Protein AF-A0A1P8WH50-F1 (afdb_monomer_lite)

Sequence (887 aa):
MNDHARWAVLTLCLSVIFAGPVRSQEPAPIQEDDVKVIHDIAYRDGPSKAWRLDLAMPVEQTDALRPALVIVHGGGWRGGSKSVDVYQKMMTDYAAKGYVTINVEYRLTGEAPFPACIEDVKCAVRWLRAHAENYHVDPERIGAYGHSAGAHLALMLAMAPKSARLEGDGGWEEYSSVVNVAAAGSPPTELGRDVPMAKSKWWPIGYIAKDHPPLFLIQGSEDRIVRAELTDDFVKKMKAAGAGIKYLRIDGAEHGLAYNEKLHVTDPAIEKFFAEHLKPTPPEKTASGKTSAAAEVMIEDGGTGPFSAIATEDLSLAGMTIYRPRDMSPFGETRKLQILLWGNGACANTTQEHKNFLNEIASHGYVVLAIGLLDQIETRNETLRQKTKSSQLTTALDWIVAEGKRKQSDYFGKVDSGKVAAMGMSCGGLQAIEISVDPRISTTVVCNSGVLPEPSPIPGMPPLKKEVLKKFHAPVLYIMGGPSDIAYKNAMDDFSRVNHVPIVMTNFDVGHAGTYARPHGGEYTPVALAWLNWQLKGKSEASKMFLGEDSTLAKDPKWTVETKNFPTQTSKMSSASPADATVRTGYPPAIPHGWSDGYLYANGIRLHYYRAVPAADKPPMVMVHGITDNGLCWATLTLKLQDDYDIYMLDARGHGLSDLFTASDDADTLIKDVAAAIDALELKKPIVVGHSMGAHTVMRLGAEYPDLAKAVIMLDPLLEGARNRGGQRGSRQRRSEDGTDRQADRPKTKRLTVSMFGSAEELVAQNNYPFDELVAKCRRDSPKWDFVDCQYWALSKKQYHGAYSREQFAVMTGAMRIGDSLQKISVPALILKTDASPDDRKAHHEAASAMQNGKLVHIDNAGHNLHHDQLNRTCEVLSQFLSTLYE

Secondary structure (DSSP, 8-state):
-----------------------PPPPPPEEETTEEEEEEEESSSSS-TTSEEEEEEESS--SSPEEEEEEE--STTTS--TTSHHHHHHHHHHHHTT-EEEEE----TTTS-TTHHHHHHHHHHHHHHHTTTTTTEEEEEEEEEEETHHHHHHHHHHH--GGG----SSS-TTS----SEEEEES------SSSTT--GGGSGGGG--SSPPPEEEEEETT-TTTTHHHHHHHHHHHHHTT--EEEEEETT--TTTTTTSSHHHHHHHHHHHHHHHHSPPPPS------PPPPPEE--GGG-SSSS-EEEE--TTSTTEEEEEES--TT-BTTBPEEEEEEEPGGGBSB-GGGHHHHHHHHHTTEEEEEEBBTT-STT--GGG-PBP-THHHHHHHHHHHHHTT-TTSTTTTTEEEEEEEEEEETHHHHHHHHHTTSTTEEEEEEES--PPPSSPSSTTS----GGGGGG--S-EEEEE--TTSTTHHHHHHHHHH--SS-EEEEEESS-TT-STTSGGGTTHHHHHHHHHHHHTT--GGGGGGTSSTT-HHHHSTTEEEEEESPPP---------S-------SSPPPPPTT-EEEEEEETTEEEEEEE-S--TTSPEEEEE--TT--GGGGHHHHHHHTTTSEEEEEPPTTBTTSPPPPTT--TTHHHHHHHHHHHHTT-SS-EEEEETHHHHHHHHHHHHSTTT-SEEEEES---TTSS-S-----------------------PPPP---SS--HHHHHHHHTS-HHHHHHHHHHH-TTS-HHHHHHHHHHHHSB---SSHHHHHHHGGGG--TTHHHH--S-EEEEEE---HHHHHHHHHHHTT-TTEEEEEETT--S-HHHHTHHHHHHHHHHHHHTT--

Structure (mmCIF, N/CA/C/O backbone):
data_AF-A0A1P8WH50-F1
#
_entry.id   AF-A0A1P8WH50-F1
#
loop_
_atom_site.group_PDB
_atom_site.id
_atom_site.type_symbol
_atom_site.label_atom_id
_atom_site.label_alt_id
_atom_site.label_comp_id
_atom_site.label_asym_id
_atom_site.label_entity_id
_atom_site.label_seq_id
_atom_site.pdbx_PDB_ins_code
_atom_site.Cartn_x
_atom_site.Cartn_y
_atom_site.Cartn_z
_atom_site.occupancy
_atom_site.B_iso_or_equiv
_atom_site.auth_seq_id
_atom_site.auth_comp_id
_atom_site.auth_asym_id
_atom_site.auth_atom_id
_atom_site.pdbx_PDB_model_num
ATOM 1 N N . MET A 1 1 ? 25.079 30.924 91.901 1.00 32.41 1 MET A N 1
ATOM 2 C CA . MET A 1 1 ? 24.611 32.294 91.597 1.00 32.41 1 MET A CA 1
ATOM 3 C C . MET A 1 1 ? 25.641 32.878 90.646 1.00 32.41 1 MET A C 1
ATOM 5 O O . MET A 1 1 ? 26.740 33.158 91.090 1.00 32.41 1 MET A O 1
ATOM 9 N N . ASN A 1 2 ? 25.517 32.588 89.354 1.00 35.78 2 ASN A N 1
ATOM 10 C CA . ASN A 1 2 ? 24.685 33.249 88.334 1.00 35.78 2 ASN A CA 1
ATOM 11 C C . ASN A 1 2 ? 25.328 34.535 87.803 1.00 35.78 2 ASN A C 1
ATOM 13 O O . ASN A 1 2 ? 25.652 35.424 88.577 1.00 35.78 2 ASN A O 1
ATOM 17 N N . ASP A 1 3 ? 25.431 34.558 86.473 1.00 35.31 3 ASP A N 1
ATOM 18 C CA . ASP A 1 3 ? 25.626 35.693 85.572 1.00 35.31 3 ASP A CA 1
ATOM 19 C C . ASP A 1 3 ? 26.930 36.503 85.674 1.00 35.31 3 ASP A C 1
ATOM 21 O O . ASP A 1 3 ? 27.142 37.297 86.580 1.00 35.31 3 ASP A O 1
ATOM 25 N N . HIS A 1 4 ? 27.800 36.346 84.666 1.00 30.59 4 HIS A N 1
ATOM 26 C CA . HIS A 1 4 ? 28.023 37.345 83.605 1.00 30.59 4 HIS A CA 1
ATOM 27 C C . HIS A 1 4 ? 29.348 37.102 82.842 1.00 30.59 4 HIS A C 1
ATOM 29 O O . HIS A 1 4 ? 30.428 37.040 83.414 1.00 30.59 4 HIS A O 1
ATOM 35 N N . ALA A 1 5 ? 29.198 36.988 81.517 1.00 34.41 5 ALA A N 1
ATOM 36 C CA . ALA A 1 5 ? 30.107 37.239 80.388 1.00 34.41 5 ALA A CA 1
ATOM 37 C C . ALA A 1 5 ? 31.630 37.454 80.589 1.00 34.41 5 ALA A C 1
ATOM 39 O O . ALA A 1 5 ? 32.045 38.385 81.276 1.00 34.41 5 ALA A O 1
ATOM 40 N N . ARG A 1 6 ? 32.433 36.766 79.744 1.00 29.00 6 ARG A N 1
ATOM 41 C CA . ARG A 1 6 ? 33.444 37.365 78.829 1.00 29.00 6 ARG A CA 1
ATOM 42 C C . ARG A 1 6 ? 34.038 36.335 77.829 1.00 29.00 6 ARG A C 1
ATOM 44 O O . ARG A 1 6 ? 34.608 35.343 78.253 1.00 29.00 6 ARG A O 1
ATOM 51 N N . TRP A 1 7 ? 33.837 36.610 76.527 1.00 28.11 7 TRP A N 1
ATOM 52 C CA . TRP A 1 7 ? 34.706 36.479 75.324 1.00 28.11 7 TRP A CA 1
ATOM 53 C C . TRP A 1 7 ? 35.969 35.578 75.394 1.00 28.11 7 TRP A C 1
ATOM 55 O O . TRP A 1 7 ? 36.713 35.680 76.357 1.00 28.11 7 TRP A O 1
ATOM 65 N N . ALA A 1 8 ? 36.390 34.773 74.404 1.00 28.42 8 ALA A N 1
ATOM 66 C CA . ALA A 1 8 ? 36.129 34.671 72.961 1.00 28.42 8 ALA A CA 1
ATOM 67 C C . ALA A 1 8 ? 36.697 33.335 72.395 1.00 28.42 8 ALA A C 1
ATOM 69 O O . ALA A 1 8 ? 37.447 32.648 73.083 1.00 28.42 8 ALA A O 1
ATOM 70 N N . VAL A 1 9 ? 36.447 33.109 71.094 1.00 26.52 9 VAL A N 1
ATOM 71 C CA . VAL A 1 9 ? 37.253 32.389 70.073 1.00 26.52 9 VAL A CA 1
ATOM 72 C C . VAL A 1 9 ? 36.560 31.175 69.428 1.00 26.52 9 VAL A C 1
ATOM 74 O O . VAL A 1 9 ? 36.186 30.212 70.083 1.00 26.52 9 VAL A O 1
ATOM 77 N N . LEU A 1 10 ? 36.413 31.314 68.101 1.00 29.67 10 LEU A N 1
ATOM 78 C CA . LEU A 1 10 ? 36.078 30.364 67.032 1.00 29.67 10 LEU A CA 1
ATOM 79 C C . LEU A 1 10 ? 35.916 28.887 67.424 1.00 29.67 10 LEU A C 1
ATOM 81 O O . LEU A 1 10 ? 36.866 28.290 67.912 1.00 29.67 10 LEU A O 1
ATOM 85 N N . THR A 1 11 ? 34.828 28.251 66.971 1.00 28.22 11 THR A N 1
ATOM 86 C CA . THR A 1 11 ? 34.890 27.082 66.064 1.00 28.22 11 THR A CA 1
ATOM 87 C C . THR A 1 11 ? 33.542 26.920 65.349 1.00 28.22 11 THR A C 1
ATOM 89 O O . THR A 1 11 ? 32.478 27.018 65.952 1.00 28.22 11 THR A O 1
ATOM 92 N N . LEU A 1 12 ? 33.628 26.739 64.033 1.00 25.69 12 LEU A N 1
ATOM 93 C CA . LEU A 1 12 ? 32.552 26.604 63.056 1.00 25.69 12 LEU A CA 1
ATOM 94 C C . LEU A 1 12 ? 31.600 25.438 63.402 1.00 25.69 12 LEU A C 1
ATOM 96 O O . LEU A 1 12 ? 32.052 24.340 63.721 1.00 25.69 12 LEU A O 1
ATOM 100 N N . CYS A 1 13 ? 30.290 25.674 63.309 1.00 25.11 13 CYS A N 1
ATOM 101 C CA . CYS A 1 13 ? 29.237 24.682 63.521 1.00 25.11 13 CYS A CA 1
ATOM 102 C C . CYS A 1 13 ? 29.348 23.489 62.551 1.00 25.11 13 CYS A C 1
ATOM 104 O O . CYS A 1 13 ? 29.242 23.673 61.341 1.00 25.11 13 CYS A O 1
ATOM 106 N N . LEU A 1 14 ? 29.445 22.265 63.084 1.00 26.16 14 LEU A N 1
ATOM 107 C CA . LEU A 1 14 ? 28.981 21.050 62.407 1.00 26.16 14 LEU A CA 1
ATOM 108 C C . LEU A 1 14 ? 27.615 20.677 62.997 1.00 26.16 14 LEU A C 1
ATOM 110 O O . LEU A 1 14 ? 27.522 20.149 64.104 1.00 26.16 14 LEU A O 1
ATOM 114 N N . SER A 1 15 ? 26.548 20.986 62.265 1.00 27.77 15 SER A N 1
ATOM 115 C CA . SER A 1 15 ? 25.202 20.487 62.541 1.00 27.77 15 SER A CA 1
ATOM 116 C C . SER A 1 15 ? 25.009 19.179 61.783 1.00 27.77 15 SER A C 1
ATOM 118 O O . SER A 1 15 ? 25.108 19.137 60.559 1.00 27.77 15 SER A O 1
ATOM 120 N N . VAL A 1 16 ? 24.744 18.113 62.532 1.00 31.06 16 VAL A N 1
ATOM 121 C CA . VAL A 1 16 ? 24.351 16.791 62.042 1.00 31.06 16 VAL A CA 1
ATOM 122 C C . VAL A 1 16 ? 23.063 16.918 61.221 1.00 31.06 16 VAL A C 1
ATOM 124 O O . VAL A 1 16 ? 22.018 17.276 61.762 1.00 31.06 16 VAL A O 1
ATOM 127 N N . ILE A 1 17 ? 23.135 16.624 59.921 1.00 29.72 17 ILE A N 1
ATOM 128 C CA . ILE A 1 17 ? 21.962 16.440 59.062 1.00 29.72 17 ILE A CA 1
ATOM 129 C C . ILE A 1 17 ? 21.574 14.962 59.132 1.00 29.72 17 ILE A C 1
ATOM 131 O O . ILE A 1 17 ? 22.345 14.087 58.739 1.00 29.72 17 ILE A O 1
ATOM 135 N N . PHE A 1 18 ? 20.367 14.696 59.634 1.00 30.02 18 PHE A N 1
ATOM 136 C CA . PHE A 1 18 ? 19.661 13.438 59.412 1.00 30.02 18 PHE A CA 1
ATOM 137 C C . PHE A 1 18 ? 19.506 13.227 57.901 1.00 30.02 18 PHE A C 1
ATOM 139 O O . PHE A 1 18 ? 18.800 13.984 57.235 1.00 30.02 18 PHE A O 1
ATOM 146 N N . ALA A 1 19 ? 20.166 12.207 57.358 1.00 28.42 19 ALA A N 1
ATOM 147 C CA . ALA A 1 19 ? 19.919 11.749 56.001 1.00 28.42 19 ALA A CA 1
ATOM 148 C C . ALA A 1 19 ? 18.535 11.079 55.956 1.00 28.42 19 ALA A C 1
ATOM 150 O O . ALA A 1 19 ? 18.359 9.961 56.438 1.00 28.42 19 ALA A O 1
ATOM 151 N N . GLY A 1 20 ? 17.542 11.788 55.416 1.00 30.78 20 GLY A N 1
ATOM 152 C CA . GLY A 1 20 ? 16.311 11.166 54.929 1.00 30.78 20 GLY A CA 1
ATOM 153 C C . GLY A 1 20 ? 16.601 10.247 53.732 1.00 30.78 20 GLY A C 1
ATOM 154 O O . GLY A 1 20 ? 17.690 10.325 53.153 1.00 30.78 20 GLY A O 1
ATOM 155 N N . PRO A 1 21 ? 15.656 9.372 53.343 1.00 29.45 21 PRO A N 1
ATOM 156 C CA . PRO A 1 21 ? 15.852 8.480 52.210 1.00 29.45 21 PRO A CA 1
ATOM 157 C C . PRO A 1 21 ? 16.072 9.313 50.944 1.00 29.45 21 PRO A C 1
ATOM 159 O O . PRO A 1 21 ? 15.292 10.212 50.623 1.00 29.45 21 PRO A O 1
ATOM 162 N N . VAL A 1 22 ? 17.167 9.025 50.242 1.00 28.23 22 VAL A N 1
ATOM 163 C CA . VAL A 1 22 ? 17.477 9.607 48.937 1.00 28.23 22 VAL A CA 1
ATOM 164 C C . VAL A 1 22 ? 16.413 9.114 47.963 1.00 28.23 22 VAL A C 1
ATOM 166 O O . VAL A 1 22 ? 16.469 7.984 47.487 1.00 28.23 22 VAL A O 1
ATOM 169 N N . ARG A 1 23 ? 15.414 9.954 47.684 1.00 31.52 23 ARG A N 1
ATOM 170 C CA . ARG A 1 23 ? 14.508 9.761 46.553 1.00 31.52 23 ARG A CA 1
ATOM 171 C C . ARG A 1 23 ? 15.364 9.917 45.297 1.00 31.52 23 ARG A C 1
ATOM 173 O O . ARG A 1 23 ? 15.825 11.021 45.009 1.00 31.52 23 ARG A O 1
ATOM 180 N N . SER A 1 24 ? 15.651 8.813 44.612 1.00 33.81 24 SER A N 1
ATOM 181 C CA . SER A 1 24 ? 16.322 8.838 43.313 1.00 33.81 24 SER A CA 1
ATOM 182 C C . SER A 1 24 ? 15.522 9.744 42.379 1.00 33.81 24 SER A C 1
ATOM 184 O O . SER A 1 24 ? 14.330 9.514 42.179 1.00 33.81 24 SER A O 1
ATOM 186 N N . GLN A 1 25 ? 16.149 10.800 41.860 1.00 32.56 25 GLN A N 1
ATOM 187 C CA . GLN A 1 25 ? 15.544 11.610 40.807 1.00 32.56 25 GLN A CA 1
ATOM 188 C C . GLN A 1 25 ? 15.342 10.720 39.578 1.00 32.56 25 GLN A C 1
ATOM 190 O O . GLN A 1 25 ? 16.306 10.144 39.075 1.00 32.56 25 GLN A O 1
ATOM 195 N N . GLU A 1 26 ? 14.091 10.580 39.138 1.00 38.62 26 GLU A N 1
ATOM 196 C CA . GLU A 1 26 ? 13.764 9.933 37.868 1.00 38.62 26 GLU A CA 1
ATOM 197 C C . GLU A 1 26 ? 14.441 10.688 36.707 1.00 38.62 26 GLU A C 1
ATOM 199 O O . GLU A 1 26 ? 14.520 11.923 36.746 1.00 38.62 26 GLU A O 1
ATOM 204 N N . PRO A 1 27 ? 14.950 9.981 35.684 1.00 35.25 27 PRO A N 1
ATOM 205 C CA . PRO A 1 27 ? 15.554 10.613 34.517 1.00 35.25 27 PRO A CA 1
ATOM 206 C C . PRO A 1 27 ? 14.541 11.486 33.760 1.00 35.25 27 PRO A C 1
ATOM 208 O O . PRO A 1 27 ? 13.346 11.190 33.704 1.00 35.25 27 PRO A O 1
ATOM 211 N N . ALA A 1 28 ? 15.028 12.588 33.182 1.00 32.75 28 ALA A N 1
ATOM 212 C CA . ALA A 1 28 ? 14.193 13.528 32.442 1.00 32.75 28 ALA A CA 1
ATOM 213 C C . ALA A 1 28 ? 13.637 12.884 31.150 1.00 32.75 28 ALA A C 1
ATOM 215 O O . ALA A 1 28 ? 14.364 12.138 30.494 1.00 32.75 28 ALA A O 1
ATOM 216 N N . PRO A 1 29 ? 12.383 13.170 30.755 1.00 40.97 29 PRO A N 1
ATOM 217 C CA . PRO A 1 29 ? 11.762 12.537 29.593 1.00 40.97 29 PRO A CA 1
ATOM 218 C C . PRO A 1 29 ? 12.343 13.058 28.273 1.00 40.97 29 PRO A C 1
ATOM 220 O O . PRO A 1 29 ? 12.594 14.257 28.145 1.00 40.97 29 PRO A O 1
ATOM 223 N N . ILE A 1 30 ? 12.477 12.178 27.279 1.00 40.22 30 ILE A N 1
ATOM 224 C CA . ILE A 1 30 ? 12.730 12.548 25.878 1.00 40.22 30 ILE A CA 1
ATOM 225 C C . ILE A 1 30 ? 11.365 12.652 25.185 1.00 40.22 30 ILE A C 1
ATOM 227 O O . ILE A 1 30 ? 10.527 11.762 25.345 1.00 40.22 30 ILE A O 1
ATOM 231 N N . GLN A 1 31 ? 11.115 13.760 24.483 1.00 40.66 31 GLN A N 1
ATOM 232 C CA . GLN A 1 31 ? 9.842 14.034 23.816 1.00 40.66 31 GLN A CA 1
ATOM 233 C C . GLN A 1 31 ? 9.992 13.815 22.305 1.00 40.66 31 GLN A C 1
ATOM 235 O O . GLN A 1 31 ? 10.671 14.591 21.637 1.00 40.66 31 GLN A O 1
ATOM 240 N N . GLU A 1 32 ? 9.351 12.767 21.791 1.00 46.91 32 GLU A N 1
ATOM 241 C CA . GLU A 1 32 ? 8.979 12.639 20.376 1.00 46.91 32 GLU A CA 1
ATOM 242 C C . GLU A 1 32 ? 7.513 13.089 20.255 1.00 46.91 32 GLU A C 1
ATOM 244 O O . GLU A 1 32 ? 6.764 12.926 21.217 1.00 46.91 32 GLU A O 1
ATOM 249 N N . ASP A 1 33 ? 7.113 13.705 19.137 1.00 57.94 33 ASP A N 1
ATOM 250 C CA . ASP A 1 33 ? 5.991 14.666 19.050 1.00 57.94 33 ASP A CA 1
ATOM 251 C C . ASP A 1 33 ? 4.653 14.270 19.743 1.00 57.94 33 ASP A C 1
ATOM 253 O O . ASP A 1 33 ? 3.952 15.171 20.203 1.00 57.94 33 ASP A O 1
ATOM 257 N N . ASP A 1 34 ? 4.346 12.972 19.940 1.00 76.88 34 ASP A N 1
ATOM 258 C CA . ASP A 1 34 ? 3.128 12.471 20.617 1.00 76.88 34 ASP A CA 1
ATOM 259 C C . ASP A 1 34 ? 3.343 11.459 21.781 1.00 76.88 34 ASP A C 1
ATOM 261 O O . ASP A 1 34 ? 2.380 11.089 22.471 1.00 76.88 34 ASP A O 1
ATOM 265 N N . VAL A 1 35 ? 4.576 11.004 22.060 1.00 87.06 35 VAL A N 1
ATOM 266 C CA . VAL A 1 35 ? 4.879 9.961 23.073 1.00 87.06 35 VAL A CA 1
ATOM 267 C C . VAL A 1 35 ? 5.977 10.406 24.044 1.00 87.06 35 VAL A C 1
ATOM 269 O O . VAL A 1 35 ? 7.011 10.946 23.661 1.00 87.06 35 VAL A O 1
ATOM 272 N N . LYS A 1 36 ? 5.762 10.137 25.334 1.00 90.12 36 LYS A N 1
ATOM 273 C CA . LYS A 1 36 ? 6.731 10.336 26.412 1.00 90.12 36 LYS A CA 1
ATOM 274 C C . LYS A 1 36 ? 7.383 9.007 26.775 1.00 90.12 36 LYS A C 1
ATOM 276 O O . LYS A 1 36 ? 6.682 8.086 27.192 1.00 90.12 36 LYS A O 1
ATOM 281 N N . VAL A 1 37 ? 8.713 8.949 26.699 1.00 91.81 37 VAL A N 1
ATOM 282 C CA . VAL A 1 37 ? 9.508 7.777 27.098 1.00 91.81 37 VAL A CA 1
ATOM 283 C C . VAL A 1 37 ? 10.345 8.091 28.341 1.00 91.81 37 VAL A C 1
ATOM 285 O O . VAL A 1 37 ? 10.946 9.163 28.451 1.00 91.81 37 VAL A O 1
ATOM 288 N N . ILE A 1 38 ? 10.362 7.160 29.296 1.00 92.94 38 ILE A N 1
ATOM 289 C CA . ILE A 1 38 ? 11.176 7.192 30.514 1.00 92.94 38 ILE A CA 1
ATOM 290 C C . ILE A 1 38 ? 11.988 5.900 30.560 1.00 92.94 38 ILE A C 1
ATOM 292 O O . ILE A 1 38 ? 11.423 4.808 30.619 1.00 92.94 38 ILE A O 1
ATOM 296 N N . HIS A 1 39 ? 13.310 6.028 30.544 1.00 92.88 39 HIS A N 1
ATOM 297 C CA . HIS A 1 39 ? 14.208 4.879 30.523 1.00 92.88 39 HIS A CA 1
ATOM 298 C C . HIS A 1 39 ? 14.692 4.477 31.917 1.00 92.88 39 HIS A C 1
ATOM 300 O O . HIS A 1 39 ? 14.783 5.304 32.824 1.00 92.88 39 HIS A O 1
ATOM 306 N N . ASP A 1 40 ? 15.067 3.205 32.048 1.00 93.38 40 ASP A N 1
ATOM 307 C CA . ASP A 1 40 ? 15.806 2.643 33.187 1.00 93.38 40 ASP A CA 1
ATOM 308 C C . ASP A 1 40 ? 15.154 2.869 34.563 1.00 93.38 40 ASP A C 1
ATOM 310 O O . ASP A 1 40 ? 15.824 3.103 35.575 1.00 93.38 40 ASP A O 1
ATOM 314 N N . ILE A 1 41 ? 13.832 2.718 34.630 1.00 96.38 41 ILE A N 1
ATOM 315 C CA . ILE A 1 41 ? 13.076 2.756 35.882 1.00 96.38 41 ILE A CA 1
ATOM 316 C C . ILE A 1 41 ? 13.321 1.468 36.669 1.00 96.38 41 ILE A C 1
ATOM 318 O O . ILE A 1 41 ? 13.144 0.364 36.154 1.00 96.38 41 ILE A O 1
ATOM 322 N N . ALA A 1 42 ? 13.702 1.594 37.941 1.00 96.31 42 ALA A N 1
ATOM 323 C CA . ALA A 1 42 ? 13.825 0.452 38.838 1.00 96.31 42 ALA A CA 1
ATOM 324 C C . ALA A 1 42 ? 12.446 -0.026 39.310 1.00 96.31 42 ALA A C 1
ATOM 326 O O . ALA A 1 42 ? 11.764 0.680 40.049 1.00 96.31 42 ALA A O 1
ATOM 327 N N . TYR A 1 43 ? 12.053 -1.242 38.918 1.00 96.00 43 TYR A N 1
ATOM 328 C CA . TYR A 1 43 ? 10.794 -1.848 39.378 1.00 96.00 43 TYR A CA 1
ATOM 329 C C . TYR A 1 43 ? 10.945 -2.672 40.666 1.00 96.00 43 TYR A C 1
ATOM 331 O O . TYR A 1 43 ? 9.956 -3.073 41.286 1.00 96.00 43 TYR A O 1
ATOM 339 N N . ARG A 1 44 ? 12.192 -2.932 41.067 1.00 92.44 44 ARG A N 1
ATOM 340 C CA . ARG A 1 44 ? 12.578 -3.667 42.271 1.00 92.44 44 ARG A CA 1
ATOM 341 C C . ARG A 1 44 ? 13.848 -3.058 42.858 1.00 92.44 44 ARG A C 1
ATOM 343 O O . ARG A 1 44 ? 14.759 -2.672 42.120 1.00 92.44 44 ARG A O 1
ATOM 350 N N . ASP A 1 45 ? 13.922 -3.036 44.184 1.00 87.50 45 ASP A N 1
ATOM 351 C CA . ASP A 1 45 ? 15.094 -2.553 44.903 1.00 87.50 45 ASP A CA 1
ATOM 352 C C . ASP A 1 45 ? 16.316 -3.452 44.699 1.00 87.50 45 ASP A C 1
ATOM 354 O O . ASP A 1 45 ? 16.260 -4.678 44.820 1.00 87.50 45 ASP A O 1
ATOM 358 N N . GLY A 1 46 ? 17.452 -2.801 44.458 1.00 87.19 46 GLY A N 1
ATOM 359 C CA . GLY A 1 46 ? 18.776 -3.403 44.468 1.00 87.19 46 GLY A CA 1
ATOM 360 C C . GLY A 1 46 ? 19.599 -3.146 43.202 1.00 87.19 46 GLY A C 1
ATOM 361 O O . GLY A 1 46 ? 19.193 -2.396 42.306 1.00 87.19 46 GLY A O 1
ATOM 362 N N . PRO A 1 47 ? 20.816 -3.717 43.149 1.00 86.12 47 PRO A N 1
ATOM 363 C CA . PRO A 1 47 ? 21.839 -3.287 42.202 1.00 86.12 47 PRO A CA 1
ATOM 364 C C . PRO A 1 47 ? 21.744 -3.962 40.831 1.00 86.12 47 PRO A C 1
ATOM 366 O O . PRO A 1 47 ? 22.478 -3.567 39.926 1.00 86.12 47 PRO A O 1
ATOM 369 N N . SER A 1 48 ? 20.894 -4.982 40.662 1.00 91.81 48 SER A N 1
ATOM 370 C CA . SER A 1 48 ? 20.808 -5.692 39.387 1.00 91.81 48 SER A CA 1
ATOM 371 C C . SER A 1 48 ? 20.284 -4.766 38.290 1.00 91.81 48 SER A C 1
ATOM 373 O O . SER A 1 48 ? 19.235 -4.134 38.435 1.00 91.81 48 SER A O 1
ATOM 375 N N . LYS A 1 49 ? 21.009 -4.717 37.168 1.00 91.12 49 LYS A N 1
ATOM 376 C CA . LYS A 1 49 ? 20.564 -4.019 35.953 1.00 91.12 49 LYS A CA 1
ATOM 377 C C . LYS A 1 49 ? 19.338 -4.685 35.335 1.00 91.12 49 LYS A C 1
ATOM 379 O O . LYS A 1 49 ? 18.586 -4.016 34.640 1.00 91.12 49 LYS A O 1
ATOM 384 N N . ALA A 1 50 ? 19.126 -5.967 35.627 1.00 93.50 50 ALA A N 1
ATOM 385 C CA . ALA A 1 50 ? 17.954 -6.693 35.184 1.00 93.50 50 ALA A CA 1
ATOM 386 C C . ALA A 1 50 ? 16.664 -6.187 35.847 1.00 93.50 50 ALA A C 1
ATOM 388 O O . ALA A 1 50 ? 15.585 -6.374 35.309 1.00 93.50 50 ALA A O 1
ATOM 389 N N . TRP A 1 51 ? 16.749 -5.503 36.991 1.00 97.31 51 TRP A N 1
ATOM 390 C CA . TRP A 1 51 ? 15.589 -4.930 37.680 1.00 97.31 51 TRP A CA 1
ATOM 391 C C . TRP A 1 51 ? 15.226 -3.542 37.157 1.00 97.31 51 TRP A C 1
ATOM 393 O O . TRP A 1 51 ? 14.983 -2.617 37.938 1.00 97.31 51 TRP A O 1
ATOM 403 N N . ARG A 1 52 ? 15.265 -3.372 35.833 1.00 97.19 52 ARG A N 1
ATOM 404 C CA . ARG A 1 52 ? 14.986 -2.113 35.138 1.00 97.19 52 ARG A CA 1
ATOM 405 C C . ARG A 1 52 ? 13.959 -2.309 34.029 1.00 97.19 52 ARG A C 1
ATOM 407 O O . ARG A 1 52 ? 13.911 -3.352 33.386 1.00 97.19 52 ARG A O 1
ATOM 414 N N . LEU A 1 53 ? 13.147 -1.292 33.788 1.00 98.06 53 LEU A N 1
ATOM 415 C CA . LEU A 1 53 ? 12.228 -1.236 32.656 1.00 98.06 53 LEU A CA 1
ATOM 416 C C . LEU A 1 53 ? 12.292 0.132 31.985 1.00 98.06 53 LEU A C 1
ATOM 418 O O . LEU A 1 53 ? 12.684 1.114 32.612 1.00 98.06 53 LEU A O 1
ATOM 422 N N . ASP A 1 54 ? 11.887 0.178 30.724 1.00 97.62 54 ASP A N 1
ATOM 423 C CA . ASP A 1 54 ? 11.527 1.425 30.054 1.00 97.62 54 ASP A CA 1
ATOM 424 C C . ASP A 1 54 ? 10.008 1.548 30.037 1.00 97.62 54 ASP A C 1
ATOM 426 O O . ASP A 1 54 ? 9.304 0.542 29.933 1.00 97.62 54 ASP A O 1
ATOM 430 N N . LEU A 1 55 ? 9.506 2.772 30.150 1.00 97.94 55 LEU A N 1
ATOM 431 C CA . LEU A 1 55 ? 8.088 3.093 30.104 1.00 97.94 55 LEU A CA 1
ATOM 432 C C . LEU A 1 55 ? 7.837 4.082 28.970 1.00 97.94 55 LEU A C 1
ATOM 434 O O . LEU A 1 55 ? 8.518 5.102 28.886 1.00 97.94 55 LEU A O 1
ATOM 438 N N . ALA A 1 56 ? 6.824 3.823 28.147 1.00 96.12 56 ALA A N 1
ATOM 439 C CA . ALA A 1 56 ? 6.303 4.802 27.198 1.00 96.12 56 ALA A CA 1
ATOM 440 C C . ALA A 1 56 ? 4.803 5.021 27.398 1.00 96.12 56 ALA A C 1
ATOM 442 O O . ALA A 1 56 ? 4.054 4.094 27.715 1.00 96.12 56 ALA A O 1
ATOM 443 N N . MET A 1 57 ? 4.367 6.265 27.229 1.00 93.69 57 MET A N 1
ATOM 444 C CA . MET A 1 57 ? 2.972 6.674 27.378 1.00 93.69 57 MET A CA 1
ATOM 445 C C . MET A 1 57 ? 2.649 7.875 26.480 1.00 93.69 57 MET A C 1
ATOM 447 O O . MET A 1 57 ? 3.555 8.643 26.154 1.00 93.69 57 MET A O 1
ATOM 451 N N . PRO A 1 58 ? 1.377 8.087 26.106 1.00 89.06 58 PRO A N 1
ATOM 452 C CA . PRO A 1 58 ? 0.941 9.295 25.412 1.00 89.06 58 PRO A CA 1
ATOM 453 C C . PRO A 1 58 ? 1.366 10.577 26.137 1.00 89.06 58 PRO A C 1
ATOM 455 O O . PRO A 1 58 ? 1.285 10.654 27.366 1.00 89.06 58 PRO A O 1
ATOM 458 N N . VAL A 1 59 ? 1.759 11.605 25.379 1.00 84.44 59 VAL A N 1
ATOM 459 C CA . VAL A 1 59 ? 2.008 12.950 25.937 1.00 84.44 59 VAL A CA 1
ATOM 460 C C . VAL A 1 59 ? 0.707 13.575 26.446 1.00 84.44 59 VAL A C 1
ATOM 462 O O . VAL A 1 59 ? 0.705 14.236 27.487 1.00 84.44 59 VAL A O 1
ATOM 465 N N . GLU A 1 60 ? -0.406 13.339 25.745 1.00 76.44 60 GLU A N 1
ATOM 466 C CA . GLU A 1 60 ? -1.725 13.841 26.130 1.00 76.44 60 GLU A CA 1
ATOM 467 C C . GLU A 1 60 ? -2.168 13.238 27.472 1.00 76.44 60 GLU A C 1
ATOM 469 O O . GLU A 1 60 ? -2.436 12.038 27.597 1.00 76.44 60 GLU A O 1
ATOM 474 N N . GLN A 1 61 ? -2.269 14.089 28.491 1.00 68.44 61 GLN A N 1
ATOM 475 C CA . GLN A 1 61 ? -2.821 13.713 29.786 1.00 68.44 61 GLN A CA 1
ATOM 476 C C . GLN A 1 61 ? -4.346 13.781 29.711 1.00 68.44 61 GLN A C 1
ATOM 478 O O . GLN A 1 61 ? -4.919 14.826 29.406 1.00 68.44 61 GLN A O 1
ATOM 483 N N . THR A 1 62 ? -4.999 12.655 29.985 1.00 72.12 62 THR A N 1
ATOM 484 C CA . THR A 1 62 ? -6.458 12.548 30.054 1.00 72.12 62 THR A CA 1
ATOM 485 C C . THR A 1 62 ? -6.842 11.932 31.388 1.00 72.12 62 THR A C 1
ATOM 487 O O . THR A 1 62 ? -6.169 11.007 31.833 1.00 72.12 62 THR A O 1
ATOM 490 N N . ASP A 1 63 ? -7.971 12.338 31.964 1.00 73.88 63 ASP A N 1
ATOM 491 C CA . ASP A 1 63 ? -8.478 11.743 33.212 1.00 73.88 63 ASP A CA 1
ATOM 492 C C . ASP A 1 63 ? -8.897 10.264 33.055 1.00 73.88 63 ASP A C 1
ATOM 494 O O . ASP A 1 63 ? -9.103 9.556 34.039 1.00 73.88 63 ASP A O 1
ATOM 498 N N . ALA A 1 64 ? -9.034 9.775 31.817 1.00 78.94 64 ALA A N 1
ATOM 499 C CA . ALA A 1 64 ? -9.374 8.387 31.532 1.00 78.94 64 ALA A CA 1
ATOM 500 C C . ALA A 1 64 ? -8.181 7.444 31.764 1.00 78.94 64 ALA A C 1
ATOM 502 O O . ALA A 1 64 ? -7.112 7.628 31.180 1.00 78.94 64 ALA A O 1
ATOM 503 N N . LEU A 1 65 ? -8.401 6.381 32.548 1.00 89.50 65 LEU A N 1
ATOM 504 C CA . LEU A 1 65 ? -7.413 5.319 32.738 1.00 89.50 65 LEU A CA 1
ATOM 505 C C . LEU A 1 65 ? -7.145 4.571 31.423 1.00 89.50 65 LEU A C 1
ATOM 507 O O . LEU A 1 65 ? -8.063 4.220 30.667 1.00 89.50 65 LEU A O 1
ATOM 511 N N . ARG A 1 66 ? -5.871 4.294 31.160 1.00 92.62 66 ARG A N 1
ATOM 512 C CA . ARG A 1 66 ? -5.369 3.693 29.923 1.00 92.62 66 ARG A CA 1
ATOM 513 C C . ARG A 1 66 ? -5.076 2.205 30.112 1.00 92.62 66 ARG A C 1
ATOM 515 O O . ARG A 1 66 ? -4.577 1.817 31.165 1.00 92.62 66 ARG A O 1
ATOM 522 N N . PRO A 1 67 ? -5.339 1.354 29.109 1.00 96.62 67 PRO A N 1
ATOM 523 C CA . PRO A 1 67 ? -4.821 -0.006 29.149 1.00 96.62 67 PRO A CA 1
ATOM 524 C C . PRO A 1 67 ? -3.292 0.003 29.124 1.00 96.62 67 PRO A C 1
ATOM 526 O O . PRO A 1 67 ? -2.687 0.916 28.558 1.00 96.62 67 PRO A O 1
ATOM 529 N N . ALA A 1 68 ? -2.671 -1.034 29.675 1.00 97.75 68 ALA A N 1
ATOM 530 C CA . ALA A 1 68 ? -1.226 -1.187 29.643 1.00 97.75 68 ALA A CA 1
ATOM 531 C C . ALA A 1 68 ? -0.763 -2.459 28.933 1.00 97.75 68 ALA A C 1
ATOM 533 O O . ALA A 1 68 ? -1.502 -3.440 28.842 1.00 97.75 68 ALA A O 1
ATOM 534 N N . LEU A 1 69 ? 0.472 -2.441 28.431 1.00 98.38 69 LEU A N 1
ATOM 535 C CA . LEU A 1 69 ? 1.107 -3.583 27.776 1.00 98.38 69 LEU A CA 1
ATOM 536 C C . LEU A 1 69 ? 2.515 -3.815 28.331 1.00 98.38 69 LEU A C 1
ATOM 538 O O . LEU A 1 69 ? 3.350 -2.913 28.342 1.00 98.38 69 LEU A O 1
ATOM 542 N N . VAL A 1 70 ? 2.778 -5.044 28.764 1.00 98.69 70 VAL A N 1
ATOM 543 C CA . VAL A 1 70 ? 4.089 -5.502 29.233 1.00 98.69 70 VAL A CA 1
ATOM 544 C C . VAL A 1 70 ? 4.795 -6.237 28.103 1.00 98.69 70 VAL A C 1
ATOM 546 O O . VAL A 1 70 ? 4.323 -7.278 27.651 1.00 98.69 70 VAL A O 1
ATOM 549 N N . ILE A 1 71 ? 5.918 -5.700 27.642 1.00 98.56 71 ILE A N 1
ATOM 550 C CA . ILE A 1 71 ? 6.728 -6.249 26.554 1.00 98.56 71 ILE A CA 1
ATOM 551 C C . ILE A 1 71 ? 7.928 -6.970 27.164 1.00 98.56 71 ILE A C 1
ATOM 553 O O . ILE A 1 71 ? 8.667 -6.404 27.973 1.00 98.56 71 ILE A O 1
ATOM 557 N N . VAL A 1 72 ? 8.103 -8.236 26.785 1.00 98.12 72 VAL A N 1
ATOM 558 C CA . VAL A 1 72 ? 9.142 -9.119 27.321 1.00 98.12 72 VAL A CA 1
ATOM 559 C C . VAL A 1 72 ? 10.010 -9.640 26.182 1.00 98.12 72 VAL A C 1
ATOM 561 O O . VAL A 1 72 ? 9.531 -10.334 25.280 1.00 98.12 72 VAL A O 1
ATOM 564 N N . HIS A 1 73 ? 11.301 -9.320 26.229 1.00 96.06 73 HIS A N 1
ATOM 565 C CA . HIS A 1 73 ? 12.222 -9.659 25.150 1.00 96.06 73 HIS A CA 1
ATOM 566 C C . HIS A 1 73 ? 12.573 -11.159 25.100 1.00 96.06 73 HIS A C 1
ATOM 568 O O . HIS A 1 73 ? 12.691 -11.846 26.121 1.00 96.06 73 HIS A O 1
ATOM 574 N N . GLY A 1 74 ? 12.787 -11.665 23.883 1.00 89.44 74 GLY A N 1
ATOM 575 C CA . GLY A 1 74 ? 13.376 -12.977 23.606 1.00 89.44 74 GLY A CA 1
ATOM 576 C C . GLY A 1 74 ? 14.895 -13.022 23.828 1.00 89.44 74 GLY A C 1
ATOM 577 O O . GLY A 1 74 ? 15.511 -12.028 24.208 1.00 89.44 74 GLY A O 1
ATOM 578 N N . GLY A 1 75 ? 15.503 -14.190 23.582 1.00 85.19 75 GLY A N 1
ATOM 579 C CA . GLY A 1 75 ? 16.949 -14.418 23.774 1.00 85.19 75 GLY A CA 1
ATOM 580 C C . GLY A 1 75 ? 17.318 -15.717 24.507 1.00 85.19 75 GLY A C 1
ATOM 581 O O . GLY A 1 75 ? 18.383 -15.818 25.120 1.00 85.19 75 GLY A O 1
ATOM 582 N N . GLY A 1 76 ? 16.431 -16.721 24.489 1.00 85.12 76 GLY A N 1
ATOM 583 C CA . GLY A 1 76 ? 16.688 -18.045 25.072 1.00 85.12 76 GLY A CA 1
ATOM 584 C C . GLY A 1 76 ? 16.984 -18.027 26.576 1.00 85.12 76 GLY A C 1
ATOM 585 O O . GLY A 1 76 ? 17.761 -18.859 27.043 1.00 85.12 76 GLY A O 1
ATOM 586 N N . TRP A 1 77 ? 16.446 -17.042 27.308 1.00 90.06 77 TRP A N 1
ATOM 587 C CA . TRP A 1 77 ? 16.713 -16.749 28.728 1.00 90.06 77 TRP A CA 1
ATOM 588 C C . TRP A 1 77 ? 18.191 -16.491 29.075 1.00 90.06 77 TRP A C 1
ATOM 590 O O . TRP A 1 77 ? 18.520 -16.285 30.239 1.00 90.06 77 TRP A O 1
ATOM 600 N N . ARG A 1 78 ? 19.092 -16.516 28.090 1.00 84.81 78 ARG A N 1
ATOM 601 C CA . ARG A 1 78 ? 20.551 -16.408 28.245 1.00 84.81 78 ARG A CA 1
ATOM 602 C C . ARG A 1 78 ? 21.096 -15.077 27.740 1.00 84.81 78 ARG A C 1
ATOM 604 O O . ARG A 1 78 ? 22.197 -14.706 28.129 1.00 84.81 78 ARG A O 1
ATOM 611 N N . GLY A 1 79 ? 20.344 -14.403 26.876 1.00 84.19 79 GLY A N 1
ATOM 612 C CA . GLY A 1 79 ? 20.666 -13.115 26.273 1.00 84.19 79 GLY A CA 1
ATOM 613 C C . GLY A 1 79 ? 19.400 -12.323 25.951 1.00 84.19 79 GLY A C 1
ATOM 614 O O . GLY A 1 79 ? 18.305 -12.684 26.385 1.00 84.19 79 GLY A O 1
ATOM 615 N N . GLY A 1 80 ? 19.562 -11.278 25.141 1.00 87.62 80 GLY A N 1
ATOM 616 C CA . GLY A 1 80 ? 18.507 -10.312 24.829 1.00 87.62 80 GLY A CA 1
ATOM 617 C C . GLY A 1 80 ? 18.539 -9.103 25.762 1.00 87.62 80 GLY A C 1
ATOM 618 O O . GLY A 1 80 ? 19.261 -9.103 26.756 1.00 87.62 80 GLY A O 1
ATOM 619 N N . SER A 1 81 ? 17.801 -8.060 25.388 1.00 91.75 81 SER A N 1
ATOM 620 C CA . SER A 1 81 ? 17.658 -6.840 26.181 1.00 91.75 81 SER A CA 1
ATOM 621 C C . SER A 1 81 ? 16.387 -6.095 25.783 1.00 91.75 81 SER A C 1
ATOM 623 O O . SER A 1 81 ? 15.962 -6.165 24.624 1.00 91.75 81 SER A O 1
ATOM 625 N N . LYS A 1 82 ? 15.834 -5.302 26.709 1.00 90.31 82 LYS A N 1
ATOM 626 C CA . LYS A 1 82 ? 14.773 -4.327 26.405 1.00 90.31 82 LYS A CA 1
ATOM 627 C C . LYS A 1 82 ? 15.200 -3.313 25.337 1.00 90.31 82 LYS A C 1
ATOM 629 O O . LYS A 1 82 ? 14.350 -2.774 24.644 1.00 90.31 82 LYS A O 1
ATOM 634 N N . SER A 1 83 ? 16.501 -3.064 25.174 1.00 88.12 83 SER A N 1
ATOM 635 C CA . SER A 1 83 ? 17.053 -2.061 24.246 1.00 88.12 83 SER A CA 1
ATOM 636 C C . SER A 1 83 ? 16.996 -2.434 22.760 1.00 88.12 83 SER A C 1
ATOM 638 O O . SER A 1 83 ? 17.325 -1.605 21.922 1.00 88.12 83 SER A O 1
ATOM 640 N N . VAL A 1 84 ? 16.586 -3.656 22.411 1.00 80.56 84 VAL A N 1
ATOM 641 C CA . VAL A 1 84 ? 16.482 -4.079 21.007 1.00 80.56 84 VAL A CA 1
ATOM 642 C C . VAL A 1 84 ? 15.373 -3.301 20.283 1.00 80.56 84 VAL A C 1
ATOM 644 O O . VAL A 1 84 ? 14.238 -3.241 20.765 1.00 80.56 84 VAL A O 1
ATOM 647 N N . ASP A 1 85 ? 15.691 -2.794 19.086 1.00 79.12 85 ASP A N 1
ATOM 648 C CA . ASP A 1 85 ? 14.853 -1.883 18.291 1.00 79.12 85 ASP A CA 1
ATOM 649 C C . ASP A 1 85 ? 13.404 -2.341 18.116 1.00 79.12 85 ASP A C 1
ATOM 651 O O . ASP A 1 85 ? 12.497 -1.530 18.263 1.00 79.12 85 ASP A O 1
ATOM 655 N N . VAL A 1 86 ? 13.143 -3.629 17.854 1.00 77.62 86 VAL A N 1
ATOM 656 C CA . VAL A 1 86 ? 11.756 -4.096 17.670 1.00 77.62 86 VAL A CA 1
ATOM 657 C C . VAL A 1 86 ? 10.914 -3.960 18.944 1.00 77.62 86 VAL A C 1
ATOM 659 O O . VAL A 1 86 ? 9.744 -3.593 18.862 1.00 77.62 86 VAL A O 1
ATOM 662 N N . TYR A 1 87 ? 11.486 -4.194 20.130 1.00 89.12 87 TYR A N 1
ATOM 663 C CA . TYR A 1 87 ? 10.746 -4.056 21.389 1.00 89.12 87 TYR A CA 1
ATOM 664 C C . TYR A 1 87 ? 10.579 -2.586 21.780 1.00 89.12 87 TYR A C 1
ATOM 666 O O . TYR A 1 87 ? 9.518 -2.212 22.277 1.00 89.12 87 TYR A O 1
ATOM 674 N N . GLN A 1 88 ? 11.580 -1.743 21.503 1.00 88.31 88 GLN A N 1
ATOM 675 C CA . GLN A 1 88 ? 11.474 -0.289 21.671 1.00 88.31 88 GLN A CA 1
ATOM 676 C C . GLN A 1 88 ? 10.422 0.304 20.729 1.00 88.31 88 GLN A C 1
ATOM 678 O O . GLN A 1 88 ? 9.561 1.058 21.172 1.00 88.31 88 GLN A O 1
ATOM 683 N N . LYS A 1 89 ? 10.415 -0.118 19.460 1.00 86.12 89 LYS A N 1
ATOM 684 C CA . LYS A 1 89 ? 9.411 0.284 18.474 1.00 86.12 89 LYS A CA 1
ATOM 685 C C . LYS A 1 89 ? 8.010 -0.173 18.872 1.00 86.12 89 LYS A C 1
ATOM 687 O O . LYS A 1 89 ? 7.070 0.606 18.801 1.00 86.12 89 LYS A O 1
ATOM 692 N N . MET A 1 90 ? 7.850 -1.413 19.336 1.00 90.62 90 MET A N 1
ATOM 693 C CA . MET A 1 90 ? 6.552 -1.885 19.822 1.00 90.62 90 MET A CA 1
ATOM 694 C C . MET A 1 90 ? 6.078 -1.073 21.036 1.00 90.62 90 MET A C 1
ATOM 696 O O . MET A 1 90 ? 4.902 -0.727 21.123 1.00 90.62 90 MET A O 1
ATOM 700 N N . MET A 1 91 ? 6.983 -0.740 21.958 1.00 94.31 91 MET A N 1
ATOM 701 C CA . MET A 1 91 ? 6.686 0.104 23.115 1.00 94.31 91 MET A CA 1
ATOM 702 C C . MET A 1 91 ? 6.169 1.482 22.669 1.00 94.31 91 MET A C 1
ATOM 704 O O . MET A 1 91 ? 5.081 1.893 23.072 1.00 94.31 91 MET A O 1
ATOM 708 N N . THR A 1 92 ? 6.879 2.174 21.778 1.00 92.00 92 THR A N 1
ATOM 709 C CA . THR A 1 92 ? 6.466 3.506 21.311 1.00 92.00 92 THR A CA 1
ATOM 710 C C . THR A 1 92 ? 5.214 3.470 20.429 1.00 92.00 92 THR A C 1
ATOM 712 O O . THR A 1 92 ? 4.322 4.296 20.620 1.00 92.00 92 THR A O 1
ATOM 715 N N . ASP A 1 93 ? 5.064 2.477 19.547 1.00 89.62 93 ASP A N 1
ATOM 716 C CA . ASP A 1 93 ? 3.884 2.323 18.683 1.00 89.62 93 ASP A CA 1
ATOM 717 C C . ASP A 1 93 ? 2.598 2.093 19.492 1.00 89.62 93 ASP A C 1
ATOM 719 O O . ASP A 1 93 ? 1.548 2.667 19.191 1.00 89.62 93 ASP A O 1
ATOM 723 N N . TYR A 1 94 ? 2.642 1.242 20.524 1.00 93.38 94 TYR A N 1
ATOM 724 C CA . TYR A 1 94 ? 1.476 1.010 21.382 1.00 93.38 94 TYR A CA 1
ATOM 725 C C . TYR A 1 94 ? 1.211 2.202 22.303 1.00 93.38 94 TYR A C 1
ATOM 727 O O . TYR A 1 94 ? 0.044 2.537 22.528 1.00 93.38 94 TYR A O 1
ATOM 735 N N . ALA A 1 95 ? 2.251 2.896 22.772 1.00 93.00 95 ALA A N 1
ATOM 736 C CA . ALA A 1 95 ? 2.073 4.154 23.487 1.00 93.00 95 ALA A CA 1
ATOM 737 C C . ALA A 1 95 ? 1.347 5.193 22.618 1.00 93.00 95 ALA A C 1
ATOM 739 O O . ALA A 1 95 ? 0.335 5.738 23.053 1.00 93.00 95 ALA A O 1
ATOM 740 N N . ALA A 1 96 ? 1.744 5.369 21.354 1.00 87.38 96 ALA A N 1
ATOM 741 C CA . ALA A 1 96 ? 1.054 6.246 20.399 1.00 87.38 96 ALA A CA 1
ATOM 742 C C . ALA A 1 96 ? -0.419 5.843 20.160 1.00 87.38 96 ALA A C 1
ATOM 744 O O . ALA A 1 96 ? -1.272 6.683 19.881 1.00 87.38 96 ALA A O 1
ATOM 745 N N . LYS A 1 97 ? -0.758 4.558 20.337 1.00 86.69 97 LYS A N 1
ATOM 746 C CA . LYS A 1 97 ? -2.130 4.016 20.229 1.00 86.69 97 LYS A CA 1
ATOM 747 C C . LYS A 1 97 ? -2.961 4.142 21.512 1.00 86.69 97 LYS A C 1
ATOM 749 O O . LYS A 1 97 ? -4.078 3.603 21.570 1.00 86.69 97 LYS A O 1
ATOM 754 N N . GLY A 1 98 ? -2.441 4.836 22.523 1.00 90.19 98 GLY A N 1
ATOM 755 C CA . GLY A 1 98 ? -3.142 5.168 23.762 1.00 90.19 98 GLY A CA 1
ATOM 756 C C . GLY A 1 98 ? -2.911 4.204 24.926 1.00 90.19 98 GLY A C 1
ATOM 757 O O . GLY A 1 98 ? -3.637 4.307 25.917 1.00 90.19 98 GLY A O 1
ATOM 758 N N . TYR A 1 99 ? -1.949 3.283 24.816 1.00 94.62 99 TYR A N 1
ATOM 759 C CA . TYR A 1 99 ? -1.558 2.378 25.900 1.00 94.62 99 TYR A CA 1
ATOM 760 C C . TYR A 1 99 ? -0.471 3.005 26.779 1.00 94.62 99 TYR A C 1
ATOM 762 O O . TYR A 1 99 ? 0.261 3.884 26.341 1.00 94.62 99 TYR A O 1
ATOM 770 N N . VAL A 1 100 ? -0.314 2.510 28.002 1.00 97.00 100 VAL A N 1
ATOM 771 C CA . VAL A 1 100 ? 0.942 2.666 28.749 1.00 97.00 100 VAL A CA 1
ATOM 772 C C . VAL A 1 100 ? 1.740 1.385 28.593 1.00 97.00 100 VAL A C 1
ATOM 774 O O . VAL A 1 100 ? 1.287 0.304 28.954 1.00 97.00 100 VAL A O 1
ATOM 777 N N . THR A 1 101 ? 2.928 1.470 28.028 1.00 98.12 101 THR A N 1
ATOM 778 C CA . THR A 1 101 ? 3.745 0.290 27.739 1.00 98.12 101 THR A CA 1
ATOM 779 C C . THR A 1 101 ? 4.939 0.251 28.671 1.00 98.12 101 THR A C 1
ATOM 781 O O . THR A 1 101 ? 5.590 1.280 28.848 1.00 98.12 101 THR A O 1
ATOM 784 N N . ILE A 1 102 ? 5.263 -0.924 29.207 1.00 98.56 102 ILE A N 1
ATOM 785 C CA . ILE A 1 102 ? 6.554 -1.170 29.853 1.00 98.56 102 ILE A CA 1
ATOM 786 C C . ILE A 1 102 ? 7.331 -2.234 29.081 1.00 98.56 102 ILE A C 1
ATOM 788 O O . ILE A 1 102 ? 6.774 -3.266 28.714 1.00 98.56 102 ILE A O 1
ATOM 792 N N . ASN A 1 103 ? 8.616 -1.995 28.851 1.00 97.56 103 ASN A N 1
ATOM 793 C CA . ASN A 1 103 ? 9.540 -2.938 28.227 1.00 97.56 103 ASN A CA 1
ATOM 794 C C . ASN A 1 103 ? 10.584 -3.365 29.264 1.00 97.56 103 ASN A C 1
ATOM 796 O O . ASN A 1 103 ? 11.334 -2.537 29.785 1.00 97.56 103 ASN A O 1
ATOM 800 N N . VAL A 1 104 ? 10.565 -4.645 29.631 1.00 97.69 104 VAL A N 1
ATOM 801 C CA . VAL A 1 104 ? 11.114 -5.133 30.904 1.00 97.69 104 VAL A CA 1
ATOM 802 C C . VAL A 1 104 ? 12.413 -5.908 30.686 1.00 97.69 104 VAL A C 1
ATOM 804 O O . VAL A 1 104 ? 12.446 -6.842 29.887 1.00 97.69 104 VAL A O 1
ATOM 807 N N . GLU A 1 105 ? 13.464 -5.566 31.438 1.00 97.31 105 GLU A N 1
ATOM 808 C CA . GLU A 1 105 ? 14.604 -6.467 31.657 1.00 97.31 105 GLU A CA 1
ATOM 809 C C . GLU A 1 105 ? 14.270 -7.507 32.732 1.00 97.31 105 GLU A C 1
ATOM 811 O O . GLU A 1 105 ? 13.490 -7.257 33.655 1.00 97.31 105 GLU A O 1
ATOM 816 N N . TYR A 1 106 ? 14.896 -8.678 32.642 1.00 97.56 106 TYR A N 1
ATOM 817 C CA . TYR A 1 106 ? 14.779 -9.741 33.639 1.00 97.56 106 TYR A CA 1
ATOM 818 C C . TYR A 1 106 ? 16.099 -10.491 33.789 1.00 97.56 106 TYR A C 1
ATOM 820 O O . TYR A 1 106 ? 16.920 -10.531 32.870 1.00 97.56 106 TYR A O 1
ATOM 828 N N . ARG A 1 107 ? 16.335 -11.102 34.957 1.00 97.06 107 ARG A N 1
ATOM 829 C CA . ARG A 1 107 ? 17.596 -11.808 35.210 1.00 97.06 107 ARG A CA 1
ATOM 830 C C . ARG A 1 107 ? 17.731 -12.976 34.243 1.00 97.06 107 ARG A C 1
ATOM 832 O O . ARG A 1 107 ? 16.930 -13.914 34.250 1.00 97.06 107 ARG A O 1
ATOM 839 N N . LEU A 1 108 ? 18.771 -12.917 33.420 1.00 93.69 108 LEU A N 1
ATOM 840 C CA . LEU A 1 108 ? 19.153 -13.991 32.512 1.00 93.69 108 LEU A CA 1
ATOM 841 C C . LEU A 1 108 ? 19.758 -15.155 33.306 1.00 93.69 108 LEU A C 1
ATOM 843 O O . LEU A 1 108 ? 20.290 -14.972 34.401 1.00 93.69 108 LEU A O 1
ATOM 847 N N . THR A 1 109 ? 19.757 -16.362 32.739 1.00 85.50 109 THR A N 1
ATOM 848 C CA . THR A 1 109 ? 20.228 -17.578 33.428 1.00 85.50 109 THR A CA 1
ATOM 849 C C . THR A 1 109 ? 21.697 -17.526 33.852 1.00 85.50 109 THR A C 1
ATOM 851 O O . THR A 1 109 ? 22.108 -18.326 34.686 1.00 85.50 109 THR A O 1
ATOM 854 N N . GLY A 1 110 ? 22.493 -16.626 33.260 1.00 85.31 110 GLY A N 1
ATOM 855 C CA . GLY A 1 110 ? 23.874 -16.366 33.677 1.00 85.31 110 GLY A CA 1
ATOM 856 C C . GLY A 1 110 ? 23.988 -15.575 34.986 1.00 85.31 110 GLY A C 1
ATOM 857 O O . GLY A 1 110 ? 24.999 -15.694 35.669 1.00 85.31 110 GLY A O 1
ATOM 858 N N . GLU A 1 111 ? 22.959 -14.807 35.352 1.00 92.25 111 GLU A N 1
ATOM 859 C CA . GLU A 1 111 ? 22.873 -14.080 36.623 1.00 92.25 111 GLU A CA 1
ATOM 860 C C . GLU A 1 111 ? 22.135 -14.901 37.685 1.00 92.25 111 GLU A C 1
ATOM 862 O O . GLU A 1 111 ? 22.621 -15.051 38.805 1.00 92.25 111 GLU A O 1
ATOM 867 N N . ALA A 1 112 ? 20.974 -15.465 37.340 1.00 89.31 112 ALA A N 1
ATOM 868 C CA . ALA A 1 112 ? 20.193 -16.293 38.252 1.00 89.31 112 ALA A CA 1
ATOM 869 C C . ALA A 1 112 ? 19.412 -17.384 37.497 1.00 89.31 112 ALA A C 1
ATOM 871 O O . ALA A 1 112 ? 18.820 -17.111 36.452 1.00 89.31 112 ALA A O 1
ATOM 872 N N . PRO A 1 113 ? 19.367 -18.631 38.004 1.00 84.81 113 PRO A N 1
ATOM 873 C CA . PRO A 1 113 ? 18.628 -19.707 37.353 1.00 84.81 113 PRO A CA 1
ATOM 874 C C . PRO A 1 113 ? 17.112 -19.473 37.421 1.00 84.81 113 PRO A C 1
ATOM 876 O O . PRO A 1 113 ? 16.606 -18.739 38.270 1.00 84.81 113 PRO A O 1
ATOM 879 N N . PHE A 1 114 ? 16.358 -20.170 36.566 1.00 84.25 114 PHE A N 1
ATOM 880 C CA . PHE A 1 114 ? 14.899 -20.233 36.686 1.00 84.25 114 PHE A CA 1
ATOM 881 C C . PHE A 1 114 ? 14.500 -20.658 38.121 1.00 84.25 114 PHE A C 1
ATOM 883 O O . PHE A 1 114 ? 15.065 -21.639 38.621 1.00 84.25 114 PHE A O 1
ATOM 890 N N . PRO A 1 115 ? 13.540 -19.990 38.798 1.00 91.31 115 PRO A N 1
ATOM 891 C CA . PRO A 1 115 ? 12.499 -19.096 38.269 1.00 91.31 115 PRO A CA 1
ATOM 892 C C . PRO A 1 115 ? 12.792 -17.588 38.276 1.00 91.31 115 PRO A C 1
ATOM 894 O O . PRO A 1 115 ? 11.863 -16.823 38.045 1.00 91.31 115 PRO A O 1
ATOM 897 N N . ALA A 1 116 ? 14.036 -17.141 38.477 1.00 94.06 116 ALA A N 1
ATOM 898 C CA . ALA A 1 116 ? 14.347 -15.714 38.640 1.00 94.06 116 ALA A CA 1
ATOM 899 C C . ALA A 1 116 ? 13.737 -14.800 37.556 1.00 94.06 116 ALA A C 1
ATOM 901 O O . ALA A 1 116 ? 13.133 -13.784 37.880 1.00 94.06 116 ALA A O 1
ATOM 902 N N . CYS A 1 117 ? 13.808 -15.198 36.282 1.00 94.56 117 CYS A N 1
ATOM 903 C CA . CYS A 1 117 ? 13.233 -14.429 35.176 1.00 94.56 117 CYS A CA 1
ATOM 904 C C . CYS A 1 117 ? 11.704 -14.250 35.259 1.00 94.56 117 CYS A C 1
ATOM 906 O O . CYS A 1 117 ? 11.210 -13.157 34.999 1.00 94.56 117 CYS A O 1
ATOM 908 N N . ILE A 1 118 ? 10.934 -15.279 35.644 1.00 96.56 118 ILE A N 1
ATOM 909 C CA . ILE A 1 118 ? 9.475 -15.133 35.795 1.00 96.56 118 ILE A CA 1
ATOM 910 C C . ILE A 1 118 ? 9.113 -14.365 37.069 1.00 96.56 118 ILE A C 1
ATOM 912 O O . ILE A 1 118 ? 8.143 -13.612 37.066 1.00 96.56 118 ILE A O 1
ATOM 916 N N . GLU A 1 119 ? 9.902 -14.505 38.135 1.00 97.12 119 GLU A N 1
ATOM 917 C CA . GLU A 1 119 ? 9.742 -13.709 39.358 1.00 97.12 119 GLU A CA 1
ATOM 918 C C . GLU A 1 119 ? 9.925 -12.214 39.077 1.00 97.12 119 GLU A C 1
ATOM 920 O O . GLU A 1 119 ? 9.144 -11.389 39.549 1.00 97.12 119 GLU A O 1
ATOM 925 N N . ASP A 1 120 ? 10.925 -11.876 38.264 1.00 98.19 120 ASP A N 1
ATOM 926 C CA . ASP A 1 120 ? 11.242 -10.508 37.860 1.00 98.19 120 ASP A CA 1
ATOM 927 C C . ASP A 1 120 ? 10.126 -9.890 37.014 1.00 98.19 120 ASP A C 1
ATOM 929 O O . ASP A 1 120 ? 9.612 -8.823 37.350 1.00 98.19 120 ASP A O 1
ATOM 933 N N . VAL A 1 121 ? 9.670 -10.584 35.968 1.00 98.12 121 VAL A N 1
ATOM 934 C CA . VAL A 1 121 ? 8.588 -10.073 35.113 1.00 98.12 121 VAL A CA 1
ATOM 935 C C . VAL A 1 121 ? 7.263 -9.976 35.891 1.00 98.12 121 VAL A C 1
ATOM 937 O O . VAL A 1 121 ? 6.522 -9.006 35.727 1.00 98.12 121 VAL A O 1
ATOM 940 N N . LYS A 1 122 ? 6.974 -10.913 36.809 1.00 98.25 122 LYS A N 1
ATOM 941 C CA . LYS A 1 122 ? 5.828 -10.797 37.734 1.00 98.25 122 LYS A CA 1
ATOM 942 C C . LYS A 1 122 ? 5.962 -9.587 38.658 1.00 98.25 122 LYS A C 1
ATOM 944 O O . LYS A 1 122 ? 4.972 -8.894 38.886 1.00 98.25 122 LYS A O 1
ATOM 949 N N . CYS A 1 123 ? 7.165 -9.304 39.155 1.00 98.19 123 CYS A N 1
ATOM 950 C CA . CYS A 1 123 ? 7.443 -8.109 39.947 1.00 98.19 123 CYS A CA 1
ATOM 951 C C . CYS A 1 123 ? 7.201 -6.822 39.151 1.00 98.19 123 CYS A C 1
ATOM 953 O O . CYS A 1 123 ? 6.588 -5.902 39.684 1.00 98.19 123 CYS A O 1
ATOM 955 N N . ALA A 1 124 ? 7.606 -6.766 37.879 1.00 98.38 124 ALA A N 1
ATOM 956 C CA . ALA A 1 124 ? 7.364 -5.611 37.015 1.00 98.38 124 ALA A CA 1
ATOM 957 C C . ALA A 1 124 ? 5.860 -5.339 36.804 1.00 98.38 124 ALA A C 1
ATOM 959 O O . ALA A 1 124 ? 5.431 -4.188 36.855 1.00 98.38 124 ALA A O 1
ATOM 960 N N . VAL A 1 125 ? 5.032 -6.383 36.656 1.00 98.50 125 VAL A N 1
ATOM 961 C CA . VAL A 1 125 ? 3.562 -6.238 36.587 1.00 98.50 125 VAL A CA 1
ATOM 962 C C . VAL A 1 125 ? 2.987 -5.689 37.896 1.00 98.50 125 VAL A C 1
ATOM 964 O O . VAL A 1 125 ? 2.126 -4.808 37.869 1.00 98.50 125 VAL A O 1
ATOM 967 N N . ARG A 1 126 ? 3.454 -6.182 39.052 1.00 98.19 126 ARG A N 1
ATOM 968 C CA . ARG A 1 126 ? 3.000 -5.673 40.359 1.00 98.19 126 ARG A CA 1
ATOM 969 C C . ARG A 1 126 ? 3.430 -4.225 40.577 1.00 98.19 126 ARG A C 1
ATOM 971 O O . ARG A 1 126 ? 2.617 -3.423 41.022 1.00 98.19 126 ARG A O 1
ATOM 978 N N . TRP A 1 127 ? 4.659 -3.881 40.194 1.00 98.31 127 TRP A N 1
ATOM 979 C CA . TRP A 1 127 ? 5.153 -2.506 40.204 1.00 98.31 127 TRP A CA 1
ATOM 980 C C . TRP A 1 127 ? 4.278 -1.596 39.336 1.00 98.31 127 TRP A C 1
ATOM 982 O O . TRP A 1 127 ? 3.864 -0.536 39.799 1.00 98.31 127 TRP A O 1
ATOM 992 N N . LEU A 1 128 ? 3.915 -2.031 38.124 1.00 98.00 128 LEU A N 1
ATOM 993 C CA . LEU A 1 128 ? 3.041 -1.265 37.233 1.00 98.00 128 LEU A CA 1
ATOM 994 C C . LEU A 1 128 ? 1.666 -1.013 37.861 1.00 98.00 128 LEU A C 1
ATOM 996 O O . LEU A 1 128 ? 1.161 0.103 37.789 1.00 98.00 128 LEU A O 1
ATOM 1000 N N . ARG A 1 129 ? 1.079 -2.019 38.522 1.00 97.19 129 ARG A N 1
ATOM 1001 C CA . ARG A 1 129 ? -0.179 -1.851 39.267 1.00 97.19 129 ARG A CA 1
ATOM 1002 C C . ARG A 1 129 ? -0.033 -0.912 40.462 1.00 97.19 129 ARG A C 1
ATOM 1004 O O . ARG A 1 129 ? -0.906 -0.078 40.673 1.00 97.19 129 ARG A O 1
ATOM 1011 N N . ALA A 1 130 ? 1.071 -1.006 41.198 1.00 95.75 130 ALA A N 1
ATOM 1012 C CA . ALA A 1 130 ? 1.358 -0.119 42.322 1.00 95.75 130 ALA A CA 1
ATOM 1013 C C . ALA A 1 130 ? 1.527 1.348 41.907 1.00 95.75 130 ALA A C 1
ATOM 1015 O O . ALA A 1 130 ? 1.231 2.250 42.684 1.00 95.75 130 ALA A O 1
ATOM 1016 N N . HIS A 1 131 ? 1.974 1.587 40.672 1.00 95.62 131 HIS A N 1
ATOM 1017 C CA . HIS A 1 131 ? 2.167 2.922 40.108 1.00 95.62 131 HIS A CA 1
ATOM 1018 C C . HIS A 1 131 ? 1.072 3.299 39.105 1.00 95.62 131 HIS A C 1
ATOM 1020 O O . HIS A 1 131 ? 1.232 4.265 38.361 1.00 95.62 131 HIS A O 1
ATOM 1026 N N . ALA A 1 132 ? -0.042 2.563 39.079 1.00 93.38 132 ALA A N 1
ATOM 1027 C CA . ALA A 1 132 ? -1.078 2.754 38.075 1.00 93.38 132 ALA A CA 1
ATOM 1028 C C . ALA A 1 132 ? -1.669 4.170 38.119 1.00 93.38 132 ALA A C 1
ATOM 1030 O O . ALA A 1 132 ? -1.842 4.790 37.076 1.00 93.38 132 ALA A O 1
ATOM 1031 N N . GLU A 1 133 ? -1.885 4.720 39.317 1.00 90.12 133 GLU A N 1
ATOM 1032 C CA . GLU A 1 133 ? -2.346 6.101 39.497 1.00 90.12 133 GLU A CA 1
ATOM 1033 C C . GLU A 1 133 ? -1.345 7.121 38.930 1.00 90.12 133 GLU A C 1
ATOM 1035 O O . GLU A 1 133 ? -1.739 8.023 38.197 1.00 90.12 133 GLU A O 1
ATOM 1040 N N . ASN A 1 134 ? -0.043 6.929 39.177 1.00 89.56 134 ASN A N 1
ATOM 1041 C CA . ASN A 1 134 ? 1.011 7.846 38.723 1.00 89.56 134 ASN A CA 1
ATOM 1042 C C . ASN A 1 134 ? 1.119 7.926 37.194 1.00 89.56 134 ASN A C 1
ATOM 1044 O O . ASN A 1 134 ? 1.523 8.955 36.655 1.00 89.56 134 ASN A O 1
ATOM 1048 N N . TYR A 1 135 ? 0.792 6.833 36.504 1.00 92.00 135 TYR A N 1
ATOM 1049 C CA . TYR A 1 135 ? 0.904 6.723 35.049 1.00 92.00 135 TYR A CA 1
ATOM 1050 C C . TYR A 1 135 ? -0.458 6.644 34.345 1.00 92.00 135 TYR A C 1
ATOM 1052 O O . TYR A 1 135 ? -0.508 6.341 33.156 1.00 92.00 135 TYR A O 1
ATOM 1060 N N . HIS A 1 136 ? -1.561 6.915 35.054 1.00 91.56 136 HIS A N 1
ATOM 1061 C CA . HIS A 1 136 ? -2.932 6.828 34.534 1.00 91.56 136 HIS A CA 1
ATOM 1062 C C . HIS A 1 136 ? -3.256 5.475 33.869 1.00 91.56 136 HIS A C 1
ATOM 1064 O O . HIS A 1 136 ? -3.926 5.408 32.838 1.00 91.56 136 HIS A O 1
ATOM 1070 N N . VAL A 1 137 ? -2.781 4.380 34.459 1.00 94.56 137 VAL A N 1
ATOM 1071 C CA . VAL A 1 137 ? -3.030 3.005 34.010 1.00 94.56 137 VAL A CA 1
ATOM 1072 C C . VAL A 1 137 ? -4.289 2.454 34.660 1.00 94.56 137 VAL A C 1
ATOM 1074 O O . VAL A 1 137 ? -4.541 2.650 35.844 1.00 94.56 137 VAL A O 1
ATOM 1077 N N . ASP A 1 138 ? -5.062 1.702 33.891 1.00 94.88 138 ASP A N 1
ATOM 1078 C CA . ASP A 1 138 ? -6.122 0.855 34.406 1.00 94.88 138 ASP A CA 1
ATOM 1079 C C . ASP A 1 138 ? -5.531 -0.492 34.870 1.00 94.88 138 ASP A C 1
ATOM 1081 O O . ASP A 1 138 ? -5.094 -1.289 34.028 1.00 94.88 138 ASP A O 1
ATOM 1085 N N . PRO A 1 139 ? -5.496 -0.777 36.187 1.00 92.88 139 PRO A N 1
ATOM 1086 C CA . PRO A 1 139 ? -4.867 -1.988 36.715 1.00 92.88 139 PRO A CA 1
ATOM 1087 C C . PRO A 1 139 ? -5.594 -3.283 36.311 1.00 92.88 139 PRO A C 1
ATOM 1089 O O . PRO A 1 139 ? -5.018 -4.371 36.447 1.00 92.88 139 PRO A O 1
ATOM 1092 N N . GLU A 1 140 ? -6.818 -3.171 35.783 1.00 94.19 140 GLU A N 1
ATOM 1093 C CA . GLU A 1 140 ? -7.647 -4.279 35.302 1.00 94.19 140 GLU A CA 1
ATOM 1094 C C . GLU A 1 140 ? -7.546 -4.491 33.783 1.00 94.19 140 GLU A C 1
ATOM 1096 O O . GLU A 1 140 ? -8.205 -5.375 33.232 1.00 94.19 140 GLU A O 1
ATOM 1101 N N . ARG A 1 141 ? -6.723 -3.700 33.081 1.00 95.44 141 ARG A N 1
ATOM 1102 C CA . ARG A 1 141 ? -6.527 -3.804 31.626 1.00 95.44 141 ARG A CA 1
ATOM 1103 C C . ARG A 1 141 ? -5.045 -3.829 31.268 1.00 95.44 141 ARG A C 1
ATOM 1105 O O . ARG A 1 141 ? -4.558 -2.976 30.529 1.00 95.44 141 ARG A O 1
ATOM 1112 N N . ILE A 1 142 ? -4.339 -4.847 31.759 1.00 98.00 142 ILE A N 1
ATOM 1113 C CA . ILE A 1 142 ? -2.913 -5.076 31.494 1.00 98.00 142 ILE A CA 1
ATOM 1114 C C . ILE A 1 142 ? -2.740 -6.299 30.589 1.00 98.00 142 ILE A C 1
ATOM 1116 O O . ILE A 1 142 ? -3.122 -7.404 30.964 1.00 98.00 142 ILE A O 1
ATOM 1120 N N . GLY A 1 143 ? -2.147 -6.124 29.410 1.00 98.25 143 GLY A N 1
ATOM 1121 C CA . GLY A 1 143 ? -1.728 -7.217 28.531 1.00 98.25 143 GLY A CA 1
ATOM 1122 C C . GLY A 1 143 ? -0.245 -7.548 28.655 1.00 98.25 143 GLY A C 1
ATOM 1123 O O . GLY A 1 143 ? 0.535 -6.737 29.150 1.00 98.25 143 GLY A O 1
ATOM 1124 N N . ALA A 1 144 ? 0.162 -8.709 28.142 1.00 98.62 144 ALA A N 1
ATOM 1125 C CA . ALA A 1 144 ? 1.571 -9.044 27.939 1.00 98.62 144 ALA A CA 1
ATOM 1126 C C . ALA A 1 144 ? 1.852 -9.531 26.516 1.00 98.62 144 ALA A C 1
ATOM 1128 O O . ALA A 1 144 ? 1.082 -10.314 25.956 1.00 98.62 144 ALA A O 1
ATOM 1129 N N . TYR A 1 145 ? 2.988 -9.112 25.969 1.00 98.44 145 TYR A N 1
ATOM 1130 C CA . TYR A 1 145 ? 3.555 -9.638 24.737 1.00 98.44 145 TYR A CA 1
ATOM 1131 C C . TYR A 1 145 ? 4.989 -10.115 24.951 1.00 98.44 145 TYR A C 1
ATOM 1133 O O . TYR A 1 145 ? 5.762 -9.496 25.681 1.00 98.44 145 TYR A O 1
ATOM 1141 N N . GLY A 1 146 ? 5.373 -11.174 24.245 1.00 96.62 146 GLY A N 1
ATOM 1142 C CA . GLY A 1 146 ? 6.776 -11.511 24.068 1.00 96.62 146 GLY A CA 1
ATOM 1143 C C . GLY A 1 146 ? 7.014 -12.425 22.873 1.00 96.62 146 GLY A C 1
ATOM 1144 O O . GLY A 1 146 ? 6.084 -13.040 22.344 1.00 96.62 146 GLY A O 1
ATOM 1145 N N . HIS A 1 147 ? 8.286 -12.534 22.485 1.00 95.31 147 HIS A N 1
ATOM 1146 C CA . HIS A 1 147 ? 8.776 -13.450 21.451 1.00 95.31 147 HIS A CA 1
ATOM 1147 C C . HIS A 1 147 ? 9.735 -14.489 22.052 1.00 95.31 147 HIS A C 1
ATOM 1149 O O . HIS A 1 147 ? 10.539 -14.166 22.931 1.00 95.31 147 HIS A O 1
ATOM 1155 N N . SER A 1 148 ? 9.654 -15.748 21.610 1.00 94.25 148 SER A N 1
ATOM 1156 C CA . SER A 1 148 ? 10.544 -16.838 22.035 1.00 94.25 148 SER A CA 1
ATOM 1157 C C . SER A 1 148 ? 10.579 -16.997 23.568 1.00 94.25 148 SER A C 1
ATOM 1159 O O . SER A 1 148 ? 9.542 -17.198 24.200 1.00 94.25 148 SER A O 1
ATOM 1161 N N . ALA A 1 149 ? 11.741 -16.872 24.216 1.00 92.81 149 ALA A N 1
ATOM 1162 C CA . ALA A 1 149 ? 11.853 -16.883 25.681 1.00 92.81 149 ALA A CA 1
ATOM 1163 C C . ALA A 1 149 ? 10.931 -15.860 26.382 1.00 92.81 149 ALA A C 1
ATOM 1165 O O . ALA A 1 149 ? 10.367 -16.166 27.431 1.00 92.81 149 ALA A O 1
ATOM 1166 N N . GLY A 1 150 ? 10.715 -14.684 25.785 1.00 96.81 150 GLY A N 1
ATOM 1167 C CA . GLY A 1 150 ? 9.775 -13.686 26.298 1.00 96.81 150 GLY A CA 1
ATOM 1168 C C . GLY A 1 150 ? 8.314 -14.100 26.116 1.00 96.81 150 GLY A C 1
ATOM 1169 O O . GLY A 1 150 ? 7.487 -13.835 26.984 1.00 96.81 150 GLY A O 1
ATOM 1170 N N . ALA A 1 151 ? 7.994 -14.827 25.041 1.00 97.44 151 ALA A N 1
ATOM 1171 C CA . ALA A 1 151 ? 6.661 -15.384 24.802 1.00 97.44 151 ALA A CA 1
ATOM 1172 C C . ALA A 1 151 ? 6.289 -16.429 25.866 1.00 97.44 151 ALA A C 1
ATOM 1174 O O . ALA A 1 151 ? 5.157 -16.467 26.346 1.00 97.44 151 ALA A O 1
ATOM 1175 N N . HIS A 1 152 ? 7.262 -17.239 26.294 1.00 96.75 152 HIS A N 1
ATOM 1176 C CA . HIS A 1 152 ? 7.104 -18.134 27.443 1.00 96.75 152 HIS A CA 1
ATOM 1177 C C . HIS A 1 152 ? 6.774 -17.369 28.727 1.00 96.75 152 HIS A C 1
ATOM 1179 O O . HIS A 1 152 ? 5.813 -17.722 29.412 1.00 96.75 152 HIS A O 1
ATOM 1185 N N . LEU A 1 153 ? 7.508 -16.296 29.027 1.00 98.00 153 LEU A N 1
ATOM 1186 C CA . LEU A 1 153 ? 7.262 -15.474 30.214 1.00 98.00 153 LEU A CA 1
ATOM 1187 C C . LEU A 1 153 ? 5.899 -14.760 30.148 1.00 98.00 153 LEU A C 1
ATOM 1189 O O . LEU A 1 153 ? 5.184 -14.740 31.149 1.00 98.00 153 LEU A O 1
ATOM 1193 N N . ALA A 1 154 ? 5.489 -14.262 28.977 1.00 98.44 154 ALA A N 1
ATOM 1194 C CA . ALA A 1 154 ? 4.175 -13.652 28.761 1.00 98.44 154 ALA A CA 1
ATOM 1195 C C . ALA A 1 154 ? 3.020 -14.648 28.983 1.00 98.44 154 ALA A C 1
ATOM 1197 O O . ALA A 1 154 ? 2.037 -14.321 29.649 1.00 98.44 154 ALA A O 1
ATOM 1198 N N . LEU A 1 155 ? 3.150 -15.893 28.507 1.00 98.12 155 LEU A N 1
ATOM 1199 C CA . LEU A 1 155 ? 2.172 -16.948 28.802 1.00 98.12 155 LEU A CA 1
ATOM 1200 C C . LEU A 1 155 ? 2.145 -17.293 30.296 1.00 98.12 155 LEU A C 1
ATOM 1202 O O . LEU A 1 155 ? 1.076 -17.464 30.877 1.00 98.12 155 LEU A O 1
ATOM 1206 N N . MET A 1 156 ? 3.306 -17.352 30.947 1.00 97.56 156 MET A N 1
ATOM 1207 C CA . MET A 1 156 ? 3.397 -17.618 32.384 1.00 97.56 156 MET A CA 1
ATOM 1208 C C . MET A 1 156 ? 2.786 -16.492 33.233 1.00 97.56 156 MET A C 1
ATOM 1210 O O . MET A 1 156 ? 2.193 -16.788 34.271 1.00 97.56 156 MET A O 1
ATOM 1214 N N . LEU A 1 157 ? 2.860 -15.228 32.799 1.00 98.25 157 LEU A N 1
ATOM 1215 C CA . LEU A 1 157 ? 2.137 -14.116 33.430 1.00 98.25 157 LEU A CA 1
ATOM 1216 C C . LEU A 1 157 ? 0.617 -14.315 33.393 1.00 98.25 157 LEU A C 1
ATOM 1218 O O . LEU A 1 157 ? -0.059 -14.003 34.370 1.00 98.25 157 LEU A O 1
ATOM 1222 N N . ALA A 1 158 ? 0.077 -14.827 32.287 1.00 97.00 158 ALA A N 1
ATOM 1223 C CA . ALA A 1 158 ? -1.361 -15.056 32.144 1.00 97.00 158 ALA A CA 1
ATOM 1224 C C . ALA A 1 158 ? -1.835 -16.325 32.869 1.00 97.00 158 ALA A C 1
ATOM 1226 O O . ALA A 1 158 ? -2.944 -16.352 33.395 1.00 97.00 158 ALA A O 1
ATOM 1227 N N . MET A 1 159 ? -1.006 -17.375 32.895 1.00 95.81 159 MET A N 1
ATOM 1228 C CA . MET A 1 159 ? -1.452 -18.722 33.264 1.00 95.81 159 MET A CA 1
ATOM 1229 C C . MET A 1 159 ? -1.013 -19.199 34.650 1.00 95.81 159 MET A C 1
ATOM 1231 O O . MET A 1 159 ? -1.678 -20.056 35.232 1.00 95.81 159 MET A O 1
ATOM 1235 N N . ALA A 1 160 ? 0.121 -18.724 35.176 1.00 94.31 160 ALA A N 1
ATOM 1236 C CA . ALA A 1 160 ? 0.681 -19.274 36.408 1.00 94.31 160 ALA A CA 1
ATOM 1237 C C . ALA A 1 160 ? 0.009 -18.651 37.649 1.00 94.31 160 ALA A C 1
ATOM 1239 O O . ALA A 1 160 ? 0.219 -17.461 37.927 1.00 94.31 160 ALA A O 1
ATOM 1240 N N . PRO A 1 161 ? -0.745 -19.435 38.446 1.00 89.69 161 PRO A N 1
ATOM 1241 C CA . PRO A 1 161 ? -1.414 -18.926 39.636 1.00 89.69 161 PRO A CA 1
ATOM 1242 C C . PRO A 1 161 ? -0.411 -18.649 40.761 1.00 89.69 161 PRO A C 1
ATOM 1244 O O . PRO A 1 161 ? 0.659 -19.258 40.827 1.00 89.69 161 PRO A O 1
ATOM 1247 N N . LYS A 1 162 ? -0.797 -17.823 41.742 1.00 87.50 162 LYS A N 1
ATOM 1248 C CA . LYS A 1 162 ? 0.020 -17.547 42.944 1.00 87.50 162 LYS A CA 1
ATOM 1249 C C . LYS A 1 162 ? 0.437 -18.832 43.688 1.00 87.50 162 LYS A C 1
ATOM 1251 O O . LYS A 1 162 ? 1.536 -18.909 44.237 1.00 87.50 162 LYS A O 1
ATOM 1256 N N . SER A 1 163 ? -0.391 -19.883 43.645 1.00 88.62 163 SER A N 1
ATOM 1257 C CA . SER A 1 163 ? -0.102 -21.202 44.235 1.00 88.62 163 SER A CA 1
ATOM 1258 C C . SER A 1 163 ? 1.079 -21.939 43.588 1.00 88.62 163 SER A C 1
ATOM 1260 O O . SER A 1 163 ? 1.652 -22.825 44.224 1.00 88.62 163 SER A O 1
ATOM 1262 N N . ALA A 1 164 ? 1.503 -21.547 42.381 1.00 88.69 164 ALA A N 1
ATOM 1263 C CA . ALA A 1 164 ? 2.710 -22.058 41.732 1.00 88.69 164 ALA A CA 1
ATOM 1264 C C . ALA A 1 164 ? 4.008 -21.632 42.442 1.00 88.69 164 ALA A C 1
ATOM 1266 O O . ALA A 1 164 ? 5.059 -22.235 42.203 1.00 88.69 164 ALA A O 1
ATOM 1267 N N . ARG A 1 165 ? 3.930 -20.628 43.335 1.00 90.44 165 ARG A N 1
ATOM 1268 C CA . ARG A 1 165 ? 5.055 -20.057 44.097 1.00 90.44 165 ARG A CA 1
ATOM 1269 C C . ARG A 1 165 ? 6.171 -19.533 43.185 1.00 90.44 165 ARG A C 1
ATOM 1271 O O . ARG A 1 165 ? 7.333 -19.882 43.365 1.00 90.44 165 ARG A O 1
ATOM 1278 N N . LEU A 1 166 ? 5.785 -18.727 42.195 1.00 93.88 166 LEU A N 1
ATOM 1279 C CA . LEU A 1 166 ? 6.680 -18.076 41.226 1.00 93.88 166 LEU A CA 1
ATOM 1280 C C . LEU A 1 166 ? 6.662 -16.541 41.342 1.00 93.88 166 LEU A C 1
ATOM 1282 O O . LEU A 1 166 ? 7.090 -15.855 40.426 1.00 93.88 166 LEU A O 1
ATOM 1286 N N . GLU A 1 167 ? 6.116 -15.987 42.428 1.00 91.44 167 GLU A N 1
ATOM 1287 C CA . GLU A 1 167 ? 5.983 -14.531 42.605 1.00 91.44 167 GLU A CA 1
ATOM 1288 C C . GLU A 1 167 ? 7.304 -13.828 42.952 1.00 91.44 167 GLU A C 1
ATOM 1290 O O . GLU A 1 167 ? 7.422 -12.618 42.733 1.00 91.44 167 GLU A O 1
ATOM 1295 N N . GLY A 1 168 ? 8.278 -14.581 43.472 1.00 91.25 168 GLY A N 1
ATOM 1296 C CA . GLY A 1 168 ? 9.538 -14.055 43.986 1.00 91.25 168 GLY A CA 1
ATOM 1297 C C . GLY A 1 168 ? 9.361 -13.211 45.245 1.00 91.25 168 GLY A C 1
ATOM 1298 O O . GLY A 1 168 ? 8.328 -13.255 45.907 1.00 91.25 168 GLY A O 1
ATOM 1299 N N . ASP A 1 169 ? 10.395 -12.436 45.546 1.00 89.06 169 ASP A N 1
ATOM 1300 C CA . ASP A 1 169 ? 10.565 -11.588 46.733 1.00 89.06 169 ASP A CA 1
ATOM 1301 C C . ASP A 1 169 ? 10.746 -10.097 46.368 1.00 89.06 169 ASP A C 1
ATOM 1303 O O . ASP A 1 169 ? 11.259 -9.306 47.152 1.00 89.06 169 ASP A O 1
ATOM 1307 N N . GLY A 1 170 ? 10.370 -9.704 45.145 1.00 84.19 170 GLY A N 1
ATOM 1308 C CA . GLY A 1 170 ? 10.640 -8.370 44.589 1.00 84.19 170 GLY A CA 1
ATOM 1309 C C . GLY A 1 170 ? 9.768 -7.219 45.108 1.00 84.19 170 GLY A C 1
ATOM 1310 O O . GLY A 1 170 ? 9.911 -6.102 44.622 1.00 84.19 170 GLY A O 1
ATOM 1311 N N . GLY A 1 171 ? 8.875 -7.476 46.070 1.00 87.44 171 GLY A N 1
ATOM 1312 C CA . GLY A 1 171 ? 7.940 -6.488 46.619 1.00 87.44 171 GLY A CA 1
ATOM 1313 C C . GLY A 1 171 ? 6.615 -6.371 45.854 1.00 87.44 171 GLY A C 1
ATOM 1314 O O . GLY A 1 171 ? 6.330 -7.155 44.934 1.00 87.44 171 GLY A O 1
ATOM 1315 N N . TRP A 1 172 ? 5.804 -5.388 46.272 1.00 92.81 172 TRP A N 1
ATOM 1316 C CA . TRP A 1 172 ? 4.466 -5.073 45.737 1.00 92.81 172 TRP A CA 1
ATOM 1317 C C . TRP A 1 172 ? 3.463 -6.236 45.846 1.00 92.81 172 TRP A C 1
ATOM 1319 O O . TRP A 1 172 ? 2.604 -6.412 44.984 1.00 92.81 172 TRP A O 1
ATOM 1329 N N . GLU A 1 173 ? 3.615 -7.092 46.860 1.00 88.75 173 GLU A N 1
ATOM 1330 C CA . GLU A 1 173 ? 2.900 -8.372 47.005 1.00 88.75 173 GLU A CA 1
ATOM 1331 C C . GLU A 1 173 ? 1.380 -8.242 47.187 1.00 88.75 173 GLU A C 1
ATOM 1333 O O . GLU A 1 173 ? 0.643 -9.223 47.011 1.00 88.75 173 GLU A O 1
ATOM 1338 N N . GLU A 1 174 ? 0.922 -7.048 47.550 1.00 89.00 174 GLU A N 1
ATOM 1339 C CA . GLU A 1 174 ? -0.478 -6.658 47.640 1.00 89.00 174 GLU A CA 1
ATOM 1340 C C . GLU A 1 174 ? -1.148 -6.527 46.262 1.00 89.00 174 GLU A C 1
ATOM 1342 O O . GLU A 1 174 ? -2.369 -6.655 46.167 1.00 89.00 174 GLU A O 1
ATOM 1347 N N . TYR A 1 175 ? -0.369 -6.358 45.189 1.00 94.25 175 TYR A N 1
ATOM 1348 C CA . TYR A 1 175 ? -0.866 -6.275 43.817 1.00 94.25 175 TYR A CA 1
ATOM 1349 C C . TYR A 1 175 ? -0.785 -7.625 43.096 1.00 94.25 175 TYR A C 1
ATOM 1351 O O . TYR A 1 175 ? 0.118 -8.438 43.304 1.00 94.25 175 TYR A O 1
ATOM 1359 N N . SER A 1 176 ? -1.735 -7.872 42.191 1.00 93.56 176 SER A N 1
ATOM 1360 C CA . SER A 1 176 ? -1.705 -9.056 41.326 1.00 93.56 176 SER A CA 1
ATOM 1361 C C . SER A 1 176 ? -0.542 -8.980 40.330 1.00 93.56 176 SER A C 1
ATOM 1363 O O . SER A 1 176 ? -0.229 -7.908 39.814 1.00 93.56 176 SER A O 1
ATOM 1365 N N . SER A 1 177 ? 0.065 -10.120 39.995 1.00 95.12 177 SER A N 1
ATOM 1366 C CA . SER A 1 177 ? 1.026 -10.245 38.887 1.00 95.12 177 SER A CA 1
ATOM 1367 C C . SER A 1 177 ? 0.418 -10.872 37.627 1.00 95.12 177 SER A C 1
ATOM 1369 O O . SER A 1 177 ? 1.117 -11.058 36.635 1.00 95.12 177 SER A O 1
ATOM 1371 N N . VAL A 1 178 ? -0.874 -11.218 37.656 1.00 94.69 178 VAL A N 1
ATOM 1372 C CA . VAL A 1 178 ? -1.568 -11.864 36.532 1.00 94.69 178 VAL A CA 1
ATOM 1373 C C . VAL A 1 178 ? -2.020 -10.810 35.528 1.00 94.69 178 VAL A C 1
ATOM 1375 O O . VAL A 1 178 ? -2.597 -9.796 35.923 1.00 94.69 178 VAL A O 1
ATOM 1378 N N . VAL A 1 179 ? -1.763 -11.031 34.241 1.00 97.50 179 VAL A N 1
ATOM 1379 C CA . VAL A 1 179 ? -2.222 -10.140 33.159 1.00 97.50 179 VAL A CA 1
ATOM 1380 C C . VAL A 1 179 ? -3.599 -10.553 32.642 1.00 97.50 179 VAL A C 1
ATOM 1382 O O . VAL A 1 179 ? -4.000 -11.707 32.756 1.00 97.50 179 VAL A O 1
ATOM 1385 N N . ASN A 1 180 ? -4.331 -9.604 32.069 1.00 96.31 180 ASN A N 1
ATOM 1386 C CA . ASN A 1 180 ? -5.703 -9.771 31.590 1.00 96.31 180 ASN A CA 1
ATOM 1387 C C . ASN A 1 180 ? -5.784 -10.370 30.178 1.00 96.31 180 ASN A C 1
ATOM 1389 O O . ASN A 1 180 ? -6.856 -10.794 29.758 1.00 96.31 180 ASN A O 1
ATOM 1393 N N . VAL A 1 181 ? -4.676 -10.390 29.435 1.00 97.00 181 VAL A N 1
ATOM 1394 C CA . VAL A 1 181 ? -4.574 -10.966 28.086 1.00 97.00 181 VAL A CA 1
ATOM 1395 C C . VAL A 1 181 ? -3.102 -11.178 27.728 1.00 97.00 181 VAL A C 1
ATOM 1397 O O . VAL A 1 181 ? -2.252 -10.391 28.151 1.00 97.00 181 VAL A O 1
ATOM 1400 N N . ALA A 1 182 ? -2.773 -12.211 26.951 1.00 98.19 182 ALA A N 1
ATOM 1401 C CA . ALA A 1 182 ? -1.398 -12.421 26.491 1.00 98.19 182 ALA A CA 1
ATOM 1402 C C . ALA A 1 182 ? -1.314 -12.835 25.019 1.00 98.19 182 ALA A C 1
ATOM 1404 O O . ALA A 1 182 ? -2.023 -13.740 24.576 1.00 98.19 182 ALA A O 1
ATOM 1405 N N . ALA A 1 183 ? -0.407 -12.196 24.281 1.00 98.00 183 ALA A N 1
ATOM 1406 C CA . ALA A 1 183 ? -0.007 -12.606 22.940 1.00 98.00 183 ALA A CA 1
ATOM 1407 C C . ALA A 1 183 ? 1.448 -13.103 22.947 1.00 98.00 183 ALA A C 1
ATOM 1409 O O . ALA A 1 183 ? 2.292 -12.571 23.665 1.00 98.00 183 ALA A O 1
ATOM 1410 N N . ALA A 1 184 ? 1.740 -14.146 22.176 1.00 97.75 184 ALA A N 1
ATOM 1411 C CA . ALA A 1 184 ? 2.984 -14.899 22.293 1.00 97.75 184 ALA A CA 1
ATOM 1412 C C . ALA A 1 184 ? 3.479 -15.367 20.913 1.00 97.75 184 ALA A C 1
ATOM 1414 O O . ALA A 1 184 ? 2.846 -16.215 20.281 1.00 97.75 184 ALA A O 1
ATOM 1415 N N . GLY A 1 185 ? 4.607 -14.816 20.453 1.00 96.31 185 GLY A N 1
ATOM 1416 C CA . GLY A 1 185 ? 5.252 -15.182 19.186 1.00 96.31 185 GLY A CA 1
ATOM 1417 C C . GLY A 1 185 ? 6.323 -16.261 19.368 1.00 96.31 185 GLY A C 1
ATOM 1418 O O . GLY A 1 185 ? 7.217 -16.106 20.196 1.00 96.31 185 GLY A O 1
ATOM 1419 N N . SER A 1 186 ? 6.243 -17.351 18.609 1.00 95.38 186 SER A N 1
ATOM 1420 C CA . SER A 1 186 ? 7.127 -18.527 18.701 1.00 95.38 186 SER A CA 1
ATOM 1421 C C . SER A 1 186 ? 7.331 -19.051 20.138 1.00 95.38 186 SER A C 1
ATOM 1423 O O . SER A 1 186 ? 8.472 -19.156 20.599 1.00 95.38 186 SER A O 1
ATOM 1425 N N . PRO A 1 187 ? 6.255 -19.321 20.908 1.00 94.81 187 PRO A N 1
ATOM 1426 C CA . PRO A 1 187 ? 6.366 -19.617 22.332 1.00 94.81 187 PRO A CA 1
ATOM 1427 C C . PRO A 1 187 ? 6.885 -21.031 22.616 1.00 94.81 187 PRO A C 1
ATOM 1429 O O . PRO A 1 187 ? 6.253 -22.005 22.209 1.00 94.81 187 PRO A O 1
ATOM 1432 N N . PRO A 1 188 ? 7.949 -21.197 23.419 1.00 91.62 188 PRO A N 1
ATOM 1433 C CA . PRO A 1 188 ? 8.282 -22.506 23.951 1.00 91.62 188 PRO A CA 1
ATOM 1434 C C . PRO A 1 188 ? 7.274 -22.867 25.056 1.00 91.62 188 PRO A C 1
ATOM 1436 O O . PRO A 1 188 ? 7.306 -22.340 26.171 1.00 91.62 188 PRO A O 1
ATOM 1439 N N . THR A 1 189 ? 6.339 -23.755 24.722 1.00 91.12 189 THR A N 1
ATOM 1440 C CA . THR A 1 189 ? 5.236 -24.203 25.594 1.00 91.12 189 THR A CA 1
ATOM 1441 C C . THR A 1 189 ? 5.639 -25.357 26.515 1.00 91.12 189 THR A C 1
ATOM 1443 O O . THR A 1 189 ? 5.045 -25.529 27.584 1.00 91.12 189 THR A O 1
ATOM 1446 N N . GLU A 1 190 ? 6.680 -26.101 26.134 1.00 83.00 190 GLU A N 1
ATOM 1447 C CA . GLU A 1 190 ? 7.365 -27.134 26.910 1.00 83.00 190 GLU A CA 1
ATOM 1448 C C . GLU A 1 190 ? 8.800 -27.353 26.387 1.00 83.00 190 GLU A C 1
ATOM 1450 O O . GLU A 1 190 ? 9.109 -27.007 25.250 1.00 83.00 190 GLU A O 1
ATOM 1455 N N . LEU A 1 191 ? 9.680 -27.951 27.200 1.00 67.00 191 LEU A N 1
ATOM 1456 C CA . LEU A 1 191 ? 11.066 -28.290 26.816 1.00 67.00 191 LEU A CA 1
ATOM 1457 C C . LEU A 1 191 ? 11.280 -29.789 26.506 1.00 67.00 191 LEU A C 1
ATOM 1459 O O . LEU A 1 191 ? 12.416 -30.218 26.316 1.00 67.00 191 LEU A O 1
ATOM 1463 N N . GLY A 1 192 ? 10.211 -30.596 26.461 1.00 54.78 192 GLY A N 1
ATOM 1464 C CA . GLY A 1 192 ? 10.293 -32.060 26.353 1.00 54.78 192 GLY A CA 1
ATOM 1465 C C . GLY A 1 192 ? 10.632 -32.762 27.680 1.00 54.78 192 GLY A C 1
ATOM 1466 O O . GLY A 1 192 ? 10.861 -32.117 28.706 1.00 54.78 192 GLY A O 1
ATOM 1467 N N . ARG A 1 193 ? 10.616 -34.106 27.689 1.00 45.69 193 ARG A N 1
ATOM 1468 C CA . ARG A 1 193 ? 10.959 -34.921 28.874 1.00 45.69 193 ARG A CA 1
ATOM 1469 C C . ARG A 1 193 ? 12.478 -35.152 28.908 1.00 45.69 193 ARG A C 1
ATOM 1471 O O . ARG A 1 193 ? 13.057 -35.439 27.870 1.00 45.69 193 ARG A O 1
ATOM 1478 N N . ASP A 1 194 ? 13.077 -35.025 30.095 1.00 51.16 194 ASP A N 1
ATOM 1479 C CA . ASP A 1 194 ? 14.498 -35.281 30.425 1.00 51.16 194 ASP A CA 1
ATOM 1480 C C . ASP A 1 194 ? 15.513 -34.123 30.275 1.00 51.16 194 ASP A C 1
ATOM 1482 O O . ASP A 1 194 ? 16.655 -34.325 29.868 1.00 51.16 194 ASP A O 1
ATOM 1486 N N . VAL A 1 195 ? 15.161 -32.909 30.727 1.00 51.97 195 VAL A N 1
ATOM 1487 C CA . VAL A 1 195 ? 16.149 -31.855 31.063 1.00 51.97 195 VAL A CA 1
ATOM 1488 C C . VAL A 1 195 ? 15.894 -31.254 32.456 1.00 51.97 195 VAL A C 1
ATOM 1490 O O . VAL A 1 195 ? 14.742 -31.196 32.885 1.00 51.97 195 VAL A O 1
ATOM 1493 N N . PRO A 1 196 ? 16.913 -30.742 33.183 1.00 49.69 196 PRO A N 1
ATOM 1494 C CA . PRO A 1 196 ? 16.742 -30.154 34.525 1.00 49.69 196 PRO A CA 1
ATOM 1495 C C . PRO A 1 196 ? 15.717 -29.005 34.614 1.00 49.69 196 PRO A C 1
ATOM 1497 O O . PRO A 1 196 ? 15.169 -28.745 35.688 1.00 49.69 196 PRO A O 1
ATOM 1500 N N . MET A 1 197 ? 15.433 -28.334 33.489 1.00 57.38 197 MET A N 1
ATOM 1501 C CA . MET A 1 197 ? 14.397 -27.301 33.368 1.00 57.38 197 MET A CA 1
ATOM 1502 C C . MET A 1 197 ? 12.983 -27.846 33.101 1.00 57.38 197 MET A C 1
ATOM 1504 O O . MET A 1 197 ? 12.035 -27.078 33.202 1.00 57.38 197 MET A O 1
ATOM 1508 N N . ALA A 1 198 ? 12.780 -29.140 32.836 1.00 62.06 198 ALA A N 1
ATOM 1509 C CA . ALA A 1 198 ? 11.491 -29.733 32.444 1.00 62.06 198 ALA A CA 1
ATOM 1510 C C . ALA A 1 198 ? 10.474 -29.907 33.596 1.00 62.06 198 ALA A C 1
ATOM 1512 O O . ALA A 1 198 ? 9.571 -30.742 33.528 1.00 62.06 198 ALA A O 1
ATOM 1513 N N . LYS A 1 199 ? 10.591 -29.140 34.688 1.00 74.19 199 LYS A N 1
ATOM 1514 C CA . LYS A 1 199 ? 9.576 -29.157 35.752 1.00 74.19 199 LYS A CA 1
ATOM 1515 C C . LYS A 1 199 ? 8.292 -28.565 35.186 1.00 74.19 199 LYS A C 1
ATOM 1517 O O . LYS A 1 199 ? 8.291 -27.391 34.848 1.00 74.19 199 LYS A O 1
ATOM 1522 N N . SER A 1 200 ? 7.202 -29.329 35.132 1.00 74.62 200 SER A N 1
ATOM 1523 C CA . SER A 1 200 ? 5.924 -28.890 34.536 1.00 74.62 200 SER A CA 1
ATOM 1524 C C . SER A 1 200 ? 5.453 -27.516 35.028 1.00 74.62 200 SER A C 1
ATOM 1526 O O . SER A 1 200 ? 4.996 -26.705 34.235 1.00 74.62 200 SER A O 1
ATOM 1528 N N . LYS A 1 201 ? 5.665 -27.204 36.314 1.00 83.50 201 LYS A N 1
ATOM 1529 C CA . LYS A 1 201 ? 5.361 -25.895 36.915 1.00 83.50 201 LYS A CA 1
ATOM 1530 C C . LYS A 1 201 ? 6.169 -24.710 36.351 1.00 83.50 201 LYS A C 1
ATOM 1532 O O . LYS A 1 201 ? 5.937 -23.573 36.738 1.00 83.50 201 LYS A O 1
ATOM 1537 N N . TRP A 1 202 ? 7.160 -24.937 35.506 1.00 88.31 202 TRP A N 1
ATOM 1538 C CA . TRP A 1 202 ? 7.967 -23.889 34.879 1.00 88.31 202 TRP A CA 1
ATOM 1539 C C . TRP A 1 202 ? 7.549 -23.622 33.430 1.00 88.31 202 TRP A C 1
ATOM 1541 O O . TRP A 1 202 ? 8.147 -22.774 32.778 1.00 88.31 202 TRP A O 1
ATOM 1551 N N . TRP A 1 203 ? 6.517 -24.315 32.941 1.00 90.19 203 TRP A N 1
ATOM 1552 C CA . TRP A 1 203 ? 6.090 -24.285 31.545 1.00 90.19 203 TRP A CA 1
ATOM 1553 C C . TRP A 1 203 ? 4.582 -24.060 31.420 1.00 90.19 203 TRP A C 1
ATOM 1555 O O . TRP A 1 203 ? 3.829 -24.613 32.226 1.00 90.19 203 TRP A O 1
ATOM 1565 N N . PRO A 1 204 ? 4.120 -23.337 30.381 1.00 93.94 204 PRO A N 1
ATOM 1566 C CA . PRO A 1 204 ? 2.697 -23.130 30.113 1.00 93.94 204 PRO A CA 1
ATOM 1567 C C . PRO A 1 204 ? 1.883 -24.429 30.066 1.00 93.94 204 PRO A C 1
ATOM 1569 O O . PRO A 1 204 ? 0.761 -24.474 30.570 1.00 93.94 204 PRO A O 1
ATOM 1572 N N . ILE A 1 205 ? 2.456 -25.519 29.537 1.00 91.56 205 ILE A N 1
ATOM 1573 C CA . ILE A 1 205 ? 1.774 -26.819 29.446 1.00 91.56 205 ILE A CA 1
ATOM 1574 C C . ILE A 1 205 ? 1.332 -27.380 30.808 1.00 91.56 205 ILE A C 1
ATOM 1576 O O . ILE A 1 205 ? 0.352 -28.117 30.882 1.00 91.56 205 ILE A O 1
ATOM 1580 N N . GLY A 1 206 ? 2.019 -27.019 31.898 1.00 90.56 206 GLY A N 1
ATOM 1581 C CA . GLY A 1 206 ? 1.667 -27.442 33.255 1.00 90.56 206 GLY A CA 1
ATOM 1582 C C . GLY A 1 206 ? 0.436 -26.739 33.827 1.00 90.56 206 GLY A C 1
ATOM 1583 O O . GLY A 1 206 ? -0.048 -27.143 34.882 1.00 90.56 206 GLY A O 1
ATOM 1584 N N . TYR A 1 207 ? -0.065 -25.711 33.143 1.00 93.62 207 TYR A N 1
ATOM 1585 C CA . TYR A 1 207 ? -1.141 -24.849 33.619 1.00 93.62 207 TYR A CA 1
ATOM 1586 C C . TYR A 1 207 ? -2.390 -24.904 32.748 1.00 93.62 207 TYR A C 1
ATOM 1588 O O . TYR A 1 207 ? -3.261 -24.074 32.936 1.00 93.62 207 TYR A O 1
ATOM 1596 N N . ILE A 1 208 ? -2.525 -25.846 31.813 1.00 94.06 208 ILE A N 1
ATOM 1597 C CA . ILE A 1 208 ? -3.710 -25.943 30.944 1.00 94.06 208 ILE A CA 1
ATOM 1598 C C . ILE A 1 208 ? -4.999 -26.013 31.779 1.00 94.06 208 ILE A C 1
ATOM 1600 O O . ILE A 1 208 ? -5.202 -26.942 32.558 1.00 94.06 208 ILE A O 1
ATOM 1604 N N . ALA A 1 209 ? -5.876 -25.030 31.592 1.00 91.19 209 ALA A N 1
ATOM 1605 C CA . ALA A 1 209 ? -7.173 -24.934 32.250 1.00 91.19 209 ALA A CA 1
ATOM 1606 C C . ALA A 1 209 ? -8.130 -24.094 31.394 1.00 91.19 209 ALA A C 1
ATOM 1608 O O . ALA A 1 209 ? -7.697 -23.377 30.494 1.00 91.19 209 ALA A O 1
ATOM 1609 N N . LYS A 1 210 ? -9.431 -24.179 31.680 1.00 89.75 210 LYS A N 1
ATOM 1610 C CA . LYS A 1 210 ? -10.465 -23.412 30.972 1.00 89.75 210 LYS A CA 1
ATOM 1611 C C . LYS A 1 210 ? -10.370 -21.908 31.246 1.00 89.75 210 LYS A C 1
ATOM 1613 O O . LYS A 1 210 ? -10.507 -21.106 30.328 1.00 89.75 210 LYS A O 1
ATOM 1618 N N . ASP A 1 211 ? -10.133 -21.550 32.506 1.00 89.69 211 ASP A N 1
ATOM 1619 C CA . ASP A 1 211 ? -10.387 -20.206 33.040 1.00 89.69 211 ASP A CA 1
ATOM 1620 C C . ASP A 1 211 ? -9.170 -19.272 32.938 1.00 89.69 211 ASP A C 1
ATOM 1622 O O . ASP A 1 211 ? -8.899 -18.478 33.837 1.00 89.69 211 ASP A O 1
ATOM 1626 N N . HIS A 1 212 ? -8.420 -19.372 31.839 1.00 93.12 212 HIS A N 1
ATOM 1627 C CA . HIS A 1 212 ? -7.330 -18.438 31.563 1.00 93.12 212 HIS A CA 1
ATOM 1628 C C . HIS A 1 212 ? -7.836 -17.149 30.919 1.00 93.12 212 HIS A C 1
ATOM 1630 O O . HIS A 1 212 ? -8.846 -17.175 30.206 1.00 93.12 212 HIS A O 1
ATOM 1636 N N . PRO A 1 213 ? -7.107 -16.034 31.100 1.00 93.56 213 PRO A N 1
ATOM 1637 C CA . PRO A 1 213 ? -7.297 -14.855 30.269 1.00 93.56 213 PRO A CA 1
ATOM 1638 C C . PRO A 1 213 ? -7.157 -15.212 28.777 1.00 93.56 213 PRO A C 1
ATOM 1640 O O . PRO A 1 213 ? -6.501 -16.207 28.454 1.00 93.56 213 PRO A O 1
ATOM 1643 N N . PRO A 1 214 ? -7.738 -14.431 27.849 1.00 95.62 214 PRO A N 1
ATOM 1644 C CA . PRO A 1 214 ? -7.584 -14.679 26.421 1.00 95.62 214 PRO A CA 1
ATOM 1645 C C . PRO A 1 214 ? -6.109 -14.803 26.024 1.00 95.62 214 PRO A C 1
ATOM 1647 O O . PRO A 1 214 ? -5.276 -13.987 26.426 1.00 95.62 214 PRO A O 1
ATOM 1650 N N . LEU A 1 215 ? -5.793 -15.808 25.205 1.00 97.62 215 LEU A N 1
ATOM 1651 C CA . LEU A 1 215 ? -4.435 -16.057 24.712 1.00 97.62 215 LEU A CA 1
ATOM 1652 C C . LEU A 1 215 ? -4.391 -16.010 23.186 1.00 97.62 215 LEU A C 1
ATOM 1654 O O . LEU A 1 215 ? -5.276 -16.560 22.528 1.00 97.62 215 LEU A O 1
ATOM 1658 N N . PHE A 1 216 ? -3.339 -15.423 22.619 1.00 98.12 216 PHE A N 1
ATOM 1659 C CA . PHE A 1 216 ? -3.075 -15.451 21.181 1.00 98.12 216 PHE A CA 1
ATOM 1660 C C . PHE A 1 216 ? -1.656 -15.927 20.890 1.00 98.12 216 PHE A C 1
ATOM 1662 O O . PHE A 1 216 ? -0.683 -15.276 21.253 1.00 98.12 216 PHE A O 1
ATOM 1669 N N . LEU A 1 217 ? -1.534 -17.084 20.246 1.00 97.88 217 LEU A N 1
ATOM 1670 C CA . LEU A 1 217 ? -0.243 -17.668 19.899 1.00 97.88 217 LEU A CA 1
ATOM 1671 C C . LEU A 1 217 ? 0.012 -17.501 18.404 1.00 97.88 217 LEU A C 1
ATOM 1673 O O . LEU A 1 217 ? -0.903 -17.676 17.596 1.00 97.88 217 LEU A O 1
ATOM 1677 N N . ILE A 1 218 ? 1.255 -17.197 18.046 1.00 97.44 218 ILE A N 1
ATOM 1678 C CA . ILE A 1 218 ? 1.699 -17.050 16.661 1.00 97.44 218 ILE A CA 1
ATOM 1679 C C . ILE A 1 218 ? 2.919 -17.940 16.453 1.00 97.44 218 ILE A C 1
ATOM 1681 O O . ILE A 1 218 ? 3.857 -17.879 17.244 1.00 97.44 218 ILE A O 1
ATOM 1685 N N . GLN A 1 219 ? 2.906 -18.778 15.421 1.00 95.88 219 GLN A N 1
ATOM 1686 C CA . GLN A 1 219 ? 3.955 -19.770 15.185 1.00 95.88 219 GLN A CA 1
ATOM 1687 C C . GLN A 1 219 ? 4.202 -19.959 13.690 1.00 95.88 219 GLN A C 1
ATOM 1689 O O . GLN A 1 219 ? 3.259 -20.098 12.915 1.00 95.88 219 GLN A O 1
ATOM 1694 N N . GLY A 1 220 ? 5.467 -20.007 13.289 1.00 92.25 220 GLY A N 1
ATOM 1695 C CA . GLY A 1 220 ? 5.870 -20.352 11.929 1.00 92.25 220 GLY A CA 1
ATOM 1696 C C . GLY A 1 220 ? 5.968 -21.862 11.763 1.00 92.25 220 GLY A C 1
ATOM 1697 O O . GLY A 1 220 ? 6.457 -22.539 12.670 1.00 92.25 220 GLY A O 1
ATOM 1698 N N . SER A 1 221 ? 5.493 -22.402 10.637 1.00 91.88 221 SER A N 1
ATOM 1699 C CA . SER A 1 221 ? 5.516 -23.852 10.391 1.00 91.88 221 SER A CA 1
ATOM 1700 C C . SER A 1 221 ? 6.930 -24.416 10.235 1.00 91.88 221 SER A C 1
ATOM 1702 O O . SER A 1 221 ? 7.125 -25.599 10.489 1.00 91.88 221 SER A O 1
ATOM 1704 N N . GLU A 1 222 ? 7.898 -23.582 9.845 1.00 90.69 222 GLU A N 1
ATOM 1705 C CA . GLU A 1 222 ? 9.300 -23.953 9.617 1.00 90.69 222 GLU A CA 1
ATOM 1706 C C . GLU A 1 222 ? 10.219 -23.486 10.759 1.00 90.69 222 GLU A C 1
ATOM 1708 O O . GLU A 1 222 ? 11.440 -23.429 10.611 1.00 90.69 222 GLU A O 1
ATOM 1713 N N . ASP A 1 223 ? 9.662 -23.149 11.926 1.00 90.75 223 ASP A N 1
ATOM 1714 C CA . ASP A 1 223 ? 10.451 -22.786 13.103 1.00 90.75 223 ASP A CA 1
ATOM 1715 C C . ASP A 1 223 ? 11.250 -23.992 13.629 1.00 90.75 223 ASP A C 1
ATOM 1717 O O . ASP A 1 223 ? 10.722 -24.927 14.239 1.00 90.75 223 ASP A O 1
ATOM 1721 N N . ARG A 1 224 ? 12.564 -23.956 13.391 1.00 85.25 224 ARG A N 1
ATOM 1722 C CA . ARG A 1 224 ? 13.511 -25.004 13.805 1.00 85.25 224 ARG A CA 1
ATOM 1723 C C . ARG A 1 224 ? 14.052 -24.812 15.222 1.00 85.25 224 ARG A C 1
ATOM 1725 O O . ARG A 1 224 ? 14.743 -25.701 15.718 1.00 85.25 224 ARG A O 1
ATOM 1732 N N . ILE A 1 225 ? 13.772 -23.677 15.863 1.00 84.81 225 ILE A N 1
ATOM 1733 C CA . ILE A 1 225 ? 14.231 -23.365 17.223 1.00 84.81 225 ILE A CA 1
ATOM 1734 C C . ILE A 1 225 ? 13.148 -23.764 18.221 1.00 84.81 225 ILE A C 1
ATOM 1736 O O . ILE A 1 225 ? 13.391 -24.576 19.116 1.00 84.81 225 ILE A O 1
ATOM 1740 N N . VAL A 1 226 ? 11.942 -23.230 18.044 1.00 88.12 226 VAL A N 1
ATOM 1741 C CA . VAL A 1 226 ? 10.746 -23.630 18.785 1.00 88.12 226 VAL A CA 1
ATOM 1742 C C . VAL A 1 226 ? 9.850 -24.381 17.821 1.00 88.12 226 VAL A C 1
ATOM 1744 O O . VAL A 1 226 ? 9.077 -23.802 17.067 1.00 88.12 226 VAL A O 1
ATOM 1747 N N . ARG A 1 227 ? 9.988 -25.705 17.847 1.00 86.69 227 ARG A N 1
ATOM 1748 C CA . ARG A 1 227 ? 9.282 -26.601 16.935 1.00 86.69 227 ARG A CA 1
ATOM 1749 C C . ARG A 1 227 ? 7.776 -26.363 16.974 1.00 86.69 227 ARG A C 1
ATOM 1751 O O . ARG A 1 227 ? 7.158 -26.518 18.032 1.00 86.69 227 ARG A O 1
ATOM 1758 N N . ALA A 1 228 ? 7.194 -26.073 15.812 1.00 89.06 228 ALA A N 1
ATOM 1759 C CA . ALA A 1 228 ? 5.774 -25.762 15.669 1.00 89.06 228 ALA A CA 1
ATOM 1760 C C . ALA A 1 228 ? 4.860 -26.841 16.269 1.00 89.06 228 ALA A C 1
ATOM 1762 O O . ALA A 1 228 ? 3.834 -26.515 16.861 1.00 89.06 228 ALA A O 1
ATOM 1763 N N . GLU A 1 229 ? 5.271 -28.113 16.212 1.00 89.81 229 GLU A N 1
ATOM 1764 C CA . GLU A 1 229 ? 4.505 -29.230 16.779 1.00 89.81 229 GLU A CA 1
ATOM 1765 C C . GLU A 1 229 ? 4.229 -29.088 18.286 1.00 89.81 229 GLU A C 1
ATOM 1767 O O . GLU A 1 229 ? 3.186 -29.540 18.759 1.00 89.81 229 GLU A O 1
ATOM 1772 N N . LEU A 1 230 ? 5.139 -28.468 19.049 1.00 88.69 230 LEU A N 1
ATOM 1773 C CA . LEU A 1 230 ? 4.957 -28.253 20.491 1.00 88.69 230 LEU A CA 1
ATOM 1774 C C . LEU A 1 230 ? 3.884 -27.191 20.759 1.00 88.69 230 LEU A C 1
ATOM 1776 O O . LEU A 1 230 ? 3.065 -27.323 21.674 1.00 88.69 230 LEU A O 1
ATOM 1780 N N . THR A 1 231 ? 3.852 -26.146 19.933 1.00 93.19 231 THR A N 1
ATOM 1781 C CA . THR A 1 231 ? 2.811 -25.116 19.974 1.00 93.19 231 THR A CA 1
ATOM 1782 C C . THR A 1 231 ? 1.469 -25.681 19.499 1.00 93.19 231 THR A C 1
ATOM 1784 O O . THR A 1 231 ? 0.449 -25.461 20.155 1.00 93.19 231 THR A O 1
ATOM 1787 N N . ASP A 1 232 ? 1.465 -26.481 18.429 1.00 93.69 232 ASP A N 1
ATOM 1788 C CA . ASP A 1 232 ? 0.278 -27.160 17.894 1.00 93.69 232 ASP A CA 1
ATOM 1789 C C . ASP A 1 232 ? -0.365 -28.088 18.945 1.00 93.69 232 ASP A C 1
ATOM 1791 O O . ASP A 1 232 ? -1.579 -28.034 19.179 1.00 93.69 232 ASP A O 1
ATOM 1795 N N . ASP A 1 233 ? 0.439 -28.915 19.625 1.00 93.25 233 ASP A N 1
ATOM 1796 C CA . ASP A 1 233 ? -0.033 -29.814 20.685 1.00 93.25 233 ASP A CA 1
ATOM 1797 C C . ASP A 1 233 ? -0.551 -29.044 21.909 1.00 93.25 233 ASP A C 1
ATOM 1799 O O . ASP A 1 233 ? -1.624 -29.356 22.439 1.00 93.25 233 ASP A O 1
ATOM 1803 N N . PHE A 1 234 ? 0.145 -27.982 22.320 1.00 94.81 234 PHE A N 1
ATOM 1804 C CA . PHE A 1 234 ? -0.315 -27.115 23.402 1.00 94.81 234 PHE A CA 1
ATOM 1805 C C . PHE A 1 234 ? -1.668 -26.462 23.079 1.00 94.81 234 PHE A C 1
ATOM 1807 O O . PHE A 1 234 ? -2.598 -26.543 23.888 1.00 94.81 234 PHE A O 1
ATOM 1814 N N . VAL A 1 235 ? -1.830 -25.885 21.882 1.00 96.38 235 VAL A N 1
ATOM 1815 C CA . VAL A 1 235 ? -3.096 -25.280 21.427 1.00 96.38 235 VAL A CA 1
ATOM 1816 C C . VAL A 1 235 ? -4.213 -26.318 21.393 1.00 96.38 235 VAL A C 1
ATOM 1818 O O . VAL A 1 235 ? -5.329 -26.044 21.844 1.00 96.38 235 VAL A O 1
ATOM 1821 N N . LYS A 1 236 ? -3.929 -27.529 20.902 1.00 96.12 236 LYS A N 1
ATOM 1822 C CA . LYS A 1 236 ? -4.890 -28.639 20.891 1.00 96.12 236 LYS A CA 1
ATOM 1823 C C . LYS A 1 236 ? -5.361 -28.984 22.303 1.00 96.12 236 LYS A C 1
ATOM 1825 O O . LYS A 1 236 ? -6.568 -29.104 22.524 1.00 96.12 236 LYS A O 1
ATOM 1830 N N . LYS A 1 237 ? -4.442 -29.118 23.263 1.00 94.94 237 LYS A N 1
ATOM 1831 C CA . LYS A 1 237 ? -4.778 -29.432 24.661 1.00 94.94 237 LYS A CA 1
ATOM 1832 C C . LYS A 1 237 ? -5.540 -28.293 25.345 1.00 94.94 237 LYS A C 1
ATOM 1834 O O . LYS A 1 237 ? -6.506 -28.560 26.053 1.00 94.94 237 LYS A O 1
ATOM 1839 N N . MET A 1 238 ? -5.174 -27.039 25.084 1.00 95.44 238 MET A N 1
ATOM 1840 C CA . MET A 1 238 ? -5.890 -25.859 25.586 1.00 95.44 238 MET A CA 1
ATOM 1841 C C . MET A 1 238 ? -7.331 -25.798 25.071 1.00 95.44 238 MET A C 1
ATOM 1843 O O . MET A 1 238 ? -8.263 -25.630 25.858 1.00 95.44 238 MET A O 1
ATOM 1847 N N . LYS A 1 239 ? -7.541 -26.023 23.767 1.00 93.69 239 LYS A N 1
ATOM 1848 C CA . LYS A 1 239 ? -8.888 -26.108 23.180 1.00 93.69 239 LYS A CA 1
ATOM 1849 C C . LYS A 1 239 ? -9.694 -27.269 23.764 1.00 93.69 239 LYS A C 1
ATOM 1851 O O . LYS A 1 239 ? -10.870 -27.092 24.060 1.00 93.69 239 LYS A O 1
ATOM 1856 N N . ALA A 1 240 ? -9.069 -28.428 23.983 1.00 93.44 240 ALA A N 1
ATOM 1857 C CA . ALA A 1 240 ? -9.721 -29.576 24.620 1.00 93.44 240 ALA A CA 1
ATOM 1858 C C . ALA A 1 240 ? -10.138 -29.292 26.076 1.00 93.44 240 ALA A C 1
ATOM 1860 O O . ALA A 1 240 ? -11.163 -29.797 26.527 1.00 93.44 240 ALA A O 1
ATOM 1861 N N . ALA A 1 241 ? -9.387 -28.450 26.790 1.00 92.00 241 ALA A N 1
ATOM 1862 C CA . ALA A 1 241 ? -9.746 -27.959 28.120 1.00 92.00 241 ALA A CA 1
ATOM 1863 C C . ALA A 1 241 ? -10.801 -26.830 28.100 1.00 92.00 241 ALA A C 1
ATOM 1865 O O . ALA A 1 241 ? -11.249 -26.398 29.160 1.00 92.00 241 ALA A O 1
ATOM 1866 N N . GLY A 1 242 ? -11.214 -26.354 26.919 1.00 88.00 242 GLY A N 1
ATOM 1867 C CA . GLY A 1 242 ? -12.199 -25.283 26.750 1.00 88.00 242 GLY A CA 1
ATOM 1868 C C . GLY A 1 242 ? -11.643 -23.865 26.916 1.00 88.00 242 GLY A C 1
ATOM 1869 O O . GLY A 1 242 ? -12.429 -22.940 27.109 1.00 88.00 242 GLY A O 1
ATOM 1870 N N . ALA A 1 243 ? -10.320 -23.686 26.864 1.00 85.88 243 ALA A N 1
ATOM 1871 C CA . ALA A 1 243 ? -9.674 -22.388 27.039 1.00 85.88 243 ALA A CA 1
ATOM 1872 C C . ALA A 1 243 ? -9.889 -21.452 25.834 1.00 85.88 243 ALA A C 1
ATOM 1874 O O . ALA A 1 243 ? -9.881 -21.886 24.677 1.00 85.88 243 ALA A O 1
ATOM 1875 N N . GLY A 1 244 ? -10.007 -20.149 26.100 1.00 82.00 244 GLY A N 1
ATOM 1876 C CA . GLY A 1 244 ? -10.073 -19.102 25.078 1.00 82.00 244 GLY A CA 1
ATOM 1877 C C . GLY A 1 244 ? -8.707 -18.822 24.443 1.00 82.00 244 GLY A C 1
ATOM 1878 O O . GLY A 1 244 ? -8.020 -17.888 24.847 1.00 82.00 244 GLY A O 1
ATOM 1879 N N . ILE A 1 245 ? -8.316 -19.625 23.449 1.00 94.44 245 ILE A N 1
ATOM 1880 C CA . ILE A 1 245 ? -7.026 -19.507 22.749 1.00 94.44 245 ILE A CA 1
ATOM 1881 C C . ILE A 1 245 ? -7.204 -19.290 21.238 1.00 94.44 245 ILE A C 1
ATOM 1883 O O . ILE A 1 245 ? -7.803 -20.109 20.532 1.00 94.44 245 ILE A O 1
ATOM 1887 N N . LYS A 1 246 ? -6.651 -18.187 20.729 1.00 95.94 246 LYS A N 1
ATOM 1888 C CA . LYS A 1 246 ? -6.457 -17.920 19.299 1.00 95.94 246 LYS A CA 1
ATOM 1889 C C . LYS A 1 246 ? -5.075 -18.414 18.877 1.00 95.94 246 LYS A C 1
ATOM 1891 O O . LYS A 1 246 ? -4.118 -18.337 19.645 1.00 95.94 246 LYS A O 1
ATOM 1896 N N . TYR A 1 247 ? -4.973 -18.919 17.653 1.00 97.06 247 TYR A N 1
ATOM 1897 C CA . TYR A 1 247 ? -3.721 -19.443 17.120 1.00 97.06 247 TYR A CA 1
ATOM 1898 C C . TYR A 1 247 ? -3.566 -19.069 15.649 1.00 97.06 247 TYR A C 1
ATOM 1900 O O . TYR A 1 247 ? -4.429 -19.419 14.843 1.00 97.06 247 TYR A O 1
ATOM 1908 N N . LEU A 1 248 ? -2.489 -18.354 15.328 1.00 94.12 248 LEU A N 1
ATOM 1909 C CA . LEU A 1 248 ? -2.081 -17.995 13.975 1.00 94.12 248 LEU A CA 1
ATOM 1910 C C . LEU A 1 248 ? -0.823 -18.791 13.616 1.00 94.12 248 LEU A C 1
ATOM 1912 O O . LEU A 1 248 ? 0.280 -18.470 14.054 1.00 94.12 248 LEU A O 1
ATOM 1916 N N . ARG A 1 249 ? -1.007 -19.843 12.821 1.00 93.69 249 ARG A N 1
ATOM 1917 C CA . ARG A 1 249 ? 0.088 -20.633 12.254 1.00 93.69 249 ARG A CA 1
ATOM 1918 C C . ARG A 1 249 ? 0.403 -20.090 10.863 1.00 93.69 249 ARG A C 1
ATOM 1920 O O . ARG A 1 249 ? -0.507 -20.011 10.042 1.00 93.69 249 ARG A O 1
ATOM 1927 N N . ILE A 1 250 ? 1.646 -19.684 10.621 1.00 86.06 250 ILE A N 1
ATOM 1928 C CA . ILE A 1 250 ? 2.083 -19.097 9.348 1.00 86.06 250 ILE A CA 1
ATOM 1929 C C . ILE A 1 250 ? 2.947 -20.116 8.611 1.00 86.06 250 ILE A C 1
ATOM 1931 O O . ILE A 1 250 ? 4.061 -20.427 9.039 1.00 86.06 250 ILE A O 1
ATOM 1935 N N . ASP A 1 251 ? 2.425 -20.632 7.503 1.00 86.50 251 ASP A N 1
ATOM 1936 C CA . ASP A 1 251 ? 3.131 -21.624 6.700 1.00 86.50 251 ASP A CA 1
ATOM 1937 C C . ASP A 1 251 ? 4.374 -21.013 6.026 1.00 86.50 251 ASP A C 1
ATOM 1939 O O . ASP A 1 251 ? 4.355 -19.886 5.524 1.00 86.50 251 ASP A O 1
ATOM 1943 N N . GLY A 1 252 ? 5.484 -21.752 6.057 1.00 81.00 252 GLY A N 1
ATOM 1944 C CA . GLY A 1 252 ? 6.780 -21.351 5.503 1.00 81.00 252 GLY A CA 1
ATOM 1945 C C . GLY A 1 252 ? 7.567 -20.331 6.334 1.00 81.00 252 GLY A C 1
ATOM 1946 O O . GLY A 1 252 ? 8.664 -19.960 5.931 1.00 81.00 252 GLY A O 1
ATOM 1947 N N . ALA A 1 253 ? 7.031 -19.845 7.459 1.00 83.56 253 ALA A N 1
ATOM 1948 C CA . ALA A 1 253 ? 7.719 -18.867 8.304 1.00 83.56 253 ALA A CA 1
ATOM 1949 C C . ALA A 1 253 ? 8.656 -19.538 9.326 1.00 83.56 253 ALA A C 1
ATOM 1951 O O . ALA A 1 253 ? 8.313 -20.580 9.892 1.00 83.56 253 ALA A O 1
ATOM 1952 N N . GLU A 1 254 ? 9.812 -18.917 9.579 1.00 89.56 254 GLU A N 1
ATOM 1953 C CA . GLU A 1 254 ? 10.828 -19.385 10.530 1.00 89.56 254 GLU A CA 1
ATOM 1954 C C . GLU A 1 254 ? 10.689 -18.688 11.903 1.00 89.56 254 GLU A C 1
ATOM 1956 O O . GLU A 1 254 ? 9.693 -18.021 12.185 1.00 89.56 254 GLU A O 1
ATOM 1961 N N . HIS A 1 255 ? 11.668 -18.854 12.803 1.00 88.00 255 HIS A N 1
ATOM 1962 C CA . HIS A 1 255 ? 11.580 -18.403 14.203 1.00 88.00 255 HIS A CA 1
ATOM 1963 C C . HIS A 1 255 ? 11.356 -16.887 14.360 1.00 88.00 255 HIS A C 1
ATOM 1965 O O . HIS A 1 255 ? 10.792 -16.457 15.367 1.00 88.00 255 HIS A O 1
ATOM 1971 N N . GLY A 1 256 ? 11.774 -16.076 13.383 1.00 75.81 256 GLY A N 1
ATOM 1972 C CA . GLY A 1 256 ? 11.707 -14.612 13.407 1.00 75.81 256 GLY A CA 1
ATOM 1973 C C . GLY A 1 256 ? 10.332 -13.996 13.116 1.00 75.81 256 GLY A C 1
ATOM 1974 O O . GLY A 1 256 ? 10.200 -12.775 13.183 1.00 75.81 256 GLY A O 1
ATOM 1975 N N . LEU A 1 257 ? 9.295 -14.794 12.824 1.00 79.75 257 LEU A N 1
ATOM 1976 C CA . LEU A 1 257 ? 8.017 -14.335 12.239 1.00 79.75 257 LEU A CA 1
ATOM 1977 C C . LEU A 1 257 ? 7.212 -13.268 12.999 1.00 79.75 257 LEU A C 1
ATOM 1979 O O . LEU A 1 257 ? 6.265 -12.729 12.447 1.00 79.75 257 LEU A O 1
ATOM 1983 N N . ALA A 1 258 ? 7.498 -13.047 14.277 1.00 68.94 258 ALA A N 1
ATOM 1984 C CA . ALA A 1 258 ? 6.813 -12.074 15.130 1.00 68.94 258 ALA A CA 1
ATOM 1985 C C . ALA A 1 258 ? 7.843 -11.173 15.839 1.00 68.94 258 ALA A C 1
ATOM 1987 O O . ALA A 1 258 ? 7.625 -10.676 16.942 1.00 68.94 258 ALA A O 1
ATOM 1988 N N . TYR A 1 259 ? 9.022 -11.049 15.231 1.00 67.31 259 TYR A N 1
ATOM 1989 C CA . TYR A 1 259 ? 10.178 -10.344 15.772 1.00 67.31 259 TYR A CA 1
ATOM 1990 C C . TYR A 1 259 ? 10.898 -9.524 14.696 1.00 67.31 259 TYR A C 1
ATOM 1992 O O . TYR A 1 259 ? 11.284 -8.391 14.941 1.00 67.31 259 TYR A O 1
ATOM 2000 N N . ASN A 1 260 ? 11.074 -10.060 13.492 1.00 69.56 260 ASN A N 1
ATOM 2001 C CA . ASN A 1 260 ? 11.716 -9.350 12.379 1.00 69.56 260 ASN A CA 1
ATOM 2002 C C . ASN A 1 260 ? 11.252 -9.821 10.992 1.00 69.56 260 ASN A C 1
ATOM 2004 O O . ASN A 1 260 ? 11.448 -9.118 10.005 1.00 69.56 260 ASN A O 1
ATOM 2008 N N . GLU A 1 261 ? 10.606 -10.977 10.903 1.00 66.62 261 GLU A N 1
ATOM 2009 C CA . GLU A 1 261 ? 9.984 -11.494 9.689 1.00 66.62 261 GLU A CA 1
ATOM 2010 C C . GLU A 1 261 ? 8.468 -11.335 9.799 1.00 66.62 261 GLU A C 1
ATOM 2012 O O . GLU A 1 261 ? 7.945 -11.271 10.899 1.00 66.62 261 GLU A O 1
ATOM 2017 N N . LYS A 1 262 ? 7.743 -11.258 8.675 1.00 79.19 262 LYS A N 1
ATOM 2018 C CA . LYS A 1 262 ? 6.261 -11.281 8.634 1.00 79.19 262 LYS A CA 1
ATOM 2019 C C . LYS A 1 262 ? 5.530 -10.280 9.564 1.00 79.19 262 LYS A C 1
ATOM 2021 O O . LYS A 1 262 ? 4.324 -10.421 9.747 1.00 79.19 262 LYS A O 1
ATOM 2026 N N . LEU A 1 263 ? 6.198 -9.218 10.039 1.00 73.00 263 LEU A N 1
ATOM 2027 C CA . LEU A 1 263 ? 5.613 -8.180 10.909 1.00 73.00 263 LEU A CA 1
ATOM 2028 C C . LEU A 1 263 ? 4.356 -7.524 10.313 1.00 73.00 263 LEU A C 1
ATOM 2030 O O . LEU A 1 263 ? 3.407 -7.224 11.029 1.00 73.00 263 LEU A O 1
ATOM 2034 N N . HIS A 1 264 ? 4.287 -7.410 8.982 1.00 69.75 264 HIS A N 1
ATOM 2035 C CA . HIS A 1 264 ? 3.098 -6.941 8.258 1.00 69.75 264 HIS A CA 1
ATOM 2036 C C . HIS A 1 264 ? 1.847 -7.819 8.463 1.00 69.75 264 HIS A C 1
ATOM 2038 O O . HIS A 1 264 ? 0.737 -7.353 8.226 1.00 69.75 264 HIS A O 1
ATOM 2044 N N . VAL A 1 265 ? 2.009 -9.075 8.895 1.00 75.12 265 VAL A N 1
ATOM 2045 C CA . VAL A 1 265 ? 0.921 -9.998 9.260 1.00 75.12 265 VAL A CA 1
ATOM 2046 C C . VAL A 1 265 ? 0.743 -10.053 10.774 1.00 75.12 265 VAL A C 1
ATOM 2048 O O . VAL A 1 265 ? -0.385 -10.014 11.269 1.00 75.12 265 VAL A O 1
ATOM 2051 N N . THR A 1 266 ? 1.839 -10.166 11.527 1.00 82.81 266 THR A N 1
ATOM 2052 C CA . THR A 1 266 ? 1.764 -10.397 12.973 1.00 82.81 266 THR A CA 1
ATOM 2053 C C . THR A 1 266 ? 1.382 -9.152 13.753 1.00 82.81 266 THR A C 1
ATOM 2055 O O . THR A 1 266 ? 0.548 -9.262 14.648 1.00 82.81 266 THR A O 1
ATOM 2058 N N . ASP A 1 267 ? 1.904 -7.974 13.406 1.00 81.81 267 ASP A N 1
ATOM 2059 C CA . ASP A 1 267 ? 1.646 -6.749 14.173 1.00 81.81 267 ASP A CA 1
ATOM 2060 C C . ASP A 1 267 ? 0.165 -6.350 14.133 1.00 81.81 267 ASP A C 1
ATOM 2062 O O . ASP A 1 267 ? -0.410 -6.148 15.209 1.00 81.81 267 ASP A O 1
ATOM 2066 N N . PRO A 1 268 ? -0.518 -6.343 12.966 1.00 79.62 268 PRO A N 1
ATOM 2067 C CA . PRO A 1 268 ? -1.955 -6.074 12.926 1.00 79.62 268 PRO A CA 1
ATOM 2068 C C . PRO A 1 268 ? -2.782 -7.114 13.692 1.00 79.62 268 PRO A C 1
ATOM 2070 O O . PRO A 1 268 ? -3.788 -6.775 14.319 1.00 79.62 268 PRO A O 1
ATOM 2073 N N . ALA A 1 269 ? -2.372 -8.388 13.672 1.00 82.06 269 ALA A N 1
ATOM 2074 C CA . ALA A 1 269 ? -3.077 -9.454 14.378 1.00 82.06 269 ALA A CA 1
ATOM 2075 C C . ALA A 1 269 ? -2.944 -9.321 15.905 1.00 82.06 269 ALA A C 1
ATOM 2077 O O . ALA A 1 269 ? -3.935 -9.473 16.625 1.00 82.06 269 ALA A O 1
ATOM 2078 N N . ILE A 1 270 ? -1.738 -9.013 16.395 1.00 90.31 270 ILE A N 1
ATOM 2079 C CA . ILE A 1 270 ? -1.463 -8.756 17.816 1.00 90.31 270 ILE A CA 1
ATOM 2080 C C . ILE A 1 270 ? -2.217 -7.501 18.269 1.00 90.31 270 ILE A C 1
ATOM 2082 O O . ILE A 1 270 ? -2.876 -7.523 19.310 1.00 90.31 270 ILE A O 1
ATOM 2086 N N . GLU A 1 271 ? -2.191 -6.434 17.468 1.00 89.19 271 GLU A N 1
ATOM 2087 C CA . GLU A 1 271 ? -2.891 -5.184 17.769 1.00 89.19 271 GLU A CA 1
ATOM 2088 C C . GLU A 1 271 ? -4.395 -5.394 17.875 1.00 89.19 271 GLU A C 1
ATOM 2090 O O . GLU A 1 271 ? -5.004 -4.988 18.866 1.00 89.19 271 GLU A O 1
ATOM 2095 N N . LYS A 1 272 ? -4.994 -6.068 16.889 1.00 87.19 272 LYS A N 1
ATOM 2096 C CA . LYS A 1 272 ? -6.418 -6.406 16.910 1.00 87.19 272 LYS A CA 1
ATOM 2097 C C . LYS A 1 272 ? -6.772 -7.185 18.171 1.00 87.19 272 LYS A C 1
ATOM 2099 O O . LYS A 1 272 ? -7.751 -6.862 18.838 1.00 87.19 272 LYS A O 1
ATOM 2104 N N . PHE A 1 273 ? -5.962 -8.180 18.519 1.00 94.12 273 PHE A N 1
ATOM 2105 C CA . PHE A 1 273 ? -6.181 -8.995 19.704 1.00 94.12 273 PHE A CA 1
ATOM 2106 C C . PHE A 1 273 ? -6.122 -8.174 21.003 1.00 94.12 273 PHE A C 1
ATOM 2108 O O . PHE A 1 273 ? -7.026 -8.275 21.831 1.00 94.12 273 PHE A O 1
ATOM 2115 N N . PHE A 1 274 ? -5.122 -7.306 21.179 1.00 94.69 274 PHE A N 1
ATOM 2116 C CA . PHE A 1 274 ? -5.064 -6.438 22.358 1.00 94.69 274 PHE A CA 1
ATOM 2117 C C . PHE A 1 274 ? -6.161 -5.374 22.370 1.00 94.69 274 PHE A C 1
ATOM 2119 O O . PHE A 1 274 ? -6.685 -5.063 23.437 1.00 94.69 274 PHE A O 1
ATOM 2126 N N . ALA A 1 275 ? -6.542 -4.813 21.223 1.00 87.81 275 ALA A N 1
ATOM 2127 C CA . ALA A 1 275 ? -7.637 -3.853 21.140 1.00 87.81 275 ALA A CA 1
ATOM 2128 C C . ALA A 1 275 ? -8.975 -4.488 21.550 1.00 87.81 275 ALA A C 1
ATOM 2130 O O . ALA A 1 275 ? -9.705 -3.891 22.338 1.00 87.81 275 ALA A O 1
ATOM 2131 N N . GLU A 1 276 ? -9.255 -5.711 21.087 1.00 89.81 276 GLU A N 1
ATOM 2132 C CA . GLU A 1 276 ? -10.458 -6.480 21.441 1.00 89.81 276 GLU A CA 1
ATOM 2133 C C . GLU A 1 276 ? -10.571 -6.765 22.948 1.00 89.81 276 GLU A C 1
ATOM 2135 O O . GLU A 1 276 ? -11.682 -6.841 23.470 1.00 89.81 276 GLU A O 1
ATOM 2140 N N . HIS A 1 277 ? -9.442 -6.929 23.645 1.00 91.06 277 HIS A N 1
ATOM 2141 C CA . HIS A 1 277 ? -9.426 -7.380 25.041 1.00 91.06 277 HIS A CA 1
ATOM 2142 C C . HIS A 1 277 ? -9.059 -6.303 26.074 1.00 91.06 277 HIS A C 1
ATOM 2144 O O . HIS A 1 277 ? -9.366 -6.483 27.249 1.00 91.06 277 HIS A O 1
ATOM 2150 N N . LEU A 1 278 ? -8.424 -5.194 25.674 1.00 89.06 278 LEU A N 1
ATOM 2151 C CA . LEU A 1 278 ? -7.947 -4.148 26.595 1.00 89.06 278 LEU A CA 1
ATOM 2152 C C . LEU A 1 278 ? -8.584 -2.772 26.381 1.00 89.06 278 LEU A C 1
ATOM 2154 O O . LEU A 1 278 ? -8.523 -1.927 27.277 1.00 89.06 278 LEU A O 1
ATOM 2158 N N . LYS A 1 279 ? -9.178 -2.481 25.220 1.00 79.38 279 LYS A N 1
ATOM 2159 C CA . LYS A 1 279 ? -9.884 -1.204 25.037 1.00 79.38 279 LYS A CA 1
ATOM 2160 C C . LYS A 1 279 ? -11.312 -1.327 25.595 1.00 79.38 279 LYS A C 1
ATOM 2162 O O . LYS A 1 279 ? -11.903 -2.401 25.502 1.00 79.38 279 LYS A O 1
ATOM 2167 N N . PRO A 1 280 ? -11.865 -0.270 26.224 1.00 55.91 280 PRO A N 1
ATOM 2168 C CA . PRO A 1 280 ? -13.177 -0.360 26.850 1.00 55.91 280 PRO A CA 1
ATOM 2169 C C . PRO A 1 280 ? -14.240 -0.703 25.803 1.00 55.91 280 PRO A C 1
ATOM 2171 O O . PRO A 1 280 ? -14.302 -0.075 24.746 1.00 55.91 280 PRO A O 1
ATOM 2174 N N . THR A 1 281 ? -15.090 -1.685 26.102 1.00 41.69 281 THR A N 1
ATOM 2175 C CA . THR A 1 281 ? -16.284 -1.960 25.297 1.00 41.69 281 THR A CA 1
ATOM 2176 C C . THR A 1 281 ? -17.291 -0.824 25.527 1.00 41.69 281 THR A C 1
ATOM 2178 O O . THR A 1 281 ? -17.628 -0.561 26.683 1.00 41.69 281 THR A O 1
ATOM 2181 N N . PRO A 1 282 ? -17.778 -0.119 24.490 1.00 33.12 282 PRO A N 1
ATOM 2182 C CA . PRO A 1 282 ? -18.702 0.991 24.702 1.00 33.12 282 PRO A CA 1
ATOM 2183 C C . PRO A 1 282 ? -20.058 0.494 25.240 1.00 33.12 282 PRO A C 1
ATOM 2185 O O . PRO A 1 282 ? -20.607 -0.456 24.675 1.00 33.12 282 PRO A O 1
ATOM 2188 N N . PRO A 1 283 ? -20.642 1.133 26.273 1.00 27.75 283 PRO A N 1
ATOM 2189 C CA . PRO A 1 283 ? -22.052 0.949 26.600 1.00 27.75 283 PRO A CA 1
ATOM 2190 C C . PRO A 1 283 ? -22.942 1.456 25.454 1.00 27.75 283 PRO A C 1
ATOM 2192 O O . PRO A 1 283 ? -22.557 2.338 24.682 1.00 27.75 283 PRO A O 1
ATOM 2195 N N . GLU A 1 284 ? -24.136 0.869 25.338 1.00 28.03 284 GLU A N 1
ATOM 2196 C CA . GLU A 1 284 ? -25.148 1.189 24.327 1.00 28.03 284 GLU A CA 1
ATOM 2197 C C . GLU A 1 284 ? -25.320 2.702 24.096 1.00 28.03 284 GLU A C 1
ATOM 2199 O O . GLU A 1 284 ? -25.633 3.466 25.005 1.00 28.03 284 GLU A O 1
ATOM 2204 N N . LYS A 1 285 ? -25.120 3.098 22.831 1.00 33.34 285 LYS A N 1
ATOM 2205 C CA . LYS A 1 285 ? -25.491 4.360 22.168 1.00 33.34 285 LYS A CA 1
ATOM 2206 C C . LYS A 1 285 ? -25.994 5.498 23.077 1.00 33.34 285 LYS A C 1
ATOM 2208 O O . LYS A 1 285 ? -27.195 5.643 23.283 1.00 33.34 285 LYS A O 1
ATOM 2213 N N . THR A 1 286 ? -25.120 6.465 23.350 1.00 25.84 286 THR A N 1
ATOM 2214 C CA . THR A 1 286 ? -25.465 7.886 23.172 1.00 25.84 286 THR A CA 1
ATOM 2215 C C . THR A 1 286 ? -24.325 8.605 22.450 1.00 25.84 286 THR A C 1
ATOM 2217 O O . THR A 1 286 ? -23.149 8.298 22.615 1.00 25.84 286 THR A O 1
ATOM 2220 N N . ALA A 1 287 ? -24.699 9.474 21.518 1.00 36.72 287 ALA A N 1
ATOM 2221 C CA . ALA A 1 287 ? -23.823 10.025 20.501 1.00 36.72 287 ALA A CA 1
ATOM 2222 C C . ALA A 1 287 ? -22.888 11.124 21.033 1.00 36.72 287 ALA A C 1
ATOM 2224 O O . ALA A 1 287 ? -23.362 12.165 21.471 1.00 36.72 287 ALA A O 1
ATOM 2225 N N . SER A 1 288 ? -21.578 10.959 20.840 1.00 25.28 288 SER A N 1
ATOM 2226 C CA . SER A 1 288 ? -20.669 12.045 20.439 1.00 25.28 288 SER A CA 1
ATOM 2227 C C . SER A 1 288 ? -19.360 11.446 19.925 1.00 25.28 288 SER A C 1
ATOM 2229 O O . SER A 1 288 ? -18.764 10.598 20.580 1.00 25.28 288 SER A O 1
ATOM 2231 N N . GLY A 1 289 ? -18.976 11.826 18.708 1.00 30.92 289 GLY A N 1
ATOM 2232 C CA . GLY A 1 289 ? -18.022 11.092 17.884 1.00 30.92 289 GLY A CA 1
ATOM 2233 C C . GLY A 1 289 ? -16.544 11.343 18.168 1.00 30.92 289 GLY A C 1
ATOM 2234 O O . GLY A 1 289 ? -16.145 12.454 18.502 1.00 30.92 289 GLY A O 1
ATOM 2235 N N . LYS A 1 290 ? -15.752 10.301 17.902 1.00 26.89 290 LYS A N 1
ATOM 2236 C CA . LYS A 1 290 ? -14.646 10.258 16.929 1.00 26.89 290 LYS A CA 1
ATOM 2237 C C . LYS A 1 290 ? -14.308 8.776 16.692 1.00 26.89 290 LYS A C 1
ATOM 2239 O O . LYS A 1 290 ? -14.142 8.016 17.638 1.00 26.89 290 LYS A O 1
ATOM 2244 N N . THR A 1 291 ? -14.350 8.357 15.433 1.00 30.56 291 THR A N 1
ATOM 2245 C CA . THR A 1 291 ? -14.236 6.974 14.944 1.00 30.56 291 THR A CA 1
ATOM 2246 C C . THR A 1 291 ? -12.780 6.496 14.947 1.00 30.56 291 THR A C 1
ATOM 2248 O O . THR A 1 291 ? -11.909 7.208 14.457 1.00 30.56 291 THR A O 1
ATOM 2251 N N . SER A 1 292 ? -12.510 5.298 15.483 1.00 31.95 292 SER A N 1
ATOM 2252 C CA . SER A 1 292 ? -11.223 4.603 15.333 1.00 31.95 292 SER A CA 1
ATOM 2253 C C . SER A 1 292 ? -11.073 4.106 13.891 1.00 31.95 292 SER A C 1
ATOM 2255 O O . SER A 1 292 ? -11.964 3.407 13.410 1.00 31.95 292 SER A O 1
ATOM 2257 N N . ALA A 1 293 ? -9.980 4.458 13.212 1.00 35.12 293 ALA A N 1
ATOM 2258 C CA . ALA A 1 293 ? -9.727 4.060 11.827 1.00 35.12 293 ALA A CA 1
ATOM 2259 C C . ALA A 1 293 ? -9.556 2.534 11.699 1.00 35.12 293 ALA A C 1
ATOM 2261 O O . ALA A 1 293 ? -8.851 1.912 12.494 1.00 35.12 293 ALA A O 1
ATOM 2262 N N . ALA A 1 294 ? -10.227 1.933 10.718 1.00 43.53 294 ALA A N 1
ATOM 2263 C CA . ALA A 1 294 ? -10.080 0.526 10.364 1.00 43.53 294 ALA A CA 1
ATOM 2264 C C . ALA A 1 294 ? -8.817 0.287 9.523 1.00 43.53 294 ALA A C 1
ATOM 2266 O O . ALA A 1 294 ? -8.298 1.212 8.901 1.00 43.53 294 ALA A O 1
ATOM 2267 N N . ALA A 1 295 ? -8.339 -0.961 9.480 1.00 54.62 295 ALA A N 1
ATOM 2268 C CA . ALA A 1 295 ? -7.185 -1.346 8.672 1.00 54.62 295 ALA A CA 1
ATOM 2269 C C . ALA A 1 295 ? -7.403 -0.989 7.188 1.00 54.62 295 ALA A C 1
ATOM 2271 O O . ALA A 1 295 ? -8.446 -1.294 6.604 1.00 54.62 295 ALA A O 1
ATOM 2272 N N . GLU A 1 296 ? -6.422 -0.315 6.590 1.00 77.00 296 GLU A N 1
ATOM 2273 C CA . GLU A 1 296 ? -6.387 0.027 5.169 1.00 77.00 296 GLU A CA 1
ATOM 2274 C C . GLU A 1 296 ? -5.464 -0.971 4.454 1.00 77.00 296 GLU A C 1
ATOM 2276 O O . GLU A 1 296 ? -4.282 -1.075 4.777 1.00 77.00 296 GLU A O 1
ATOM 2281 N N . VAL A 1 297 ? -5.992 -1.714 3.486 1.00 81.06 297 VAL A N 1
ATOM 2282 C CA . VAL A 1 297 ? -5.254 -2.658 2.644 1.00 81.06 297 VAL A CA 1
ATOM 2283 C C . VAL A 1 297 ? -5.068 -2.038 1.269 1.00 81.06 297 VAL A C 1
ATOM 2285 O O . VAL A 1 297 ? -6.031 -1.770 0.555 1.00 81.06 297 VAL A O 1
ATOM 2288 N N . MET A 1 298 ? -3.819 -1.818 0.880 1.00 83.62 298 MET A N 1
ATOM 2289 C CA . MET A 1 298 ? -3.487 -1.346 -0.459 1.00 83.62 298 MET A CA 1
ATOM 2290 C C . MET A 1 298 ? -3.376 -2.546 -1.404 1.00 83.62 298 MET A C 1
ATOM 2292 O O . MET A 1 298 ? -2.657 -3.501 -1.120 1.00 83.62 298 MET A O 1
ATOM 2296 N N . ILE A 1 299 ? -4.121 -2.520 -2.507 1.00 84.50 299 ILE A N 1
ATOM 2297 C CA . ILE A 1 299 ? -4.143 -3.583 -3.521 1.00 84.50 299 ILE A CA 1
ATOM 2298 C C . ILE A 1 299 ? -3.519 -3.015 -4.790 1.00 84.50 299 ILE A C 1
ATOM 2300 O O . ILE A 1 299 ? -3.887 -1.914 -5.187 1.00 84.50 299 ILE A O 1
ATOM 2304 N N . GLU A 1 300 ? -2.586 -3.745 -5.407 1.00 87.06 300 GLU A N 1
ATOM 2305 C CA . GLU A 1 300 ? -1.907 -3.336 -6.652 1.00 87.06 300 GLU A CA 1
ATOM 2306 C C . GLU A 1 300 ? -1.413 -1.876 -6.613 1.00 87.06 300 GLU A C 1
ATOM 2308 O O . GLU A 1 300 ? -1.750 -1.076 -7.483 1.00 87.06 300 GLU A O 1
ATOM 2313 N N . ASP A 1 301 ? -0.719 -1.505 -5.530 1.00 86.69 301 ASP A N 1
ATOM 2314 C CA . ASP A 1 301 ? -0.195 -0.150 -5.268 1.00 86.69 301 ASP A CA 1
ATOM 2315 C C . ASP A 1 301 ? -1.258 0.969 -5.274 1.00 86.69 301 ASP A C 1
ATOM 2317 O O . ASP A 1 301 ? -0.988 2.161 -5.435 1.00 86.69 301 ASP A O 1
ATOM 2321 N N . GLY A 1 302 ? -2.504 0.567 -5.024 1.00 88.12 302 GLY A N 1
ATOM 2322 C CA . GLY A 1 302 ? -3.682 1.419 -5.027 1.00 88.12 302 GLY A CA 1
ATOM 2323 C C . GLY A 1 302 ? -4.279 1.647 -6.412 1.00 88.12 302 GLY A C 1
ATOM 2324 O O . GLY A 1 302 ? -5.125 2.527 -6.555 1.00 88.12 302 GLY A O 1
ATOM 2325 N N . GLY A 1 303 ? -3.898 0.841 -7.402 1.00 92.19 303 GLY A N 1
ATOM 2326 C CA . GLY A 1 303 ? -4.398 0.910 -8.771 1.00 92.19 303 GLY A CA 1
ATOM 2327 C C . GLY A 1 303 ? -3.742 2.011 -9.608 1.00 92.19 303 GLY A C 1
ATOM 2328 O O . GLY A 1 303 ? -2.942 2.811 -9.129 1.00 92.19 303 GLY A O 1
ATOM 2329 N N . THR A 1 304 ? -4.100 2.061 -10.888 1.00 93.12 304 THR A N 1
ATOM 2330 C CA . THR A 1 304 ? -3.472 2.936 -11.895 1.00 93.12 304 THR A CA 1
ATOM 2331 C C . THR A 1 304 ? -4.154 4.295 -12.046 1.00 93.12 304 THR A C 1
ATOM 2333 O O . THR A 1 304 ? -3.671 5.180 -12.758 1.00 93.12 304 THR A O 1
ATOM 2336 N N . GLY A 1 305 ? -5.303 4.478 -11.398 1.00 84.44 305 GLY A N 1
ATOM 2337 C CA . GLY A 1 305 ? -6.067 5.710 -11.443 1.00 84.44 305 GLY A CA 1
ATOM 2338 C C . GLY A 1 305 ? -5.395 6.875 -10.705 1.00 84.44 305 GLY A C 1
ATOM 2339 O O . GLY A 1 305 ? -4.471 6.707 -9.914 1.00 84.44 305 GLY A O 1
ATOM 2340 N N . PRO A 1 306 ? -5.875 8.112 -10.926 1.00 90.19 306 PRO A N 1
ATOM 2341 C CA . PRO A 1 306 ? -5.281 9.332 -10.373 1.00 90.19 306 PRO A CA 1
ATOM 2342 C C . PRO A 1 306 ? -5.433 9.493 -8.850 1.00 90.19 306 PRO A C 1
ATOM 2344 O O . PRO A 1 306 ? -5.098 10.559 -8.324 1.00 90.19 306 PRO A O 1
ATOM 2347 N N . PHE A 1 307 ? -6.008 8.510 -8.159 1.00 93.00 307 PHE A N 1
ATOM 2348 C CA . PHE A 1 307 ? -6.144 8.479 -6.713 1.00 93.00 307 PHE A CA 1
ATOM 2349 C C . PHE A 1 307 ? -5.763 7.083 -6.226 1.00 93.00 307 PHE A C 1
ATOM 2351 O O . PHE A 1 307 ? -6.524 6.153 -6.441 1.00 93.00 307 PHE A O 1
ATOM 2358 N N . SER A 1 308 ? -4.625 6.927 -5.549 1.00 94.44 308 SER A N 1
ATOM 2359 C CA . SER A 1 308 ? -4.271 5.631 -4.955 1.00 94.44 308 SER A CA 1
ATOM 2360 C C . SER A 1 308 ? -5.398 5.169 -4.024 1.00 94.44 308 SER A C 1
ATOM 2362 O O . SER A 1 308 ? -5.835 5.915 -3.137 1.00 94.44 308 SER A O 1
ATOM 2364 N N . ALA A 1 309 ? -5.929 3.982 -4.291 1.00 94.31 309 ALA A N 1
ATOM 2365 C CA . ALA A 1 309 ? -7.038 3.386 -3.575 1.00 94.31 309 ALA A CA 1
ATOM 2366 C C . ALA A 1 309 ? -6.572 2.415 -2.493 1.00 94.31 309 ALA A C 1
ATOM 2368 O O . ALA A 1 309 ? -5.474 1.865 -2.506 1.00 94.31 309 ALA A O 1
ATOM 2369 N N . ILE A 1 310 ? -7.461 2.210 -1.538 1.00 92.06 310 ILE A N 1
ATOM 2370 C CA . ILE A 1 310 ? -7.344 1.222 -0.480 1.00 92.06 310 ILE A CA 1
ATOM 2371 C C . ILE A 1 310 ? -8.660 0.466 -0.386 1.00 92.06 310 ILE A C 1
ATOM 2373 O O . ILE A 1 310 ? -9.732 1.028 -0.621 1.00 92.06 310 ILE A O 1
ATOM 2377 N N . ALA A 1 311 ? -8.575 -0.791 0.013 1.00 90.38 311 ALA A N 1
ATOM 2378 C CA . ALA A 1 311 ? -9.669 -1.530 0.604 1.00 90.38 311 ALA A CA 1
ATOM 2379 C C . ALA A 1 311 ? -9.629 -1.329 2.119 1.00 90.38 311 ALA A C 1
ATOM 2381 O O . ALA A 1 311 ? -8.604 -1.529 2.755 1.00 90.38 311 ALA A O 1
ATOM 2382 N N . THR A 1 312 ? -10.735 -0.932 2.720 1.00 82.62 312 THR A N 1
ATOM 2383 C CA . THR A 1 312 ? -10.861 -0.789 4.169 1.00 82.62 312 THR A CA 1
ATOM 2384 C C . THR A 1 312 ? -12.196 -1.360 4.624 1.00 82.62 312 THR A C 1
ATOM 2386 O O . THR A 1 312 ? -13.024 -1.785 3.814 1.00 82.62 312 THR A O 1
ATOM 2389 N N . GLU A 1 313 ? -12.409 -1.395 5.926 1.00 73.38 313 GLU A N 1
ATOM 2390 C CA . GLU A 1 313 ? -13.647 -1.851 6.542 1.00 73.38 313 GLU A CA 1
ATOM 2391 C C . GLU A 1 313 ? -14.212 -0.716 7.397 1.00 73.38 313 GLU A C 1
ATOM 2393 O O . GLU A 1 313 ? -13.494 0.185 7.808 1.00 73.38 313 GLU A O 1
ATOM 2398 N N . ASP A 1 314 ? -15.508 -0.723 7.678 1.00 67.19 314 ASP A N 1
ATOM 2399 C CA . ASP A 1 314 ? -16.065 0.142 8.715 1.00 67.19 314 ASP A CA 1
ATOM 2400 C C . ASP A 1 314 ? -16.940 -0.725 9.608 1.00 67.19 314 ASP A C 1
ATOM 2402 O O . ASP A 1 314 ? -17.816 -1.447 9.133 1.00 67.19 314 ASP A O 1
ATOM 2406 N N . LEU A 1 315 ? -16.699 -0.678 10.917 1.00 53.81 315 LEU A N 1
ATOM 2407 C CA . LEU A 1 315 ? -17.424 -1.505 11.882 1.00 53.81 315 LEU A CA 1
ATOM 2408 C C . LEU A 1 315 ? -18.933 -1.203 11.895 1.00 53.81 315 LEU A C 1
ATOM 2410 O O . LEU A 1 315 ? -19.726 -2.055 12.297 1.00 53.81 315 LEU A O 1
ATOM 2414 N N . SER A 1 316 ? -19.343 -0.017 11.438 1.00 58.84 316 SER A N 1
ATOM 2415 C CA . SER A 1 316 ? -20.750 0.352 11.263 1.00 58.84 316 SER A CA 1
ATOM 2416 C C . SER A 1 316 ? -21.379 -0.183 9.967 1.00 58.84 316 SER A C 1
ATOM 2418 O O . SER A 1 316 ? -22.607 -0.187 9.860 1.00 58.84 316 SER A O 1
ATOM 2420 N N . LEU A 1 317 ? -20.575 -0.705 9.032 1.00 69.56 317 LEU A N 1
ATOM 2421 C CA . LEU A 1 317 ? -20.998 -1.429 7.829 1.00 69.56 317 LEU A CA 1
ATOM 2422 C C . LEU A 1 317 ? -20.419 -2.857 7.825 1.00 69.56 317 LEU A C 1
ATOM 2424 O O . LEU A 1 317 ? -19.593 -3.238 6.996 1.00 69.56 317 LEU A O 1
ATOM 2428 N N . ALA A 1 318 ? -20.859 -3.667 8.788 1.00 61.00 318 ALA A N 1
ATOM 2429 C CA . ALA A 1 318 ? -20.337 -5.014 8.986 1.00 61.00 318 ALA A CA 1
ATOM 2430 C C . ALA A 1 318 ? -20.533 -5.931 7.761 1.00 61.00 318 ALA A C 1
ATOM 2432 O O . ALA A 1 318 ? -21.619 -6.015 7.181 1.00 61.00 318 ALA A O 1
ATOM 2433 N N . GLY A 1 319 ? -19.488 -6.693 7.424 1.00 68.38 319 GLY A N 1
ATOM 2434 C CA . GLY A 1 319 ? -19.534 -7.702 6.363 1.00 68.38 319 GLY A CA 1
ATOM 2435 C C . GLY A 1 319 ? -19.413 -7.138 4.947 1.00 68.38 319 GLY A C 1
ATOM 2436 O O . GLY A 1 319 ? -19.822 -7.813 4.002 1.00 68.38 319 GLY A O 1
ATOM 2437 N N . MET A 1 320 ? -18.873 -5.928 4.791 1.00 82.88 320 MET A N 1
ATOM 2438 C CA . MET A 1 320 ? -18.549 -5.335 3.495 1.00 82.88 320 MET A CA 1
ATOM 2439 C C . MET A 1 320 ? -17.130 -4.779 3.489 1.00 82.88 320 MET A C 1
ATOM 2441 O O . MET A 1 320 ? -16.660 -4.251 4.494 1.00 82.88 320 MET A O 1
ATOM 2445 N N . THR A 1 321 ? -16.480 -4.861 2.335 1.00 89.50 321 THR A N 1
ATOM 2446 C CA . THR A 1 321 ? -15.229 -4.153 2.068 1.00 89.50 321 THR A CA 1
ATOM 2447 C C . THR A 1 321 ? -15.534 -2.867 1.311 1.00 89.50 321 THR A C 1
ATOM 2449 O O . THR A 1 321 ? -16.327 -2.851 0.365 1.00 89.50 321 THR A O 1
ATOM 2452 N N . ILE A 1 322 ? -14.891 -1.783 1.731 1.00 95.25 322 ILE A N 1
ATOM 2453 C CA . ILE A 1 322 ? -15.000 -0.463 1.128 1.00 95.25 322 ILE A CA 1
ATOM 2454 C C . ILE A 1 322 ? -13.722 -0.191 0.346 1.00 95.25 322 ILE A C 1
ATOM 2456 O O . ILE A 1 322 ? -12.670 0.004 0.947 1.00 95.25 322 ILE A O 1
ATOM 2460 N N . TYR A 1 323 ? -13.803 -0.136 -0.981 1.00 97.38 323 TYR A N 1
ATOM 2461 C CA . TYR A 1 323 ? -12.700 0.362 -1.797 1.00 97.38 323 TYR A CA 1
ATOM 2462 C C . TYR A 1 323 ? -12.901 1.851 -2.040 1.00 97.38 323 TYR A C 1
ATOM 2464 O O . TYR A 1 323 ? -13.950 2.270 -2.533 1.00 97.38 323 TYR A O 1
ATOM 2472 N N . ARG A 1 324 ? -11.917 2.672 -1.698 1.00 97.00 324 ARG A N 1
ATOM 2473 C CA . ARG A 1 324 ? -11.980 4.122 -1.913 1.00 97.00 324 ARG A CA 1
ATOM 2474 C C . ARG A 1 324 ? -10.589 4.697 -2.139 1.00 97.00 324 ARG A C 1
ATOM 2476 O O . ARG A 1 324 ? -9.615 4.091 -1.699 1.00 97.00 324 ARG A O 1
ATOM 2483 N N . PRO A 1 325 ? -10.482 5.896 -2.730 1.00 97.06 325 PRO A N 1
ATOM 2484 C CA . PRO A 1 325 ? -9.283 6.707 -2.607 1.00 97.06 325 PRO A CA 1
ATOM 2485 C C . PRO A 1 325 ? -8.813 6.794 -1.157 1.00 97.06 325 PRO A C 1
ATOM 2487 O O . PRO A 1 325 ? -9.604 7.061 -0.244 1.00 97.06 325 PRO A O 1
ATOM 2490 N N . ARG A 1 326 ? -7.519 6.562 -0.957 1.00 92.81 326 ARG A N 1
ATOM 2491 C CA . ARG A 1 326 ? -6.869 6.669 0.346 1.00 92.81 326 ARG A CA 1
ATOM 2492 C C . ARG A 1 326 ? -6.902 8.105 0.841 1.00 92.81 326 ARG A C 1
ATOM 2494 O O . ARG A 1 326 ? -7.414 8.375 1.925 1.00 92.81 326 ARG A O 1
ATOM 2501 N N . ASP A 1 327 ? -6.432 9.021 -0.004 1.00 90.81 327 ASP A N 1
ATOM 2502 C CA . ASP A 1 327 ? -6.543 10.453 0.233 1.00 90.81 327 ASP A CA 1
ATOM 2503 C C . ASP A 1 327 ? -7.938 10.955 -0.158 1.00 90.81 327 ASP A C 1
ATOM 2505 O O . ASP A 1 327 ? -8.318 11.009 -1.331 1.00 90.81 327 ASP A O 1
ATOM 2509 N N . MET A 1 328 ? -8.703 11.333 0.863 1.00 90.88 328 MET A N 1
ATOM 2510 C CA . MET A 1 328 ? -10.056 11.864 0.726 1.00 90.88 328 MET A CA 1
ATOM 2511 C C . MET A 1 328 ? -10.082 13.393 0.612 1.00 90.88 328 MET A C 1
ATOM 2513 O O . MET A 1 328 ? -11.138 13.957 0.324 1.00 90.88 328 MET A O 1
ATOM 2517 N N . SER A 1 329 ? -8.952 14.080 0.814 1.00 89.25 329 SER A N 1
ATOM 2518 C CA . SER A 1 329 ? -8.855 15.545 0.749 1.00 89.25 329 SER A CA 1
ATOM 2519 C C . SER A 1 329 ? -9.202 16.161 -0.618 1.00 89.25 329 SER A C 1
ATOM 2521 O O . SER A 1 329 ? -9.775 17.254 -0.627 1.00 89.25 329 SER A O 1
ATOM 2523 N N . PRO A 1 330 ? -8.989 15.491 -1.776 1.00 90.00 330 PRO A N 1
ATOM 2524 C CA . PRO A 1 330 ? -9.375 16.042 -3.072 1.00 90.00 330 PRO A CA 1
ATOM 2525 C C . PRO A 1 330 ? -10.888 16.050 -3.308 1.00 90.00 330 PRO A C 1
ATOM 2527 O O . PRO A 1 330 ? -11.321 16.553 -4.349 1.00 90.00 330 PRO A O 1
ATOM 2530 N N . PHE A 1 331 ? -11.677 15.446 -2.411 1.00 91.12 331 PHE A N 1
ATOM 2531 C CA . PHE A 1 331 ? -13.118 15.297 -2.557 1.00 91.12 331 PHE A CA 1
ATOM 2532 C C . PHE A 1 331 ? -13.886 16.206 -1.587 1.00 91.12 331 PHE A C 1
ATOM 2534 O O . PHE A 1 331 ? -13.499 16.411 -0.439 1.00 91.12 331 PHE A O 1
ATOM 2541 N N . GLY A 1 332 ? -15.004 16.755 -2.056 1.00 87.88 332 GLY A N 1
ATOM 2542 C CA . GLY A 1 332 ? -15.800 17.765 -1.361 1.00 87.88 332 GLY A CA 1
ATOM 2543 C C . GLY A 1 332 ? -16.850 18.372 -2.290 1.00 87.88 332 GLY A C 1
ATOM 2544 O O . GLY A 1 332 ? -17.306 17.721 -3.229 1.00 87.88 332 GLY A O 1
ATOM 2545 N N . GLU A 1 333 ? -17.220 19.636 -2.075 1.00 77.12 333 GLU A N 1
ATOM 2546 C CA . GLU A 1 333 ? -18.313 20.282 -2.822 1.00 77.12 333 GLU A CA 1
ATOM 2547 C C . GLU A 1 333 ? -18.083 20.336 -4.340 1.00 77.12 333 GLU A C 1
ATOM 2549 O O . GLU A 1 333 ? -19.023 20.144 -5.110 1.00 77.12 333 GLU A O 1
ATOM 2554 N N . THR A 1 334 ? -16.839 20.546 -4.774 1.00 78.88 334 THR A N 1
ATOM 2555 C CA . THR A 1 334 ? -16.467 20.713 -6.190 1.00 78.88 334 THR A CA 1
ATOM 2556 C C . THR A 1 334 ? -16.085 19.407 -6.888 1.00 78.88 334 THR A C 1
ATOM 2558 O O . THR A 1 334 ? -16.064 19.346 -8.117 1.00 78.88 334 THR A O 1
ATOM 2561 N N . ARG A 1 335 ? -15.787 18.345 -6.130 1.00 86.12 335 ARG A N 1
ATOM 2562 C CA . ARG A 1 335 ? -15.417 17.025 -6.655 1.00 86.12 335 ARG A CA 1
ATOM 2563 C C . ARG A 1 335 ? -15.939 15.943 -5.722 1.00 86.12 335 ARG A C 1
ATOM 2565 O O . ARG A 1 335 ? -15.362 15.706 -4.670 1.00 86.12 335 ARG A O 1
ATOM 2572 N N . LYS A 1 336 ? -17.003 15.254 -6.121 1.00 93.50 336 LYS A N 1
ATOM 2573 C CA . LYS A 1 336 ? -17.600 14.182 -5.316 1.00 93.50 336 LYS A CA 1
ATOM 2574 C C . LYS A 1 336 ? -17.229 12.797 -5.831 1.00 93.50 336 LYS A C 1
ATOM 2576 O O . LYS A 1 336 ? -17.055 12.617 -7.034 1.00 93.50 336 LYS A O 1
ATOM 2581 N N . LEU A 1 337 ? -17.155 11.834 -4.920 1.00 96.81 337 LEU A N 1
ATOM 2582 C CA . LEU A 1 337 ? -17.069 10.403 -5.191 1.00 96.81 337 LEU A CA 1
ATOM 2583 C C . LEU A 1 337 ? -18.432 9.875 -5.628 1.00 96.81 337 LEU A C 1
ATOM 2585 O O . LEU A 1 337 ? -19.424 10.026 -4.915 1.00 96.81 337 LEU A O 1
ATOM 2589 N N . GLN A 1 338 ? -18.469 9.222 -6.780 1.00 97.62 338 GLN A N 1
ATOM 2590 C CA . GLN A 1 338 ? -19.632 8.459 -7.222 1.00 97.62 338 GLN A CA 1
ATOM 2591 C C . GLN A 1 338 ? -19.625 7.092 -6.529 1.00 97.62 338 GLN A C 1
ATOM 2593 O O . GLN A 1 338 ? -18.560 6.560 -6.203 1.00 97.62 338 GLN A O 1
ATOM 2598 N N . ILE A 1 339 ? -20.812 6.541 -6.287 1.00 98.44 339 ILE A N 1
ATOM 2599 C CA . ILE A 1 339 ? -20.992 5.332 -5.476 1.00 98.44 339 ILE A CA 1
ATOM 2600 C C . ILE A 1 339 ? -21.156 4.122 -6.398 1.00 98.44 339 ILE A C 1
ATOM 2602 O O . ILE A 1 339 ? -21.974 4.149 -7.317 1.00 98.44 339 ILE A O 1
ATOM 2606 N N . LEU A 1 340 ? -20.420 3.047 -6.125 1.00 98.62 340 LEU A N 1
ATOM 2607 C CA . LEU A 1 340 ? -20.575 1.747 -6.774 1.00 98.62 340 LEU A CA 1
ATOM 2608 C C . LEU A 1 340 ? -20.922 0.684 -5.727 1.00 98.62 340 LEU A C 1
ATOM 2610 O O . LEU A 1 340 ? -20.192 0.490 -4.761 1.00 98.62 340 LEU A O 1
ATOM 2614 N N . LEU A 1 341 ? -22.025 -0.028 -5.926 1.00 98.56 341 LEU A N 1
ATOM 2615 C CA . LEU A 1 341 ? -22.413 -1.184 -5.118 1.00 98.56 341 LEU A CA 1
ATOM 2616 C C . LEU A 1 341 ? -22.005 -2.454 -5.861 1.00 98.56 341 LEU A C 1
ATOM 2618 O O . LEU A 1 341 ? -22.334 -2.578 -7.041 1.00 98.56 341 LEU A O 1
ATOM 2622 N N . TRP A 1 342 ? -21.324 -3.386 -5.189 1.00 98.12 342 TRP A N 1
ATOM 2623 C CA . TRP A 1 342 ? -20.805 -4.600 -5.821 1.00 98.12 342 TRP A CA 1
ATOM 2624 C C . TRP A 1 342 ? -21.284 -5.902 -5.162 1.00 98.12 342 TRP A C 1
ATOM 2626 O O . TRP A 1 342 ? -21.022 -6.162 -3.983 1.00 98.12 342 TRP A O 1
ATOM 2636 N N . GLY A 1 343 ? -21.937 -6.756 -5.957 1.00 94.88 343 GLY A N 1
ATOM 2637 C CA . GLY A 1 343 ? -22.270 -8.140 -5.608 1.00 94.88 343 GLY A CA 1
ATOM 2638 C C . GLY A 1 343 ? -21.276 -9.155 -6.191 1.00 94.88 343 GLY A C 1
ATOM 2639 O O . GLY A 1 343 ? -20.959 -9.115 -7.380 1.00 94.88 343 GLY A O 1
ATOM 2640 N N . ASN A 1 344 ? -20.843 -10.119 -5.374 1.00 89.38 344 ASN A N 1
ATOM 2641 C CA . ASN A 1 344 ? -19.862 -11.141 -5.757 1.00 89.38 344 ASN A CA 1
ATOM 2642 C C . ASN A 1 344 ? -20.477 -12.403 -6.396 1.00 89.38 344 ASN A C 1
ATOM 2644 O O . ASN A 1 344 ? -21.641 -12.752 -6.168 1.00 89.38 344 ASN A O 1
ATOM 2648 N N . GLY A 1 345 ? -19.656 -13.122 -7.170 1.00 84.88 345 GLY A N 1
ATOM 2649 C CA . GLY A 1 345 ? -19.999 -14.411 -7.775 1.00 84.88 345 GLY A CA 1
ATOM 2650 C C . GLY A 1 345 ? -20.357 -15.496 -6.754 1.00 84.88 345 GLY A C 1
ATOM 2651 O O . GLY A 1 345 ? -20.077 -15.374 -5.564 1.00 84.88 345 GLY A O 1
ATOM 2652 N N . ALA A 1 346 ? -21.046 -16.552 -7.205 1.00 79.94 346 ALA A N 1
ATOM 2653 C CA . ALA A 1 346 ? -21.485 -17.693 -6.378 1.00 79.94 346 ALA A CA 1
ATOM 2654 C C . ALA A 1 346 ? -22.269 -17.340 -5.086 1.00 79.94 346 ALA A C 1
ATOM 2656 O O . ALA A 1 346 ? -22.386 -18.170 -4.181 1.00 79.94 346 ALA A O 1
ATOM 2657 N N . CYS A 1 347 ? -22.804 -16.118 -5.002 1.00 80.44 347 CYS A N 1
ATOM 2658 C CA . CYS A 1 347 ? -23.387 -15.522 -3.799 1.00 80.44 347 CYS A CA 1
ATOM 2659 C C . CYS A 1 347 ? -22.414 -15.564 -2.607 1.00 80.44 347 CYS A C 1
ATOM 2661 O O . CYS A 1 347 ? -22.820 -15.786 -1.462 1.00 80.44 347 CYS A O 1
ATOM 2663 N N . ALA A 1 348 ? -21.118 -15.430 -2.896 1.00 76.31 348 ALA A N 1
ATOM 2664 C CA . ALA A 1 348 ? -20.042 -15.591 -1.942 1.00 76.31 348 ALA A CA 1
ATOM 2665 C C . ALA A 1 348 ? -19.902 -14.347 -1.064 1.00 76.31 348 ALA A C 1
ATOM 2667 O O . ALA A 1 348 ? -19.883 -13.217 -1.548 1.00 76.31 348 ALA A O 1
ATOM 2668 N N . ASN A 1 349 ? -19.742 -14.561 0.241 1.00 78.69 349 ASN A N 1
ATOM 2669 C CA . ASN A 1 349 ? -19.487 -13.485 1.194 1.00 78.69 349 ASN A CA 1
ATOM 2670 C C . ASN A 1 349 ? -17.988 -13.123 1.237 1.00 78.69 349 ASN A C 1
ATOM 2672 O O . ASN A 1 349 ? -17.341 -13.276 2.266 1.00 78.69 349 ASN A O 1
ATOM 2676 N N . THR A 1 350 ? -17.393 -12.783 0.093 1.00 80.12 350 THR A N 1
ATOM 2677 C CA . THR A 1 350 ? -15.987 -12.352 -0.022 1.00 80.12 350 THR A CA 1
ATOM 2678 C C . THR A 1 350 ? -15.787 -11.517 -1.276 1.00 80.12 350 THR A C 1
ATOM 2680 O O . THR A 1 350 ? -16.434 -11.779 -2.286 1.00 80.12 350 THR A O 1
ATOM 2683 N N . THR A 1 351 ? -14.859 -10.563 -1.217 1.00 84.06 351 THR A N 1
ATOM 2684 C CA . THR A 1 351 ? -14.476 -9.703 -2.346 1.00 84.06 351 THR A CA 1
ATOM 2685 C C . THR A 1 351 ? -13.120 -10.078 -2.969 1.00 84.06 351 THR A C 1
ATOM 2687 O O . THR A 1 351 ? -12.696 -9.485 -3.957 1.00 84.06 351 THR A O 1
ATOM 2690 N N . GLN A 1 352 ? -12.430 -11.083 -2.417 1.00 84.31 352 GLN A N 1
ATOM 2691 C CA . GLN A 1 352 ? -11.055 -11.443 -2.783 1.00 84.31 352 GLN A CA 1
ATOM 2692 C C . GLN A 1 352 ? -10.870 -11.736 -4.283 1.00 84.31 352 GLN A C 1
ATOM 2694 O O . GLN A 1 352 ? -9.879 -11.303 -4.861 1.00 84.31 352 GLN A O 1
ATOM 2699 N N . GLU A 1 353 ? -11.818 -12.424 -4.928 1.00 83.69 353 GLU A N 1
ATOM 2700 C CA . GLU A 1 353 ? -11.731 -12.785 -6.358 1.00 83.69 353 GLU A CA 1
ATOM 2701 C C . GLU A 1 353 ? -11.822 -11.571 -7.297 1.00 83.69 353 GLU A C 1
ATOM 2703 O O . GLU A 1 353 ? -11.367 -11.630 -8.437 1.00 83.69 353 GLU A O 1
ATOM 2708 N N . HIS A 1 354 ? -12.391 -10.461 -6.817 1.00 93.31 354 HIS A N 1
ATOM 2709 C CA . HIS A 1 354 ? -12.654 -9.257 -7.610 1.00 93.31 354 HIS A CA 1
ATOM 2710 C C . HIS A 1 354 ? -11.827 -8.056 -7.142 1.00 93.31 354 HIS A C 1
ATOM 2712 O O . HIS A 1 354 ? -12.018 -6.943 -7.628 1.00 93.31 354 HIS A O 1
ATOM 2718 N N . LYS A 1 355 ? -10.908 -8.253 -6.192 1.00 93.00 355 LYS A N 1
ATOM 2719 C CA . LYS A 1 355 ? -10.235 -7.153 -5.503 1.00 93.00 355 LYS A CA 1
ATOM 2720 C C . LYS A 1 355 ? -9.422 -6.251 -6.432 1.00 93.00 355 LYS A C 1
ATOM 2722 O O . LYS A 1 355 ? -9.462 -5.044 -6.236 1.00 93.00 355 LYS A O 1
ATOM 2727 N N . ASN A 1 356 ? -8.761 -6.809 -7.449 1.00 94.75 356 ASN A N 1
ATOM 2728 C CA . ASN A 1 356 ? -7.961 -6.049 -8.415 1.00 94.75 356 ASN A CA 1
ATOM 2729 C C . ASN A 1 356 ? -8.869 -5.133 -9.246 1.00 94.75 356 ASN A C 1
ATOM 2731 O O . ASN A 1 356 ? -8.674 -3.924 -9.299 1.00 94.75 356 ASN A O 1
ATOM 2735 N N . PHE A 1 357 ? -9.948 -5.697 -9.795 1.00 98.00 357 PHE A N 1
ATOM 2736 C CA . PHE A 1 357 ? -10.972 -4.960 -10.535 1.00 98.00 357 PHE A CA 1
ATOM 2737 C C . PHE A 1 357 ? -11.630 -3.837 -9.714 1.00 98.00 357 PHE A C 1
ATOM 2739 O O . PHE A 1 357 ? -11.775 -2.711 -10.188 1.00 98.00 357 PHE A O 1
ATOM 2746 N N . LEU A 1 358 ? -12.034 -4.121 -8.473 1.00 98.00 358 LEU A N 1
ATOM 2747 C CA . LEU A 1 358 ? -12.752 -3.155 -7.631 1.00 98.00 358 LEU A CA 1
ATOM 2748 C C . LEU A 1 358 ? -11.838 -2.065 -7.079 1.00 98.00 358 LEU A C 1
ATOM 2750 O O . LEU A 1 358 ? -12.239 -0.900 -7.026 1.00 98.00 358 LEU A O 1
ATOM 2754 N N . ASN A 1 359 ? -10.612 -2.431 -6.706 1.00 97.38 359 ASN A N 1
ATOM 2755 C CA . ASN A 1 359 ? -9.593 -1.476 -6.306 1.00 97.38 359 ASN A CA 1
ATOM 2756 C C . ASN A 1 359 ? -9.214 -0.560 -7.470 1.00 97.38 359 ASN A C 1
ATOM 2758 O O . ASN A 1 359 ? -9.140 0.653 -7.286 1.00 97.38 359 ASN A O 1
ATOM 2762 N N . GLU A 1 360 ? -9.069 -1.116 -8.675 1.00 98.06 360 GLU A N 1
ATOM 2763 C CA . GLU A 1 360 ? -8.824 -0.309 -9.861 1.00 98.06 360 GLU A CA 1
ATOM 2764 C C . GLU A 1 360 ? -9.983 0.653 -10.113 1.00 98.06 360 GLU A C 1
ATOM 2766 O O . GLU A 1 360 ? -9.752 1.831 -10.329 1.00 98.06 360 GLU A O 1
ATOM 2771 N N . ILE A 1 361 ? -11.246 0.245 -9.988 1.00 98.31 361 ILE A N 1
ATOM 2772 C CA . ILE A 1 361 ? -12.342 1.217 -10.116 1.00 98.31 361 ILE A CA 1
ATOM 2773 C C . ILE A 1 361 ? -12.248 2.315 -9.048 1.00 98.31 361 ILE A C 1
ATOM 2775 O O . ILE A 1 361 ? -12.384 3.498 -9.373 1.00 98.31 361 ILE A O 1
ATOM 2779 N N . ALA A 1 362 ? -11.992 1.960 -7.788 1.00 97.88 362 ALA A N 1
ATOM 2780 C CA . ALA A 1 362 ? -11.848 2.938 -6.712 1.00 97.88 362 ALA A CA 1
ATOM 2781 C C . ALA A 1 362 ? -10.724 3.949 -6.990 1.00 97.88 362 ALA A C 1
ATOM 2783 O O . ALA A 1 362 ? -10.901 5.143 -6.709 1.00 97.88 362 ALA A O 1
ATOM 2784 N N . SER A 1 363 ? -9.633 3.514 -7.630 1.00 97.62 363 SER A N 1
ATOM 2785 C CA . SER A 1 363 ? -8.481 4.367 -7.937 1.00 97.62 363 SER A CA 1
ATOM 2786 C C . SER A 1 363 ? -8.798 5.491 -8.932 1.00 97.62 363 SER A C 1
ATOM 2788 O O . SER A 1 363 ? -8.166 6.551 -8.965 1.00 97.62 363 SER A O 1
ATOM 2790 N N . HIS A 1 364 ? -9.883 5.338 -9.697 1.00 97.06 364 HIS A N 1
ATOM 2791 C CA . HIS A 1 364 ? -10.394 6.369 -10.605 1.00 97.06 364 HIS A CA 1
ATOM 2792 C C . HIS A 1 364 ? -11.351 7.358 -9.934 1.00 97.06 364 HIS A C 1
ATOM 2794 O O . HIS A 1 364 ? -11.965 8.192 -10.612 1.00 97.06 364 HIS A O 1
ATOM 2800 N N . GLY A 1 365 ? -11.459 7.328 -8.604 1.00 95.56 365 GLY A N 1
ATOM 2801 C CA . GLY A 1 365 ? -12.258 8.256 -7.806 1.00 95.56 365 GLY A CA 1
ATOM 2802 C C . GLY A 1 365 ? -13.702 7.795 -7.670 1.00 95.56 365 GLY A C 1
ATOM 2803 O O . GLY A 1 365 ? -14.620 8.542 -8.015 1.00 95.56 365 GLY A O 1
ATOM 2804 N N . TYR A 1 366 ? -13.888 6.551 -7.241 1.00 98.25 366 TYR A N 1
ATOM 2805 C CA . TYR A 1 366 ? -15.177 5.972 -6.864 1.00 98.25 366 TYR A CA 1
ATOM 2806 C C . TYR A 1 366 ? -15.087 5.445 -5.432 1.00 98.25 366 TYR A C 1
ATOM 2808 O O . TYR A 1 366 ? -14.015 5.039 -4.991 1.00 98.25 366 TYR A O 1
ATOM 2816 N N . VAL A 1 367 ? -16.209 5.433 -4.715 1.00 98.00 367 VAL A N 1
ATOM 2817 C CA . VAL A 1 367 ? -16.343 4.625 -3.496 1.00 98.00 367 VAL A CA 1
ATOM 2818 C C . VAL A 1 367 ? -17.111 3.360 -3.854 1.00 98.00 367 VAL A C 1
ATOM 2820 O O . VAL A 1 367 ? -18.242 3.433 -4.336 1.00 98.00 367 VAL A O 1
ATOM 2823 N N . VAL A 1 368 ? -16.482 2.206 -3.663 1.00 98.44 368 VAL A N 1
ATOM 2824 C CA . VAL A 1 368 ? -17.034 0.891 -3.986 1.00 98.44 368 VAL A CA 1
ATOM 2825 C C . VAL A 1 368 ? -17.365 0.158 -2.694 1.00 98.44 368 VAL A C 1
ATOM 2827 O O . VAL A 1 368 ? -16.494 -0.041 -1.853 1.00 98.44 368 VAL A O 1
ATOM 2830 N N . LEU A 1 369 ? -18.616 -0.262 -2.539 1.00 97.56 369 LEU A N 1
ATOM 2831 C CA . LEU A 1 369 ? -19.098 -1.036 -1.396 1.00 97.56 369 LEU A CA 1
ATOM 2832 C C . LEU A 1 369 ? -19.370 -2.465 -1.866 1.00 97.56 369 LEU A C 1
ATOM 2834 O O . LEU A 1 369 ? -20.376 -2.724 -2.533 1.00 97.56 369 LEU A O 1
ATOM 2838 N N . ALA A 1 370 ? -18.464 -3.383 -1.542 1.00 96.00 370 ALA A N 1
ATOM 2839 C CA . ALA A 1 370 ? -18.498 -4.767 -2.001 1.00 96.00 370 ALA A CA 1
ATOM 2840 C C . ALA A 1 370 ? -18.934 -5.722 -0.885 1.00 96.00 370 ALA A C 1
ATOM 2842 O O . ALA A 1 370 ? -18.484 -5.604 0.255 1.00 96.00 370 ALA A O 1
ATOM 2843 N N . ILE A 1 371 ? -19.809 -6.683 -1.198 1.00 90.00 371 ILE A N 1
ATOM 2844 C CA . ILE A 1 371 ? -20.269 -7.658 -0.198 1.00 90.00 371 ILE A CA 1
ATOM 2845 C C . ILE A 1 371 ? -19.138 -8.615 0.205 1.00 90.00 371 ILE A C 1
ATOM 2847 O O . ILE A 1 371 ? -18.610 -9.347 -0.626 1.00 90.00 371 ILE A O 1
ATOM 2851 N N . GLY A 1 372 ? -18.875 -8.731 1.502 1.00 79.06 372 GLY A N 1
ATOM 2852 C CA . GLY A 1 372 ? -17.920 -9.679 2.064 1.00 79.06 372 GLY A CA 1
ATOM 2853 C C . GLY A 1 372 ? -16.500 -9.139 2.174 1.00 79.06 372 GLY A C 1
ATOM 2854 O O . GLY A 1 372 ? -16.156 -8.141 1.554 1.00 79.06 372 GLY A O 1
ATOM 2855 N N . LEU A 1 373 ? -15.691 -9.819 2.991 1.00 76.94 373 LEU A N 1
ATOM 2856 C CA . LEU A 1 373 ? -14.361 -9.352 3.399 1.00 76.94 373 LEU A CA 1
ATOM 2857 C C . LEU A 1 373 ? -13.251 -9.815 2.441 1.00 76.94 373 LEU A C 1
ATOM 2859 O O . LEU A 1 373 ? -13.417 -10.803 1.705 1.00 76.94 373 LEU A O 1
ATOM 2863 N N . LEU A 1 374 ? -12.122 -9.102 2.477 1.00 70.81 374 LEU A N 1
ATOM 2864 C CA . LEU A 1 374 ? -10.983 -9.272 1.572 1.00 70.81 374 LEU A CA 1
ATOM 2865 C C . LEU A 1 374 ? -10.211 -10.589 1.791 1.00 70.81 374 LEU A C 1
ATOM 2867 O O . LEU A 1 374 ? -9.683 -11.122 0.833 1.00 70.81 374 LEU A O 1
ATOM 2871 N N . ASP A 1 375 ? -10.269 -11.213 2.971 1.00 62.72 375 ASP A N 1
ATOM 2872 C CA . ASP A 1 375 ? -9.389 -12.356 3.310 1.00 62.72 375 ASP A CA 1
ATOM 2873 C C . ASP A 1 375 ? -10.096 -13.729 3.378 1.00 62.72 375 ASP A C 1
ATOM 2875 O O . ASP A 1 375 ? -9.656 -14.658 4.054 1.00 62.72 375 ASP A O 1
ATOM 2879 N N . GLN A 1 376 ? -11.239 -13.894 2.705 1.00 54.31 376 GLN A N 1
ATOM 2880 C CA . GLN A 1 376 ? -12.131 -15.048 2.923 1.00 54.31 376 GLN A CA 1
ATOM 2881 C C . GLN A 1 376 ? -12.014 -16.235 1.942 1.00 54.31 376 GLN A C 1
ATOM 2883 O O . GLN A 1 376 ? -12.955 -17.028 1.854 1.00 54.31 376 GLN A O 1
ATOM 2888 N N . ILE A 1 377 ? -10.894 -16.435 1.239 1.00 45.06 377 ILE A N 1
ATOM 2889 C CA . ILE A 1 377 ? -10.744 -17.620 0.359 1.00 45.06 377 ILE A CA 1
ATOM 2890 C C . ILE A 1 377 ? -9.979 -18.766 1.029 1.00 45.06 377 ILE A C 1
ATOM 2892 O O . ILE A 1 377 ? -10.430 -19.907 0.971 1.00 45.06 377 ILE A O 1
ATOM 2896 N N . GLU A 1 378 ? -8.880 -18.482 1.728 1.00 35.34 378 GLU A N 1
ATOM 2897 C CA . GLU A 1 378 ? -7.951 -19.521 2.211 1.00 35.34 378 GLU A CA 1
ATOM 2898 C C . GLU A 1 378 ? -8.489 -20.348 3.392 1.00 35.34 378 GLU A C 1
ATOM 2900 O O . GLU A 1 378 ? -8.014 -21.446 3.666 1.00 35.34 378 GLU A O 1
ATOM 2905 N N . THR A 1 379 ? -9.535 -19.869 4.068 1.00 40.16 379 THR A N 1
ATOM 2906 C CA . THR A 1 379 ? -10.129 -20.519 5.250 1.00 40.16 379 THR A CA 1
ATOM 2907 C C . THR A 1 379 ? -11.391 -21.342 4.952 1.00 40.16 379 THR A C 1
ATOM 2909 O O . THR A 1 379 ? -12.073 -21.783 5.883 1.00 40.16 379 THR A O 1
ATOM 2912 N N . ARG A 1 380 ? -11.761 -21.558 3.680 1.00 42.38 380 ARG A N 1
ATOM 2913 C CA . ARG A 1 380 ? -13.091 -22.095 3.337 1.00 42.38 380 ARG A CA 1
ATOM 2914 C C . ARG A 1 380 ? -13.153 -23.603 3.100 1.00 42.38 380 ARG A C 1
ATOM 2916 O O . ARG A 1 380 ? -12.581 -24.142 2.163 1.00 42.38 380 ARG A O 1
ATOM 2923 N N . ASN A 1 381 ? -14.023 -24.248 3.880 1.00 36.81 381 ASN A N 1
ATOM 2924 C CA . ASN A 1 381 ? -14.673 -25.508 3.529 1.00 36.81 381 ASN A CA 1
ATOM 2925 C C . ASN A 1 381 ? -15.916 -25.202 2.668 1.00 36.81 381 ASN A C 1
ATOM 2927 O O . ASN A 1 381 ? -16.826 -24.497 3.115 1.00 36.81 381 ASN A O 1
ATOM 2931 N N . GLU A 1 382 ? -15.972 -25.724 1.440 1.00 41.28 382 GLU A N 1
ATOM 2932 C CA . GLU A 1 382 ? -17.023 -25.409 0.456 1.00 41.28 382 GLU A CA 1
ATOM 2933 C C . GLU A 1 382 ? -18.456 -25.738 0.914 1.00 41.28 382 GLU A C 1
ATOM 2935 O O . GLU A 1 382 ? -19.421 -25.191 0.381 1.00 41.28 382 GLU A O 1
ATOM 2940 N N . THR A 1 383 ? -18.610 -26.580 1.937 1.00 36.94 383 THR A N 1
ATOM 2941 C CA . THR A 1 383 ? -19.909 -27.008 2.482 1.00 36.94 383 THR A CA 1
ATOM 2942 C C . THR A 1 383 ? -20.589 -25.990 3.413 1.00 36.94 383 THR A C 1
ATOM 2944 O O . THR A 1 383 ? -21.767 -26.153 3.725 1.00 36.94 383 THR A O 1
ATOM 2947 N N . LEU A 1 384 ? -19.904 -24.909 3.820 1.00 37.03 384 LEU A N 1
ATOM 2948 C CA . LEU A 1 384 ? -20.403 -23.902 4.779 1.00 37.03 384 LEU A CA 1
ATOM 2949 C C . LEU A 1 384 ? -20.681 -22.512 4.164 1.00 37.03 384 LEU A C 1
ATOM 2951 O O . LEU A 1 384 ? -20.745 -21.522 4.893 1.00 37.03 384 LEU A O 1
ATOM 2955 N N . ARG A 1 385 ? -20.848 -22.399 2.835 1.00 51.03 385 ARG A N 1
ATOM 2956 C CA . ARG A 1 385 ? -21.080 -21.109 2.142 1.00 51.03 385 ARG A CA 1
ATOM 2957 C C . ARG A 1 385 ? -22.261 -20.326 2.757 1.00 51.03 385 ARG A C 1
ATOM 2959 O O . ARG A 1 385 ? -23.423 -20.648 2.507 1.00 51.03 385 ARG A O 1
ATOM 2966 N N . GLN A 1 386 ? -21.978 -19.254 3.507 1.00 56.34 386 GLN A N 1
ATOM 2967 C CA . GLN A 1 386 ? -22.984 -18.243 3.854 1.00 56.34 386 GLN A CA 1
ATOM 2968 C C . GLN A 1 386 ? -23.383 -17.489 2.582 1.00 56.34 386 GLN A C 1
ATOM 2970 O O . GLN A 1 386 ? -22.553 -16.821 1.967 1.00 56.34 386 GLN A O 1
ATOM 2975 N N . LYS A 1 387 ? -24.652 -17.615 2.183 1.00 67.69 387 LYS A N 1
ATOM 2976 C CA . LYS A 1 387 ? -25.193 -16.970 0.981 1.00 67.69 387 LYS A CA 1
ATOM 2977 C C . LYS A 1 387 ? -25.457 -15.489 1.226 1.00 67.69 387 LYS A C 1
ATOM 2979 O O . LYS A 1 387 ? -26.126 -15.136 2.199 1.00 67.69 387 LYS A O 1
ATOM 2984 N N . THR A 1 388 ? -24.987 -14.647 0.314 1.00 81.75 388 THR A N 1
ATOM 2985 C CA . THR A 1 388 ? -25.249 -13.203 0.329 1.00 81.75 388 THR A CA 1
ATOM 2986 C C . THR A 1 388 ? -26.655 -12.868 -0.171 1.00 81.75 388 THR A C 1
ATOM 2988 O O . THR A 1 388 ? -27.302 -13.667 -0.855 1.00 81.75 388 THR A O 1
ATOM 2991 N N . LYS A 1 389 ? -27.150 -11.679 0.185 1.00 83.94 389 LYS A N 1
ATOM 2992 C CA . LYS A 1 389 ? -28.479 -11.175 -0.193 1.00 83.94 389 LYS A CA 1
ATOM 2993 C C . LYS A 1 389 ? -28.379 -9.788 -0.819 1.00 83.94 389 LYS A C 1
ATOM 2995 O O . LYS A 1 389 ? -27.632 -8.947 -0.328 1.00 83.94 389 LYS A O 1
ATOM 3000 N N . SER A 1 390 ? -29.229 -9.512 -1.807 1.00 88.12 390 SER A N 1
ATOM 3001 C CA . SER A 1 390 ? -29.339 -8.207 -2.479 1.00 88.12 390 SER A CA 1
ATOM 3002 C C . SER A 1 390 ? -29.614 -7.057 -1.505 1.00 88.12 390 SER A C 1
ATOM 3004 O O . SER A 1 390 ? -29.113 -5.952 -1.692 1.00 88.12 390 SER A O 1
ATOM 3006 N N . SER A 1 391 ? -30.318 -7.336 -0.398 1.00 85.62 391 SER A N 1
ATOM 3007 C CA . SER A 1 391 ? -30.581 -6.362 0.667 1.00 85.62 391 SER A CA 1
ATOM 3008 C C . SER A 1 391 ? -29.310 -5.784 1.301 1.00 85.62 391 SER A C 1
ATOM 3010 O O . SER A 1 391 ? -29.344 -4.676 1.827 1.00 85.62 391 SER A O 1
ATOM 3012 N N . GLN A 1 392 ? -28.179 -6.498 1.249 1.00 87.44 392 GLN A N 1
ATOM 3013 C CA . GLN A 1 392 ? -26.899 -5.978 1.739 1.00 87.44 392 GLN A CA 1
ATOM 3014 C C . GLN A 1 392 ? -26.419 -4.789 0.898 1.00 87.44 392 GLN A C 1
ATOM 3016 O O . GLN A 1 392 ? -25.903 -3.830 1.460 1.00 87.44 392 GLN A O 1
ATOM 3021 N N . LEU A 1 393 ? -26.654 -4.799 -0.421 1.00 93.12 393 LEU A N 1
ATOM 3022 C CA . LEU A 1 393 ? -26.301 -3.677 -1.297 1.00 93.12 393 LEU A CA 1
ATOM 3023 C C . LEU A 1 393 ? -27.151 -2.439 -0.989 1.00 93.12 393 LEU A C 1
ATOM 3025 O O . LEU A 1 393 ? -26.624 -1.331 -0.933 1.00 93.12 393 LEU A O 1
ATOM 3029 N N . THR A 1 394 ? -28.451 -2.614 -0.733 1.00 89.12 394 THR A N 1
ATOM 3030 C CA . THR A 1 394 ? -29.322 -1.497 -0.330 1.00 89.12 394 THR A CA 1
ATOM 3031 C C . THR A 1 394 ? -28.956 -0.962 1.054 1.00 89.12 394 THR A C 1
ATOM 3033 O O . THR A 1 394 ? -28.935 0.249 1.242 1.00 89.12 394 THR A O 1
ATOM 3036 N N . THR A 1 395 ? -28.573 -1.830 1.999 1.00 84.00 395 THR A N 1
ATOM 3037 C CA . THR A 1 395 ? -28.050 -1.400 3.308 1.00 84.00 395 THR A CA 1
ATOM 3038 C C . THR A 1 395 ? -26.749 -0.607 3.165 1.00 84.00 395 THR A C 1
ATOM 3040 O O . THR A 1 395 ? -26.585 0.412 3.830 1.00 84.00 395 THR A O 1
ATOM 3043 N N . ALA A 1 396 ? -25.851 -1.017 2.266 1.00 88.44 396 ALA A N 1
ATOM 3044 C CA . ALA A 1 396 ? -24.625 -0.280 1.964 1.00 88.44 396 ALA A CA 1
ATOM 3045 C C . ALA A 1 396 ? -24.915 1.110 1.390 1.00 88.44 396 ALA A C 1
ATOM 3047 O O . ALA A 1 396 ? -24.292 2.096 1.784 1.00 88.44 396 ALA A O 1
ATOM 3048 N N . LEU A 1 397 ? -25.893 1.190 0.483 1.00 95.75 397 LEU A N 1
ATOM 3049 C CA . LEU A 1 397 ? -26.341 2.451 -0.093 1.00 95.75 397 LEU A CA 1
ATOM 3050 C C . LEU A 1 397 ? -26.917 3.388 0.974 1.00 95.75 397 LEU A C 1
ATOM 3052 O O . LEU A 1 397 ? -26.567 4.567 1.010 1.00 95.75 397 LEU A O 1
ATOM 3056 N N . ASP A 1 398 ? -27.770 2.874 1.859 1.00 87.75 398 ASP A N 1
ATOM 3057 C CA . ASP A 1 398 ? -28.323 3.653 2.969 1.00 87.75 398 ASP A CA 1
ATOM 3058 C C . ASP A 1 398 ? -27.212 4.179 3.883 1.00 87.75 398 ASP A C 1
ATOM 3060 O O . ASP A 1 398 ? -27.215 5.355 4.260 1.00 87.75 398 ASP A O 1
ATOM 3064 N N . TRP A 1 399 ? -26.230 3.326 4.181 1.00 93.31 399 TRP A N 1
ATOM 3065 C CA . TRP A 1 399 ? -25.084 3.666 5.012 1.00 93.31 399 TRP A CA 1
ATOM 3066 C C . TRP A 1 399 ? -24.244 4.793 4.404 1.00 93.31 399 TRP A C 1
ATOM 3068 O O . TRP A 1 399 ? -24.090 5.835 5.036 1.00 93.31 399 TRP A O 1
ATOM 3078 N N . ILE A 1 400 ? -23.769 4.666 3.160 1.00 95.06 400 ILE A N 1
ATOM 3079 C CA . ILE A 1 400 ? -22.877 5.681 2.568 1.00 95.06 400 ILE A CA 1
ATOM 3080 C C . ILE A 1 400 ? -23.582 7.025 2.350 1.00 95.06 400 ILE A C 1
ATOM 3082 O O . ILE A 1 400 ? -22.964 8.085 2.457 1.00 95.06 400 ILE A O 1
ATOM 3086 N N . VAL A 1 401 ? -24.894 7.011 2.095 1.00 92.25 401 VAL A N 1
ATOM 3087 C CA . VAL A 1 401 ? -25.702 8.236 2.007 1.00 92.25 401 VAL A CA 1
ATOM 3088 C C . VAL A 1 401 ? -25.828 8.910 3.375 1.00 92.25 401 VAL A C 1
ATOM 3090 O O . VAL A 1 401 ? -25.803 10.143 3.449 1.00 92.25 401 VAL A O 1
ATOM 3093 N N . ALA A 1 402 ? -25.963 8.137 4.455 1.00 84.62 402 ALA A N 1
ATOM 3094 C CA . ALA A 1 402 ? -25.970 8.667 5.816 1.00 84.62 402 ALA A CA 1
ATOM 3095 C C . ALA A 1 402 ? -24.591 9.222 6.209 1.00 84.62 402 ALA A C 1
ATOM 3097 O O . ALA A 1 402 ? -24.500 10.344 6.711 1.00 84.62 402 ALA A O 1
ATOM 3098 N N . GLU A 1 403 ? -23.521 8.496 5.892 1.00 88.56 403 GLU A N 1
ATOM 3099 C CA . GLU A 1 403 ? -22.134 8.909 6.116 1.00 88.56 403 GLU A CA 1
ATOM 3100 C C . GLU A 1 403 ? -21.784 10.194 5.363 1.00 88.56 403 GLU A C 1
ATOM 3102 O O . GLU A 1 403 ? -21.234 11.129 5.943 1.00 88.56 403 GLU A O 1
ATOM 3107 N N . GLY A 1 404 ? -22.241 10.328 4.117 1.00 89.75 404 GLY A N 1
ATOM 3108 C CA . GLY A 1 404 ? -22.105 11.556 3.335 1.00 89.75 404 GLY A CA 1
ATOM 3109 C C . GLY A 1 404 ? -22.714 12.804 3.986 1.00 89.75 404 GLY A C 1
ATOM 3110 O O . GLY A 1 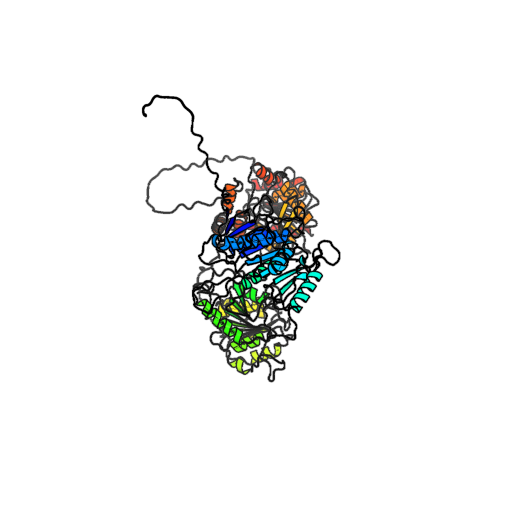404 ? -22.314 13.924 3.662 1.00 89.75 404 GLY A O 1
ATOM 3111 N N . LYS A 1 405 ? -23.661 12.631 4.917 1.00 89.50 405 LYS A N 1
ATOM 3112 C CA . LYS A 1 405 ? -24.340 13.709 5.659 1.00 89.50 405 LYS A CA 1
ATOM 3113 C C . LYS A 1 405 ? -23.825 13.878 7.091 1.00 89.50 405 LYS A C 1
ATOM 3115 O O . LYS A 1 405 ? -24.149 14.877 7.737 1.00 89.50 405 LYS A O 1
ATOM 3120 N N . ARG A 1 406 ? -23.038 12.936 7.612 1.00 85.88 406 ARG A N 1
ATOM 3121 C CA . ARG A 1 406 ? -22.561 12.943 8.999 1.00 85.88 406 ARG A CA 1
ATOM 3122 C C . ARG A 1 406 ? -21.276 13.756 9.112 1.00 85.88 406 ARG A C 1
ATOM 3124 O O . ARG A 1 406 ? -20.249 13.319 8.626 1.00 85.88 406 ARG A O 1
ATOM 3131 N N . LYS A 1 407 ? -21.305 14.904 9.802 1.00 84.38 407 LYS A N 1
ATOM 3132 C CA . LYS A 1 407 ? -20.161 15.844 9.922 1.00 84.38 407 LYS A CA 1
ATOM 3133 C C . LYS A 1 407 ? -18.837 15.201 10.351 1.00 84.38 407 LYS A C 1
ATOM 3135 O O . LYS A 1 407 ? -17.780 15.691 9.984 1.00 84.38 407 LYS A O 1
ATOM 3140 N N . GLN A 1 408 ? -18.907 14.143 11.155 1.00 78.00 408 GLN A N 1
ATOM 3141 C CA . GLN A 1 408 ? -17.753 13.416 11.688 1.00 78.00 408 GLN A CA 1
ATOM 3142 C C . GLN A 1 408 ? -17.336 12.215 10.820 1.00 78.00 408 GLN A C 1
ATOM 3144 O O . GLN A 1 408 ? -16.594 11.365 11.299 1.00 78.00 408 GLN A O 1
ATOM 3149 N N . SER A 1 409 ? -17.884 12.076 9.612 1.00 85.00 409 SER A N 1
ATOM 3150 C CA . SER A 1 409 ? -17.527 11.029 8.655 1.00 85.00 409 SER A CA 1
ATOM 3151 C C . SER A 1 409 ? -16.482 11.536 7.666 1.00 85.00 409 SER A C 1
ATOM 3153 O O . SER A 1 409 ? -16.579 12.669 7.187 1.00 85.00 409 SER A O 1
ATOM 3155 N N . ASP A 1 410 ? -15.553 10.671 7.262 1.00 85.88 410 ASP A N 1
ATOM 3156 C CA . ASP A 1 410 ? -14.609 10.969 6.180 1.00 85.88 410 ASP A CA 1
ATOM 3157 C C . ASP A 1 410 ? -15.326 11.224 4.849 1.00 85.88 410 ASP A C 1
ATOM 3159 O O . ASP A 1 410 ? -14.819 11.963 4.001 1.00 85.88 410 ASP A O 1
ATOM 3163 N N . TYR A 1 411 ? -16.548 10.709 4.696 1.00 93.19 411 TYR A N 1
ATOM 3164 C CA . TYR A 1 411 ? -17.395 10.907 3.521 1.00 93.19 411 TYR A CA 1
ATOM 3165 C C . TYR A 1 411 ? -18.220 12.197 3.565 1.00 93.19 411 TYR A C 1
ATOM 3167 O O . TYR A 1 411 ? -18.877 12.520 2.570 1.00 93.19 411 TYR A O 1
ATOM 3175 N N . PHE A 1 412 ? -18.188 12.954 4.670 1.00 95.25 412 PHE A N 1
ATOM 3176 C CA . PHE A 1 412 ? -19.014 14.147 4.851 1.00 95.25 412 PHE A CA 1
ATOM 3177 C C . PHE A 1 412 ? -18.828 15.156 3.714 1.00 95.25 412 PHE A C 1
ATOM 3179 O O . PHE A 1 412 ? -17.739 15.702 3.528 1.00 95.25 412 PHE A O 1
ATOM 3186 N N . GLY A 1 413 ? -19.894 15.398 2.947 1.00 92.06 413 GLY A N 1
ATOM 3187 C CA . GLY A 1 413 ? -19.884 16.301 1.792 1.00 92.06 413 GLY A CA 1
ATOM 3188 C C . GLY A 1 413 ? -19.085 15.805 0.578 1.00 92.06 413 GLY A C 1
ATOM 3189 O O . GLY A 1 413 ? -19.033 16.513 -0.427 1.00 92.06 413 GLY A O 1
ATOM 3190 N N . LYS A 1 414 ? -18.490 14.605 0.637 1.00 96.44 414 LYS A N 1
ATOM 3191 C CA . LYS A 1 414 ? -17.567 14.079 -0.384 1.00 96.44 414 LYS A CA 1
ATOM 3192 C C . LYS A 1 414 ? -18.190 13.065 -1.336 1.00 96.44 414 LYS A C 1
ATOM 3194 O O . LYS A 1 414 ? -17.612 12.820 -2.386 1.00 96.44 414 LYS A O 1
ATOM 3199 N N . VAL A 1 415 ? -19.339 12.475 -1.008 1.00 95.50 415 VAL A N 1
ATOM 3200 C CA . VAL A 1 415 ? -20.029 11.485 -1.860 1.00 95.50 415 VAL A CA 1
ATOM 3201 C C . VAL A 1 415 ? -21.219 12.090 -2.600 1.00 95.50 415 VAL A C 1
ATOM 3203 O O . VAL A 1 415 ? -21.911 12.977 -2.092 1.00 95.50 415 VAL A O 1
ATOM 3206 N N . ASP A 1 416 ? -21.477 11.604 -3.811 1.00 94.31 416 ASP A N 1
ATOM 3207 C CA . ASP A 1 416 ? -22.616 12.001 -4.633 1.00 94.31 416 ASP A CA 1
ATOM 3208 C C . ASP A 1 416 ? -23.739 10.962 -4.563 1.00 94.31 416 ASP A C 1
ATOM 3210 O O . ASP A 1 416 ? -23.806 10.016 -5.347 1.00 94.31 416 ASP A O 1
ATOM 3214 N N . SER A 1 417 ? -24.661 11.165 -3.620 1.00 90.06 417 SER A N 1
ATOM 3215 C CA . SER A 1 417 ? -25.831 10.294 -3.440 1.00 90.06 417 SER A CA 1
ATOM 3216 C C . SER A 1 417 ? -26.794 10.248 -4.638 1.00 90.06 417 SER A C 1
ATOM 3218 O O . SER A 1 417 ? -27.674 9.393 -4.657 1.00 90.06 417 SER A O 1
ATOM 3220 N N . GLY A 1 418 ? -26.651 11.148 -5.620 1.00 89.75 418 GLY A N 1
ATOM 3221 C CA . GLY A 1 418 ? -27.440 11.141 -6.855 1.00 89.75 418 GLY A CA 1
ATOM 3222 C C . GLY A 1 418 ? -26.783 10.383 -8.011 1.00 89.75 418 GLY A C 1
ATOM 3223 O O . GLY A 1 418 ? -27.361 10.341 -9.096 1.00 89.75 418 GLY A O 1
ATOM 3224 N N . LYS A 1 419 ? -25.579 9.829 -7.812 1.00 95.88 419 LYS A N 1
ATOM 3225 C CA . LYS A 1 419 ? -24.779 9.150 -8.839 1.00 95.88 419 LYS A CA 1
ATOM 3226 C C . LYS A 1 419 ? -24.316 7.782 -8.343 1.00 95.88 419 LYS A C 1
ATOM 3228 O O . LYS A 1 419 ? -23.187 7.622 -7.872 1.00 95.88 419 LYS A O 1
ATOM 3233 N N . VAL A 1 420 ? -25.207 6.800 -8.465 1.00 98.31 420 VAL A N 1
ATOM 3234 C CA . VAL A 1 420 ? -25.037 5.451 -7.903 1.00 98.31 420 VAL A CA 1
ATOM 3235 C C . VAL A 1 420 ? -25.106 4.394 -9.003 1.00 98.31 420 VAL A C 1
ATOM 3237 O O . VAL A 1 420 ? -26.050 4.385 -9.791 1.00 98.31 420 VAL A O 1
ATOM 3240 N N . ALA A 1 421 ? -24.147 3.473 -9.038 1.00 98.69 421 ALA A N 1
ATOM 3241 C CA . ALA A 1 421 ? -24.203 2.273 -9.870 1.00 98.69 421 ALA A CA 1
ATOM 3242 C C . ALA A 1 421 ? -24.467 1.019 -9.028 1.00 98.69 421 ALA A C 1
ATOM 3244 O O . ALA A 1 421 ? -23.834 0.814 -7.992 1.00 98.69 421 ALA A O 1
ATOM 3245 N N . ALA A 1 422 ? -25.361 0.157 -9.515 1.00 98.50 422 ALA A N 1
ATOM 3246 C CA . ALA A 1 422 ? -25.503 -1.219 -9.043 1.00 98.50 422 ALA A CA 1
ATOM 3247 C C . ALA A 1 422 ? -24.744 -2.155 -9.987 1.00 98.50 422 ALA A C 1
ATOM 3249 O O . ALA A 1 422 ? -25.000 -2.143 -11.193 1.00 98.50 422 ALA A O 1
ATOM 3250 N N . MET A 1 423 ? -23.819 -2.956 -9.464 1.00 98.50 423 MET A N 1
ATOM 3251 C CA . MET A 1 423 ? -22.960 -3.808 -10.279 1.00 98.50 423 MET A CA 1
ATOM 3252 C C . MET A 1 423 ? -22.681 -5.154 -9.608 1.00 98.50 423 MET A C 1
ATOM 3254 O O . MET A 1 423 ? -22.709 -5.273 -8.386 1.00 98.50 423 MET A O 1
ATOM 3258 N N . GLY A 1 424 ? -22.413 -6.191 -10.396 1.00 97.31 424 GLY A N 1
ATOM 3259 C CA . GLY A 1 424 ? -21.957 -7.458 -9.837 1.00 97.31 424 GLY A CA 1
ATOM 3260 C C . GLY A 1 424 ? -21.717 -8.549 -10.867 1.00 97.31 424 GLY A C 1
ATOM 3261 O O . GLY A 1 424 ? -22.122 -8.434 -12.028 1.00 97.31 424 GLY A O 1
ATOM 3262 N N . MET A 1 425 ? -21.071 -9.619 -10.404 1.00 95.69 425 MET A N 1
ATOM 3263 C CA . MET A 1 425 ? -20.663 -10.768 -11.213 1.00 95.69 425 MET A CA 1
ATOM 3264 C C . MET A 1 425 ? -21.497 -12.014 -10.887 1.00 95.69 425 MET A C 1
ATOM 3266 O O . MET A 1 425 ? -21.744 -12.311 -9.716 1.00 95.69 425 MET A O 1
ATOM 3270 N N . SER A 1 426 ? -21.953 -12.753 -11.905 1.00 93.44 426 SER A N 1
ATOM 3271 C CA . SER A 1 426 ? -22.705 -14.014 -11.748 1.00 93.44 426 SER A CA 1
ATOM 3272 C C . SER A 1 426 ? -23.919 -13.858 -10.802 1.00 93.44 426 SER A C 1
ATOM 3274 O O . SER A 1 426 ? -24.816 -13.066 -11.098 1.00 93.44 426 SER A O 1
ATOM 3276 N N . CYS A 1 427 ? -23.974 -14.534 -9.645 1.00 91.06 427 CYS A N 1
ATOM 3277 C CA . CYS A 1 427 ? -25.030 -14.308 -8.639 1.00 91.06 427 CYS A CA 1
ATOM 3278 C C . CYS A 1 427 ? -25.140 -12.836 -8.202 1.00 91.06 427 CYS A C 1
ATOM 3280 O O . CYS A 1 427 ? -26.244 -12.309 -8.085 1.00 91.06 427 CYS A O 1
ATOM 3282 N N . GLY A 1 428 ? -24.017 -12.146 -8.015 1.00 94.00 428 GLY A N 1
ATOM 3283 C CA . GLY A 1 428 ? -23.992 -10.720 -7.708 1.00 94.00 428 GLY A CA 1
ATOM 3284 C C . GLY A 1 428 ? -24.565 -9.845 -8.822 1.00 94.00 428 GLY A C 1
ATOM 3285 O O . GLY A 1 428 ? -25.157 -8.807 -8.542 1.00 94.00 428 GLY A O 1
ATOM 3286 N N . GLY A 1 429 ? -24.478 -10.293 -10.077 1.00 96.25 429 GLY A N 1
ATOM 3287 C CA . GLY A 1 429 ? -25.162 -9.657 -11.204 1.00 96.25 429 GLY A CA 1
ATOM 3288 C C . GLY A 1 429 ? -26.686 -9.742 -11.073 1.00 96.25 429 GLY A C 1
ATOM 3289 O O . GLY A 1 429 ? -27.373 -8.748 -11.282 1.00 96.25 429 GLY A O 1
ATOM 3290 N N . LEU A 1 430 ? -27.222 -10.880 -10.614 1.00 95.31 430 LEU A N 1
ATOM 3291 C CA . LEU A 1 430 ? -28.646 -11.002 -10.275 1.00 95.31 430 LEU A CA 1
ATOM 3292 C C . LEU A 1 430 ? -29.016 -10.064 -9.119 1.00 95.31 430 LEU A C 1
ATOM 3294 O O . LEU A 1 430 ? -30.027 -9.377 -9.194 1.00 95.31 430 LEU A O 1
ATOM 3298 N N . GLN A 1 431 ? -28.176 -9.964 -8.084 1.00 95.38 431 GLN A N 1
ATOM 3299 C CA . GLN A 1 431 ? -28.401 -9.025 -6.977 1.00 95.38 431 GLN A CA 1
ATOM 3300 C C . GLN A 1 431 ? -28.421 -7.564 -7.460 1.00 95.38 431 GLN A C 1
ATOM 3302 O O . GLN A 1 431 ? -29.268 -6.791 -7.017 1.00 95.38 431 GLN A O 1
ATOM 3307 N N . ALA A 1 432 ? -27.552 -7.197 -8.409 1.00 97.62 432 ALA A N 1
ATOM 3308 C CA . ALA A 1 432 ? -27.542 -5.875 -9.038 1.00 97.62 432 ALA A CA 1
ATOM 3309 C C . ALA A 1 432 ? -28.823 -5.598 -9.849 1.00 97.62 432 ALA A C 1
ATOM 3311 O O . ALA A 1 432 ? -29.376 -4.503 -9.754 1.00 97.62 432 ALA A O 1
ATOM 3312 N N . ILE A 1 433 ? -29.329 -6.593 -10.589 1.00 97.44 433 ILE A N 1
ATOM 3313 C CA . ILE A 1 433 ? -30.623 -6.517 -11.293 1.00 97.44 433 ILE A CA 1
ATOM 3314 C C . ILE A 1 433 ? -31.786 -6.384 -10.299 1.00 97.44 433 ILE A C 1
ATOM 3316 O O . ILE A 1 433 ? -32.743 -5.662 -10.552 1.00 97.44 433 ILE A O 1
ATOM 3320 N N . GLU A 1 434 ? -31.735 -7.067 -9.157 1.00 95.56 434 GLU A N 1
ATOM 3321 C CA . GLU A 1 434 ? -32.799 -6.980 -8.155 1.00 95.56 434 GLU A CA 1
ATOM 3322 C C . GLU A 1 434 ? -32.914 -5.572 -7.563 1.00 95.56 434 GLU A C 1
ATOM 3324 O O . GLU A 1 434 ? -34.019 -5.045 -7.431 1.00 95.56 434 GLU A O 1
ATOM 3329 N N . ILE A 1 435 ? -31.780 -4.942 -7.240 1.00 96.44 435 ILE A N 1
ATOM 3330 C CA . ILE A 1 435 ? -31.765 -3.608 -6.625 1.00 96.44 435 ILE A CA 1
ATOM 3331 C C . ILE A 1 435 ? -31.886 -2.466 -7.634 1.00 96.44 435 ILE A C 1
ATOM 3333 O O . ILE A 1 435 ? -32.096 -1.327 -7.227 1.00 96.44 435 ILE A O 1
ATOM 3337 N N . SER A 1 436 ? -31.792 -2.732 -8.941 1.00 95.81 436 SER A N 1
ATOM 3338 C CA . SER A 1 436 ? -31.871 -1.688 -9.973 1.00 95.81 436 SER A CA 1
ATOM 3339 C C . SER A 1 436 ? -33.212 -0.955 -9.994 1.00 95.81 436 SER A C 1
ATOM 3341 O O . SER A 1 436 ? -33.334 0.084 -10.631 1.00 95.81 436 SER A O 1
ATOM 3343 N N . VAL A 1 437 ? -34.239 -1.517 -9.352 1.00 92.31 437 VAL A N 1
ATOM 3344 C CA . VAL A 1 437 ? -35.562 -0.897 -9.207 1.00 92.31 437 VAL A CA 1
ATOM 3345 C C . VAL A 1 437 ? -35.582 0.213 -8.153 1.00 92.31 437 VAL A C 1
ATOM 3347 O O . VAL A 1 437 ? -36.541 0.982 -8.109 1.00 92.31 437 VAL A O 1
ATOM 3350 N N . ASP A 1 438 ? -34.559 0.298 -7.295 1.00 94.62 438 ASP A N 1
ATOM 3351 C CA . ASP A 1 438 ? -34.412 1.399 -6.347 1.00 94.62 438 ASP A CA 1
ATOM 3352 C C . ASP A 1 438 ? -34.186 2.702 -7.137 1.00 94.62 438 ASP A C 1
ATOM 3354 O O . ASP A 1 438 ? -33.266 2.771 -7.961 1.00 94.62 438 ASP A O 1
ATOM 3358 N N . PRO A 1 439 ? -35.008 3.747 -6.917 1.00 92.88 439 PRO A N 1
ATOM 3359 C CA . PRO A 1 439 ? -34.968 4.976 -7.709 1.00 92.88 439 PRO A CA 1
ATOM 3360 C C . PRO A 1 439 ? -33.648 5.749 -7.583 1.00 92.88 439 PRO A C 1
ATOM 3362 O O . PRO A 1 439 ? -33.386 6.642 -8.386 1.00 92.88 439 PRO A O 1
ATOM 3365 N N . ARG A 1 440 ? -32.807 5.435 -6.591 1.00 95.69 440 ARG A N 1
ATOM 3366 C CA . ARG A 1 440 ? -31.492 6.064 -6.406 1.00 95.69 440 ARG A CA 1
ATOM 3367 C C . ARG A 1 440 ? -30.432 5.522 -7.367 1.00 95.69 440 ARG A C 1
ATOM 3369 O O . ARG A 1 440 ? -29.409 6.175 -7.554 1.00 95.69 440 ARG A O 1
ATOM 3376 N N . ILE A 1 441 ? -30.649 4.351 -7.969 1.00 97.75 441 ILE A N 1
ATOM 3377 C CA . ILE A 1 441 ? -29.695 3.731 -8.895 1.00 97.75 441 ILE A CA 1
ATOM 3378 C C . ILE A 1 441 ? -29.707 4.468 -10.236 1.00 97.75 441 ILE A C 1
ATOM 3380 O O . ILE A 1 441 ? -30.694 4.460 -10.959 1.00 97.75 441 ILE A O 1
ATOM 3384 N N . SER A 1 442 ? -28.590 5.098 -10.589 1.00 97.44 442 SER A N 1
ATOM 3385 C CA . SER A 1 442 ? -28.430 5.890 -11.815 1.00 97.44 442 SER A CA 1
ATOM 3386 C C . SER A 1 442 ? -27.961 5.070 -13.019 1.00 97.44 442 SER A C 1
ATOM 3388 O O . SER A 1 442 ? -28.015 5.559 -14.143 1.00 97.44 442 SER A O 1
ATOM 3390 N N . THR A 1 443 ? -27.452 3.856 -12.799 1.00 98.56 443 THR A N 1
ATOM 3391 C CA . THR A 1 443 ? -27.110 2.889 -13.852 1.00 98.56 443 THR A CA 1
ATOM 3392 C C . THR A 1 443 ? -26.919 1.489 -13.262 1.00 98.56 443 THR A C 1
ATOM 3394 O O . THR A 1 443 ? -26.613 1.341 -12.076 1.00 98.56 443 THR A O 1
ATOM 3397 N N . THR A 1 444 ? -27.082 0.449 -14.078 1.00 98.69 444 THR A N 1
ATOM 3398 C CA . THR A 1 444 ? -26.846 -0.946 -13.678 1.00 98.69 444 THR A CA 1
ATOM 3399 C C . THR A 1 444 ? -25.831 -1.603 -14.603 1.00 98.69 444 THR A C 1
ATOM 3401 O O . THR A 1 444 ? -25.936 -1.472 -15.821 1.00 98.69 444 THR A O 1
ATOM 3404 N N . VAL A 1 445 ? -24.854 -2.315 -14.038 1.00 98.69 445 VAL A N 1
ATOM 3405 C CA . VAL A 1 445 ? -23.831 -3.039 -14.803 1.00 98.69 445 VAL A CA 1
ATOM 3406 C C . VAL A 1 445 ? -23.835 -4.518 -14.417 1.00 98.69 445 VAL A C 1
ATOM 3408 O O . VAL A 1 445 ? -23.495 -4.894 -13.297 1.00 98.69 445 VAL A O 1
ATOM 3411 N N . VAL A 1 446 ? -24.233 -5.376 -15.348 1.00 98.56 446 VAL A N 1
ATOM 3412 C CA . VAL A 1 446 ? -24.392 -6.816 -15.137 1.00 98.56 446 VAL A CA 1
ATOM 3413 C C . VAL A 1 446 ? -23.210 -7.538 -15.766 1.00 98.56 446 VAL A C 1
ATOM 3415 O O . VAL A 1 446 ? -23.000 -7.438 -16.971 1.00 98.56 446 VAL A O 1
ATOM 3418 N N . CYS A 1 447 ? -22.426 -8.264 -14.970 1.00 98.19 447 CYS A N 1
ATOM 3419 C CA . CYS A 1 447 ? -21.232 -8.920 -15.490 1.00 98.19 447 CYS A CA 1
ATOM 3420 C C . CYS A 1 447 ? -21.312 -10.443 -15.385 1.00 98.19 447 CYS A C 1
ATOM 3422 O O . CYS A 1 447 ? -21.690 -10.973 -14.336 1.00 98.19 447 CYS A O 1
ATOM 3424 N N . ASN A 1 448 ? -20.969 -11.143 -16.471 1.00 97.75 448 ASN A N 1
ATOM 3425 C CA . ASN A 1 448 ? -21.046 -12.607 -16.577 1.00 97.75 448 ASN A CA 1
ATOM 3426 C C . ASN A 1 448 ? -22.347 -13.177 -15.965 1.00 97.75 448 ASN A C 1
ATOM 3428 O O . ASN A 1 448 ? -22.327 -14.131 -15.186 1.00 97.75 448 ASN A O 1
ATOM 3432 N N . SER A 1 449 ? -23.490 -12.532 -16.216 1.00 97.00 449 SER A N 1
ATOM 3433 C CA . SER A 1 449 ? -24.754 -12.840 -15.540 1.00 97.00 449 SER A CA 1
ATOM 3434 C C . SER A 1 449 ? -25.961 -12.517 -16.415 1.00 97.00 449 SER A C 1
ATOM 3436 O O . SER A 1 449 ? -25.858 -11.792 -17.398 1.00 97.00 449 SER A O 1
ATOM 3438 N N . GLY A 1 450 ? -27.106 -13.075 -16.042 1.00 94.88 450 GLY A N 1
ATOM 3439 C CA . GLY A 1 450 ? -28.404 -12.833 -16.655 1.00 94.88 450 GLY A CA 1
ATOM 3440 C C . GLY A 1 450 ? -29.489 -13.602 -15.908 1.00 94.88 450 GLY A C 1
ATOM 3441 O O . GLY A 1 450 ? -29.214 -14.645 -15.304 1.00 94.88 450 GLY A O 1
ATOM 3442 N N . VAL A 1 451 ? -30.719 -13.095 -15.931 1.00 94.62 451 VAL A N 1
ATOM 3443 C CA . VAL A 1 451 ? -31.861 -13.684 -15.222 1.00 94.62 451 VAL A CA 1
ATOM 3444 C C . VAL A 1 451 ? -32.075 -15.120 -15.701 1.00 94.62 451 VAL A C 1
ATOM 3446 O O . VAL A 1 451 ? -32.122 -15.402 -16.900 1.00 94.62 451 VAL A O 1
ATOM 3449 N N . LEU A 1 452 ? -32.179 -16.051 -14.757 1.00 88.50 452 LEU A N 1
ATOM 3450 C CA . LEU A 1 452 ? -32.277 -17.478 -15.055 1.00 88.50 452 LEU A CA 1
ATOM 3451 C C . LEU A 1 452 ? -33.674 -17.844 -15.598 1.00 88.50 452 LEU A C 1
ATOM 3453 O O . LEU A 1 452 ? -34.653 -17.159 -15.291 1.00 88.50 452 LEU A O 1
ATOM 3457 N N . PRO A 1 453 ? -33.796 -18.913 -16.409 1.00 81.69 453 PRO A N 1
ATOM 3458 C CA . PRO A 1 453 ? -35.097 -19.438 -16.821 1.00 81.69 453 PRO A CA 1
ATOM 3459 C C . PRO A 1 453 ? -35.871 -20.015 -15.623 1.00 81.69 453 PRO A C 1
ATOM 3461 O O . PRO A 1 453 ? -35.270 -20.401 -14.620 1.00 81.69 453 PRO A O 1
ATOM 3464 N N . GLU A 1 454 ? -37.202 -20.097 -15.728 1.00 75.88 454 GLU A N 1
ATOM 3465 C CA . GLU A 1 454 ? -38.045 -20.721 -14.699 1.00 75.88 454 GLU A CA 1
ATOM 3466 C C . GLU A 1 454 ? -38.390 -22.182 -15.053 1.00 75.88 454 GLU A C 1
ATOM 3468 O O . GLU A 1 454 ? -38.886 -22.425 -16.157 1.00 75.88 454 GLU A O 1
ATOM 3473 N N . PRO A 1 455 ? -38.202 -23.150 -14.126 1.00 70.19 455 PRO A N 1
ATOM 3474 C CA . PRO A 1 455 ? -37.575 -23.011 -12.804 1.00 70.19 455 PRO A CA 1
ATOM 3475 C C . PRO A 1 455 ? -36.048 -22.847 -12.896 1.00 70.19 455 PRO A C 1
ATOM 3477 O O . PRO A 1 455 ? -35.427 -23.356 -13.828 1.00 70.19 455 PRO A O 1
ATOM 3480 N N . SER A 1 456 ? -35.440 -22.179 -11.902 1.00 73.38 456 SER A N 1
ATOM 3481 C CA . SER A 1 456 ? -33.984 -21.978 -11.880 1.00 73.38 456 SER A CA 1
ATOM 3482 C C . SER A 1 456 ? -33.255 -23.326 -11.957 1.00 73.38 456 SER A C 1
ATOM 3484 O O . SER A 1 456 ? -33.475 -24.179 -11.091 1.00 73.38 456 SER A O 1
ATOM 3486 N N . PRO A 1 457 ? -32.342 -23.517 -12.925 1.00 71.50 457 PRO A N 1
ATOM 3487 C CA . PRO A 1 457 ? -31.564 -24.746 -13.039 1.00 71.50 457 PRO A CA 1
ATOM 3488 C C . PRO A 1 457 ? -30.479 -24.855 -11.956 1.00 71.50 457 PRO A C 1
ATOM 3490 O O . PRO A 1 457 ? -29.871 -25.911 -11.804 1.00 71.50 457 PRO A O 1
ATOM 3493 N N . ILE A 1 458 ? -30.226 -23.777 -11.201 1.00 75.31 458 ILE A N 1
ATOM 3494 C CA . ILE A 1 458 ? -29.173 -23.709 -10.187 1.00 75.31 458 ILE A CA 1
ATOM 3495 C C . ILE A 1 458 ? -29.810 -23.481 -8.804 1.00 75.31 458 ILE A C 1
ATOM 3497 O O . ILE A 1 458 ? -30.372 -22.405 -8.551 1.00 75.31 458 ILE A O 1
ATOM 3501 N N . PRO A 1 459 ? -29.729 -24.466 -7.887 1.00 66.69 459 PRO A N 1
ATOM 3502 C CA . PRO A 1 459 ? -30.267 -24.339 -6.538 1.00 66.69 459 PRO A CA 1
ATOM 3503 C C . PRO A 1 459 ? -29.617 -23.196 -5.752 1.00 66.69 459 PRO A C 1
ATOM 3505 O O . PRO A 1 459 ? -28.397 -23.112 -5.630 1.00 66.69 459 PRO A O 1
ATOM 3508 N N . GLY A 1 460 ? -30.440 -22.343 -5.138 1.00 65.44 460 GLY A N 1
ATOM 3509 C CA . GLY A 1 460 ? -29.962 -21.303 -4.228 1.00 65.44 460 GLY A CA 1
ATOM 3510 C C . GLY A 1 460 ? -29.555 -19.976 -4.863 1.00 65.44 460 GLY A C 1
ATOM 3511 O O . GLY A 1 460 ? -29.049 -19.131 -4.128 1.00 65.44 460 GLY A O 1
ATOM 3512 N N . MET A 1 461 ? -29.785 -19.800 -6.165 1.00 74.81 461 MET A N 1
ATOM 3513 C CA . MET A 1 461 ? -29.685 -18.501 -6.835 1.00 74.81 461 MET A CA 1
ATOM 3514 C C . MET A 1 461 ? -30.857 -17.580 -6.451 1.00 74.81 461 MET A C 1
ATOM 3516 O O . MET A 1 461 ? -31.930 -18.090 -6.108 1.00 74.81 461 MET A O 1
ATOM 3520 N N . PRO A 1 462 ? -30.683 -16.243 -6.511 1.00 74.94 462 PRO A N 1
ATOM 3521 C CA . PRO A 1 462 ? -31.774 -15.292 -6.320 1.00 74.94 462 PRO A CA 1
ATOM 3522 C C . PRO A 1 462 ? -32.978 -15.641 -7.216 1.00 74.94 462 PRO A C 1
ATOM 3524 O O . PRO A 1 462 ? -32.792 -15.832 -8.421 1.00 74.94 462 PRO A O 1
ATOM 3527 N N . PRO A 1 463 ? -34.202 -15.750 -6.665 1.00 79.69 463 PRO A N 1
ATOM 3528 C CA . PRO A 1 463 ? -35.385 -16.193 -7.401 1.00 79.69 463 PRO A CA 1
ATOM 3529 C C . PRO A 1 463 ? -35.984 -15.048 -8.236 1.00 79.69 463 PRO A C 1
ATOM 3531 O O . PRO A 1 463 ? -37.126 -14.636 -8.030 1.00 79.69 463 PRO A O 1
ATOM 3534 N N . LEU A 1 464 ? -35.195 -14.495 -9.157 1.00 86.88 464 LEU A N 1
ATOM 3535 C CA . LEU A 1 464 ? -35.632 -13.424 -10.046 1.00 86.88 464 LEU A CA 1
ATOM 3536 C C . LEU A 1 464 ? -36.356 -13.973 -11.265 1.00 86.88 464 LEU A C 1
ATOM 3538 O O . LEU A 1 464 ? -35.911 -14.931 -11.893 1.00 86.88 464 LEU A O 1
ATOM 3542 N N . LYS A 1 465 ? -37.441 -13.291 -11.629 1.00 89.75 465 LYS A N 1
ATOM 3543 C CA . LYS A 1 465 ? -38.182 -13.535 -12.865 1.00 89.75 465 LYS A CA 1
ATOM 3544 C C . LYS A 1 465 ? -37.848 -12.479 -13.908 1.00 89.75 465 LYS A C 1
ATOM 3546 O O . LYS A 1 465 ? -37.549 -11.338 -13.553 1.00 89.75 465 LYS A O 1
ATOM 3551 N N . LYS A 1 466 ? -37.969 -12.821 -15.193 1.00 91.38 466 LYS A N 1
ATOM 3552 C CA . LYS A 1 466 ? -37.666 -11.929 -16.333 1.00 91.38 466 LYS A CA 1
ATOM 3553 C C . LYS A 1 466 ? -38.452 -10.611 -16.299 1.00 91.38 466 LYS A C 1
ATOM 3555 O O . LYS A 1 466 ? -38.018 -9.611 -16.861 1.00 91.38 466 LYS A O 1
ATOM 3560 N N . GLU A 1 467 ? -39.583 -10.572 -15.607 1.00 90.56 467 GLU A N 1
ATOM 3561 C CA . GLU A 1 467 ? -40.416 -9.390 -15.384 1.00 90.56 467 GLU A CA 1
ATOM 3562 C C . GLU A 1 467 ? -39.669 -8.255 -14.677 1.00 90.56 467 GLU A C 1
ATOM 3564 O O . GLU A 1 467 ? -40.027 -7.093 -14.873 1.00 90.56 467 GLU A O 1
ATOM 3569 N N . VAL A 1 468 ? -38.633 -8.557 -13.885 1.00 91.50 468 VAL A N 1
ATOM 3570 C CA . VAL A 1 468 ? -37.813 -7.532 -13.221 1.00 91.50 468 VAL A CA 1
ATOM 3571 C C . VAL A 1 468 ? -37.114 -6.617 -14.230 1.00 91.50 468 VAL A C 1
ATOM 3573 O O . VAL A 1 468 ? -36.988 -5.425 -13.977 1.00 91.50 468 VAL A O 1
ATOM 3576 N N . LEU A 1 469 ? -36.767 -7.126 -15.419 1.00 95.19 469 LEU A N 1
ATOM 3577 C CA . LEU A 1 469 ? -36.075 -6.364 -16.465 1.00 95.19 469 LEU A CA 1
ATOM 3578 C C . LEU A 1 469 ? -36.911 -5.182 -16.969 1.00 95.19 469 LEU A C 1
ATOM 3580 O O . LEU A 1 469 ? -36.372 -4.135 -17.315 1.00 95.19 469 LEU A O 1
ATOM 3584 N N . LYS A 1 470 ? -38.245 -5.310 -16.954 1.00 93.12 470 LYS A N 1
ATOM 3585 C CA . LYS A 1 470 ? -39.171 -4.222 -17.318 1.00 93.12 470 LYS A CA 1
ATOM 3586 C C . LYS A 1 470 ? -39.133 -3.060 -16.325 1.00 93.12 470 LYS A C 1
ATOM 3588 O O . LYS A 1 470 ? -39.634 -1.985 -16.627 1.00 93.12 470 LYS A O 1
ATOM 3593 N N . LYS A 1 471 ? -38.584 -3.290 -15.131 1.00 94.06 471 LYS A N 1
ATOM 3594 C CA . LYS A 1 471 ? -38.486 -2.302 -14.056 1.00 94.06 471 LYS A CA 1
ATOM 3595 C C . LYS A 1 471 ? -37.147 -1.568 -14.039 1.00 94.06 471 LYS A C 1
ATOM 3597 O O . LYS A 1 471 ? -36.978 -0.695 -13.192 1.00 94.06 471 LYS A O 1
ATOM 3602 N N . PHE A 1 472 ? -36.214 -1.877 -14.947 1.00 96.56 472 PHE A N 1
ATOM 3603 C CA . PHE A 1 472 ? -35.067 -0.996 -15.154 1.00 96.56 472 PHE A CA 1
ATOM 3604 C C . PHE A 1 472 ? -35.569 0.413 -15.464 1.00 96.56 472 PHE A C 1
ATOM 3606 O O . PHE A 1 472 ? -36.428 0.584 -16.327 1.00 96.56 472 PHE A O 1
ATOM 3613 N N . HIS A 1 473 ? -35.048 1.409 -14.756 1.00 95.62 473 HIS A N 1
ATOM 3614 C CA . HIS A 1 473 ? -35.426 2.814 -14.946 1.00 95.62 473 HIS A CA 1
ATOM 3615 C C . HIS A 1 473 ? -34.251 3.692 -15.396 1.00 95.62 473 HIS A C 1
ATOM 3617 O O . HIS A 1 473 ? -34.455 4.840 -15.780 1.00 95.62 473 HIS A O 1
ATOM 3623 N N . ALA A 1 474 ? -33.041 3.129 -15.420 1.00 96.19 474 ALA A N 1
ATOM 3624 C CA . ALA A 1 474 ? -31.798 3.808 -15.756 1.00 96.19 474 ALA A CA 1
ATOM 3625 C C . ALA A 1 474 ? -30.980 3.011 -16.797 1.00 96.19 474 ALA A C 1
ATOM 3627 O O . ALA A 1 474 ? -31.268 1.830 -17.007 1.00 96.19 474 ALA A O 1
ATOM 3628 N N . PRO A 1 475 ? -29.970 3.621 -17.455 1.00 98.00 475 PRO A N 1
ATOM 3629 C CA . PRO A 1 475 ? -29.149 2.944 -18.458 1.00 98.00 475 PRO A CA 1
ATOM 3630 C C . PRO A 1 475 ? -28.450 1.686 -17.932 1.00 98.00 475 PRO A C 1
ATOM 3632 O O . PRO A 1 475 ? -27.951 1.678 -16.801 1.00 98.00 475 PRO A O 1
ATOM 3635 N N . VAL A 1 476 ? -28.355 0.653 -18.772 1.00 98.56 476 VAL A N 1
ATOM 3636 C CA . VAL A 1 476 ? -27.821 -0.669 -18.402 1.00 98.56 476 VAL A CA 1
ATOM 3637 C C . VAL A 1 476 ? -26.643 -1.074 -19.293 1.00 98.56 476 VAL A C 1
ATOM 3639 O O . VAL A 1 476 ? -26.680 -0.887 -20.507 1.00 98.56 476 VAL A O 1
ATOM 3642 N N . LEU A 1 477 ? -25.616 -1.679 -18.701 1.00 98.69 477 LEU A N 1
ATOM 3643 C CA . LEU A 1 477 ? -24.507 -2.312 -19.415 1.00 98.69 477 LEU A CA 1
ATOM 3644 C C . LEU A 1 477 ? -24.406 -3.788 -19.028 1.00 98.69 477 LEU A C 1
ATOM 3646 O O . LEU A 1 477 ? -24.448 -4.120 -17.847 1.00 98.69 477 LEU A O 1
ATOM 3650 N N . TYR A 1 478 ? -24.211 -4.657 -20.012 1.00 98.69 478 TYR A N 1
ATOM 3651 C CA . TYR A 1 478 ? -23.764 -6.032 -19.814 1.00 98.69 478 TYR A CA 1
ATOM 3652 C C . TYR A 1 478 ? -22.305 -6.173 -20.249 1.00 98.69 478 TYR A C 1
ATOM 3654 O O . TYR A 1 478 ? -21.968 -5.743 -21.350 1.00 98.69 478 TYR A O 1
ATOM 3662 N N . ILE A 1 479 ? -21.468 -6.784 -19.403 1.00 98.31 479 ILE A N 1
ATOM 3663 C CA . ILE A 1 479 ? -20.078 -7.158 -19.720 1.00 98.31 479 ILE A CA 1
ATOM 3664 C C . ILE A 1 479 ? -19.956 -8.681 -19.615 1.00 98.31 479 ILE A C 1
ATOM 3666 O O . ILE A 1 479 ? -19.968 -9.242 -18.516 1.00 98.31 479 ILE A O 1
ATOM 3670 N N . MET A 1 480 ? -19.879 -9.361 -20.757 1.00 98.06 480 MET A N 1
ATOM 3671 C CA . MET A 1 480 ? -19.997 -10.819 -20.845 1.00 98.06 480 MET A CA 1
ATOM 3672 C C . MET A 1 480 ? -18.719 -11.491 -21.339 1.00 98.06 480 MET A C 1
ATOM 3674 O O . MET A 1 480 ? -18.002 -10.956 -22.185 1.00 98.06 480 MET A O 1
ATOM 3678 N N . GLY A 1 481 ? -18.491 -12.722 -20.876 1.00 94.88 481 GLY A N 1
ATOM 3679 C CA . GLY A 1 481 ? -17.315 -13.531 -21.217 1.00 94.88 481 GLY A CA 1
ATOM 3680 C C . GLY A 1 481 ? -17.375 -14.204 -22.585 1.00 94.88 481 GLY A C 1
ATOM 3681 O O . GLY A 1 481 ? -16.736 -15.235 -22.772 1.00 94.88 481 GLY A O 1
ATOM 3682 N N . GLY A 1 482 ? -18.163 -13.669 -23.521 1.00 93.94 482 GLY A N 1
ATOM 3683 C CA . GLY A 1 482 ? -18.376 -14.270 -24.836 1.00 93.94 482 GLY A CA 1
ATOM 3684 C C . GLY A 1 482 ? -19.282 -15.503 -24.823 1.00 93.94 482 GLY A C 1
ATOM 3685 O O . GLY A 1 482 ? -19.840 -15.865 -23.786 1.00 93.94 482 GLY A O 1
ATOM 3686 N N . PRO A 1 483 ? -19.452 -16.163 -25.983 1.00 93.00 483 PRO A N 1
ATOM 3687 C CA . PRO A 1 483 ? -20.301 -17.348 -26.121 1.00 93.00 483 PRO A CA 1
ATOM 3688 C C . PRO A 1 483 ? -19.902 -18.533 -25.228 1.00 93.00 483 PRO A C 1
ATOM 3690 O O . PRO A 1 483 ? -20.733 -19.408 -24.981 1.00 93.00 483 PRO A O 1
ATOM 3693 N N . SER A 1 484 ? -18.651 -18.573 -24.756 1.00 90.94 484 SER A N 1
ATOM 3694 C CA . SER A 1 484 ? -18.152 -19.582 -23.814 1.00 90.94 484 SER A CA 1
ATOM 3695 C C . SER A 1 484 ? -18.622 -19.362 -22.367 1.00 90.94 484 SER A C 1
ATOM 3697 O O . SER A 1 484 ? -18.514 -20.264 -21.532 1.00 90.94 484 SER A O 1
ATOM 3699 N N . ASP A 1 485 ? -19.178 -18.192 -22.047 1.00 95.12 485 ASP A N 1
ATOM 3700 C CA . ASP A 1 485 ? -19.756 -17.894 -20.742 1.00 95.12 485 ASP A CA 1
ATOM 3701 C C . ASP A 1 485 ? -21.095 -18.622 -20.544 1.00 95.12 485 ASP A C 1
ATOM 3703 O O . ASP A 1 485 ? -22.037 -18.489 -21.328 1.00 95.12 485 ASP A O 1
ATOM 3707 N N . ILE A 1 486 ? -21.227 -19.348 -19.432 1.00 91.38 486 ILE A N 1
ATOM 3708 C CA . ILE A 1 486 ? -22.455 -20.072 -19.075 1.00 91.38 486 ILE A CA 1
ATOM 3709 C C . ILE A 1 486 ? -23.676 -19.150 -18.935 1.00 91.38 486 ILE A C 1
ATOM 3711 O O . ILE A 1 486 ? -24.810 -19.595 -19.119 1.00 91.38 486 ILE A O 1
ATOM 3715 N N . ALA A 1 487 ? -23.464 -17.870 -18.619 1.00 93.00 487 ALA A N 1
ATOM 3716 C CA . ALA A 1 487 ? -24.519 -16.874 -18.494 1.00 93.00 487 ALA A CA 1
ATOM 3717 C C . ALA A 1 487 ? -24.867 -16.190 -19.827 1.00 93.00 487 ALA A C 1
ATOM 3719 O O . ALA A 1 487 ? -25.888 -15.505 -19.894 1.00 93.00 487 ALA A O 1
ATOM 3720 N N . TYR A 1 488 ? -24.081 -16.404 -20.891 1.00 95.19 488 TYR A N 1
ATOM 3721 C CA . TYR A 1 488 ? -24.218 -15.723 -22.185 1.00 95.19 488 TYR A CA 1
ATOM 3722 C C . TYR A 1 488 ? -25.645 -15.775 -22.732 1.00 95.19 488 TYR A C 1
ATOM 3724 O O . TYR A 1 488 ? -26.246 -14.747 -23.033 1.00 95.19 488 TYR A O 1
ATOM 3732 N N . LYS A 1 489 ? -26.242 -16.972 -22.794 1.00 94.25 489 LYS A N 1
ATOM 3733 C CA . LYS A 1 489 ? -27.603 -17.146 -23.327 1.00 94.25 489 LYS A CA 1
ATOM 3734 C C . LYS A 1 489 ? -28.650 -16.370 -22.527 1.00 94.25 489 LYS A C 1
ATOM 3736 O O . LYS A 1 489 ? -29.568 -15.807 -23.116 1.00 94.25 489 LYS A O 1
ATOM 3741 N N . ASN A 1 490 ? -28.503 -16.327 -21.205 1.00 93.69 490 ASN A N 1
ATOM 3742 C CA . ASN A 1 490 ? -29.433 -15.616 -20.333 1.00 93.69 490 ASN A CA 1
ATOM 3743 C C . ASN A 1 490 ? -29.283 -14.100 -20.492 1.00 93.69 490 ASN A C 1
ATOM 3745 O O . ASN A 1 490 ? -30.291 -13.407 -20.580 1.00 93.69 490 ASN A O 1
ATOM 3749 N N . ALA A 1 491 ? -28.048 -13.606 -20.591 1.00 96.38 491 ALA A N 1
ATOM 3750 C CA . ALA A 1 491 ? -27.746 -12.194 -20.808 1.00 96.38 491 ALA A CA 1
ATOM 3751 C C . ALA A 1 491 ? -28.251 -11.691 -22.169 1.00 96.38 491 ALA A C 1
ATOM 3753 O O . ALA A 1 491 ? -28.863 -10.627 -22.256 1.00 96.38 491 ALA A O 1
ATOM 3754 N N . MET A 1 492 ? -28.057 -12.476 -23.234 1.00 96.69 492 MET A N 1
ATOM 3755 C CA . MET A 1 492 ? -28.578 -12.149 -24.566 1.00 96.69 492 MET A CA 1
ATOM 3756 C C . MET A 1 492 ? -30.112 -12.155 -24.593 1.00 96.69 492 MET A C 1
ATOM 3758 O O . MET A 1 492 ? -30.724 -11.285 -25.217 1.00 96.69 492 MET A O 1
ATOM 3762 N N . ASP A 1 493 ? -30.750 -13.087 -23.876 1.00 95.69 493 ASP A N 1
ATOM 3763 C CA . ASP A 1 493 ? -32.203 -13.081 -23.680 1.00 95.69 49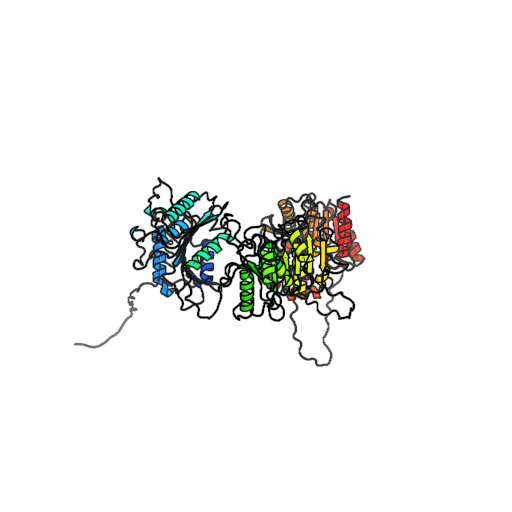3 ASP A CA 1
ATOM 3764 C C . ASP A 1 493 ? -32.662 -11.834 -22.904 1.00 95.69 493 ASP A C 1
ATOM 3766 O O . ASP A 1 493 ? -33.603 -11.170 -23.341 1.00 95.69 493 ASP A O 1
ATOM 3770 N N . ASP A 1 494 ? -31.972 -11.444 -21.828 1.00 97.12 494 ASP A N 1
ATOM 3771 C CA . ASP A 1 494 ? -32.271 -10.213 -21.082 1.00 97.12 494 ASP A CA 1
ATOM 3772 C C . ASP A 1 494 ? -32.183 -8.977 -21.985 1.00 97.12 494 ASP A C 1
ATOM 3774 O O . ASP A 1 494 ? -33.127 -8.186 -22.067 1.00 97.12 494 ASP A O 1
ATOM 3778 N N . PHE A 1 495 ? -31.086 -8.847 -22.733 1.00 96.94 495 PHE A N 1
ATOM 3779 C CA . PHE A 1 495 ? -30.856 -7.759 -23.683 1.00 96.94 495 PHE A CA 1
ATOM 3780 C C . PHE A 1 495 ? -31.907 -7.699 -24.798 1.00 96.94 495 PHE A C 1
ATOM 3782 O O . PHE A 1 495 ? -32.259 -6.620 -25.274 1.00 96.94 495 PHE A O 1
ATOM 3789 N N . SER A 1 496 ? -32.440 -8.846 -25.224 1.00 95.12 496 SER A N 1
ATOM 3790 C CA . SER A 1 496 ? -33.525 -8.891 -26.211 1.00 95.12 496 SER A CA 1
ATOM 3791 C C . SER A 1 496 ? -34.857 -8.357 -25.665 1.00 95.12 496 SER A C 1
ATOM 3793 O O . SER A 1 496 ? -35.672 -7.846 -26.432 1.00 95.12 496 SER A O 1
ATOM 3795 N N . ARG A 1 497 ? -35.072 -8.450 -24.345 1.00 94.94 497 ARG A N 1
ATOM 3796 C CA . ARG A 1 497 ? -36.331 -8.098 -23.667 1.00 94.94 497 ARG A CA 1
ATOM 3797 C C . ARG A 1 497 ? -36.396 -6.642 -23.212 1.00 94.94 497 ARG A C 1
ATOM 3799 O O . ARG A 1 497 ? -37.497 -6.141 -22.990 1.00 94.94 497 ARG A O 1
ATOM 3806 N N . VAL A 1 498 ? -35.255 -5.975 -23.050 1.00 95.06 498 VAL A N 1
ATOM 3807 C CA . VAL A 1 498 ? -35.182 -4.574 -22.610 1.00 95.06 498 VAL A CA 1
ATOM 3808 C C . VAL A 1 498 ? -35.289 -3.634 -23.813 1.00 95.06 498 VAL A C 1
ATOM 3810 O O . VAL A 1 498 ? -34.403 -3.579 -24.663 1.00 95.06 498 VAL A O 1
ATOM 3813 N N . ASN A 1 499 ? -36.373 -2.862 -23.879 1.00 93.38 499 ASN A N 1
ATOM 3814 C CA . ASN A 1 499 ? -36.678 -1.969 -25.007 1.00 93.38 499 ASN A CA 1
ATOM 3815 C C . ASN A 1 499 ? -37.051 -0.533 -24.590 1.00 93.38 499 ASN A C 1
ATOM 3817 O O . ASN A 1 499 ? -37.464 0.262 -25.430 1.00 93.38 499 ASN A O 1
ATOM 3821 N N . HIS A 1 500 ? -36.924 -0.200 -23.304 1.00 93.75 500 HIS A N 1
ATOM 3822 C CA . HIS A 1 500 ? -37.435 1.051 -22.733 1.00 93.75 500 HIS A CA 1
ATOM 3823 C C . HIS A 1 500 ? -36.374 1.911 -22.033 1.00 93.75 500 HIS A C 1
ATOM 3825 O O . HIS A 1 500 ? -36.642 3.074 -21.749 1.00 93.75 500 HIS A O 1
ATOM 3831 N N . VAL A 1 501 ? -35.174 1.377 -21.787 1.00 95.75 501 VAL A N 1
ATOM 3832 C CA . VAL A 1 501 ? -34.014 2.127 -21.265 1.00 95.75 501 VAL A CA 1
ATOM 3833 C C . VAL A 1 501 ? -32.796 1.941 -22.173 1.00 95.75 501 VAL A C 1
ATOM 3835 O O . VAL A 1 501 ? -32.684 0.877 -22.793 1.00 95.75 501 VAL A O 1
ATOM 3838 N N . PRO A 1 502 ? -31.874 2.924 -22.257 1.00 97.38 502 PRO A N 1
ATOM 3839 C CA . PRO A 1 502 ? -30.617 2.761 -22.983 1.00 97.38 502 PRO A CA 1
ATOM 3840 C C . PRO A 1 502 ? -29.843 1.549 -22.468 1.00 97.38 502 PRO A C 1
ATOM 3842 O O . PRO A 1 502 ? -29.637 1.413 -21.261 1.00 97.38 502 PRO A O 1
ATOM 3845 N N . ILE A 1 503 ? -29.429 0.663 -23.368 1.00 97.88 503 ILE A N 1
ATOM 3846 C CA . ILE A 1 503 ? -28.768 -0.584 -22.987 1.00 97.88 503 ILE A CA 1
ATOM 3847 C C . ILE A 1 503 ? -27.639 -0.943 -23.949 1.00 97.88 503 ILE A C 1
ATOM 3849 O O . ILE A 1 503 ? -27.780 -0.821 -25.168 1.00 97.88 503 ILE A O 1
ATOM 3853 N N . VAL A 1 504 ? -26.520 -1.396 -23.385 1.00 98.19 504 VAL A N 1
ATOM 3854 C CA . VAL A 1 504 ? -25.345 -1.888 -24.112 1.00 98.19 504 VAL A CA 1
ATOM 3855 C C . VAL A 1 504 ? -25.048 -3.324 -23.698 1.00 98.19 504 VAL A C 1
ATOM 3857 O O . VAL A 1 504 ? -25.073 -3.651 -22.514 1.00 98.19 504 VAL A O 1
ATOM 3860 N N . MET A 1 505 ? -24.739 -4.167 -24.674 1.00 97.94 505 MET A N 1
ATOM 3861 C CA . MET A 1 505 ? -24.217 -5.516 -24.499 1.00 97.94 505 MET A CA 1
ATOM 3862 C C . MET A 1 505 ? -22.795 -5.555 -25.044 1.00 97.94 505 MET A C 1
ATOM 3864 O O . MET A 1 505 ? -22.598 -5.260 -26.221 1.00 97.94 505 MET A O 1
ATOM 3868 N N . THR A 1 506 ? -21.816 -5.913 -24.216 1.00 97.88 506 THR A N 1
ATOM 3869 C CA . THR A 1 506 ? -20.444 -6.174 -24.660 1.00 97.88 506 THR A CA 1
ATOM 3870 C C . THR A 1 506 ? -20.068 -7.623 -24.399 1.00 97.88 506 THR A C 1
ATOM 3872 O O . THR A 1 506 ? -20.425 -8.192 -23.365 1.00 97.88 506 THR A O 1
ATOM 3875 N N . ASN A 1 507 ? -19.324 -8.228 -25.326 1.00 95.88 507 ASN A N 1
ATOM 3876 C CA . ASN A 1 507 ? -18.781 -9.568 -25.132 1.00 95.88 507 ASN A CA 1
ATOM 3877 C C . ASN A 1 507 ? -17.303 -9.639 -25.513 1.00 95.88 507 ASN A C 1
ATOM 3879 O O . ASN A 1 507 ? -16.927 -9.165 -26.586 1.00 95.88 507 ASN A O 1
ATOM 3883 N N . PHE A 1 508 ? -16.517 -10.297 -24.665 1.00 95.38 508 PHE A N 1
ATOM 3884 C CA . PHE A 1 508 ? -15.097 -10.598 -24.846 1.00 95.38 508 PHE A CA 1
ATOM 3885 C C . PHE A 1 508 ? -14.872 -12.057 -24.453 1.00 95.38 508 PHE A C 1
ATOM 3887 O O . PHE A 1 508 ? -15.179 -12.430 -23.324 1.00 95.38 508 PHE A O 1
ATOM 3894 N N . ASP A 1 509 ? -14.416 -12.903 -25.376 1.00 93.62 509 ASP A N 1
ATOM 3895 C CA . ASP A 1 509 ? -14.458 -14.363 -25.199 1.00 93.62 509 ASP A CA 1
ATOM 3896 C C . ASP A 1 509 ? -13.376 -14.886 -24.238 1.00 93.62 509 ASP A C 1
ATOM 3898 O O . ASP A 1 509 ? -12.280 -15.274 -24.638 1.00 93.62 509 ASP A O 1
ATOM 3902 N N . VAL A 1 510 ? -13.688 -14.855 -22.941 1.00 93.44 510 VAL A N 1
ATOM 3903 C CA . VAL A 1 510 ? -12.826 -15.307 -21.830 1.00 93.44 510 VAL A CA 1
ATOM 3904 C C . VAL A 1 510 ? -13.541 -16.240 -20.850 1.00 93.44 510 VAL A C 1
ATOM 3906 O O . VAL A 1 510 ? -12.963 -16.650 -19.843 1.00 93.44 510 VAL A O 1
ATOM 3909 N N . GLY A 1 511 ? -14.797 -16.589 -21.129 1.00 92.81 511 GLY A N 1
ATOM 3910 C CA . GLY A 1 511 ? -15.614 -17.457 -20.292 1.00 92.81 511 GLY A CA 1
ATOM 3911 C C . GLY A 1 511 ? -16.138 -16.792 -19.016 1.00 92.81 511 GLY A C 1
ATOM 3912 O O . GLY A 1 511 ? -16.006 -15.589 -18.782 1.00 92.81 511 GLY A O 1
ATOM 3913 N N . HIS A 1 512 ? -16.774 -17.603 -18.166 1.00 93.88 512 HIS A N 1
ATOM 3914 C CA . HIS A 1 512 ? -17.560 -17.117 -17.023 1.00 93.88 512 HIS A CA 1
ATOM 3915 C C . HIS A 1 512 ? -16.740 -16.385 -15.950 1.00 93.88 512 HIS A C 1
ATOM 3917 O O . HIS A 1 512 ? -17.270 -15.509 -15.278 1.00 93.88 512 HIS A O 1
ATOM 3923 N N . ALA A 1 513 ? -15.460 -16.730 -15.782 1.00 87.38 513 ALA A N 1
ATOM 3924 C CA . ALA A 1 513 ? -14.598 -16.116 -14.771 1.00 87.38 513 ALA A CA 1
ATOM 3925 C C . ALA A 1 513 ? -14.195 -14.668 -15.112 1.00 87.38 513 ALA A C 1
ATOM 3927 O O . ALA A 1 513 ? -13.727 -13.955 -14.230 1.00 87.38 513 ALA A O 1
ATOM 3928 N N . GLY A 1 514 ? -14.378 -14.227 -16.363 1.00 94.62 514 GLY A N 1
ATOM 3929 C CA . GLY A 1 514 ? -14.034 -12.871 -16.790 1.00 94.62 514 GLY A CA 1
ATOM 3930 C C . GLY A 1 514 ? -12.542 -12.548 -16.636 1.00 94.62 514 GLY A C 1
ATOM 3931 O O . GLY A 1 514 ? -11.682 -13.431 -16.653 1.00 94.62 514 GLY A O 1
ATOM 3932 N N . THR A 1 515 ? -12.223 -11.259 -16.491 1.00 96.06 515 THR A N 1
ATOM 3933 C CA . THR A 1 515 ? -10.836 -10.769 -16.377 1.00 96.06 515 THR A CA 1
ATOM 3934 C C . THR A 1 515 ? -10.479 -10.240 -14.983 1.00 96.06 515 THR A C 1
ATOM 3936 O O . THR A 1 515 ? -9.372 -9.755 -14.789 1.00 96.06 515 THR A O 1
ATOM 3939 N N . TYR A 1 516 ? -11.371 -10.356 -13.994 1.00 93.69 516 TYR A N 1
ATOM 3940 C CA . TYR A 1 516 ? -11.287 -9.643 -12.706 1.00 93.69 516 TYR A CA 1
ATOM 3941 C C . TYR A 1 516 ? -10.022 -9.884 -11.883 1.00 93.69 516 TYR A C 1
ATOM 3943 O O . TYR A 1 516 ? -9.564 -8.973 -11.199 1.00 93.69 516 TYR A O 1
ATOM 3951 N N . ALA A 1 517 ? -9.488 -11.104 -11.931 1.00 87.06 517 ALA A N 1
ATOM 3952 C CA . ALA A 1 517 ? -8.284 -11.490 -11.201 1.00 87.06 517 ALA A CA 1
ATOM 3953 C C . ALA A 1 517 ? -6.989 -11.128 -11.948 1.00 87.06 517 ALA A C 1
ATOM 3955 O O . ALA A 1 517 ? -5.900 -11.261 -11.391 1.00 87.06 517 ALA A O 1
ATOM 3956 N N . ARG A 1 518 ? -7.084 -10.690 -13.213 1.00 93.62 518 ARG A N 1
ATOM 3957 C CA . ARG A 1 518 ? -5.928 -10.162 -13.949 1.00 93.62 518 ARG A CA 1
ATOM 3958 C C . ARG A 1 518 ? -5.469 -8.854 -13.294 1.00 93.62 518 ARG A C 1
ATOM 3960 O O . ARG A 1 518 ? -6.272 -8.226 -12.593 1.00 93.62 518 ARG A O 1
ATOM 3967 N N . PRO A 1 519 ? -4.217 -8.427 -13.529 1.00 90.00 519 PRO A N 1
ATOM 3968 C CA . PRO A 1 519 ? -3.745 -7.133 -13.066 1.00 90.00 519 PRO A CA 1
ATOM 3969 C C . PRO A 1 519 ? -4.737 -6.020 -13.409 1.00 90.00 519 PRO A C 1
ATOM 3971 O O . PRO A 1 519 ? -5.208 -5.936 -14.550 1.00 90.00 519 PRO A O 1
ATOM 3974 N N . HIS A 1 520 ? -5.119 -5.235 -12.406 1.00 93.88 520 HIS A N 1
ATOM 3975 C CA . HIS A 1 520 ? -6.069 -4.124 -12.521 1.00 93.88 520 HIS A CA 1
ATOM 3976 C C . HIS A 1 520 ? -7.444 -4.527 -13.077 1.00 93.88 520 HIS A C 1
ATOM 3978 O O . HIS A 1 520 ? -8.174 -3.711 -13.636 1.00 93.88 520 HIS A O 1
ATOM 3984 N N . GLY A 1 521 ? -7.815 -5.806 -12.954 1.00 92.19 521 GLY A N 1
ATOM 3985 C CA . GLY A 1 521 ? -9.057 -6.381 -13.474 1.00 92.19 521 GLY A CA 1
ATOM 3986 C C . GLY A 1 521 ? -9.091 -6.617 -14.987 1.00 92.19 521 GLY A C 1
ATOM 3987 O O . GLY A 1 521 ? -10.138 -7.004 -15.515 1.00 92.19 521 GLY A O 1
ATOM 3988 N N . GLY A 1 522 ? -7.967 -6.425 -15.687 1.00 96.12 522 GLY A N 1
ATOM 3989 C CA . GLY A 1 522 ? -7.815 -6.705 -17.115 1.00 96.12 522 GLY A CA 1
ATOM 3990 C C . GLY A 1 522 ? -8.767 -5.916 -18.018 1.00 96.12 522 GLY A C 1
ATOM 3991 O O . GLY A 1 522 ? -9.131 -4.774 -17.751 1.00 96.12 522 GLY A O 1
ATOM 3992 N N . GLU A 1 523 ? -9.180 -6.534 -19.119 1.00 96.62 523 GLU A N 1
ATOM 3993 C CA . GLU A 1 523 ? -9.902 -5.891 -20.219 1.00 96.62 523 GLU A CA 1
ATOM 3994 C C . GLU A 1 523 ? -11.321 -5.440 -19.848 1.00 96.62 523 GLU A C 1
ATOM 3996 O O . GLU A 1 523 ? -11.865 -4.539 -20.487 1.00 96.62 523 GLU A O 1
ATOM 4001 N N . TYR A 1 524 ? -11.920 -6.002 -18.796 1.00 97.38 524 TYR A N 1
ATOM 4002 C CA . TYR A 1 524 ? -13.219 -5.550 -18.298 1.00 97.38 524 TYR A CA 1
ATOM 4003 C C . TYR A 1 524 ? -13.144 -4.182 -17.618 1.00 97.38 524 TYR A C 1
ATOM 4005 O O . TYR A 1 524 ? -14.128 -3.438 -17.647 1.00 97.38 524 TYR A O 1
ATOM 4013 N N . THR A 1 525 ? -12.011 -3.823 -17.009 1.00 97.88 525 THR A N 1
ATOM 4014 C CA . THR A 1 525 ? -11.905 -2.588 -16.222 1.00 97.88 525 THR A CA 1
ATOM 4015 C C . THR A 1 525 ? -12.001 -1.324 -17.072 1.00 97.88 525 THR A C 1
ATOM 4017 O O . THR A 1 525 ? -12.811 -0.464 -16.723 1.00 97.88 525 THR A O 1
ATOM 4020 N N . PRO A 1 526 ? -11.297 -1.189 -18.217 1.00 97.50 526 PRO A N 1
ATOM 4021 C CA . PRO A 1 526 ? -11.488 -0.050 -19.115 1.00 97.50 526 PRO A CA 1
ATOM 4022 C C . PRO A 1 526 ? -12.940 0.113 -19.578 1.00 97.50 526 PRO A C 1
ATOM 4024 O O . PRO A 1 526 ? -13.440 1.237 -19.640 1.00 97.50 526 PRO A O 1
ATOM 4027 N N . VAL A 1 527 ? -13.636 -1.000 -19.837 1.00 98.06 527 VAL A N 1
ATOM 4028 C CA . VAL A 1 527 ? -15.050 -1.010 -20.242 1.00 98.06 527 VAL A CA 1
ATOM 4029 C C . VAL A 1 527 ? -15.950 -0.523 -19.108 1.00 98.06 527 VAL A C 1
ATOM 4031 O O . VAL A 1 527 ? -16.745 0.402 -19.295 1.00 98.06 527 VAL A O 1
ATOM 4034 N N . ALA A 1 528 ? -15.788 -1.078 -17.908 1.00 98.12 528 ALA A N 1
ATOM 4035 C CA . ALA A 1 528 ? -16.524 -0.642 -16.727 1.00 98.12 528 ALA A CA 1
ATOM 4036 C C . ALA A 1 528 ? -16.267 0.841 -16.411 1.00 98.12 528 ALA A C 1
ATOM 4038 O O . ALA A 1 528 ? -17.210 1.608 -16.214 1.00 98.12 528 ALA A O 1
ATOM 4039 N N . LEU A 1 529 ? -15.006 1.280 -16.427 1.00 98.31 529 LEU A N 1
ATOM 4040 C CA . LEU A 1 529 ? -14.620 2.664 -16.157 1.00 98.31 529 LEU A CA 1
ATOM 4041 C C . LEU A 1 529 ? -15.170 3.637 -17.197 1.00 98.31 529 LEU A C 1
ATOM 4043 O O . LEU A 1 529 ? -15.648 4.704 -16.814 1.00 98.31 529 LEU A O 1
ATOM 4047 N N . ALA A 1 530 ? -15.135 3.305 -18.489 1.00 97.88 530 ALA A N 1
ATOM 4048 C CA . ALA A 1 530 ? -15.713 4.154 -19.528 1.00 97.88 530 ALA A CA 1
ATOM 4049 C C . ALA A 1 530 ? -17.218 4.351 -19.310 1.00 97.88 530 ALA A C 1
ATOM 4051 O O . ALA A 1 530 ? -17.709 5.482 -19.358 1.00 97.88 530 ALA A O 1
ATOM 4052 N N . TRP A 1 531 ? -17.939 3.276 -18.986 1.00 98.38 531 TRP A N 1
ATOM 4053 C CA . TRP A 1 531 ? -19.368 3.343 -18.693 1.00 98.38 531 TRP A CA 1
ATOM 4054 C C . TRP A 1 531 ? -19.675 4.166 -17.443 1.00 98.38 531 TRP A C 1
ATOM 4056 O O . TRP A 1 531 ? -20.469 5.106 -17.501 1.00 98.38 531 TRP A O 1
ATOM 4066 N N . LEU A 1 532 ? -19.013 3.867 -16.323 1.00 98.25 532 LEU A N 1
ATOM 4067 C CA . LEU A 1 532 ? -19.207 4.589 -15.064 1.00 98.25 532 LEU A CA 1
ATOM 4068 C C . LEU A 1 532 ? -18.849 6.075 -15.219 1.00 98.25 532 LEU A C 1
ATOM 4070 O O . LEU A 1 532 ? -19.583 6.946 -14.753 1.00 98.25 532 LEU A O 1
ATOM 4074 N N . ASN A 1 533 ? -17.769 6.390 -15.939 1.00 96.38 533 ASN A N 1
ATOM 4075 C CA . ASN A 1 533 ? -17.359 7.768 -16.200 1.00 96.38 533 ASN A CA 1
ATOM 4076 C C . ASN A 1 533 ? -18.385 8.521 -17.054 1.00 96.38 533 ASN A C 1
ATOM 4078 O O . ASN A 1 533 ? -18.633 9.707 -16.819 1.00 96.38 533 ASN A O 1
ATOM 4082 N N . TRP A 1 534 ? -18.991 7.846 -18.026 1.00 96.31 534 TRP A N 1
ATOM 4083 C CA . TRP A 1 534 ? -20.034 8.432 -18.853 1.00 96.31 534 TRP A CA 1
ATOM 4084 C C . TRP A 1 534 ? -21.317 8.675 -18.050 1.00 96.31 534 TRP A C 1
ATOM 4086 O O . TRP A 1 534 ? -21.786 9.813 -17.985 1.00 96.31 534 TRP A O 1
ATOM 4096 N N . GLN A 1 535 ? -21.846 7.641 -17.391 1.00 96.25 535 GLN A N 1
ATOM 4097 C CA . GLN A 1 535 ? -23.147 7.705 -16.716 1.00 96.25 535 GLN A CA 1
ATOM 4098 C C . GLN A 1 535 ? -23.103 8.509 -15.410 1.00 96.25 535 GLN A C 1
ATOM 4100 O O . GLN A 1 535 ? -24.026 9.269 -15.101 1.00 96.25 535 GLN A O 1
ATOM 4105 N N . LEU A 1 536 ? -22.024 8.376 -14.633 1.00 94.50 536 LEU A N 1
ATOM 4106 C CA . LEU A 1 536 ? -21.951 8.946 -13.288 1.00 94.50 536 LEU A CA 1
ATOM 4107 C C . LEU A 1 536 ? -21.152 10.253 -13.219 1.00 94.50 536 LEU A C 1
ATOM 4109 O O . LEU A 1 536 ? -21.543 11.149 -12.474 1.00 94.50 536 LEU A O 1
ATOM 4113 N N . LYS A 1 537 ? -20.078 10.396 -14.011 1.00 91.62 537 LYS A N 1
ATOM 4114 C CA . LYS A 1 537 ? -19.205 11.593 -14.015 1.00 91.62 537 LYS A CA 1
ATOM 4115 C C . LYS A 1 537 ? -19.481 12.572 -15.157 1.00 91.62 537 LYS A C 1
ATOM 4117 O O . LYS A 1 537 ? -18.813 13.598 -15.244 1.00 91.62 537 LYS A O 1
ATOM 4122 N N . GLY A 1 538 ? -20.433 12.265 -16.040 1.00 84.62 538 GLY A N 1
ATOM 4123 C CA . GLY A 1 538 ? -20.790 13.132 -17.165 1.00 84.62 538 GLY A CA 1
ATOM 4124 C C . GLY A 1 538 ? -19.693 13.264 -18.226 1.00 84.62 538 GLY A C 1
ATOM 4125 O O . GLY A 1 538 ? -19.728 14.204 -19.017 1.00 84.62 538 GLY A O 1
ATOM 4126 N N . LYS A 1 539 ? -18.718 12.342 -18.272 1.00 87.12 539 LYS A N 1
ATOM 4127 C CA . LYS A 1 539 ? -17.672 12.327 -19.306 1.00 87.12 539 LYS A CA 1
ATOM 4128 C C . LYS A 1 539 ? -18.249 11.795 -20.619 1.00 87.12 539 LYS A C 1
ATOM 4130 O O . LYS A 1 539 ? -18.078 10.623 -20.946 1.00 87.12 539 LYS A O 1
ATOM 4135 N N . SER A 1 540 ? -18.946 12.651 -21.362 1.00 83.75 540 SER A N 1
ATOM 4136 C CA . SER A 1 540 ? -19.620 12.312 -22.626 1.00 83.75 540 SER A CA 1
ATOM 4137 C C . SER A 1 540 ? -18.702 11.634 -23.647 1.00 83.75 540 SER A C 1
ATOM 4139 O O . SER A 1 540 ? -19.147 10.734 -24.353 1.00 83.75 540 SER A O 1
ATOM 4141 N N . GLU A 1 541 ? -17.420 11.997 -23.689 1.00 86.12 541 GLU A N 1
ATOM 4142 C CA . GLU A 1 541 ? -16.432 11.394 -24.593 1.00 86.12 541 GLU A CA 1
ATOM 4143 C C . GLU A 1 541 ? -16.252 9.884 -24.380 1.00 86.12 541 GLU A C 1
ATOM 4145 O O . GLU A 1 541 ? -15.986 9.159 -25.335 1.00 86.12 541 GLU A O 1
ATOM 4150 N N . ALA A 1 542 ? -16.472 9.377 -23.161 1.00 90.44 542 ALA A N 1
ATOM 4151 C CA . ALA A 1 542 ? -16.382 7.945 -22.877 1.00 90.44 542 ALA A CA 1
ATOM 4152 C C . ALA A 1 542 ? -17.494 7.127 -23.569 1.00 90.44 542 ALA A C 1
ATOM 4154 O O . ALA A 1 542 ? -17.348 5.918 -23.740 1.00 90.44 542 ALA A O 1
ATOM 4155 N N . SER A 1 543 ? -18.564 7.776 -24.052 1.00 91.31 543 SER A N 1
ATOM 4156 C CA . SER A 1 543 ? -19.591 7.126 -24.881 1.00 91.31 543 SER A CA 1
ATOM 4157 C C . SER A 1 543 ? -19.043 6.575 -26.200 1.00 91.31 543 SER A C 1
ATOM 4159 O O . SER A 1 543 ? -19.570 5.578 -26.691 1.00 91.31 543 SER A O 1
ATOM 4161 N N . LYS A 1 544 ? -17.944 7.143 -26.727 1.00 92.19 544 LYS A N 1
ATOM 4162 C CA . LYS A 1 544 ? -17.243 6.656 -27.930 1.00 92.19 544 LYS A CA 1
ATOM 4163 C C . LYS A 1 544 ? -16.661 5.257 -27.759 1.00 92.19 544 LYS A C 1
ATOM 4165 O O . LYS A 1 544 ? -16.290 4.633 -28.742 1.00 92.19 544 LYS A O 1
ATOM 4170 N N . MET A 1 545 ? -16.588 4.731 -26.537 1.00 95.50 545 MET A N 1
ATOM 4171 C CA . MET A 1 545 ? -16.255 3.323 -26.358 1.00 95.50 545 MET A CA 1
ATOM 4172 C C . MET A 1 545 ? -17.360 2.408 -26.909 1.00 95.50 545 MET A C 1
ATOM 4174 O O . MET A 1 545 ? -17.063 1.374 -27.501 1.00 95.50 545 MET A O 1
ATOM 4178 N N . PHE A 1 546 ? -18.627 2.817 -26.790 1.00 95.69 546 PHE A N 1
ATOM 4179 C CA . PHE A 1 546 ? -19.799 1.969 -27.043 1.00 95.69 546 PHE A CA 1
ATOM 4180 C C . PHE A 1 546 ? -20.626 2.384 -28.261 1.00 95.69 546 PHE A C 1
ATOM 4182 O O . PHE A 1 546 ? -21.230 1.531 -28.904 1.00 95.69 546 PHE A O 1
ATOM 4189 N N . LEU A 1 547 ? -20.714 3.686 -28.540 1.00 90.81 547 LEU A N 1
ATOM 4190 C CA . LEU A 1 547 ? -21.649 4.251 -29.511 1.00 90.81 547 LEU A CA 1
ATOM 4191 C C . LEU A 1 547 ? -20.957 4.758 -30.776 1.00 90.81 547 LEU A C 1
ATOM 4193 O O . LEU A 1 547 ? -19.836 5.262 -30.732 1.00 90.81 547 LEU A O 1
ATOM 4197 N N . GLY A 1 548 ? -21.715 4.729 -31.875 1.00 81.25 548 GLY A N 1
ATOM 4198 C CA . GLY A 1 548 ? -21.336 5.308 -33.162 1.00 81.25 548 GLY A CA 1
ATOM 4199 C C . GLY A 1 548 ? -20.456 4.397 -34.017 1.00 81.25 548 GLY A C 1
ATOM 4200 O O . GLY A 1 548 ? -19.927 3.391 -33.551 1.00 81.25 548 GLY A O 1
ATOM 4201 N N . GLU A 1 549 ? -20.292 4.780 -35.283 1.00 75.19 549 GLU A N 1
ATOM 4202 C CA . GLU A 1 549 ? -19.456 4.059 -36.259 1.00 75.19 549 GLU A CA 1
ATOM 4203 C C . GLU A 1 549 ? -17.974 4.033 -35.849 1.00 75.19 549 GLU A C 1
ATOM 4205 O O . GLU A 1 549 ? -17.234 3.118 -36.199 1.00 75.19 549 GLU A O 1
ATOM 4210 N N . ASP A 1 550 ? -17.554 5.009 -35.039 1.00 77.38 550 ASP A N 1
ATOM 4211 C CA . ASP A 1 550 ? -16.198 5.116 -34.513 1.00 77.38 550 ASP A CA 1
ATOM 4212 C C . ASP A 1 550 ? -15.975 4.413 -33.164 1.00 77.38 550 ASP A C 1
ATOM 4214 O O . ASP A 1 550 ? -14.919 4.616 -32.559 1.00 77.38 550 ASP A O 1
ATOM 4218 N N . SER A 1 551 ? -16.925 3.587 -32.701 1.00 89.75 551 SER A N 1
ATOM 4219 C CA . SER A 1 551 ? -16.821 2.873 -31.423 1.00 89.75 551 SER A CA 1
ATOM 4220 C C . SER A 1 551 ? -15.490 2.127 -31.288 1.00 89.75 551 SER A C 1
ATOM 4222 O O . SER A 1 551 ? -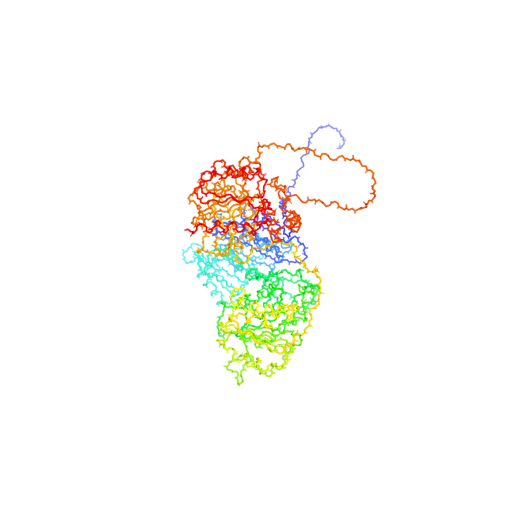15.123 1.322 -32.147 1.00 89.75 551 SER A O 1
ATOM 4224 N N . THR A 1 552 ? -14.767 2.357 -30.186 1.00 93.06 552 THR A N 1
ATOM 4225 C CA . THR A 1 552 ? -13.475 1.682 -29.966 1.00 93.06 552 THR A CA 1
ATOM 4226 C C . THR A 1 552 ? -13.643 0.179 -29.774 1.00 93.06 552 THR A C 1
ATOM 4228 O O . THR A 1 552 ? -12.799 -0.576 -30.242 1.00 93.06 552 THR A O 1
ATOM 4231 N N . LEU A 1 553 ? -14.732 -0.265 -29.131 1.00 93.06 553 LEU A N 1
ATOM 4232 C CA . LEU A 1 553 ? -15.021 -1.694 -28.980 1.00 93.06 553 LEU A CA 1
ATOM 4233 C C . LEU A 1 553 ? -15.438 -2.336 -30.301 1.00 93.06 553 LEU A C 1
ATOM 4235 O O . LEU A 1 553 ? -15.010 -3.446 -30.576 1.00 93.06 553 LEU A O 1
ATOM 4239 N N . ALA A 1 554 ? -16.211 -1.645 -31.145 1.00 90.44 554 ALA A N 1
ATOM 4240 C CA . ALA A 1 554 ? -16.575 -2.175 -32.461 1.00 90.44 554 ALA A CA 1
ATOM 4241 C C . ALA A 1 554 ? -15.360 -2.343 -33.395 1.00 90.44 554 ALA A C 1
ATOM 4243 O O . ALA A 1 554 ? -15.389 -3.171 -34.303 1.00 90.44 554 ALA A O 1
ATOM 4244 N N . LYS A 1 555 ? -14.297 -1.555 -33.180 1.00 92.38 555 LYS A N 1
ATOM 4245 C CA . LYS A 1 555 ? -13.040 -1.620 -33.943 1.00 92.38 555 LYS A CA 1
ATOM 4246 C C . LYS A 1 555 ? -12.051 -2.662 -33.415 1.00 92.38 555 LYS A C 1
ATOM 4248 O O . LYS A 1 555 ? -11.148 -3.044 -34.157 1.00 92.38 555 LYS A O 1
ATOM 4253 N N . ASP A 1 556 ? -12.185 -3.105 -32.166 1.00 92.94 556 ASP A N 1
ATOM 4254 C CA . ASP A 1 556 ? -11.347 -4.169 -31.611 1.00 92.94 556 ASP A CA 1
ATOM 4255 C C . ASP A 1 556 ? -11.961 -5.537 -31.959 1.00 92.94 556 ASP A C 1
ATOM 4257 O O . ASP A 1 556 ? -13.033 -5.865 -31.451 1.00 92.94 556 ASP A O 1
ATOM 4261 N N . PRO A 1 557 ? -11.296 -6.378 -32.777 1.00 91.69 557 PRO A N 1
ATOM 4262 C CA . PRO A 1 557 ? -11.849 -7.664 -33.203 1.00 91.69 557 PRO A CA 1
ATOM 4263 C C . PRO A 1 557 ? -12.063 -8.662 -32.056 1.00 91.69 557 PRO A C 1
ATOM 4265 O O . PRO A 1 557 ? -12.728 -9.678 -32.253 1.00 91.69 557 PRO A O 1
ATOM 4268 N N . LYS A 1 558 ? -11.500 -8.411 -30.867 1.00 93.12 558 LYS A N 1
ATOM 4269 C CA . LYS A 1 558 ? -11.715 -9.251 -29.679 1.00 93.12 558 LYS A CA 1
ATOM 4270 C C . LYS A 1 558 ? -13.043 -8.956 -28.980 1.00 93.12 558 LYS A C 1
ATOM 4272 O O . LYS A 1 558 ? -13.468 -9.747 -28.138 1.00 93.12 558 LYS A O 1
ATOM 4277 N N . TRP A 1 559 ? -13.676 -7.829 -29.297 1.00 95.94 559 TRP A N 1
ATOM 4278 C CA . TRP A 1 559 ? -14.922 -7.392 -28.688 1.00 95.94 559 TRP A CA 1
ATOM 4279 C C . TRP A 1 559 ? -16.084 -7.472 -29.670 1.00 95.94 559 TRP A C 1
ATOM 4281 O O . TRP A 1 559 ? -15.966 -7.212 -30.863 1.00 95.94 559 TRP A O 1
ATOM 4291 N N . THR A 1 560 ? -17.257 -7.776 -29.128 1.00 94.00 560 THR A N 1
ATOM 4292 C CA . THR A 1 560 ? -18.529 -7.465 -29.784 1.00 94.00 560 THR A CA 1
ATOM 4293 C C . THR A 1 560 ? -19.281 -6.467 -28.924 1.00 94.00 560 THR A C 1
ATOM 4295 O O . THR A 1 560 ? -19.234 -6.544 -27.694 1.00 94.00 560 THR A O 1
ATOM 4298 N N . VAL A 1 561 ? -19.960 -5.521 -29.567 1.00 95.38 561 VAL A N 1
ATOM 4299 C CA . VAL A 1 561 ? -20.781 -4.517 -28.894 1.00 95.38 561 VAL A CA 1
ATOM 4300 C C . VAL A 1 561 ? -22.103 -4.349 -29.633 1.00 95.38 561 VAL A C 1
ATOM 4302 O O . VAL A 1 561 ? -22.135 -4.130 -30.841 1.00 95.38 561 VAL A O 1
ATOM 4305 N N . GLU A 1 562 ? -23.204 -4.446 -28.898 1.00 94.12 562 GLU A N 1
ATOM 4306 C CA . GLU A 1 562 ? -24.551 -4.163 -29.385 1.00 94.12 562 GLU A CA 1
ATOM 4307 C C . GLU A 1 562 ? -25.200 -3.110 -28.490 1.00 94.12 562 GLU A C 1
ATOM 4309 O O . GLU A 1 562 ? -25.081 -3.156 -27.266 1.00 94.12 562 GLU A O 1
ATOM 4314 N N . THR A 1 563 ? -25.912 -2.153 -29.084 1.00 94.38 563 THR A N 1
ATOM 4315 C CA . THR A 1 563 ? -26.534 -1.049 -28.338 1.00 94.38 563 THR A CA 1
ATOM 4316 C C . THR A 1 563 ? -27.978 -0.840 -28.772 1.00 94.38 563 THR A C 1
ATOM 4318 O O . THR A 1 563 ? -28.322 -1.045 -29.937 1.00 94.38 563 THR A O 1
ATOM 4321 N N . LYS A 1 564 ? -28.850 -0.466 -27.829 1.00 93.25 564 LYS A N 1
ATOM 4322 C CA . LYS A 1 564 ? -30.274 -0.189 -28.077 1.00 93.25 564 LYS A CA 1
ATOM 4323 C C . LYS A 1 564 ? -30.766 0.976 -27.219 1.00 93.25 564 LYS A C 1
ATOM 4325 O O . LYS A 1 564 ? -30.228 1.251 -26.149 1.00 93.25 564 LYS A O 1
ATOM 4330 N N . ASN A 1 565 ? -31.831 1.627 -27.687 1.00 89.62 565 ASN A N 1
ATOM 4331 C CA . ASN A 1 565 ? -32.579 2.675 -26.978 1.00 89.62 565 ASN A CA 1
ATOM 4332 C C . ASN A 1 565 ? -31.752 3.928 -26.604 1.00 89.62 565 ASN A C 1
ATOM 4334 O O . ASN A 1 565 ? -32.056 4.595 -25.616 1.00 89.62 565 ASN A O 1
ATOM 4338 N N . PHE A 1 566 ? -30.724 4.271 -27.389 1.00 84.12 566 PHE A N 1
ATOM 4339 C CA . PHE A 1 566 ? -30.014 5.550 -27.274 1.00 84.12 566 PHE A CA 1
ATOM 4340 C C . PHE A 1 566 ? -30.646 6.615 -28.188 1.00 84.12 566 PHE A C 1
ATOM 4342 O O . PHE A 1 566 ? -31.009 6.294 -29.321 1.00 84.12 566 PHE A O 1
ATOM 4349 N N . PRO A 1 567 ? -30.759 7.883 -27.750 1.00 59.47 567 PRO A N 1
ATOM 4350 C CA . PRO A 1 567 ? -31.212 8.967 -28.617 1.00 59.47 567 PRO A CA 1
ATOM 4351 C C . PRO A 1 567 ? -30.228 9.165 -29.780 1.00 59.47 567 PRO A C 1
ATOM 4353 O O . PRO A 1 567 ? -29.026 9.311 -29.559 1.00 59.47 567 PRO A O 1
ATOM 4356 N N . THR A 1 568 ? -30.715 9.186 -31.020 1.00 46.50 568 THR A N 1
ATOM 4357 C CA . THR A 1 568 ? -29.891 9.437 -32.213 1.00 46.50 568 THR A CA 1
ATOM 4358 C C . THR A 1 568 ? -29.266 10.835 -32.157 1.00 46.50 568 THR A C 1
ATOM 4360 O O . THR A 1 568 ? -29.987 11.833 -32.133 1.00 46.50 568 THR A O 1
ATOM 4363 N N . GLN A 1 569 ? -27.930 10.927 -32.144 1.00 37.84 569 GLN A N 1
ATOM 4364 C CA . GLN A 1 569 ? -27.216 12.205 -32.213 1.00 37.84 569 GLN A CA 1
ATOM 4365 C C . GLN A 1 569 ? -27.330 12.811 -33.621 1.00 37.84 569 GLN A C 1
ATOM 4367 O O . GLN A 1 569 ? -26.647 12.387 -34.548 1.00 37.84 569 GLN A O 1
ATOM 4372 N N . THR A 1 570 ? -28.142 13.858 -33.772 1.00 29.38 570 THR A N 1
ATOM 4373 C CA . THR A 1 570 ? -28.058 14.801 -34.897 1.00 29.38 570 THR A CA 1
ATOM 4374 C C . THR A 1 570 ? -27.765 16.211 -34.388 1.00 29.38 570 THR A C 1
ATOM 4376 O O . THR A 1 570 ? -28.575 16.807 -33.685 1.00 29.38 570 THR A O 1
ATOM 4379 N N . SER A 1 571 ? -26.634 16.759 -34.845 1.00 25.94 571 SER A N 1
ATOM 4380 C CA . SER A 1 571 ? -26.262 18.183 -34.902 1.00 25.94 571 SER A CA 1
ATOM 4381 C C . SER A 1 571 ? -26.056 18.952 -33.582 1.00 25.94 571 SER A C 1
ATOM 4383 O O . SER A 1 571 ? -27.002 19.334 -32.903 1.00 25.94 571 SER A O 1
ATOM 4385 N N . LYS A 1 572 ? -24.798 19.316 -33.298 1.00 25.70 572 LYS A N 1
ATOM 4386 C CA . LYS A 1 572 ? -24.258 20.689 -33.433 1.00 25.70 572 LYS A CA 1
ATOM 4387 C C . LYS A 1 572 ? -22.952 20.815 -32.643 1.00 25.70 572 LYS A C 1
ATOM 4389 O O . LYS A 1 572 ? -22.956 20.900 -31.421 1.00 25.70 572 LYS A O 1
ATOM 4394 N N . MET A 1 573 ? -21.840 20.908 -33.374 1.00 33.84 573 MET A N 1
ATOM 4395 C CA . MET A 1 573 ? -20.659 21.623 -32.896 1.00 33.84 573 MET A CA 1
ATOM 4396 C C . MET A 1 573 ? -21.048 23.090 -32.685 1.00 33.84 573 MET A C 1
ATOM 4398 O O . MET A 1 573 ? -21.470 23.753 -33.633 1.00 33.84 573 MET A O 1
ATOM 4402 N N . SER A 1 574 ? -20.877 23.606 -31.470 1.00 24.80 574 SER A N 1
ATOM 4403 C CA . SER A 1 574 ? -20.682 25.038 -31.256 1.00 24.80 574 SER A CA 1
ATOM 4404 C C . SER A 1 574 ? -19.445 25.249 -30.396 1.00 24.80 574 SER A C 1
ATOM 4406 O O . SER A 1 574 ? -19.359 24.758 -29.274 1.00 24.80 574 SER A O 1
ATOM 4408 N N . SER A 1 575 ? -18.504 25.977 -30.982 1.00 32.69 575 SER A N 1
ATOM 4409 C CA . SER A 1 575 ? -17.308 26.587 -30.411 1.00 32.69 575 SER A CA 1
ATOM 4410 C C . SER A 1 575 ? -17.393 26.973 -28.927 1.00 32.69 575 SER A C 1
ATOM 4412 O O . SER A 1 575 ? -18.223 27.803 -28.555 1.00 32.69 575 SER A O 1
ATOM 4414 N N . ALA A 1 576 ? -16.435 26.493 -28.131 1.00 23.95 576 ALA A N 1
ATOM 4415 C CA . ALA A 1 576 ? -15.989 27.145 -26.901 1.00 23.95 576 ALA A CA 1
ATOM 4416 C C . ALA A 1 576 ? -14.454 27.034 -26.782 1.00 23.95 576 ALA A C 1
ATOM 4418 O O . ALA A 1 576 ? -13.875 25.990 -27.072 1.00 23.95 576 ALA A O 1
ATOM 4419 N N . SER A 1 577 ? -13.820 28.158 -26.437 1.00 23.86 577 SER A N 1
ATOM 4420 C CA . SER A 1 577 ? -12.374 28.433 -26.422 1.00 23.86 577 SER A CA 1
ATOM 4421 C C . SER A 1 577 ? -11.527 27.551 -25.486 1.00 23.86 577 SER A C 1
ATOM 4423 O O . SER A 1 577 ? -12.047 27.008 -24.512 1.00 23.86 577 SER A O 1
ATOM 4425 N N . PRO A 1 578 ? -10.195 27.482 -25.713 1.00 30.14 578 PRO A N 1
ATOM 4426 C CA . PRO A 1 578 ? -9.261 26.727 -24.884 1.00 30.14 578 PRO A CA 1
ATOM 4427 C C . PRO A 1 578 ? -8.950 27.490 -23.590 1.00 30.14 578 PRO A C 1
ATOM 4429 O O . PRO A 1 578 ? -8.028 28.301 -23.538 1.00 30.14 578 PRO A O 1
ATOM 4432 N N . ALA A 1 579 ? -9.731 27.247 -22.543 1.00 26.80 579 ALA A N 1
ATOM 4433 C CA . ALA A 1 579 ? -9.429 27.717 -21.195 1.00 26.80 579 ALA A CA 1
ATOM 4434 C C . ALA A 1 579 ? -10.158 26.858 -20.152 1.00 26.80 579 ALA A C 1
ATOM 4436 O O . ALA A 1 579 ? -11.114 27.332 -19.560 1.00 26.80 579 ALA A O 1
ATOM 4437 N N . ASP A 1 580 ? -9.746 25.595 -19.963 1.00 23.72 580 ASP A N 1
ATOM 4438 C CA . ASP A 1 580 ? -10.011 24.882 -18.693 1.00 23.72 580 ASP A CA 1
ATOM 4439 C C . ASP A 1 580 ? -9.182 23.594 -18.478 1.00 23.72 580 ASP A C 1
ATOM 4441 O O . ASP A 1 580 ? -9.615 22.621 -17.862 1.00 23.72 580 ASP A O 1
ATOM 4445 N N . ALA A 1 581 ? -7.933 23.572 -18.955 1.00 27.91 581 ALA A N 1
ATOM 4446 C CA . ALA A 1 581 ? -6.976 22.544 -18.549 1.00 27.91 581 ALA A CA 1
ATOM 4447 C C . ALA A 1 581 ? -6.328 22.946 -17.213 1.00 27.91 581 ALA A C 1
ATOM 4449 O O . ALA A 1 581 ? -5.251 23.542 -17.184 1.00 27.91 581 ALA A O 1
ATOM 4450 N N . THR A 1 582 ? -6.981 22.642 -16.090 1.00 27.06 582 THR A N 1
ATOM 4451 C CA . THR A 1 582 ? -6.338 22.743 -14.772 1.00 27.06 582 THR A CA 1
ATOM 4452 C C . THR A 1 582 ? -5.424 21.535 -14.549 1.00 27.06 582 THR A C 1
ATOM 4454 O O . THR A 1 582 ? -5.839 20.436 -14.184 1.00 27.06 582 THR A O 1
ATOM 4457 N N . VAL A 1 583 ? -4.141 21.760 -14.825 1.00 32.50 583 VAL A N 1
ATOM 4458 C CA . VAL A 1 583 ? -2.998 20.904 -14.483 1.00 32.50 583 VAL A CA 1
ATOM 4459 C C . VAL A 1 583 ? -2.971 20.682 -12.963 1.00 32.50 583 VAL A C 1
ATOM 4461 O O . VAL A 1 583 ? -3.014 21.648 -12.204 1.00 32.50 583 VAL A O 1
ATOM 4464 N N . ARG A 1 584 ? -2.902 19.427 -12.488 1.00 36.69 584 ARG A N 1
ATOM 4465 C CA . ARG A 1 584 ? -2.743 19.130 -11.051 1.00 36.69 584 ARG A CA 1
ATOM 4466 C C . ARG A 1 584 ? -1.298 19.424 -10.629 1.00 36.69 584 ARG A C 1
ATOM 4468 O O . ARG A 1 584 ? -0.399 18.631 -10.879 1.00 36.69 584 ARG A O 1
ATOM 4475 N N . THR A 1 585 ? -1.081 20.582 -10.018 1.00 37.50 585 THR A N 1
ATOM 4476 C CA . THR A 1 585 ? 0.206 21.056 -9.490 1.00 37.50 585 THR A CA 1
ATOM 4477 C C . THR A 1 585 ? 0.316 20.700 -8.005 1.00 37.50 585 THR A C 1
ATOM 4479 O O . THR A 1 585 ? -0.457 21.231 -7.212 1.00 37.50 585 THR A O 1
ATOM 4482 N N . GLY A 1 586 ? 1.236 19.813 -7.605 1.00 41.69 586 GLY A N 1
ATOM 4483 C CA . GLY A 1 586 ? 1.509 19.624 -6.171 1.00 41.69 586 GLY A CA 1
ATOM 4484 C C . GLY A 1 586 ? 2.424 18.468 -5.758 1.00 41.69 586 GLY A C 1
ATOM 4485 O O . GLY A 1 586 ? 3.063 18.581 -4.720 1.00 41.69 586 GLY A O 1
ATOM 4486 N N . TYR A 1 587 ? 2.542 17.394 -6.548 1.00 44.84 587 TYR A N 1
ATOM 4487 C CA . TYR A 1 587 ? 3.276 16.188 -6.127 1.00 44.84 587 TYR A CA 1
ATOM 4488 C C . TYR A 1 587 ? 4.201 15.634 -7.219 1.00 44.84 587 TYR A C 1
ATOM 4490 O O . TYR A 1 587 ? 3.895 15.806 -8.408 1.00 44.84 587 TYR A O 1
ATOM 4498 N N . PRO A 1 588 ? 5.321 14.984 -6.833 1.00 54.88 588 PRO A N 1
ATOM 4499 C CA . PRO A 1 588 ? 6.197 14.306 -7.775 1.00 54.88 588 PRO A CA 1
ATOM 4500 C C . PRO A 1 588 ? 5.458 13.165 -8.490 1.00 54.88 588 PRO A C 1
ATOM 4502 O O . PRO A 1 588 ? 4.701 12.436 -7.850 1.00 54.88 588 PRO A O 1
ATOM 4505 N N . PRO A 1 589 ? 5.624 13.030 -9.817 1.00 63.28 589 PRO A N 1
ATOM 4506 C CA . PRO A 1 589 ? 5.024 11.963 -10.600 1.00 63.28 589 PRO A CA 1
ATOM 4507 C C . PRO A 1 589 ? 5.584 10.618 -10.144 1.00 63.28 589 PRO A C 1
ATOM 4509 O O . PRO A 1 589 ? 6.773 10.504 -9.846 1.00 63.28 589 PRO A O 1
ATOM 4512 N N . ALA A 1 590 ? 4.722 9.603 -10.107 1.00 61.75 590 ALA A N 1
ATOM 4513 C CA . ALA A 1 590 ? 5.149 8.225 -9.902 1.00 61.75 590 ALA A CA 1
ATOM 4514 C C . ALA A 1 590 ? 6.066 7.764 -11.050 1.00 61.75 590 ALA A C 1
ATOM 4516 O O . ALA A 1 590 ? 6.107 8.389 -12.118 1.00 61.75 590 ALA A O 1
ATOM 4517 N N . ILE A 1 591 ? 6.791 6.663 -10.847 1.00 76.44 591 ILE A N 1
ATOM 4518 C CA . ILE A 1 591 ? 7.481 5.991 -11.952 1.00 76.44 591 ILE A CA 1
ATOM 4519 C C . ILE A 1 591 ? 6.445 5.554 -13.012 1.00 76.44 591 ILE A C 1
ATOM 4521 O O . ILE A 1 591 ? 5.317 5.210 -12.644 1.00 76.44 591 ILE A O 1
ATOM 4525 N N . PRO A 1 592 ? 6.760 5.620 -14.319 1.00 79.88 592 PRO A N 1
ATOM 4526 C CA . PRO A 1 592 ? 5.821 5.232 -15.370 1.00 79.88 592 PRO A CA 1
ATOM 4527 C C . PRO A 1 592 ? 5.295 3.797 -15.210 1.00 79.88 592 PRO A C 1
ATOM 4529 O O . PRO A 1 592 ? 6.002 2.909 -14.743 1.00 79.88 592 PRO A O 1
ATOM 4532 N N . HIS A 1 593 ? 4.047 3.555 -15.621 1.00 66.62 593 HIS A N 1
ATOM 4533 C CA . HIS A 1 593 ? 3.409 2.242 -15.493 1.00 66.62 593 HIS A CA 1
ATOM 4534 C C . HIS A 1 593 ? 4.234 1.131 -16.167 1.00 66.62 593 HIS A C 1
ATOM 4536 O O . HIS A 1 593 ? 4.601 1.241 -17.337 1.00 66.62 593 HIS A O 1
ATOM 4542 N N . GLY A 1 594 ? 4.463 0.037 -15.436 1.00 61.16 594 GLY A N 1
ATOM 4543 C CA . GLY A 1 594 ? 5.247 -1.113 -15.891 1.00 61.16 594 GLY A CA 1
ATOM 4544 C C . GLY A 1 594 ? 6.755 -0.973 -15.678 1.00 61.16 594 GLY A C 1
ATOM 4545 O O . GLY A 1 594 ? 7.473 -1.944 -15.898 1.00 61.16 594 GLY A O 1
ATOM 4546 N N . TRP A 1 595 ? 7.236 0.192 -15.240 1.00 88.62 595 TRP A N 1
ATOM 4547 C CA . TRP A 1 595 ? 8.610 0.352 -14.775 1.00 88.62 595 TRP A CA 1
ATOM 4548 C C . TRP A 1 595 ? 8.718 -0.114 -13.326 1.00 88.62 595 TRP A C 1
ATOM 4550 O O . TRP A 1 595 ? 7.738 -0.107 -12.581 1.00 88.62 595 TRP A O 1
ATOM 4560 N N . SER A 1 596 ? 9.921 -0.500 -12.928 1.00 78.56 596 SER A N 1
ATOM 4561 C CA . SER A 1 596 ? 10.252 -0.871 -11.555 1.00 78.56 596 SER A CA 1
ATOM 4562 C C . SER A 1 596 ? 11.474 -0.098 -11.090 1.00 78.56 596 SER A C 1
ATOM 4564 O O . SER A 1 596 ? 12.247 0.401 -11.903 1.00 78.56 596 SER A O 1
ATOM 4566 N N . ASP A 1 597 ? 11.705 -0.057 -9.794 1.00 90.69 597 ASP A N 1
ATOM 4567 C CA . ASP A 1 597 ? 12.945 0.415 -9.202 1.00 90.69 597 ASP A CA 1
ATOM 4568 C C . ASP A 1 597 ? 13.516 -0.640 -8.250 1.00 90.69 597 ASP A C 1
ATOM 4570 O O . ASP A 1 597 ? 12.870 -1.641 -7.924 1.00 90.69 597 ASP A O 1
ATOM 4574 N N . GLY A 1 598 ? 14.778 -0.484 -7.876 1.00 82.38 598 GLY A N 1
ATOM 4575 C CA . GLY A 1 598 ? 15.457 -1.475 -7.064 1.00 82.38 598 GLY A CA 1
ATOM 4576 C C . GLY A 1 598 ? 16.826 -1.029 -6.595 1.00 82.38 598 GLY A C 1
ATOM 4577 O O . GLY A 1 598 ? 17.373 -0.010 -7.016 1.00 82.38 598 GLY A O 1
ATOM 4578 N N . TYR A 1 599 ? 17.389 -1.843 -5.710 1.00 87.50 599 TYR A N 1
ATOM 4579 C CA . TYR A 1 599 ? 18.710 -1.622 -5.151 1.00 87.50 599 TYR A CA 1
ATOM 4580 C C . TYR A 1 599 ? 19.642 -2.771 -5.497 1.00 87.50 599 TYR A C 1
ATOM 4582 O O . TYR A 1 599 ? 19.246 -3.937 -5.496 1.00 87.50 599 TYR A O 1
ATOM 4590 N N . LEU A 1 600 ? 20.903 -2.430 -5.723 1.00 87.88 600 LEU A N 1
ATOM 4591 C CA . LEU A 1 600 ? 22.006 -3.374 -5.799 1.00 87.88 600 LEU A CA 1
ATOM 4592 C C . LEU A 1 600 ? 23.112 -2.935 -4.842 1.00 87.88 600 LEU A C 1
ATOM 4594 O O . LEU A 1 600 ? 23.329 -1.743 -4.625 1.00 87.88 600 LEU A O 1
ATOM 4598 N N . TYR A 1 601 ? 23.801 -3.904 -4.246 1.00 86.56 601 TYR A N 1
ATOM 4599 C CA . TYR A 1 601 ? 24.974 -3.643 -3.419 1.00 86.56 601 TYR A CA 1
ATOM 4600 C C . TYR A 1 601 ? 26.215 -3.821 -4.283 1.00 86.56 601 TYR A C 1
ATOM 4602 O O . TYR A 1 601 ? 26.593 -4.945 -4.605 1.00 86.56 601 TYR A O 1
ATOM 4610 N N . ALA A 1 602 ? 26.832 -2.711 -4.676 1.00 82.81 602 ALA A N 1
ATOM 4611 C CA . ALA A 1 602 ? 27.991 -2.712 -5.556 1.00 82.81 602 ALA A CA 1
ATOM 4612 C C . ALA A 1 602 ? 28.964 -1.599 -5.174 1.00 82.81 602 ALA A C 1
ATOM 4614 O O . ALA A 1 602 ? 28.572 -0.549 -4.669 1.00 82.81 602 ALA A O 1
ATOM 4615 N N . ASN A 1 603 ? 30.258 -1.860 -5.377 1.00 89.50 603 ASN A N 1
ATOM 4616 C CA . ASN A 1 603 ? 31.342 -0.928 -5.056 1.00 89.50 603 ASN A CA 1
ATOM 4617 C C . ASN A 1 603 ? 31.244 -0.322 -3.632 1.00 89.50 603 ASN A C 1
ATOM 4619 O O . ASN A 1 603 ? 31.459 0.873 -3.409 1.00 89.50 603 ASN A O 1
ATOM 4623 N N . GLY A 1 604 ? 30.876 -1.169 -2.661 1.00 82.69 604 GLY A N 1
ATOM 4624 C CA . GLY A 1 604 ? 30.816 -0.820 -1.239 1.00 82.69 604 GLY A CA 1
ATOM 4625 C C . GLY A 1 604 ? 29.614 0.025 -0.812 1.00 82.69 604 GLY A C 1
ATOM 4626 O O . GLY A 1 604 ? 29.587 0.458 0.337 1.00 82.69 604 GLY A O 1
ATOM 4627 N N . ILE A 1 605 ? 28.634 0.249 -1.693 1.00 87.12 605 ILE A N 1
ATOM 4628 C CA . ILE A 1 605 ? 27.423 1.021 -1.391 1.00 87.12 605 ILE A CA 1
ATOM 4629 C C . ILE A 1 605 ? 26.160 0.345 -1.920 1.00 87.12 605 ILE A C 1
ATOM 4631 O O . ILE A 1 605 ? 26.215 -0.549 -2.768 1.00 87.12 605 ILE A O 1
ATOM 4635 N N . ARG A 1 606 ? 25.005 0.807 -1.445 1.00 90.06 606 ARG A N 1
ATOM 4636 C CA . ARG A 1 606 ? 23.717 0.529 -2.070 1.00 90.06 606 ARG A CA 1
ATOM 4637 C C . ARG A 1 606 ? 23.465 1.550 -3.184 1.00 90.06 606 ARG A C 1
ATOM 4639 O O . ARG A 1 606 ? 23.273 2.739 -2.923 1.00 90.06 606 ARG A O 1
ATOM 4646 N N . LEU A 1 607 ? 23.462 1.074 -4.424 1.00 92.44 607 LEU A N 1
ATOM 4647 C CA . LEU A 1 607 ? 23.097 1.842 -5.612 1.00 92.44 607 LEU A CA 1
ATOM 4648 C C . LEU A 1 607 ? 21.639 1.578 -5.969 1.00 92.44 607 LEU A C 1
ATOM 4650 O O . LEU A 1 607 ? 21.192 0.431 -5.996 1.00 92.44 607 LEU A O 1
ATOM 4654 N N . HIS A 1 608 ? 20.916 2.648 -6.252 1.00 97.50 608 HIS A N 1
ATOM 4655 C CA . HIS A 1 608 ? 19.548 2.613 -6.723 1.00 97.50 608 HIS A CA 1
ATOM 4656 C C . HIS A 1 608 ? 19.489 2.677 -8.252 1.00 97.50 608 HIS A C 1
ATOM 4658 O O . HIS A 1 608 ? 20.299 3.348 -8.899 1.00 97.50 608 HIS A O 1
ATOM 4664 N N . TYR A 1 609 ? 18.515 1.991 -8.838 1.00 97.44 609 TYR A N 1
ATOM 4665 C CA . TYR A 1 609 ? 18.231 2.073 -10.262 1.00 97.44 609 TYR A CA 1
ATOM 4666 C C . TYR A 1 609 ? 16.738 1.963 -10.538 1.00 97.44 609 TYR A C 1
ATOM 4668 O O . TYR A 1 609 ? 16.005 1.282 -9.828 1.00 97.44 609 TYR A O 1
ATOM 4676 N N . TYR A 1 610 ? 16.319 2.575 -11.638 1.00 97.44 610 TYR A N 1
ATOM 4677 C CA . TYR A 1 610 ? 15.037 2.315 -12.275 1.00 97.44 610 TYR A CA 1
ATOM 4678 C C . TYR A 1 610 ? 15.254 1.358 -13.445 1.00 97.44 610 TYR A C 1
ATOM 4680 O O . TYR A 1 610 ? 16.267 1.439 -14.140 1.00 97.44 610 TYR A O 1
ATOM 4688 N N . ARG A 1 611 ? 14.299 0.478 -13.707 1.00 97.50 611 ARG A N 1
ATOM 4689 C CA . ARG A 1 611 ? 14.226 -0.350 -14.907 1.00 97.50 611 ARG A CA 1
ATOM 4690 C C . ARG A 1 611 ? 12.942 -0.002 -15.641 1.00 97.50 611 ARG A C 1
ATOM 4692 O O . ARG A 1 611 ? 11.879 0.066 -15.024 1.00 97.50 611 ARG A O 1
ATOM 4699 N N . ALA A 1 612 ? 13.045 0.223 -16.946 1.00 93.56 612 ALA A N 1
ATOM 4700 C CA . ALA A 1 612 ? 11.871 0.314 -17.806 1.00 93.56 612 ALA A CA 1
ATOM 4701 C C . ALA A 1 612 ? 11.099 -1.021 -17.805 1.00 93.56 612 ALA A C 1
ATOM 4703 O O . ALA A 1 612 ? 11.467 -1.955 -17.090 1.00 93.56 612 ALA A O 1
ATOM 4704 N N . VAL A 1 613 ? 10.032 -1.131 -18.601 1.00 88.38 613 VAL A N 1
ATOM 4705 C CA . VAL A 1 613 ? 9.294 -2.399 -18.733 1.00 88.38 613 VAL A CA 1
ATOM 4706 C C . VAL A 1 613 ? 10.287 -3.543 -19.009 1.00 88.38 613 VAL A C 1
ATOM 4708 O O . VAL A 1 613 ? 11.000 -3.465 -20.009 1.00 88.38 613 VAL A O 1
ATOM 4711 N N . PRO A 1 614 ? 10.385 -4.570 -18.134 1.00 88.50 614 PRO A N 1
ATOM 4712 C CA . PRO A 1 614 ? 11.413 -5.598 -18.257 1.00 88.50 614 PRO A CA 1
ATOM 4713 C C . PRO A 1 614 ? 11.369 -6.300 -19.614 1.00 88.50 614 PRO A C 1
ATOM 4715 O O . PRO A 1 614 ? 10.352 -6.8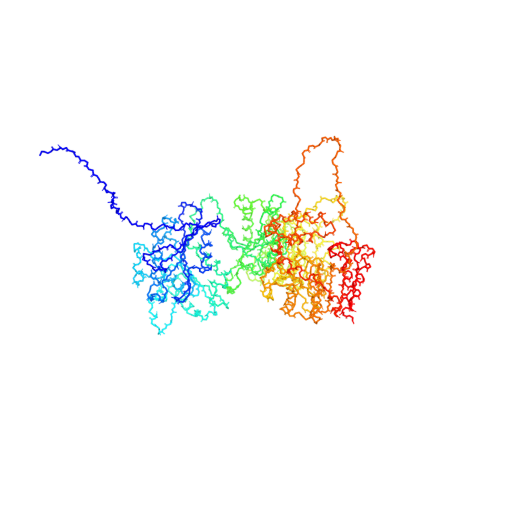93 -19.976 1.00 88.50 614 PRO A O 1
ATOM 4718 N N . ALA A 1 615 ? 12.491 -6.273 -20.330 1.00 90.25 615 ALA A N 1
ATOM 4719 C CA . ALA A 1 615 ? 12.599 -6.822 -21.678 1.00 90.25 615 ALA A CA 1
ATOM 4720 C C . ALA A 1 615 ? 13.879 -7.657 -21.820 1.00 90.25 615 ALA A C 1
ATOM 4722 O O . ALA A 1 615 ? 14.755 -7.341 -22.612 1.00 90.25 615 ALA A O 1
ATOM 4723 N N . ALA A 1 616 ? 14.019 -8.717 -21.016 1.00 84.88 616 ALA A N 1
ATOM 4724 C CA . ALA A 1 616 ? 15.271 -9.478 -20.882 1.00 84.88 616 ALA A CA 1
ATOM 4725 C C . ALA A 1 616 ? 15.787 -10.137 -22.185 1.00 84.88 616 ALA A C 1
ATOM 4727 O O . ALA A 1 616 ? 16.936 -10.572 -22.246 1.00 84.88 616 ALA A O 1
ATOM 4728 N N . ASP A 1 617 ? 14.946 -10.251 -23.214 1.00 89.62 617 ASP A N 1
ATOM 4729 C CA . ASP A 1 617 ? 15.298 -10.717 -24.560 1.00 89.62 617 ASP A CA 1
ATOM 4730 C C . ASP A 1 617 ? 15.887 -9.611 -25.454 1.00 89.62 617 ASP A C 1
ATOM 4732 O O . ASP A 1 617 ? 16.471 -9.899 -26.503 1.00 89.62 617 ASP A O 1
ATOM 4736 N N . LYS A 1 618 ? 15.753 -8.348 -25.045 1.00 95.00 618 LYS A N 1
ATOM 4737 C CA . LYS A 1 618 ? 16.262 -7.176 -25.750 1.00 95.00 618 LYS A CA 1
ATOM 4738 C C . LYS A 1 618 ? 17.676 -6.821 -25.289 1.00 95.00 618 LYS A C 1
ATOM 4740 O O . LYS A 1 618 ? 18.098 -7.177 -24.189 1.00 95.00 618 LYS A O 1
ATOM 4745 N N . PRO A 1 619 ? 18.450 -6.104 -26.120 1.00 96.81 619 PRO A N 1
ATOM 4746 C CA . PRO A 1 619 ? 19.780 -5.674 -25.726 1.00 96.81 619 PRO A CA 1
ATOM 4747 C C . PRO A 1 619 ? 19.730 -4.744 -24.502 1.00 96.81 619 PRO A C 1
ATOM 4749 O O . PRO A 1 619 ? 18.931 -3.803 -24.498 1.00 96.81 619 PRO A O 1
ATOM 4752 N N . PRO A 1 620 ? 20.590 -4.957 -23.491 1.00 97.94 620 PRO A N 1
ATOM 4753 C CA . PRO A 1 620 ? 20.567 -4.138 -22.293 1.00 97.94 620 PRO A CA 1
ATOM 4754 C C . PRO A 1 620 ? 21.182 -2.761 -22.543 1.00 97.94 620 PRO A C 1
ATOM 4756 O O . PRO A 1 620 ? 22.177 -2.616 -23.264 1.00 97.94 620 PRO A O 1
ATOM 4759 N N . MET A 1 621 ? 20.609 -1.743 -21.911 1.00 98.69 621 MET A N 1
ATOM 4760 C CA . MET A 1 621 ? 21.077 -0.365 -21.961 1.00 98.69 621 MET A CA 1
ATOM 4761 C C . MET A 1 621 ? 21.134 0.220 -20.552 1.00 98.69 621 MET A C 1
ATOM 4763 O O . MET A 1 621 ? 20.166 0.133 -19.805 1.00 98.69 621 MET A O 1
ATOM 4767 N N . VAL A 1 622 ? 22.254 0.844 -20.196 1.00 98.75 622 VAL A N 1
ATOM 4768 C CA . VAL A 1 622 ? 22.455 1.493 -18.894 1.00 98.75 622 VAL A CA 1
ATOM 4769 C C . VAL A 1 622 ? 22.607 2.996 -19.096 1.00 98.75 622 VAL A C 1
ATOM 4771 O O . VAL A 1 622 ? 23.487 3.436 -19.834 1.00 98.75 622 VAL A O 1
ATOM 4774 N N . MET A 1 623 ? 21.756 3.785 -18.443 1.00 98.69 623 MET A N 1
ATOM 4775 C CA . MET A 1 623 ? 21.713 5.243 -18.539 1.00 98.69 623 MET A CA 1
ATOM 4776 C C . MET A 1 623 ? 22.191 5.906 -17.242 1.00 98.69 623 MET A C 1
ATOM 4778 O O . MET A 1 623 ? 21.749 5.549 -16.151 1.00 98.69 623 MET A O 1
ATOM 4782 N N . VAL A 1 624 ? 23.071 6.904 -17.368 1.00 98.38 624 VAL A N 1
ATOM 4783 C CA . VAL A 1 624 ? 23.721 7.607 -16.249 1.00 98.38 624 VAL A CA 1
ATOM 4784 C C . VAL A 1 624 ? 23.472 9.114 -16.363 1.00 98.38 624 VAL A C 1
ATOM 4786 O O . VAL A 1 624 ? 23.877 9.755 -17.336 1.00 98.38 624 VAL A O 1
ATOM 4789 N N . HIS A 1 625 ? 22.780 9.690 -15.381 1.00 97.69 625 HIS A N 1
ATOM 4790 C CA . HIS A 1 625 ? 22.328 11.088 -15.400 1.00 97.69 625 HIS A CA 1
ATOM 4791 C C . HIS A 1 625 ? 23.440 12.122 -15.096 1.00 97.69 625 HIS A C 1
ATOM 4793 O O . HIS A 1 625 ? 24.587 11.786 -14.791 1.00 97.69 625 HIS A O 1
ATOM 4799 N N . GLY A 1 626 ? 23.091 13.412 -15.178 1.00 93.12 626 GLY A N 1
ATOM 4800 C CA . GLY A 1 626 ? 23.971 14.545 -14.865 1.00 93.12 626 GLY A CA 1
ATOM 4801 C C . GLY A 1 626 ? 24.025 14.929 -13.376 1.00 93.12 626 GLY A C 1
ATOM 4802 O O . GLY A 1 626 ? 23.231 14.469 -12.567 1.00 93.12 626 GLY A O 1
ATOM 4803 N N . ILE A 1 627 ? 24.936 15.840 -13.018 1.00 89.88 627 ILE A N 1
ATOM 4804 C CA . ILE A 1 627 ? 25.338 16.181 -11.630 1.00 89.88 627 ILE A CA 1
ATOM 4805 C C . ILE A 1 627 ? 24.236 16.685 -10.683 1.00 89.88 627 ILE A C 1
ATOM 4807 O O . ILE A 1 627 ? 24.479 16.828 -9.500 1.00 89.88 627 ILE A O 1
ATOM 4811 N N . THR A 1 628 ? 23.051 17.055 -11.165 1.00 86.88 628 THR A N 1
ATOM 4812 C CA . THR A 1 628 ? 21.956 17.480 -10.264 1.00 86.88 628 THR A CA 1
ATOM 4813 C C . THR A 1 628 ? 20.681 16.694 -10.491 1.00 86.88 628 THR A C 1
ATOM 4815 O O . THR A 1 628 ? 19.636 17.075 -9.970 1.00 86.88 628 THR A O 1
ATOM 4818 N N . ASP A 1 629 ? 20.741 15.664 -11.327 1.00 92.94 629 ASP A N 1
ATOM 4819 C CA . ASP A 1 629 ? 19.581 14.876 -11.707 1.00 92.94 629 ASP A CA 1
ATOM 4820 C C . ASP A 1 629 ? 19.570 13.521 -10.992 1.00 92.94 629 ASP A C 1
ATOM 4822 O O . ASP A 1 629 ? 20.382 13.274 -10.104 1.00 92.94 629 ASP A O 1
ATOM 4826 N N . ASN A 1 630 ? 18.590 12.692 -11.328 1.00 94.62 630 ASN A N 1
ATOM 4827 C CA . ASN A 1 630 ? 18.461 11.303 -10.905 1.00 94.62 630 ASN A CA 1
ATOM 4828 C C . ASN A 1 630 ? 18.071 10.467 -12.141 1.00 94.62 630 ASN A C 1
ATOM 4830 O O . ASN A 1 630 ? 17.869 11.019 -13.228 1.00 94.62 630 ASN A O 1
ATOM 4834 N N . GLY A 1 631 ? 17.958 9.148 -12.005 1.00 94.50 631 GLY A N 1
ATOM 4835 C CA . GLY A 1 631 ? 17.680 8.228 -13.109 1.00 94.50 631 GLY A CA 1
ATOM 4836 C C . GLY A 1 631 ? 16.392 8.543 -13.880 1.00 94.50 631 GLY A C 1
ATOM 4837 O O . GLY A 1 631 ? 16.319 8.285 -15.079 1.00 94.50 631 GLY A O 1
ATOM 4838 N N . LEU A 1 632 ? 15.405 9.188 -13.252 1.00 95.44 632 LEU A N 1
ATOM 4839 C CA . LEU A 1 632 ? 14.138 9.545 -13.899 1.00 95.44 632 LEU A CA 1
ATOM 4840 C C . LEU A 1 632 ? 14.227 10.753 -14.840 1.00 95.44 632 LEU A C 1
ATOM 4842 O O . LEU A 1 632 ? 13.271 11.005 -15.573 1.00 95.44 632 LEU A O 1
ATOM 4846 N N . CYS A 1 633 ? 15.357 11.467 -14.915 1.00 94.94 633 CYS A N 1
ATOM 4847 C CA . CYS A 1 633 ? 15.539 12.474 -15.972 1.00 94.94 633 CYS A CA 1
ATOM 4848 C C . CYS A 1 633 ? 15.471 11.852 -17.378 1.00 94.94 633 CYS A C 1
ATOM 4850 O O . CYS A 1 633 ? 15.162 12.523 -18.355 1.00 94.94 633 CYS A O 1
ATOM 4852 N N . TRP A 1 634 ? 15.696 10.544 -17.486 1.00 96.38 634 TRP A N 1
ATOM 4853 C CA . TRP A 1 634 ? 15.618 9.806 -18.738 1.00 96.38 634 TRP A CA 1
ATOM 4854 C C . TRP A 1 634 ? 14.196 9.393 -19.131 1.00 96.38 634 TRP A C 1
ATOM 4856 O O . TRP A 1 634 ? 14.040 8.734 -20.160 1.00 96.38 634 TRP A O 1
ATOM 4866 N N . ALA A 1 635 ? 13.165 9.750 -18.353 1.00 92.00 635 ALA A N 1
ATOM 4867 C CA . ALA A 1 635 ? 11.835 9.154 -18.460 1.00 92.00 635 ALA A CA 1
ATOM 4868 C C . ALA A 1 635 ? 11.242 9.212 -19.882 1.00 92.00 635 ALA A C 1
ATOM 4870 O O . ALA A 1 635 ? 10.912 8.189 -20.484 1.00 92.00 635 ALA A O 1
ATOM 4871 N N . THR A 1 636 ? 11.153 10.411 -20.458 1.00 92.12 636 THR A N 1
ATOM 4872 C CA . THR A 1 636 ? 10.557 10.635 -21.786 1.00 92.12 636 THR A CA 1
ATOM 4873 C C . THR A 1 636 ? 11.383 10.064 -22.935 1.00 92.12 636 THR A C 1
ATOM 4875 O O . THR A 1 636 ? 10.809 9.627 -23.935 1.00 92.12 636 THR A O 1
ATOM 4878 N N . LEU A 1 637 ? 12.712 10.023 -22.800 1.00 94.38 637 LEU A N 1
ATOM 4879 C CA . LEU A 1 637 ? 13.588 9.371 -23.775 1.00 94.38 637 LEU A CA 1
ATOM 4880 C C . LEU A 1 637 ? 13.431 7.848 -23.722 1.00 94.38 637 LEU A C 1
ATOM 4882 O O . LEU A 1 637 ? 13.262 7.207 -24.755 1.00 94.38 637 LEU A O 1
ATOM 4886 N N . THR A 1 638 ? 13.430 7.273 -22.525 1.00 96.06 638 THR A N 1
ATOM 4887 C CA . THR A 1 638 ? 13.293 5.829 -22.307 1.00 96.06 638 THR A CA 1
ATOM 4888 C C . THR A 1 638 ? 11.943 5.319 -22.799 1.00 96.06 638 THR A C 1
ATOM 4890 O O . THR A 1 638 ? 11.904 4.287 -23.458 1.00 96.06 638 THR A O 1
ATOM 4893 N N . LEU A 1 639 ? 10.849 6.069 -22.615 1.00 90.75 639 LEU A N 1
ATOM 4894 C CA . LEU A 1 639 ? 9.538 5.710 -23.179 1.00 90.75 639 LEU A CA 1
ATOM 4895 C C . LEU A 1 639 ? 9.556 5.531 -24.708 1.00 90.75 639 LEU A C 1
ATOM 4897 O O . LEU A 1 639 ? 8.726 4.798 -25.237 1.00 90.75 639 LEU A O 1
ATOM 4901 N N . LYS A 1 640 ? 10.483 6.187 -25.419 1.00 92.31 640 LYS A N 1
ATOM 4902 C CA . LYS A 1 640 ? 10.652 6.062 -26.877 1.00 92.31 640 LYS A CA 1
ATOM 4903 C C . LYS A 1 640 ? 11.587 4.926 -27.296 1.00 92.31 640 LYS A C 1
ATOM 4905 O O . LYS A 1 640 ? 11.609 4.601 -28.476 1.00 92.31 640 LYS A O 1
ATOM 4910 N N . LEU A 1 641 ? 12.376 4.381 -26.370 1.00 94.31 641 LEU A N 1
ATOM 4911 C CA . LEU A 1 641 ? 13.395 3.360 -26.641 1.00 94.31 641 LEU A CA 1
ATOM 4912 C C . LEU A 1 641 ? 13.050 1.989 -26.033 1.00 94.31 641 LEU A C 1
ATOM 4914 O O . LEU A 1 641 ? 13.577 0.979 -26.483 1.00 94.31 641 LEU A O 1
ATOM 4918 N N . GLN A 1 642 ? 12.183 1.938 -25.020 1.00 94.38 642 GLN A N 1
ATOM 4919 C CA . GLN A 1 642 ? 11.909 0.733 -24.224 1.00 94.38 642 GLN A CA 1
ATOM 4920 C C . GLN A 1 642 ? 11.332 -0.451 -25.016 1.00 94.38 642 GLN A C 1
ATOM 4922 O O . GLN A 1 642 ? 11.476 -1.586 -24.582 1.00 94.38 642 GLN A O 1
ATOM 4927 N N . ASP A 1 643 ? 10.711 -0.220 -26.177 1.00 92.44 643 ASP A N 1
ATOM 4928 C CA . ASP A 1 643 ? 10.188 -1.311 -27.015 1.00 92.44 643 ASP A CA 1
ATOM 4929 C C . ASP A 1 643 ? 11.325 -2.138 -27.665 1.00 92.44 643 ASP A C 1
ATOM 4931 O O . ASP A 1 643 ? 11.144 -3.298 -28.065 1.00 92.44 643 ASP A O 1
ATOM 4935 N N . ASP A 1 644 ? 12.527 -1.557 -27.733 1.00 95.19 644 ASP A N 1
ATOM 4936 C CA . ASP A 1 644 ? 13.689 -2.117 -28.421 1.00 95.19 644 ASP A CA 1
ATOM 4937 C C . ASP A 1 644 ? 14.841 -2.512 -27.483 1.00 95.19 644 ASP A C 1
ATOM 4939 O O . ASP A 1 644 ? 15.728 -3.253 -27.912 1.00 95.19 644 ASP A O 1
ATOM 4943 N N . TYR A 1 645 ? 14.833 -2.077 -26.216 1.00 97.38 645 TYR A N 1
ATOM 4944 C CA . TYR A 1 645 ? 15.948 -2.248 -25.272 1.00 97.38 645 TYR A CA 1
ATOM 4945 C C . TYR A 1 645 ? 15.482 -2.564 -23.846 1.00 97.38 645 TYR A C 1
ATOM 4947 O O . TYR A 1 645 ? 14.466 -2.046 -23.390 1.00 97.38 645 TYR A O 1
ATOM 4955 N N . ASP A 1 646 ? 16.288 -3.330 -23.106 1.00 97.50 646 ASP A N 1
ATOM 4956 C CA . ASP A 1 646 ? 16.118 -3.525 -21.658 1.00 97.50 646 ASP A CA 1
ATOM 4957 C C . ASP A 1 646 ? 16.869 -2.416 -20.911 1.00 97.50 646 ASP A C 1
ATOM 4959 O O . ASP A 1 646 ? 18.099 -2.441 -20.805 1.00 97.50 646 ASP A O 1
ATOM 4963 N N . ILE A 1 647 ? 16.148 -1.381 -20.478 1.00 98.56 647 ILE A N 1
ATOM 4964 C CA . ILE A 1 647 ? 16.758 -0.115 -20.050 1.00 98.56 647 ILE A CA 1
ATOM 4965 C C . ILE A 1 647 ? 16.815 -0.013 -18.526 1.00 98.56 647 ILE A C 1
ATOM 4967 O O . ILE A 1 647 ? 15.791 -0.076 -17.847 1.00 98.56 647 ILE A O 1
ATOM 4971 N N . TYR A 1 648 ? 18.013 0.254 -18.013 1.00 98.44 648 TYR A N 1
ATOM 4972 C CA . TYR A 1 648 ? 18.323 0.522 -16.614 1.00 98.44 648 TYR A CA 1
ATOM 4973 C C . TYR A 1 648 ? 18.823 1.963 -16.473 1.00 98.44 648 TYR A C 1
ATOM 4975 O O . TYR A 1 648 ? 19.755 2.370 -17.160 1.00 98.44 648 TYR A O 1
ATOM 4983 N N . MET A 1 649 ? 18.231 2.752 -15.582 1.00 98.44 649 MET A N 1
ATOM 4984 C CA . MET A 1 649 ? 18.606 4.141 -15.311 1.00 98.44 649 MET A CA 1
ATOM 4985 C C . MET A 1 649 ? 19.127 4.234 -13.881 1.00 98.44 649 MET A C 1
ATOM 4987 O O . MET A 1 649 ? 18.360 4.096 -12.930 1.00 98.44 649 MET A O 1
ATOM 4991 N N . LEU A 1 650 ? 20.432 4.437 -13.727 1.00 98.00 650 LEU A N 1
ATOM 4992 C CA . LEU A 1 650 ? 21.081 4.442 -12.418 1.00 98.00 650 LEU A CA 1
ATOM 4993 C C . LEU A 1 650 ? 20.938 5.803 -11.744 1.00 98.00 650 LEU A C 1
ATOM 4995 O O . LEU A 1 650 ? 21.151 6.827 -12.393 1.00 98.00 650 LEU A O 1
ATOM 4999 N N . ASP A 1 651 ? 20.689 5.800 -10.436 1.00 97.69 651 ASP A N 1
ATOM 5000 C CA . ASP A 1 651 ? 20.987 6.943 -9.579 1.00 97.69 651 ASP A CA 1
ATOM 5001 C C . ASP A 1 651 ? 22.472 6.892 -9.206 1.00 97.69 651 ASP A C 1
ATOM 5003 O O . ASP A 1 651 ? 22.946 5.942 -8.578 1.00 97.69 651 ASP A O 1
ATOM 5007 N N . ALA A 1 652 ? 23.234 7.912 -9.593 1.00 94.88 652 ALA A N 1
ATOM 5008 C CA . ALA A 1 652 ? 24.643 8.003 -9.234 1.00 94.88 652 ALA A CA 1
ATOM 5009 C C . ALA A 1 652 ? 24.811 8.133 -7.711 1.00 94.88 652 ALA A C 1
ATOM 5011 O O . ALA A 1 652 ? 23.955 8.682 -7.019 1.00 94.88 652 ALA A O 1
ATOM 5012 N N . ARG A 1 653 ? 25.952 7.688 -7.178 1.00 92.56 653 ARG A N 1
ATOM 5013 C CA . ARG A 1 653 ? 26.324 7.904 -5.772 1.00 92.56 653 ARG A CA 1
ATOM 5014 C C . ARG A 1 653 ? 26.112 9.368 -5.359 1.00 92.56 653 ARG A C 1
ATOM 5016 O O . ARG A 1 653 ? 26.471 10.291 -6.097 1.00 92.56 653 ARG A O 1
ATOM 5023 N N . GLY A 1 654 ? 25.488 9.586 -4.202 1.00 89.31 654 GLY A N 1
ATOM 5024 C CA . GLY A 1 654 ? 25.096 10.916 -3.718 1.00 89.31 654 GLY A CA 1
ATOM 5025 C C . GLY A 1 654 ? 23.893 11.552 -4.433 1.00 89.31 654 GLY A C 1
ATOM 5026 O O . GLY A 1 654 ? 23.639 12.744 -4.250 1.00 89.31 654 GLY A O 1
ATOM 5027 N N . HIS A 1 655 ? 23.154 10.797 -5.244 1.00 93.38 655 HIS A N 1
ATOM 5028 C CA . HIS A 1 655 ? 21.958 11.258 -5.950 1.00 93.38 655 HIS A CA 1
ATOM 5029 C C . HIS A 1 655 ? 20.806 10.272 -5.778 1.00 93.38 655 HIS A C 1
ATOM 5031 O O . HIS A 1 655 ? 21.018 9.079 -5.560 1.00 93.38 655 HIS A O 1
ATOM 5037 N N . GLY A 1 656 ? 19.582 10.776 -5.934 1.00 91.69 656 GLY A N 1
ATOM 5038 C CA . GLY A 1 656 ? 18.388 9.944 -5.963 1.00 91.69 656 GLY A CA 1
ATOM 5039 C C . GLY A 1 656 ? 18.231 9.162 -4.665 1.00 91.69 656 GLY A C 1
ATOM 5040 O O . GLY A 1 656 ? 18.216 9.753 -3.589 1.00 91.69 656 GLY A O 1
ATOM 5041 N N . LEU A 1 657 ? 18.107 7.841 -4.768 1.00 89.44 657 LEU A N 1
ATOM 5042 C CA . LEU A 1 657 ? 18.029 6.953 -3.603 1.00 89.44 657 LEU A CA 1
ATOM 5043 C C . LEU A 1 657 ? 19.326 6.163 -3.347 1.00 89.44 657 LEU A C 1
ATOM 5045 O O . LEU A 1 657 ? 19.334 5.278 -2.489 1.00 89.44 657 LEU A O 1
ATOM 5049 N N . SER A 1 658 ? 20.409 6.464 -4.070 1.00 92.75 658 SER A N 1
ATOM 5050 C CA . SER A 1 658 ? 21.728 5.852 -3.867 1.00 92.75 658 SER A CA 1
ATOM 5051 C C . SER A 1 658 ? 22.434 6.422 -2.638 1.00 92.75 658 SER A C 1
ATOM 5053 O O . SER A 1 658 ? 22.281 7.598 -2.297 1.00 92.75 658 SER A O 1
ATOM 5055 N N . ASP A 1 659 ? 23.254 5.597 -1.984 1.00 90.56 659 ASP A N 1
ATOM 5056 C CA . ASP A 1 659 ? 24.008 6.023 -0.804 1.00 90.56 659 ASP A CA 1
ATOM 5057 C C . ASP A 1 659 ? 25.010 7.161 -1.119 1.00 90.56 659 ASP A C 1
ATOM 5059 O O . ASP A 1 659 ? 25.364 7.453 -2.268 1.00 90.56 659 ASP A O 1
ATOM 5063 N N . LEU A 1 660 ? 25.469 7.825 -0.055 1.00 88.31 660 LEU A N 1
ATOM 5064 C CA . LEU A 1 660 ? 26.375 8.973 -0.109 1.00 88.31 660 LEU A CA 1
ATOM 5065 C C . LEU A 1 660 ? 27.833 8.580 -0.392 1.00 88.31 660 LEU A C 1
ATOM 5067 O O . LEU A 1 660 ? 28.232 7.424 -0.267 1.00 88.31 660 LEU A O 1
ATOM 5071 N N . PHE A 1 661 ? 28.653 9.590 -0.696 1.00 85.25 661 PHE A N 1
ATOM 5072 C CA . PHE A 1 661 ? 30.101 9.426 -0.791 1.00 85.25 661 PHE A CA 1
ATOM 5073 C C . PHE A 1 661 ? 30.729 9.013 0.547 1.00 85.25 661 PHE A C 1
ATOM 5075 O O . PHE A 1 661 ? 30.424 9.577 1.601 1.00 85.25 661 PHE A O 1
ATOM 5082 N N . THR A 1 662 ? 31.666 8.072 0.484 1.00 83.25 662 THR A N 1
ATOM 5083 C CA . THR A 1 662 ? 32.442 7.549 1.611 1.00 83.25 662 THR A CA 1
ATOM 5084 C C . THR A 1 662 ? 33.856 8.134 1.636 1.00 83.25 662 THR A C 1
ATOM 5086 O O . THR A 1 662 ? 34.328 8.722 0.664 1.00 83.25 662 THR A O 1
ATOM 5089 N N . ALA A 1 663 ? 34.570 7.959 2.750 1.00 80.31 663 ALA A N 1
ATOM 5090 C CA . ALA A 1 663 ? 35.949 8.436 2.884 1.00 80.31 663 ALA A CA 1
ATOM 5091 C C . ALA A 1 663 ? 36.954 7.708 1.967 1.00 80.31 663 ALA A C 1
ATOM 5093 O O . ALA A 1 663 ? 38.045 8.224 1.741 1.00 80.31 663 ALA A O 1
ATOM 5094 N N . SER A 1 664 ? 36.608 6.519 1.462 1.00 83.94 664 SER A N 1
ATOM 5095 C CA . SER A 1 664 ? 37.441 5.749 0.529 1.00 83.94 664 SER A CA 1
ATOM 5096 C C . SER A 1 664 ? 37.232 6.119 -0.939 1.00 83.94 664 SER A C 1
ATOM 5098 O O . SER A 1 664 ? 37.910 5.560 -1.798 1.00 83.94 664 SER A O 1
ATOM 5100 N N . ASP A 1 665 ? 36.307 7.032 -1.237 1.00 90.25 665 ASP A N 1
ATOM 5101 C CA . ASP A 1 665 ? 35.962 7.368 -2.613 1.00 90.25 665 ASP A CA 1
ATOM 5102 C C . ASP A 1 665 ? 37.047 8.240 -3.268 1.00 90.25 665 ASP A C 1
ATOM 5104 O O . ASP A 1 665 ? 37.574 9.187 -2.682 1.00 90.25 665 ASP A O 1
ATOM 5108 N N . ASP A 1 666 ? 37.362 7.923 -4.521 1.00 90.56 666 ASP A N 1
ATOM 5109 C CA . ASP A 1 666 ? 38.335 8.608 -5.371 1.00 90.56 666 ASP A CA 1
ATOM 5110 C C . ASP A 1 666 ? 37.722 9.090 -6.700 1.00 90.56 666 ASP A C 1
ATOM 5112 O O . ASP A 1 666 ? 36.539 8.890 -6.983 1.00 90.56 666 ASP A O 1
ATOM 5116 N N . ALA A 1 667 ? 38.537 9.730 -7.541 1.00 86.81 667 ALA A N 1
ATOM 5117 C CA . ALA A 1 667 ? 38.110 10.307 -8.818 1.00 86.81 667 ALA A CA 1
ATOM 5118 C C . ALA A 1 667 ? 37.510 9.297 -9.819 1.00 86.81 667 ALA A C 1
ATOM 5120 O O . ALA A 1 667 ? 36.915 9.724 -10.813 1.00 86.81 667 ALA A O 1
ATOM 5121 N N . ASP A 1 668 ? 37.651 7.995 -9.566 1.00 91.38 668 ASP A N 1
ATOM 5122 C CA . ASP A 1 668 ? 37.200 6.918 -10.448 1.00 91.38 668 ASP A CA 1
ATOM 5123 C C . ASP A 1 668 ? 35.953 6.214 -9.893 1.00 91.38 668 ASP A C 1
ATOM 5125 O O . ASP A 1 668 ? 35.374 5.353 -10.553 1.00 91.38 668 ASP A O 1
ATOM 5129 N N . THR A 1 669 ? 35.504 6.603 -8.696 1.00 92.81 669 THR A N 1
ATOM 5130 C CA . THR A 1 669 ? 34.379 5.989 -7.973 1.00 92.81 669 THR A CA 1
ATOM 5131 C C . THR A 1 669 ? 33.127 5.863 -8.827 1.00 92.81 669 THR A C 1
ATOM 5133 O O . THR A 1 669 ? 32.564 4.779 -8.903 1.00 92.81 669 THR A O 1
ATOM 5136 N N . LEU A 1 670 ? 32.718 6.925 -9.529 1.00 93.25 670 LEU A N 1
ATOM 5137 C CA . LEU A 1 670 ? 31.497 6.886 -10.343 1.00 93.25 670 LEU A CA 1
ATOM 5138 C C . LEU A 1 670 ? 31.604 5.913 -11.527 1.00 93.25 670 LEU A C 1
ATOM 5140 O O . LEU A 1 670 ? 30.606 5.336 -11.942 1.00 93.25 670 LEU A O 1
ATOM 5144 N N . ILE A 1 671 ? 32.808 5.699 -12.063 1.00 95.75 671 ILE A N 1
ATOM 5145 C CA . ILE A 1 671 ? 33.037 4.730 -13.143 1.00 95.75 671 ILE A CA 1
ATOM 5146 C C . ILE A 1 671 ? 32.979 3.312 -12.571 1.00 95.75 671 ILE A C 1
ATOM 5148 O O . ILE A 1 671 ? 32.314 2.447 -13.140 1.00 95.75 671 ILE A O 1
ATOM 5152 N N . LYS A 1 672 ? 33.622 3.091 -11.417 1.00 96.12 672 LYS A N 1
ATOM 5153 C CA . LYS A 1 672 ? 33.587 1.820 -10.679 1.00 96.12 672 LYS A CA 1
ATOM 5154 C C . LYS A 1 672 ? 32.164 1.452 -10.252 1.00 96.12 672 LYS A C 1
ATOM 5156 O O . LYS A 1 672 ? 31.811 0.281 -10.321 1.00 96.12 672 LYS A O 1
ATOM 5161 N N . ASP A 1 673 ? 31.342 2.433 -9.881 1.00 96.56 673 ASP A N 1
ATOM 5162 C CA . ASP A 1 673 ? 29.925 2.243 -9.553 1.00 96.56 673 ASP A CA 1
ATOM 5163 C C . ASP A 1 673 ? 29.147 1.699 -10.754 1.00 96.56 673 ASP A C 1
ATOM 5165 O O . ASP A 1 673 ? 28.456 0.690 -10.633 1.00 96.56 673 ASP A O 1
ATOM 5169 N N . VAL A 1 674 ? 29.302 2.311 -11.934 1.00 97.94 674 VAL A N 1
ATOM 5170 C CA . VAL A 1 674 ? 28.633 1.838 -13.157 1.00 97.94 674 VAL A CA 1
ATOM 5171 C C . VAL A 1 674 ? 29.157 0.460 -13.570 1.00 97.94 674 VAL A C 1
ATOM 5173 O O . VAL A 1 674 ? 28.362 -0.408 -13.925 1.00 97.94 674 VAL A O 1
ATOM 5176 N N . ALA A 1 675 ? 30.470 0.225 -13.487 1.00 97.94 675 ALA A N 1
ATOM 5177 C CA . ALA A 1 675 ? 31.061 -1.073 -13.807 1.00 97.94 675 ALA A CA 1
ATOM 5178 C C . ALA A 1 675 ? 30.542 -2.189 -12.888 1.00 97.94 675 ALA A C 1
ATOM 5180 O O . ALA A 1 675 ? 30.133 -3.247 -13.362 1.00 97.94 675 ALA A O 1
ATOM 5181 N N . ALA A 1 676 ? 30.509 -1.931 -11.580 1.00 96.62 676 ALA A N 1
ATOM 5182 C CA . ALA A 1 676 ? 30.033 -2.885 -10.590 1.00 96.62 676 ALA A CA 1
ATOM 5183 C C . ALA A 1 676 ? 28.508 -3.077 -10.655 1.00 96.62 676 ALA A C 1
ATOM 5185 O O . ALA A 1 676 ? 28.029 -4.176 -10.398 1.00 96.62 676 ALA A O 1
ATOM 5186 N N . ALA A 1 677 ? 27.740 -2.053 -11.044 1.00 97.44 677 ALA A N 1
ATOM 5187 C CA . ALA A 1 677 ? 26.307 -2.190 -11.304 1.00 97.44 677 ALA A CA 1
ATOM 5188 C C . ALA A 1 677 ? 26.028 -3.086 -12.521 1.00 97.44 677 ALA A C 1
ATOM 5190 O O . ALA A 1 677 ? 25.152 -3.943 -12.453 1.00 97.44 677 ALA A O 1
ATOM 5191 N N . ILE A 1 678 ? 26.785 -2.928 -13.613 1.00 97.88 678 ILE A N 1
ATOM 5192 C CA . ILE A 1 678 ? 26.683 -3.791 -14.803 1.00 97.88 678 ILE A CA 1
ATOM 5193 C C . ILE A 1 678 ? 26.973 -5.254 -14.444 1.00 97.88 678 ILE A C 1
ATOM 5195 O O . ILE A 1 678 ? 26.231 -6.137 -14.871 1.00 97.88 678 ILE A O 1
ATOM 5199 N N . ASP A 1 679 ? 28.014 -5.495 -13.643 1.00 95.88 679 ASP A N 1
ATOM 5200 C CA . ASP A 1 679 ? 28.383 -6.831 -13.161 1.00 95.88 679 ASP A CA 1
ATOM 5201 C C . ASP A 1 679 ? 27.307 -7.429 -12.239 1.00 95.88 679 ASP A C 1
ATOM 5203 O O . ASP A 1 679 ? 26.832 -8.536 -12.480 1.00 95.88 679 ASP A O 1
ATOM 5207 N N . ALA A 1 680 ? 26.839 -6.665 -11.246 1.00 94.50 680 ALA A N 1
ATOM 5208 C CA . ALA A 1 680 ? 25.813 -7.104 -10.296 1.00 94.50 680 ALA A CA 1
ATOM 5209 C C . ALA A 1 680 ? 24.450 -7.390 -10.952 1.00 94.50 680 ALA A C 1
ATOM 5211 O O . ALA A 1 680 ? 23.688 -8.216 -10.456 1.00 94.50 680 ALA A O 1
ATOM 5212 N N . LEU A 1 681 ? 24.135 -6.703 -12.053 1.00 94.19 681 LEU A N 1
ATOM 5213 C CA . LEU A 1 681 ? 22.936 -6.940 -12.862 1.00 94.19 681 LEU A CA 1
ATOM 5214 C C . LEU A 1 681 ? 23.140 -8.036 -13.922 1.00 94.19 681 LEU A C 1
ATOM 5216 O O . LEU A 1 681 ? 22.224 -8.311 -14.694 1.00 94.19 681 LEU A O 1
ATOM 5220 N N . GLU A 1 682 ? 24.329 -8.642 -13.979 1.00 95.44 682 GLU A N 1
ATOM 5221 C CA . GLU A 1 682 ? 24.716 -9.682 -14.937 1.00 95.44 682 GLU A CA 1
ATOM 5222 C C . GLU A 1 682 ? 24.519 -9.264 -16.411 1.00 95.44 682 GLU A C 1
ATOM 5224 O O . GLU A 1 682 ? 24.251 -10.088 -17.296 1.00 95.44 682 GLU A O 1
ATOM 5229 N N . LEU A 1 683 ? 24.664 -7.966 -16.709 1.00 96.06 683 LEU A N 1
ATOM 5230 C CA . LEU A 1 683 ? 24.404 -7.424 -18.042 1.00 96.06 683 LEU A CA 1
ATOM 5231 C C . LEU A 1 683 ? 25.582 -7.700 -18.977 1.00 96.06 683 LEU A C 1
ATOM 5233 O O . LEU A 1 683 ? 26.690 -7.187 -18.815 1.00 96.06 683 LEU A O 1
ATOM 5237 N N . LYS A 1 684 ? 25.331 -8.480 -20.030 1.00 94.81 684 LYS A N 1
ATOM 5238 C CA . LYS A 1 684 ? 26.352 -8.818 -21.027 1.00 94.81 684 LYS A CA 1
ATOM 5239 C C . LYS A 1 684 ? 26.469 -7.724 -22.079 1.00 94.81 684 LYS A C 1
ATOM 5241 O O . LYS A 1 684 ? 25.590 -7.592 -22.927 1.00 94.81 684 LYS A O 1
ATOM 5246 N N . LYS A 1 685 ? 27.593 -7.001 -22.063 1.00 96.19 685 LYS A N 1
ATOM 5247 C CA . LYS A 1 685 ? 27.933 -5.951 -23.038 1.00 96.19 685 LYS A CA 1
ATOM 5248 C C . LYS A 1 685 ? 26.782 -4.956 -23.273 1.00 96.19 685 LYS A C 1
ATOM 5250 O O . LYS A 1 685 ? 26.316 -4.838 -24.407 1.00 96.19 685 LYS A O 1
ATOM 5255 N N . PRO A 1 686 ? 26.292 -4.245 -22.241 1.00 98.31 686 PRO A N 1
ATOM 5256 C CA . PRO A 1 686 ? 25.236 -3.259 -22.431 1.00 98.31 686 PRO A CA 1
ATOM 5257 C C . PRO A 1 686 ? 25.692 -2.073 -23.284 1.00 98.31 686 PRO A C 1
ATOM 5259 O O . PRO A 1 686 ? 26.882 -1.768 -23.394 1.00 98.31 686 PRO A O 1
ATOM 5262 N N . ILE A 1 687 ? 24.730 -1.370 -23.873 1.00 98.69 687 ILE A N 1
ATOM 5263 C CA . ILE A 1 687 ? 24.948 -0.017 -24.392 1.00 98.69 687 ILE A CA 1
ATOM 5264 C C . ILE A 1 687 ? 24.967 0.931 -23.194 1.00 98.69 687 ILE A C 1
ATOM 5266 O O . ILE A 1 687 ? 24.029 0.929 -22.401 1.00 98.69 687 ILE A O 1
ATOM 5270 N N . VAL A 1 688 ? 26.006 1.749 -23.052 1.00 98.69 688 VAL A N 1
ATOM 5271 C CA . VAL A 1 688 ? 26.094 2.717 -21.950 1.00 98.69 688 VAL A CA 1
ATOM 5272 C C . VAL A 1 688 ? 25.846 4.128 -22.466 1.00 98.69 688 VAL A C 1
ATOM 5274 O O . VAL A 1 688 ? 26.464 4.573 -23.434 1.00 98.69 688 VAL A O 1
ATOM 5277 N N . VAL A 1 689 ? 24.918 4.831 -21.827 1.00 98.75 689 VAL A N 1
ATOM 5278 C CA . VAL A 1 689 ? 24.469 6.170 -22.210 1.00 98.75 689 VAL A CA 1
ATOM 5279 C C . VAL A 1 689 ? 24.662 7.103 -21.028 1.00 98.75 689 VAL A C 1
ATOM 5281 O O . VAL A 1 689 ? 24.280 6.782 -19.907 1.00 98.75 689 VAL A O 1
ATOM 5284 N N . GLY A 1 690 ? 25.242 8.273 -21.257 1.00 98.25 690 GLY A N 1
ATOM 5285 C CA . GLY A 1 690 ? 25.467 9.244 -20.196 1.00 98.25 690 GLY A CA 1
ATOM 5286 C C . GLY A 1 690 ? 25.153 10.662 -20.633 1.00 98.25 690 GLY A C 1
ATOM 5287 O O . GLY A 1 690 ? 25.384 11.013 -21.788 1.00 98.25 690 GLY A O 1
ATOM 5288 N N . HIS A 1 691 ? 24.678 11.500 -19.711 1.00 98.06 691 HIS A N 1
ATOM 5289 C CA . HIS A 1 691 ? 24.484 12.939 -19.932 1.00 98.06 691 HIS A CA 1
ATOM 5290 C C . HIS A 1 691 ? 25.329 13.779 -18.978 1.00 98.06 691 HIS A C 1
ATOM 5292 O O . HIS A 1 691 ? 25.398 13.487 -17.787 1.00 98.06 691 HIS A O 1
ATOM 5298 N N . SER A 1 692 ? 25.972 14.836 -19.485 1.00 94.94 692 SER A N 1
ATOM 5299 C CA . SER A 1 692 ? 26.763 15.770 -18.673 1.00 94.94 692 SER A CA 1
ATOM 5300 C C . SER A 1 692 ? 27.837 15.040 -17.841 1.00 94.94 692 SER A C 1
ATOM 5302 O O . SER A 1 692 ? 28.708 14.385 -18.414 1.00 94.94 692 SER A O 1
ATOM 5304 N N . MET A 1 693 ? 27.785 15.080 -16.504 1.00 94.81 693 MET A N 1
ATOM 5305 C CA . MET A 1 693 ? 28.639 14.260 -15.625 1.00 94.81 693 MET A CA 1
ATOM 5306 C C . MET A 1 693 ? 28.559 12.757 -15.953 1.00 94.81 693 MET A C 1
ATOM 5308 O O . MET A 1 693 ? 29.588 12.081 -16.013 1.00 94.81 693 MET A O 1
ATOM 5312 N N . GLY A 1 694 ? 27.365 12.236 -16.233 1.00 96.94 694 GLY A N 1
ATOM 5313 C CA . GLY A 1 694 ? 27.168 10.865 -16.688 1.00 96.94 694 GLY A CA 1
ATOM 5314 C C . GLY A 1 694 ? 27.818 10.596 -18.044 1.00 96.94 694 GLY A C 1
ATOM 5315 O O . GLY A 1 694 ? 28.381 9.524 -18.236 1.00 96.94 694 GLY A O 1
ATOM 5316 N N . ALA A 1 695 ? 27.844 11.575 -18.960 1.00 97.44 695 ALA A N 1
ATOM 5317 C CA . ALA A 1 695 ? 28.528 11.444 -20.254 1.00 97.44 695 ALA A CA 1
ATOM 5318 C C . ALA A 1 695 ? 30.040 11.264 -20.066 1.00 97.44 695 ALA A C 1
ATOM 5320 O O . ALA A 1 695 ? 30.652 10.426 -20.719 1.00 97.44 695 ALA A O 1
ATOM 5321 N N . HIS A 1 696 ? 30.635 12.008 -19.133 1.00 95.94 696 HIS A N 1
ATOM 5322 C CA . HIS A 1 696 ? 32.031 11.823 -18.741 1.00 95.94 696 HIS A CA 1
ATOM 5323 C C . HIS A 1 696 ? 32.278 10.470 -18.063 1.00 95.94 696 HIS A C 1
ATOM 5325 O O . HIS A 1 696 ? 33.279 9.813 -18.344 1.00 95.94 696 HIS A O 1
ATOM 5331 N N . THR A 1 697 ? 31.342 10.033 -17.220 1.00 96.88 697 THR A N 1
ATOM 5332 C CA . THR A 1 697 ? 31.414 8.740 -16.529 1.00 96.88 697 THR A CA 1
ATOM 5333 C C . THR A 1 697 ? 31.433 7.585 -17.529 1.00 96.88 697 THR A C 1
ATOM 5335 O O . THR A 1 697 ? 32.345 6.765 -17.486 1.00 96.88 697 THR A O 1
ATOM 5338 N N . VAL A 1 698 ? 30.503 7.550 -18.493 1.00 97.62 698 VAL A N 1
ATOM 5339 C CA . VAL A 1 698 ? 30.477 6.486 -19.515 1.00 97.62 698 VAL A CA 1
ATOM 5340 C C . VAL A 1 698 ? 31.613 6.613 -20.537 1.00 97.62 698 VAL A C 1
ATOM 5342 O O . VAL A 1 698 ? 32.077 5.601 -21.053 1.00 97.62 698 VAL A O 1
ATOM 5345 N N . MET A 1 699 ? 32.111 7.830 -20.793 1.00 96.25 699 MET A N 1
ATOM 5346 C CA . MET A 1 699 ? 33.304 8.052 -21.621 1.00 96.25 699 MET A CA 1
ATOM 5347 C C . MET A 1 699 ? 34.533 7.385 -21.000 1.00 96.25 699 MET A C 1
ATOM 5349 O O . MET A 1 699 ? 35.238 6.640 -21.679 1.00 96.25 699 MET A O 1
ATOM 5353 N N . ARG A 1 700 ? 34.784 7.628 -19.708 1.00 95.56 700 ARG A N 1
ATOM 5354 C CA . ARG A 1 700 ? 35.904 7.003 -18.997 1.00 95.56 700 ARG A CA 1
ATOM 5355 C C . ARG A 1 700 ? 35.686 5.505 -18.786 1.00 95.56 700 ARG A C 1
ATOM 5357 O O . ARG A 1 700 ? 36.628 4.742 -18.958 1.00 95.56 700 ARG A O 1
ATOM 5364 N N . LEU A 1 701 ? 34.449 5.066 -18.531 1.00 96.44 701 LEU A N 1
ATOM 5365 C CA . LEU A 1 701 ? 34.096 3.642 -18.486 1.00 96.44 701 LEU A CA 1
ATOM 5366 C C . LEU A 1 701 ? 34.511 2.924 -19.776 1.00 96.44 701 LEU A C 1
ATOM 5368 O O . LEU A 1 701 ? 35.181 1.901 -19.711 1.00 96.44 701 LEU A O 1
ATOM 5372 N N . GLY A 1 702 ? 34.172 3.483 -20.941 1.00 95.19 702 GLY A N 1
ATOM 5373 C CA . GLY A 1 702 ? 34.545 2.904 -22.233 1.00 95.19 702 GLY A CA 1
ATOM 5374 C C . GLY A 1 702 ? 36.050 2.901 -22.515 1.00 95.19 702 GLY A C 1
ATOM 5375 O O . GLY A 1 702 ? 36.517 2.080 -23.299 1.00 95.19 702 GLY A O 1
ATOM 5376 N N . ALA A 1 703 ? 36.809 3.802 -21.890 1.00 94.31 703 ALA A N 1
ATOM 5377 C CA . ALA A 1 703 ? 38.262 3.873 -22.017 1.00 94.31 703 ALA A CA 1
ATOM 5378 C C . ALA A 1 703 ? 38.994 2.899 -21.079 1.00 94.31 703 ALA A C 1
ATOM 5380 O O . ALA A 1 703 ? 40.020 2.335 -21.454 1.00 94.31 703 ALA A O 1
ATOM 5381 N N . GLU A 1 704 ? 38.493 2.728 -19.855 1.00 94.75 704 GLU A N 1
ATOM 5382 C CA . GLU A 1 704 ? 39.140 1.944 -18.794 1.00 94.75 704 GLU A CA 1
ATOM 5383 C C . GLU A 1 704 ? 38.650 0.491 -18.747 1.00 94.75 704 GLU A C 1
ATOM 5385 O O . GLU A 1 704 ? 39.402 -0.404 -18.364 1.00 94.75 704 GLU A O 1
ATOM 5390 N N . TYR A 1 705 ? 37.421 0.247 -19.207 1.00 95.19 705 TYR A N 1
ATOM 5391 C CA . TYR A 1 705 ? 36.779 -1.065 -19.288 1.00 95.19 705 TYR A CA 1
ATOM 5392 C C . TYR A 1 705 ? 36.312 -1.340 -20.732 1.00 95.19 705 TYR A C 1
ATOM 5394 O O . TYR A 1 705 ? 35.112 -1.488 -20.980 1.00 95.19 705 TYR A O 1
ATOM 5402 N N . PRO A 1 706 ? 37.235 -1.408 -21.714 1.00 88.88 706 PRO A N 1
ATOM 5403 C CA . PRO A 1 706 ? 36.899 -1.425 -23.143 1.00 88.88 706 PRO A CA 1
ATOM 5404 C C . PRO A 1 706 ? 36.047 -2.628 -23.580 1.00 88.88 706 PRO A C 1
ATOM 5406 O O . PRO A 1 706 ? 35.341 -2.546 -24.580 1.00 88.88 706 PRO A O 1
ATOM 5409 N N . ASP A 1 707 ? 36.074 -3.727 -22.822 1.00 92.31 707 ASP A N 1
ATOM 5410 C CA . ASP A 1 707 ? 35.300 -4.940 -23.115 1.00 92.31 707 ASP A CA 1
ATOM 5411 C C . ASP A 1 707 ? 33.911 -4.971 -22.457 1.00 92.31 707 ASP A C 1
ATOM 5413 O O . ASP A 1 707 ? 33.108 -5.863 -22.755 1.00 92.31 707 ASP A O 1
ATOM 5417 N N . LEU A 1 708 ? 33.626 -4.024 -21.555 1.00 96.06 708 LEU A N 1
ATOM 5418 C CA . LEU A 1 708 ? 32.429 -4.046 -20.717 1.00 96.06 708 LEU A CA 1
ATOM 5419 C C . LEU A 1 708 ? 31.172 -3.614 -21.473 1.00 96.06 708 LEU A C 1
ATOM 5421 O O . LEU A 1 708 ? 30.108 -4.170 -21.228 1.00 96.06 708 LEU A O 1
ATOM 5425 N N . ALA A 1 709 ? 31.275 -2.644 -22.384 1.00 97.12 709 ALA A N 1
ATOM 5426 C CA . ALA A 1 709 ? 30.134 -2.086 -23.109 1.00 97.12 709 ALA A CA 1
ATOM 5427 C C . ALA A 1 709 ? 30.104 -2.535 -24.577 1.00 97.12 709 ALA A C 1
ATOM 5429 O O . ALA A 1 709 ? 31.139 -2.780 -25.189 1.00 97.12 709 ALA A O 1
ATOM 5430 N N . LYS A 1 710 ? 28.911 -2.601 -25.177 1.00 97.31 710 LYS A N 1
ATOM 5431 C CA . LYS A 1 710 ? 28.750 -2.787 -26.631 1.00 97.31 710 LYS A CA 1
ATOM 5432 C C . LYS A 1 710 ? 28.939 -1.482 -27.405 1.00 97.31 710 LYS A C 1
ATOM 5434 O O . LYS A 1 710 ? 29.435 -1.513 -28.526 1.00 97.31 710 LYS A O 1
ATOM 5439 N N . ALA A 1 711 ? 28.523 -0.360 -26.825 1.00 98.25 711 ALA A N 1
ATOM 5440 C CA . ALA A 1 711 ? 28.666 0.976 -27.396 1.00 98.25 711 ALA A CA 1
ATOM 5441 C C . ALA A 1 711 ? 28.602 2.039 -26.292 1.00 98.25 711 ALA A C 1
ATOM 5443 O O . ALA A 1 711 ? 28.003 1.798 -25.241 1.00 98.25 711 ALA A O 1
ATOM 5444 N N . VAL A 1 712 ? 29.181 3.214 -26.553 1.00 98.38 712 VAL A N 1
ATOM 5445 C CA . VAL A 1 712 ? 29.222 4.346 -25.612 1.00 98.38 712 VAL A CA 1
ATOM 5446 C C . VAL A 1 712 ? 28.555 5.573 -26.227 1.00 98.38 712 VAL A C 1
ATOM 5448 O O . VAL A 1 712 ? 28.980 6.073 -27.267 1.00 98.38 712 VAL A O 1
ATOM 5451 N N . ILE A 1 713 ? 27.524 6.101 -25.572 1.00 98.62 713 ILE A N 1
ATOM 5452 C CA . ILE A 1 713 ? 26.768 7.267 -26.036 1.00 98.62 713 ILE A CA 1
ATOM 5453 C C . ILE A 1 713 ? 26.893 8.402 -25.015 1.00 98.62 713 ILE A C 1
ATOM 5455 O O . ILE A 1 713 ? 26.548 8.257 -23.846 1.00 98.62 713 ILE A O 1
ATOM 5459 N N . MET A 1 714 ? 27.374 9.558 -25.465 1.00 98.31 714 MET A N 1
ATOM 5460 C CA . MET A 1 714 ? 27.722 10.707 -24.630 1.00 98.31 714 MET A CA 1
ATOM 5461 C C . MET A 1 714 ? 26.888 11.926 -25.028 1.00 98.31 714 MET A C 1
ATOM 5463 O O . MET A 1 714 ? 27.089 12.513 -26.093 1.00 98.31 714 MET A O 1
ATOM 5467 N N . LEU A 1 715 ? 25.962 12.328 -24.160 1.00 98.19 715 LEU A N 1
ATOM 5468 C CA . LEU A 1 715 ? 25.109 13.497 -24.340 1.00 98.19 715 LEU A CA 1
ATOM 5469 C C . LEU A 1 715 ? 25.729 14.708 -23.644 1.00 98.19 715 LEU A C 1
ATOM 5471 O O . LEU A 1 715 ? 25.830 14.788 -22.421 1.00 98.19 715 LEU A O 1
ATOM 5475 N N . ASP A 1 716 ? 26.113 15.668 -24.466 1.00 96.56 716 ASP A N 1
ATOM 5476 C CA . ASP A 1 716 ? 26.723 16.946 -24.132 1.00 96.56 716 ASP A CA 1
ATOM 5477 C C . ASP A 1 716 ? 27.929 16.899 -23.171 1.00 96.56 716 ASP A C 1
ATOM 5479 O O . ASP A 1 716 ? 27.986 17.694 -22.227 1.00 96.56 716 ASP A O 1
ATOM 5483 N N . PRO A 1 717 ? 28.939 16.032 -23.402 1.00 94.69 717 PRO A N 1
ATOM 5484 C CA . PRO A 1 717 ? 30.166 16.080 -22.615 1.00 94.69 717 PRO A CA 1
ATOM 5485 C C . PRO A 1 717 ? 30.900 17.414 -22.827 1.00 94.69 717 PRO A C 1
ATOM 5487 O O . PRO A 1 717 ? 30.760 18.086 -23.863 1.00 94.69 717 PRO A O 1
ATOM 5490 N N . LEU A 1 718 ? 31.730 17.796 -21.858 1.00 88.62 718 LEU A N 1
ATOM 5491 C CA . LEU A 1 718 ? 32.771 18.795 -22.089 1.00 88.62 718 LEU A CA 1
ATOM 5492 C C . LEU A 1 718 ? 33.902 18.148 -22.896 1.00 88.62 718 LEU A C 1
ATOM 5494 O O . LEU A 1 718 ? 34.362 17.060 -22.563 1.00 88.62 718 LEU A O 1
ATOM 5498 N N . LEU A 1 719 ? 34.363 18.829 -23.943 1.00 84.44 719 LEU A N 1
ATOM 5499 C CA . LEU A 1 719 ? 35.495 18.393 -24.759 1.00 84.44 719 LEU A CA 1
ATOM 5500 C C . LEU A 1 719 ? 36.650 19.380 -24.561 1.00 84.44 719 LEU A C 1
ATOM 5502 O O . LEU A 1 719 ? 36.452 20.599 -24.622 1.00 84.44 719 LEU A O 1
ATOM 5506 N N . GLU A 1 720 ? 37.846 18.867 -24.276 1.00 66.06 720 GLU A N 1
ATOM 5507 C CA . GLU A 1 720 ? 39.041 19.701 -24.135 1.00 66.06 720 GLU A CA 1
ATOM 5508 C C . GLU A 1 720 ? 39.375 20.388 -25.472 1.00 66.06 720 GLU A C 1
ATOM 5510 O O . GLU A 1 720 ? 39.277 19.786 -26.536 1.00 66.06 720 GLU A O 1
ATOM 5515 N N . GLY A 1 721 ? 39.726 21.682 -25.419 1.00 53.72 721 GLY A N 1
ATOM 5516 C CA . GLY A 1 721 ? 40.026 22.516 -26.596 1.00 53.72 721 GLY A CA 1
ATOM 5517 C C . GLY A 1 721 ? 39.036 23.661 -26.869 1.00 53.72 721 GLY A C 1
ATOM 5518 O O . GLY A 1 721 ? 39.434 24.672 -27.441 1.00 53.72 721 GLY A O 1
ATOM 5519 N N . ALA A 1 722 ? 37.793 23.592 -26.374 1.00 44.84 722 ALA A N 1
ATOM 5520 C CA . ALA A 1 722 ? 36.737 24.574 -26.689 1.00 44.84 722 ALA A CA 1
ATOM 5521 C C . ALA A 1 722 ? 36.656 25.810 -25.756 1.00 44.84 722 ALA A C 1
ATOM 5523 O O . ALA A 1 722 ? 35.790 26.662 -25.928 1.00 44.84 722 ALA A O 1
ATOM 5524 N N . ARG A 1 723 ? 37.524 25.949 -24.738 1.00 38.88 723 ARG A N 1
ATOM 5525 C CA . ARG A 1 723 ? 37.435 27.055 -23.746 1.00 38.88 723 ARG A CA 1
ATOM 5526 C C . ARG A 1 723 ? 38.692 27.900 -23.533 1.00 38.88 723 ARG A C 1
ATOM 5528 O O . ARG A 1 723 ? 38.692 28.742 -22.642 1.00 38.88 723 ARG A O 1
ATOM 5535 N N . ASN A 1 724 ? 39.731 27.754 -24.356 1.00 33.91 724 ASN A N 1
ATOM 5536 C CA . ASN A 1 724 ? 40.999 28.471 -24.149 1.00 33.91 724 ASN A CA 1
ATOM 5537 C C . ASN A 1 724 ? 41.381 29.480 -25.246 1.00 33.91 724 ASN A C 1
ATOM 5539 O O . ASN A 1 724 ? 42.565 29.682 -25.510 1.00 33.91 724 ASN A O 1
ATOM 5543 N N . ARG A 1 725 ? 40.410 30.194 -25.839 1.00 32.75 725 ARG A N 1
ATOM 5544 C CA . ARG A 1 725 ? 40.688 31.445 -26.576 1.00 32.75 725 ARG A CA 1
ATOM 5545 C C . ARG A 1 725 ? 39.643 32.540 -26.310 1.00 32.75 725 ARG A C 1
ATOM 5547 O O . ARG A 1 725 ? 38.651 32.645 -27.008 1.00 32.75 725 ARG A O 1
ATOM 5554 N N . GLY A 1 726 ? 39.945 33.380 -25.313 1.00 28.78 726 GLY A N 1
ATOM 5555 C CA . GLY A 1 726 ? 39.722 34.835 -25.334 1.00 28.78 726 GLY A CA 1
ATOM 5556 C C . GLY A 1 726 ? 38.296 35.383 -25.182 1.00 28.78 726 GLY A C 1
ATOM 5557 O O . GLY A 1 726 ? 37.556 35.485 -26.149 1.00 28.78 726 GLY A O 1
ATOM 5558 N N . GLY A 1 727 ? 37.978 35.918 -23.996 1.00 24.81 727 GLY A N 1
ATOM 5559 C CA . GLY A 1 727 ? 36.849 36.837 -23.824 1.00 24.81 727 GLY A CA 1
ATOM 5560 C C . GLY A 1 727 ? 36.589 37.207 -22.368 1.00 24.81 727 GLY A C 1
ATOM 5561 O O . GLY A 1 727 ? 35.816 36.544 -21.685 1.00 24.81 727 GLY A O 1
ATOM 5562 N N . GLN A 1 728 ? 37.247 38.264 -21.887 1.00 27.73 728 GLN A N 1
ATOM 5563 C CA . GLN A 1 728 ? 37.003 38.883 -20.582 1.00 27.73 728 GLN A CA 1
ATOM 5564 C C . GLN A 1 728 ? 35.499 39.024 -20.296 1.00 27.73 728 GLN A C 1
ATOM 5566 O O . GLN A 1 728 ? 34.760 39.615 -21.085 1.00 27.73 728 GLN A O 1
ATOM 5571 N N . ARG A 1 729 ? 35.055 38.570 -19.115 1.00 30.64 729 ARG A N 1
ATOM 5572 C CA . ARG A 1 729 ? 33.794 39.025 -18.513 1.00 30.64 729 ARG A CA 1
ATOM 5573 C C . ARG A 1 729 ? 33.923 40.520 -18.206 1.00 30.64 729 ARG A C 1
ATOM 5575 O O . ARG A 1 729 ? 34.296 40.911 -17.105 1.00 30.64 729 ARG A O 1
ATOM 5582 N N . GLY A 1 730 ? 33.635 41.348 -19.206 1.00 24.27 730 GLY A N 1
ATOM 5583 C CA . GLY A 1 730 ? 33.451 42.782 -19.053 1.00 24.27 730 GLY A CA 1
ATOM 5584 C C . GLY A 1 730 ? 32.228 43.046 -18.183 1.00 24.27 730 GLY A C 1
ATOM 5585 O O . GLY A 1 730 ? 31.094 42.747 -18.559 1.00 24.27 730 GLY A O 1
ATOM 5586 N N . SER A 1 731 ? 32.477 43.603 -17.005 1.00 31.27 731 SER A N 1
ATOM 5587 C CA . SER A 1 731 ? 31.488 44.196 -16.116 1.00 31.27 731 SER A CA 1
ATOM 5588 C C . SER A 1 731 ? 30.556 45.141 -16.882 1.00 31.27 731 SER A C 1
ATOM 5590 O O . SER A 1 731 ? 30.977 46.209 -17.324 1.00 31.27 731 SER A O 1
ATOM 5592 N N . ARG A 1 732 ? 29.266 44.807 -16.982 1.00 26.69 732 ARG A N 1
ATOM 5593 C CA . ARG A 1 732 ? 28.228 45.812 -17.241 1.00 26.69 732 ARG A CA 1
ATOM 5594 C C . ARG A 1 732 ? 27.655 46.283 -15.911 1.00 26.69 732 ARG A C 1
ATOM 5596 O O . ARG A 1 732 ? 26.636 45.796 -15.438 1.00 26.69 732 ARG A O 1
ATOM 5603 N N . GLN A 1 733 ? 28.339 47.271 -15.337 1.00 29.97 733 GLN A N 1
ATOM 5604 C CA . GLN A 1 733 ? 27.692 48.317 -14.551 1.00 29.97 733 GLN A CA 1
ATOM 5605 C C . GLN A 1 733 ? 26.584 48.945 -15.412 1.00 29.97 733 GLN A C 1
ATOM 5607 O O . GLN A 1 733 ? 26.854 49.418 -16.517 1.00 29.97 733 GLN A O 1
ATOM 5612 N N . ARG A 1 734 ? 25.350 48.995 -14.904 1.00 26.80 734 ARG A N 1
ATOM 5613 C CA . ARG A 1 734 ? 24.373 50.005 -15.325 1.00 26.80 734 ARG A CA 1
ATOM 5614 C C . ARG A 1 734 ? 24.156 50.961 -14.161 1.00 26.80 734 ARG A C 1
ATOM 5616 O O . ARG A 1 734 ? 23.700 50.560 -13.096 1.00 26.80 734 ARG A O 1
ATOM 5623 N N . ARG A 1 735 ? 24.585 52.199 -14.409 1.00 26.83 735 ARG A N 1
ATOM 5624 C CA . ARG A 1 735 ? 24.427 53.389 -13.580 1.00 26.83 735 ARG A CA 1
ATOM 5625 C C . ARG A 1 735 ? 22.950 53.727 -13.387 1.00 26.83 735 ARG A C 1
ATOM 5627 O O . ARG A 1 735 ? 22.149 53.584 -14.307 1.00 26.83 735 ARG A O 1
ATOM 5634 N N . SER A 1 736 ? 22.664 54.197 -12.183 1.00 30.20 736 SER A N 1
ATOM 5635 C CA . SER A 1 736 ? 21.540 55.044 -11.805 1.00 30.20 736 SER A CA 1
ATOM 5636 C C . SER A 1 736 ? 21.660 56.434 -12.430 1.00 30.20 736 SER A C 1
ATOM 5638 O O . SER A 1 736 ? 22.770 56.959 -12.456 1.00 30.20 736 SER A O 1
ATOM 5640 N N . GLU A 1 737 ? 20.517 56.974 -12.867 1.00 29.69 737 GLU A N 1
ATOM 5641 C CA . GLU A 1 737 ? 20.091 58.390 -12.980 1.00 29.69 737 GLU A CA 1
ATOM 5642 C C . GLU A 1 737 ? 19.169 58.515 -14.208 1.00 29.69 737 GLU A C 1
ATOM 5644 O O . GLU A 1 737 ? 19.641 58.444 -15.337 1.00 29.69 737 GLU A O 1
ATOM 5649 N N . ASP A 1 738 ? 17.841 58.541 -14.023 1.00 27.30 738 ASP A N 1
ATOM 5650 C CA . ASP A 1 738 ? 17.083 59.803 -13.962 1.00 27.30 738 ASP A CA 1
ATOM 5651 C C . ASP A 1 738 ? 15.556 59.593 -13.771 1.00 27.30 738 ASP A C 1
ATOM 5653 O O . ASP A 1 738 ? 14.971 58.643 -14.285 1.00 27.30 738 ASP A O 1
ATOM 5657 N N . GLY A 1 739 ? 14.963 60.506 -12.993 1.00 30.02 739 GLY A N 1
ATOM 5658 C CA . GLY A 1 739 ? 13.587 61.040 -13.008 1.00 30.02 739 GLY A CA 1
ATOM 5659 C C . GLY A 1 739 ? 12.328 60.204 -13.309 1.00 30.02 739 GLY A C 1
ATOM 5660 O O . GLY A 1 739 ? 12.075 59.866 -14.455 1.00 30.02 739 GLY A O 1
ATOM 5661 N N . THR A 1 740 ? 11.421 60.159 -12.312 1.00 35.41 740 THR A N 1
ATOM 5662 C CA . THR A 1 740 ? 9.930 60.104 -12.404 1.00 35.41 740 THR A CA 1
ATOM 5663 C C . THR A 1 740 ? 9.328 58.823 -13.019 1.00 35.41 740 THR A C 1
ATOM 5665 O O . THR A 1 740 ? 9.628 58.456 -14.139 1.00 35.41 740 THR A O 1
ATOM 5668 N N . ASP A 1 741 ? 8.471 58.036 -12.372 1.00 27.39 741 ASP A N 1
ATOM 5669 C CA . ASP A 1 741 ? 7.154 58.391 -11.843 1.00 27.39 741 ASP A CA 1
ATOM 5670 C C . ASP A 1 741 ? 6.599 57.216 -10.993 1.00 27.39 741 ASP A C 1
ATOM 5672 O O . ASP A 1 741 ? 7.097 56.088 -11.029 1.00 27.39 741 ASP A O 1
ATOM 5676 N N . ARG A 1 742 ? 5.568 57.494 -10.200 1.00 41.31 742 ARG A N 1
ATOM 5677 C CA . ARG A 1 742 ? 4.928 56.613 -9.212 1.00 41.31 742 ARG A CA 1
ATOM 5678 C C . ARG A 1 742 ? 4.374 55.318 -9.823 1.00 41.31 742 ARG A C 1
ATOM 5680 O O . ARG A 1 742 ? 3.501 55.370 -10.682 1.00 41.31 742 ARG A O 1
ATOM 5687 N N . GLN A 1 743 ? 4.705 54.166 -9.234 1.00 29.77 743 GLN A N 1
ATOM 5688 C CA . GLN A 1 743 ? 3.741 53.065 -9.138 1.00 29.77 743 GLN A CA 1
ATOM 5689 C C . GLN A 1 743 ? 3.958 52.214 -7.884 1.00 29.77 743 GLN A C 1
ATOM 5691 O O . GLN A 1 743 ? 5.064 51.779 -7.572 1.00 29.77 743 GLN A O 1
ATOM 5696 N N . ALA A 1 744 ? 2.858 52.071 -7.153 1.00 37.25 744 ALA A N 1
ATOM 5697 C CA . ALA A 1 744 ? 2.711 51.435 -5.859 1.00 37.25 744 ALA A CA 1
ATOM 5698 C C . ALA A 1 744 ? 2.965 49.917 -5.875 1.00 37.25 744 ALA A C 1
ATOM 5700 O O . ALA A 1 744 ? 2.882 49.273 -6.919 1.00 37.25 744 ALA A O 1
ATOM 5701 N N . ASP A 1 745 ? 3.242 49.392 -4.678 1.00 41.88 745 ASP A N 1
ATOM 5702 C CA . ASP A 1 745 ? 3.080 48.005 -4.224 1.00 41.88 745 ASP A CA 1
ATOM 5703 C C . ASP A 1 745 ? 3.221 46.886 -5.268 1.00 41.88 745 ASP A C 1
ATOM 5705 O O . ASP A 1 745 ? 2.263 46.467 -5.920 1.00 41.88 745 ASP A O 1
ATOM 5709 N N . ARG A 1 746 ? 4.411 46.272 -5.308 1.00 29.25 746 ARG A N 1
ATOM 5710 C CA . ARG A 1 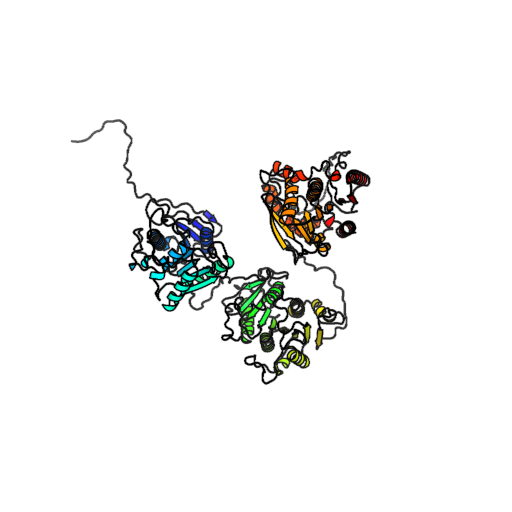746 ? 4.546 44.845 -5.635 1.00 29.25 746 ARG A CA 1
ATOM 5711 C C . ARG A 1 746 ? 5.540 44.168 -4.684 1.00 29.25 746 ARG A C 1
ATOM 5713 O O . ARG A 1 746 ? 6.665 44.657 -4.549 1.00 29.25 746 ARG A O 1
ATOM 5720 N N . PRO A 1 747 ? 5.184 43.033 -4.059 1.00 32.97 747 PRO A N 1
ATOM 5721 C CA . PRO A 1 747 ? 6.112 42.271 -3.233 1.00 32.97 747 PRO A CA 1
ATOM 5722 C C . PRO A 1 747 ? 7.207 41.629 -4.103 1.00 32.97 747 PRO A C 1
ATOM 5724 O O . PRO A 1 747 ? 6.927 40.982 -5.112 1.00 32.97 747 PRO A O 1
ATOM 5727 N N . LYS A 1 748 ? 8.477 41.805 -3.717 1.00 36.81 748 LYS A N 1
ATOM 5728 C CA . LYS A 1 748 ? 9.628 41.128 -4.337 1.00 36.81 748 LYS A CA 1
ATOM 5729 C C . LYS A 1 748 ? 9.631 39.653 -3.918 1.00 36.81 748 LYS A C 1
ATOM 5731 O O . LYS A 1 748 ? 10.080 39.326 -2.825 1.00 36.81 748 LYS A O 1
ATOM 5736 N N . THR A 1 749 ? 9.169 38.754 -4.780 1.00 39.62 749 THR A N 1
ATOM 5737 C CA . THR A 1 749 ? 9.333 37.302 -4.594 1.00 39.62 749 THR A CA 1
ATOM 5738 C C . THR A 1 749 ? 10.823 36.929 -4.649 1.00 39.62 749 THR A C 1
ATOM 5740 O O . THR A 1 749 ? 11.483 37.201 -5.657 1.00 39.62 749 THR A O 1
ATOM 5743 N N . LYS A 1 750 ? 11.372 36.312 -3.589 1.00 52.31 750 LYS A N 1
ATOM 5744 C CA . LYS A 1 750 ? 12.714 35.692 -3.604 1.00 52.31 750 LYS A CA 1
ATOM 5745 C C . LYS A 1 750 ? 12.752 34.633 -4.718 1.00 52.31 750 LYS A C 1
ATOM 5747 O O . LYS A 1 750 ? 11.904 33.753 -4.756 1.00 52.31 750 LYS A O 1
ATOM 5752 N N . ARG A 1 751 ? 13.709 34.721 -5.646 1.00 67.25 751 ARG A N 1
ATOM 5753 C CA . ARG A 1 751 ? 13.856 33.763 -6.756 1.00 67.25 751 ARG A CA 1
ATOM 5754 C C . ARG A 1 751 ? 14.613 32.526 -6.255 1.00 67.25 751 ARG A C 1
ATOM 5756 O O . ARG A 1 751 ? 15.727 32.687 -5.770 1.00 67.25 751 ARG A O 1
ATOM 5763 N N . LEU A 1 752 ? 14.031 31.328 -6.383 1.00 79.75 752 LEU A N 1
ATOM 5764 C CA . LEU A 1 752 ? 14.682 30.067 -5.994 1.00 79.75 752 LEU A CA 1
ATOM 5765 C C . LEU A 1 752 ? 15.994 29.843 -6.764 1.00 79.75 752 LEU A C 1
ATOM 5767 O O . LEU A 1 752 ? 16.034 29.971 -7.997 1.00 79.75 752 LEU A O 1
ATOM 5771 N N . THR A 1 753 ? 17.048 29.466 -6.042 1.00 80.81 753 THR A N 1
ATOM 5772 C CA . THR A 1 753 ? 18.383 29.169 -6.580 1.00 80.81 753 THR A CA 1
ATOM 5773 C C . THR A 1 753 ? 18.702 27.695 -6.389 1.00 80.81 753 THR A C 1
ATOM 5775 O O . THR A 1 753 ? 18.700 27.219 -5.263 1.00 80.81 753 THR A O 1
ATOM 5778 N N . VAL A 1 754 ? 18.988 26.986 -7.481 1.00 81.25 754 VAL A N 1
ATOM 5779 C CA . VAL A 1 754 ? 19.440 25.588 -7.443 1.00 81.25 754 VAL A CA 1
ATOM 5780 C C . VAL A 1 754 ? 20.953 25.594 -7.623 1.00 81.25 754 VAL A C 1
ATOM 5782 O O . VAL A 1 754 ? 21.436 26.117 -8.631 1.00 81.25 754 VAL A O 1
ATOM 5785 N N . SER A 1 755 ? 21.688 25.075 -6.645 1.00 77.38 755 SER A N 1
ATOM 5786 C CA . SER A 1 755 ? 23.142 24.979 -6.675 1.00 77.38 755 SER A CA 1
ATOM 5787 C C . SER A 1 755 ? 23.601 23.571 -7.042 1.00 77.38 755 SER A C 1
ATOM 5789 O O . SER A 1 755 ? 23.020 22.578 -6.617 1.00 77.38 755 SER A O 1
ATOM 5791 N N . MET A 1 756 ? 24.687 23.490 -7.812 1.00 73.75 756 MET A N 1
ATOM 5792 C CA . MET A 1 756 ? 25.381 22.226 -8.095 1.00 73.75 756 MET A CA 1
ATOM 5793 C C . MET A 1 756 ? 26.336 21.832 -6.955 1.00 73.75 756 MET A C 1
ATOM 5795 O O . MET A 1 756 ? 26.725 20.676 -6.845 1.00 73.75 756 MET A O 1
ATOM 5799 N N . PHE A 1 757 ? 26.728 22.792 -6.114 1.00 76.06 757 PHE A N 1
ATOM 5800 C CA . PHE A 1 757 ? 27.636 22.611 -4.981 1.00 76.06 757 PHE A CA 1
ATOM 5801 C C . PHE A 1 757 ? 27.296 23.619 -3.883 1.00 76.06 757 PHE A C 1
ATOM 5803 O O . PHE A 1 757 ? 27.049 24.789 -4.178 1.00 76.06 757 PHE A O 1
ATOM 5810 N N . GLY A 1 758 ? 27.304 23.192 -2.630 1.00 68.81 758 GLY A N 1
ATOM 5811 C CA . GLY A 1 758 ? 27.034 24.058 -1.488 1.00 68.81 758 GLY A CA 1
ATOM 5812 C C . GLY A 1 758 ? 27.378 23.357 -0.183 1.00 68.81 758 GLY A C 1
ATOM 5813 O O . GLY A 1 758 ? 27.751 22.182 -0.193 1.00 68.81 758 GLY A O 1
ATOM 5814 N N . SER A 1 759 ? 27.260 24.068 0.936 1.00 72.69 759 SER A N 1
ATOM 5815 C CA . SER A 1 759 ? 27.309 23.421 2.250 1.00 72.69 759 SER A CA 1
ATOM 5816 C C . SER A 1 759 ? 26.152 22.425 2.405 1.00 72.69 759 SER A C 1
ATOM 5818 O O . SER A 1 759 ? 25.158 22.487 1.673 1.00 72.69 759 SER A O 1
ATOM 5820 N N . ALA A 1 760 ? 26.253 21.512 3.374 1.00 68.31 760 ALA A N 1
ATOM 5821 C CA . ALA A 1 760 ? 25.156 20.599 3.689 1.00 68.31 760 ALA A CA 1
ATOM 5822 C C . ALA A 1 760 ? 23.851 21.361 3.965 1.00 68.31 760 ALA A C 1
ATOM 5824 O O . ALA A 1 760 ? 22.795 20.981 3.467 1.00 68.31 760 ALA A O 1
ATOM 5825 N N . GLU A 1 761 ? 23.931 22.493 4.664 1.00 74.69 761 GLU A N 1
ATOM 5826 C CA . GLU A 1 761 ? 22.783 23.355 4.939 1.00 74.69 761 GLU A CA 1
ATOM 5827 C C . GLU A 1 761 ? 22.193 23.973 3.664 1.00 74.69 761 GLU A C 1
ATOM 5829 O O . GLU A 1 761 ? 20.973 24.041 3.531 1.00 74.69 761 GLU A O 1
ATOM 5834 N N . GLU A 1 762 ? 23.026 24.400 2.709 1.00 77.44 762 GLU A N 1
ATOM 5835 C CA . GLU A 1 762 ? 22.563 24.975 1.439 1.00 77.44 762 GLU A CA 1
ATOM 5836 C C . GLU A 1 762 ? 21.849 23.935 0.566 1.00 77.44 762 GLU A C 1
ATOM 5838 O O . GLU A 1 762 ? 20.788 24.223 0.003 1.00 77.44 762 GLU A O 1
ATOM 5843 N N . LEU A 1 763 ? 22.395 22.719 0.477 1.00 78.31 763 LEU A N 1
ATOM 5844 C CA . LEU A 1 763 ? 21.799 21.631 -0.303 1.00 78.31 763 LEU A CA 1
ATOM 5845 C C . LEU A 1 763 ? 20.527 21.087 0.362 1.00 78.31 763 LEU A C 1
ATOM 5847 O O . LEU A 1 763 ? 19.518 20.890 -0.313 1.00 78.31 763 LEU A O 1
ATOM 5851 N N . VAL A 1 764 ? 20.506 20.947 1.690 1.00 74.69 764 VAL A N 1
ATOM 5852 C CA . VAL A 1 764 ? 19.288 20.579 2.435 1.00 74.69 764 VAL A CA 1
ATOM 5853 C C . VAL A 1 764 ? 18.209 21.656 2.291 1.00 74.69 764 VAL A C 1
ATOM 5855 O O . VAL A 1 764 ? 17.037 21.335 2.088 1.00 74.69 764 VAL A O 1
ATOM 5858 N N . ALA A 1 765 ? 18.575 22.941 2.334 1.00 77.69 765 ALA A N 1
ATOM 5859 C CA . ALA A 1 765 ? 17.627 24.032 2.115 1.00 77.69 765 ALA A CA 1
ATOM 5860 C C . ALA A 1 765 ? 17.020 23.995 0.704 1.00 77.69 765 ALA A C 1
ATOM 5862 O O . ALA A 1 765 ? 15.819 24.224 0.555 1.00 77.69 765 ALA A O 1
ATOM 5863 N N . GLN A 1 766 ? 17.818 23.665 -0.317 1.00 84.81 766 GLN A N 1
ATOM 5864 C CA . GLN A 1 766 ? 17.320 23.424 -1.672 1.00 84.81 766 GLN A CA 1
ATOM 5865 C C . GLN A 1 766 ? 16.361 22.228 -1.722 1.00 84.81 766 GLN A C 1
ATOM 5867 O O . GLN A 1 766 ? 15.289 22.338 -2.322 1.00 84.81 766 GLN A O 1
ATOM 5872 N N . ASN A 1 767 ? 16.704 21.112 -1.071 1.00 79.38 767 ASN A N 1
ATOM 5873 C CA . ASN A 1 767 ? 15.865 19.910 -1.060 1.00 79.38 767 ASN A CA 1
ATOM 5874 C C . ASN A 1 767 ? 14.492 20.171 -0.422 1.00 79.38 767 ASN A C 1
ATOM 5876 O O . ASN A 1 767 ? 13.497 19.536 -0.780 1.00 79.38 767 ASN A O 1
ATOM 5880 N N . ASN A 1 768 ? 14.414 21.164 0.465 1.00 79.75 768 ASN A N 1
ATOM 5881 C CA . ASN A 1 768 ? 13.191 21.602 1.130 1.00 79.75 768 ASN A CA 1
ATOM 5882 C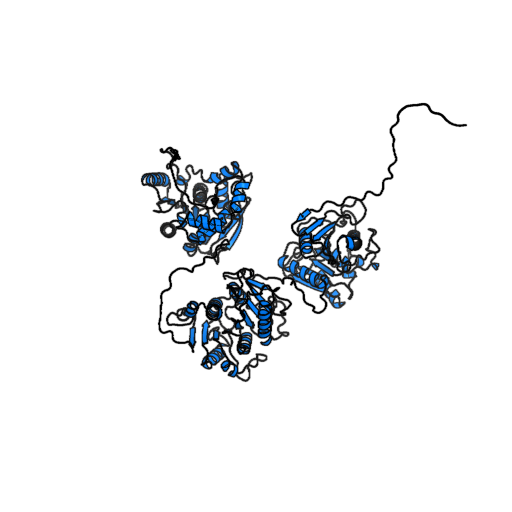 C . ASN A 1 768 ? 12.371 22.640 0.346 1.00 79.75 768 ASN A C 1
ATOM 5884 O O . ASN A 1 768 ? 11.314 23.051 0.826 1.00 79.75 768 ASN A O 1
ATOM 5888 N N . TYR A 1 769 ? 12.781 23.042 -0.863 1.00 85.00 769 TYR A N 1
ATOM 5889 C CA . TYR A 1 769 ? 11.940 23.903 -1.699 1.00 85.00 769 TYR A CA 1
ATOM 5890 C C . TYR A 1 769 ? 10.587 23.236 -2.012 1.00 85.00 769 TYR A C 1
ATOM 5892 O O . TYR A 1 769 ? 10.537 22.013 -2.235 1.00 85.00 769 TYR A O 1
ATOM 5900 N N . PRO A 1 770 ? 9.483 24.012 -2.045 1.00 80.25 770 PRO A N 1
ATOM 5901 C CA . PRO A 1 770 ? 8.183 23.498 -2.456 1.00 80.25 770 PRO A CA 1
ATOM 5902 C C . PRO A 1 770 ? 8.258 22.894 -3.860 1.00 80.25 770 PRO A C 1
ATOM 5904 O O . PRO A 1 770 ? 8.877 23.452 -4.772 1.00 80.25 770 PRO A O 1
ATOM 5907 N N . PHE A 1 771 ? 7.661 21.714 -4.026 1.00 80.56 771 PHE A N 1
ATOM 5908 C CA . PHE A 1 771 ? 7.764 20.949 -5.267 1.00 80.56 771 PHE A CA 1
ATOM 5909 C C . PHE A 1 771 ? 7.139 21.699 -6.454 1.00 80.56 771 PHE A C 1
ATOM 5911 O O . PHE A 1 771 ? 7.719 21.767 -7.535 1.00 80.56 771 PHE A O 1
ATOM 5918 N N . ASP A 1 772 ? 5.987 22.325 -6.243 1.00 79.50 772 ASP A N 1
ATOM 5919 C CA . ASP A 1 772 ? 5.289 23.159 -7.219 1.00 79.50 772 ASP A CA 1
ATOM 5920 C C . ASP A 1 772 ? 6.093 24.404 -7.627 1.00 79.50 772 ASP A C 1
ATOM 5922 O O . ASP A 1 772 ? 6.114 24.758 -8.808 1.00 79.50 772 ASP A O 1
ATOM 5926 N N . GLU A 1 773 ? 6.822 25.033 -6.702 1.00 84.88 773 GLU A N 1
ATOM 5927 C CA . GLU A 1 773 ? 7.707 26.155 -7.030 1.00 84.88 773 GLU A CA 1
ATOM 5928 C C . GLU A 1 773 ? 8.921 25.726 -7.867 1.00 84.88 773 GLU A C 1
ATOM 5930 O O . GLU A 1 773 ? 9.339 26.464 -8.771 1.00 84.88 773 GLU A O 1
ATOM 5935 N N . LEU A 1 774 ? 9.467 24.531 -7.613 1.00 87.69 774 LEU A N 1
ATOM 5936 C CA . LEU A 1 774 ? 10.510 23.916 -8.440 1.00 87.69 774 LEU A CA 1
ATOM 5937 C C . LEU A 1 774 ? 9.981 23.586 -9.844 1.00 87.69 774 LEU A C 1
ATOM 5939 O O . LEU A 1 774 ? 10.607 23.972 -10.833 1.00 87.69 774 LEU A O 1
ATOM 5943 N N . VAL A 1 775 ? 8.797 22.977 -9.958 1.00 84.94 775 VAL A N 1
ATOM 5944 C CA . VAL A 1 775 ? 8.146 22.726 -11.258 1.00 84.94 775 VAL A CA 1
ATOM 5945 C C . VAL A 1 775 ? 7.908 24.040 -11.999 1.00 84.94 775 VAL A C 1
ATOM 5947 O O . VAL A 1 775 ? 8.259 24.170 -13.172 1.00 84.94 775 VAL A O 1
ATOM 5950 N N . ALA A 1 776 ? 7.379 25.058 -11.319 1.00 84.38 776 ALA A N 1
ATOM 5951 C CA . ALA A 1 776 ? 7.160 26.377 -11.902 1.00 84.38 776 ALA A CA 1
ATOM 5952 C C . ALA A 1 776 ? 8.476 27.045 -12.327 1.00 84.38 776 ALA A C 1
ATOM 5954 O O . ALA A 1 776 ? 8.512 27.746 -13.340 1.00 84.38 776 ALA A O 1
ATOM 5955 N N . LYS A 1 777 ? 9.570 26.833 -11.585 1.00 91.62 777 LYS A N 1
ATOM 5956 C CA . LYS A 1 777 ? 10.912 27.277 -11.979 1.00 91.62 777 LYS A CA 1
ATOM 5957 C C . LYS A 1 777 ? 11.373 26.581 -13.256 1.00 91.62 777 LYS A C 1
ATOM 5959 O O . LYS A 1 777 ? 11.749 27.295 -14.181 1.00 91.62 777 LYS A O 1
ATOM 5964 N N . CYS A 1 778 ? 11.287 25.253 -13.339 1.00 91.44 778 CYS A N 1
ATOM 5965 C CA . CYS A 1 778 ? 11.634 24.524 -14.560 1.00 91.44 778 CYS A CA 1
ATOM 5966 C C . CYS A 1 778 ? 10.814 25.010 -15.752 1.00 91.44 778 CYS A C 1
ATOM 5968 O O . CYS A 1 778 ? 11.374 25.368 -16.778 1.00 91.44 778 CYS A O 1
ATOM 5970 N N . ARG A 1 779 ? 9.493 25.140 -15.600 1.00 90.06 779 ARG A N 1
ATOM 5971 C CA . ARG A 1 779 ? 8.605 25.591 -16.682 1.00 90.06 779 ARG A CA 1
ATOM 5972 C C . ARG A 1 779 ? 8.947 26.988 -17.200 1.00 90.06 779 ARG A C 1
ATOM 5974 O O . ARG A 1 779 ? 8.742 27.262 -18.379 1.00 90.06 779 ARG A O 1
ATOM 5981 N N . ARG A 1 780 ? 9.453 27.872 -16.334 1.00 91.56 780 ARG A N 1
ATOM 5982 C CA . ARG A 1 780 ? 9.925 29.208 -16.731 1.00 91.56 780 ARG A CA 1
ATOM 5983 C C . ARG A 1 780 ? 11.286 29.172 -17.414 1.00 91.56 780 ARG A C 1
ATOM 5985 O O . ARG A 1 780 ? 11.482 29.896 -18.384 1.00 91.56 780 ARG A O 1
ATOM 5992 N N . ASP A 1 781 ? 12.218 28.394 -16.876 1.00 88.69 781 ASP A N 1
ATOM 5993 C CA . ASP A 1 781 ? 13.610 28.384 -17.333 1.00 88.69 781 ASP A CA 1
ATOM 5994 C C . ASP A 1 781 ? 13.796 27.483 -18.579 1.00 88.69 781 ASP A C 1
ATOM 5996 O O . ASP A 1 781 ? 14.656 27.761 -19.413 1.00 88.69 781 ASP A O 1
ATOM 6000 N N . SER A 1 782 ? 12.934 26.476 -18.746 1.00 90.06 782 SER A N 1
ATOM 6001 C CA . SER A 1 782 ? 12.962 25.446 -19.792 1.00 90.06 782 SER A CA 1
ATOM 6002 C C . SER A 1 782 ? 11.584 25.280 -20.467 1.00 90.06 782 SER A C 1
ATOM 6004 O O . SER A 1 782 ? 10.935 24.241 -20.339 1.00 90.06 782 SER A O 1
ATOM 6006 N N . PRO A 1 783 ? 11.094 26.280 -21.224 1.00 84.12 783 PRO A N 1
ATOM 6007 C CA . PRO A 1 783 ? 9.733 26.270 -21.779 1.00 84.12 783 PRO A CA 1
ATOM 6008 C C . PRO A 1 783 ? 9.494 25.209 -22.866 1.00 84.12 783 PRO A C 1
ATOM 6010 O O . PRO A 1 783 ? 8.346 24.959 -23.225 1.00 84.12 783 PRO A O 1
ATOM 6013 N N . LYS A 1 784 ? 10.564 24.613 -23.411 1.00 83.75 784 LYS A N 1
ATOM 6014 C CA . LYS A 1 784 ? 10.494 23.554 -24.430 1.00 83.75 784 LYS A CA 1
ATOM 6015 C C . LYS A 1 784 ? 10.247 22.160 -23.842 1.00 83.75 784 LYS A C 1
ATOM 6017 O O . LYS A 1 784 ? 9.949 21.250 -24.605 1.00 83.75 784 LYS A O 1
ATOM 6022 N N . TRP A 1 785 ? 10.408 21.986 -22.530 1.00 89.44 785 TRP A N 1
ATOM 6023 C CA . TRP A 1 785 ? 10.331 20.672 -21.895 1.00 89.44 785 TRP A CA 1
ATOM 6024 C C . TRP A 1 785 ? 8.885 20.234 -21.699 1.00 89.44 785 TRP A C 1
ATOM 6026 O O . TRP A 1 785 ? 7.991 21.064 -21.467 1.00 89.44 785 TRP A O 1
ATOM 6036 N N . ASP A 1 786 ? 8.671 18.918 -21.736 1.00 84.06 786 ASP A N 1
ATOM 6037 C CA . ASP A 1 786 ? 7.396 18.353 -21.320 1.00 84.06 786 ASP A CA 1
ATOM 6038 C C . ASP A 1 786 ? 7.113 18.722 -19.854 1.00 84.06 786 ASP A C 1
ATOM 6040 O O . ASP A 1 786 ? 8.015 18.973 -19.047 1.00 84.06 786 ASP A O 1
ATOM 6044 N N . PHE A 1 787 ? 5.834 18.805 -19.499 1.00 81.50 787 PHE A N 1
ATOM 6045 C CA . PHE A 1 787 ? 5.454 19.072 -18.121 1.00 81.50 787 PHE A CA 1
ATOM 6046 C C . PHE A 1 787 ? 5.981 17.983 -17.179 1.00 81.50 787 PHE A C 1
ATOM 6048 O O . PHE A 1 787 ? 6.488 18.326 -16.110 1.00 81.50 787 PHE A O 1
ATOM 6055 N N . VAL A 1 788 ? 5.938 16.713 -17.595 1.00 79.25 788 VAL A N 1
ATOM 6056 C CA . VAL A 1 788 ? 6.416 15.588 -16.780 1.00 79.25 788 VAL A CA 1
ATOM 6057 C C . VAL A 1 788 ? 7.932 15.635 -16.568 1.00 79.25 788 VAL A C 1
ATOM 6059 O O . VAL A 1 788 ? 8.399 15.397 -15.457 1.00 79.25 788 VAL A O 1
ATOM 6062 N N . ASP A 1 789 ? 8.702 16.062 -17.573 1.00 87.88 789 ASP A N 1
ATOM 6063 C CA . ASP A 1 789 ? 10.155 16.247 -17.452 1.00 87.88 789 ASP A CA 1
ATOM 6064 C C . ASP A 1 789 ? 10.488 17.330 -16.424 1.00 87.88 789 ASP A C 1
ATOM 6066 O O . ASP A 1 789 ? 11.387 17.172 -15.599 1.00 87.88 789 ASP A O 1
ATOM 6070 N N . CYS A 1 790 ? 9.710 18.417 -16.399 1.00 90.62 790 CYS A N 1
ATOM 6071 C CA . CYS A 1 790 ? 9.857 19.433 -15.362 1.00 90.62 790 CYS A CA 1
ATOM 6072 C C . CYS A 1 790 ? 9.491 18.934 -13.963 1.00 90.62 790 CYS A C 1
ATOM 6074 O O . CYS A 1 790 ? 10.011 19.455 -12.972 1.00 90.62 790 CYS A O 1
ATOM 6076 N N . GLN A 1 791 ? 8.613 17.939 -13.862 1.00 87.69 791 GLN A N 1
ATOM 6077 C CA . GLN A 1 791 ? 8.285 17.312 -12.593 1.00 87.69 791 GLN A CA 1
ATOM 6078 C C . GLN A 1 791 ? 9.377 16.342 -12.118 1.00 87.69 791 GLN A C 1
ATOM 6080 O O . GLN A 1 791 ? 9.734 16.390 -10.940 1.00 87.69 791 GLN A O 1
ATOM 6085 N N . TYR A 1 792 ? 9.963 15.529 -13.001 1.00 90.06 792 TYR A N 1
ATOM 6086 C CA . TYR A 1 792 ? 11.115 14.687 -12.647 1.00 90.06 792 TYR A CA 1
ATOM 6087 C C . TYR A 1 792 ? 12.365 15.519 -12.345 1.00 90.06 792 TYR A C 1
ATOM 6089 O O . TYR A 1 792 ? 13.074 15.230 -11.383 1.00 90.06 792 TYR A O 1
ATOM 6097 N N . TRP A 1 793 ? 12.580 16.626 -13.060 1.00 93.50 793 TRP A N 1
ATOM 6098 C CA . TRP A 1 793 ? 13.613 17.605 -12.713 1.00 93.50 793 TRP A CA 1
ATOM 6099 C C . TRP A 1 793 ? 13.394 18.206 -11.322 1.00 93.50 793 TRP A C 1
ATOM 6101 O O . TRP A 1 793 ? 14.338 18.380 -10.559 1.00 93.50 793 TRP A O 1
ATOM 6111 N N . ALA A 1 794 ? 12.150 18.529 -10.959 1.00 90.81 794 ALA A N 1
ATOM 6112 C CA . ALA A 1 794 ? 11.849 19.043 -9.626 1.00 90.81 794 ALA A CA 1
ATOM 6113 C C . ALA A 1 794 ? 12.090 17.979 -8.542 1.00 90.81 794 ALA A C 1
ATOM 6115 O O . ALA A 1 794 ? 12.614 18.308 -7.479 1.00 90.81 794 ALA A O 1
ATOM 6116 N N . LEU A 1 795 ? 11.759 16.713 -8.818 1.00 89.56 795 LEU A N 1
ATOM 6117 C CA . LEU A 1 795 ? 12.028 15.587 -7.922 1.00 89.56 795 LEU A CA 1
ATOM 6118 C C . LEU A 1 795 ? 13.534 15.404 -7.710 1.00 89.56 795 LEU A C 1
ATOM 6120 O O . LEU A 1 795 ? 13.975 15.288 -6.566 1.00 89.56 795 LEU A O 1
ATOM 6124 N N . SER A 1 796 ? 14.328 15.476 -8.781 1.00 92.00 796 SER A N 1
ATOM 6125 C CA . SER A 1 796 ? 15.778 15.319 -8.689 1.00 92.00 796 SER A CA 1
ATOM 6126 C C . SER A 1 796 ? 16.425 16.386 -7.806 1.00 92.00 796 SER A C 1
ATOM 6128 O O . SER A 1 796 ? 17.316 16.072 -7.022 1.00 92.00 796 SER A O 1
ATOM 6130 N N . LYS A 1 797 ? 15.911 17.627 -7.809 1.00 90.62 797 LYS A N 1
ATOM 6131 C CA . LYS A 1 797 ? 16.418 18.683 -6.908 1.00 90.62 797 LYS A CA 1
ATOM 6132 C C . LYS A 1 797 ? 16.058 18.473 -5.447 1.00 90.62 797 LYS A C 1
ATOM 6134 O O . LYS A 1 797 ? 16.691 19.110 -4.617 1.00 90.62 797 LYS A O 1
ATOM 6139 N N . LYS A 1 798 ? 15.064 17.635 -5.137 1.00 87.19 798 LYS A N 1
ATOM 6140 C CA . LYS A 1 798 ? 14.717 17.238 -3.762 1.00 87.19 798 LYS A CA 1
ATOM 6141 C C . LYS A 1 798 ? 15.511 16.024 -3.283 1.00 87.19 798 LYS A C 1
ATOM 6143 O O . LYS A 1 798 ? 15.642 15.831 -2.080 1.00 87.19 798 LYS A O 1
ATOM 6148 N N . GLN A 1 799 ? 16.036 15.236 -4.217 1.00 88.44 799 GLN A N 1
ATOM 6149 C CA . GLN A 1 799 ? 16.840 14.035 -3.974 1.00 88.44 799 GLN A CA 1
ATOM 6150 C C . GLN A 1 799 ? 18.312 14.246 -4.355 1.00 88.44 799 GLN A C 1
ATOM 6152 O O . GLN A 1 799 ? 19.040 13.301 -4.654 1.00 88.44 799 GLN A O 1
ATOM 6157 N N . TYR A 1 800 ? 18.762 15.500 -4.384 1.00 87.56 800 TYR A N 1
ATOM 6158 C CA . TYR A 1 800 ? 20.162 15.804 -4.604 1.00 87.56 800 TYR A CA 1
ATOM 6159 C C . TYR A 1 800 ? 20.865 15.873 -3.254 1.00 87.56 800 TYR A C 1
ATOM 6161 O O . TYR A 1 800 ? 20.666 16.811 -2.480 1.00 87.56 800 TYR A O 1
ATOM 6169 N N . HIS A 1 801 ? 21.672 14.861 -2.951 1.00 81.31 801 HIS A N 1
ATOM 6170 C CA . HIS A 1 801 ? 22.476 14.846 -1.732 1.00 81.31 801 HIS A CA 1
ATOM 6171 C C . HIS A 1 801 ? 23.857 15.459 -1.981 1.00 81.31 801 HIS A C 1
ATOM 6173 O O . HIS A 1 801 ? 24.410 16.115 -1.103 1.00 81.31 801 HIS A O 1
ATOM 6179 N N . GLY A 1 802 ? 24.361 15.339 -3.212 1.00 72.06 802 GLY A N 1
ATOM 6180 C CA . GLY A 1 802 ? 25.572 15.997 -3.678 1.00 72.06 802 GLY A CA 1
ATOM 6181 C C . GLY A 1 802 ? 26.811 15.650 -2.855 1.00 72.06 802 GLY A C 1
ATOM 6182 O O . GLY A 1 802 ? 26.883 14.639 -2.157 1.00 72.06 802 GLY A O 1
ATOM 6183 N N . ALA A 1 803 ? 27.812 16.518 -2.964 1.00 69.75 803 ALA A N 1
ATOM 6184 C CA . ALA A 1 803 ? 29.038 16.454 -2.186 1.00 69.75 803 ALA A CA 1
ATOM 6185 C C . ALA A 1 803 ? 29.051 17.574 -1.138 1.00 69.75 803 ALA A C 1
ATOM 6187 O O . ALA A 1 803 ? 29.135 18.750 -1.498 1.00 69.75 803 ALA A O 1
ATOM 6188 N N . TYR A 1 804 ? 29.004 17.212 0.146 1.00 72.88 804 TYR A N 1
ATOM 6189 C CA . TYR A 1 804 ? 28.949 18.159 1.268 1.00 72.88 804 TYR A CA 1
ATOM 6190 C C . TYR A 1 804 ? 30.303 18.804 1.598 1.00 72.88 804 TYR A C 1
ATOM 6192 O O . TYR A 1 804 ? 30.366 19.743 2.392 1.00 72.88 804 TYR A O 1
ATOM 6200 N N . SER A 1 805 ? 31.393 18.328 0.987 1.00 77.06 805 SER A N 1
ATOM 6201 C CA . SER A 1 805 ? 32.736 18.896 1.127 1.00 77.06 805 SER A CA 1
ATOM 6202 C C . SER A 1 805 ? 33.403 19.150 -0.229 1.00 77.06 805 SER A C 1
ATOM 6204 O O . SER A 1 805 ? 33.013 18.593 -1.259 1.00 77.06 805 SER A O 1
ATOM 6206 N N . ARG A 1 806 ? 34.445 19.992 -0.248 1.00 79.25 806 ARG A N 1
ATOM 6207 C CA . ARG A 1 806 ? 35.231 20.247 -1.471 1.00 79.25 806 ARG A CA 1
ATOM 6208 C C . ARG A 1 806 ? 35.953 18.994 -1.957 1.00 79.25 806 ARG A C 1
ATOM 6210 O O . ARG A 1 806 ? 36.108 18.814 -3.161 1.00 79.25 806 ARG A O 1
ATOM 6217 N N . GLU A 1 807 ? 36.380 18.146 -1.034 1.00 81.06 807 GLU A N 1
ATOM 6218 C CA . GLU A 1 807 ? 37.036 16.870 -1.305 1.00 81.06 807 GLU A CA 1
ATOM 6219 C C . GLU A 1 807 ? 36.049 15.909 -1.972 1.00 81.06 807 GLU A C 1
ATOM 6221 O O . GLU A 1 807 ? 36.335 15.402 -3.053 1.00 81.06 807 GLU A O 1
ATOM 6226 N N . GLN A 1 808 ? 34.844 15.757 -1.410 1.00 81.88 808 GLN A N 1
ATOM 6227 C CA . GLN A 1 808 ? 33.770 14.973 -2.029 1.00 81.88 808 GLN A CA 1
ATOM 6228 C C . GLN A 1 808 ? 33.369 15.544 -3.397 1.00 81.88 808 GLN A C 1
ATOM 6230 O O . GLN A 1 808 ? 33.086 14.797 -4.329 1.00 81.88 808 GLN A O 1
ATOM 6235 N N . PHE A 1 809 ? 33.387 16.869 -3.564 1.00 85.19 809 PHE A N 1
ATOM 6236 C CA . PHE A 1 809 ? 33.061 17.489 -4.848 1.00 85.19 809 PHE A CA 1
ATOM 6237 C C . PHE A 1 809 ? 34.154 17.220 -5.888 1.00 85.19 809 PHE A C 1
ATOM 6239 O O . PHE A 1 809 ? 33.859 16.990 -7.062 1.00 85.19 809 PHE A O 1
ATOM 6246 N N . ALA A 1 810 ? 35.420 17.195 -5.466 1.00 84.50 810 ALA A N 1
ATOM 6247 C CA . ALA A 1 810 ? 36.543 16.807 -6.313 1.00 84.50 810 ALA A CA 1
ATOM 6248 C C . ALA A 1 810 ? 36.498 15.318 -6.700 1.00 84.50 810 ALA A C 1
ATOM 6250 O O . ALA A 1 810 ? 36.890 14.985 -7.818 1.00 84.50 810 ALA A O 1
ATOM 6251 N N . VAL A 1 811 ? 36.000 14.452 -5.813 1.00 85.69 811 VAL A N 1
ATOM 6252 C CA . VAL A 1 811 ? 35.713 13.032 -6.082 1.00 85.69 811 VAL A CA 1
ATOM 6253 C C . VAL A 1 811 ? 34.591 12.902 -7.115 1.00 85.69 811 VAL A C 1
ATOM 6255 O O . VAL A 1 811 ? 34.806 12.327 -8.178 1.00 85.69 811 VAL A O 1
ATOM 6258 N N . MET A 1 812 ? 33.436 13.530 -6.872 1.00 85.69 812 MET A N 1
ATOM 6259 C CA . MET A 1 812 ? 32.273 13.499 -7.770 1.00 85.69 812 MET A CA 1
ATOM 6260 C C . MET A 1 812 ? 32.598 14.034 -9.174 1.00 85.69 812 MET A C 1
ATOM 6262 O O . MET A 1 812 ? 32.206 13.452 -10.181 1.00 85.69 812 MET A O 1
ATOM 6266 N N . THR A 1 813 ? 33.364 15.124 -9.265 1.00 85.25 813 THR A N 1
ATOM 6267 C CA . THR A 1 813 ? 33.796 15.700 -10.554 1.00 85.25 813 THR A CA 1
ATOM 6268 C C . THR A 1 813 ? 35.056 15.044 -11.124 1.00 85.25 813 THR A C 1
ATOM 6270 O O . THR A 1 813 ? 35.492 15.394 -12.222 1.00 85.25 813 THR A O 1
ATOM 6273 N N . GLY A 1 814 ? 35.634 14.061 -10.429 1.00 83.88 814 GLY A N 1
ATOM 6274 C CA . GLY A 1 814 ? 36.817 13.323 -10.865 1.00 83.88 814 GLY A CA 1
ATOM 6275 C C . GLY A 1 814 ? 36.610 12.587 -12.189 1.00 83.88 814 GLY A C 1
ATOM 6276 O O . GLY A 1 814 ? 37.491 12.616 -13.050 1.00 83.88 814 GLY A O 1
ATOM 6277 N N . ALA A 1 815 ? 35.405 12.055 -12.422 1.00 78.75 815 ALA A N 1
ATOM 6278 C CA . ALA A 1 815 ? 35.022 11.428 -13.688 1.00 78.75 815 ALA A CA 1
ATOM 6279 C C . ALA A 1 815 ? 35.113 12.390 -14.891 1.00 78.75 815 ALA A C 1
ATOM 6281 O O . ALA A 1 815 ? 35.280 11.953 -16.024 1.00 78.75 815 ALA A O 1
ATOM 6282 N N . MET A 1 816 ? 35.066 13.708 -14.667 1.00 84.38 816 MET A N 1
ATOM 6283 C CA . MET A 1 816 ? 35.168 14.716 -15.731 1.00 84.38 816 MET A CA 1
ATOM 6284 C C . MET A 1 816 ? 36.610 14.984 -16.186 1.00 84.38 816 MET A C 1
ATOM 6286 O O . MET A 1 816 ? 36.823 15.731 -17.142 1.00 84.38 816 MET A O 1
ATOM 6290 N N . ARG A 1 817 ? 37.611 14.383 -15.532 1.00 84.94 817 ARG A N 1
ATOM 6291 C CA . ARG A 1 817 ? 39.023 14.451 -15.938 1.00 84.94 817 ARG A CA 1
ATOM 6292 C C . ARG A 1 817 ? 39.281 13.429 -17.041 1.00 84.94 817 ARG A C 1
ATOM 6294 O O . ARG A 1 817 ? 39.743 12.326 -16.781 1.00 84.94 817 ARG A O 1
ATOM 6301 N N . ILE A 1 818 ? 38.928 13.794 -18.268 1.00 82.81 818 ILE A N 1
ATOM 6302 C CA . ILE A 1 818 ? 38.855 12.837 -19.378 1.00 82.81 818 ILE A CA 1
ATOM 6303 C C . ILE A 1 818 ? 40.212 12.455 -19.979 1.00 82.81 818 ILE A C 1
ATOM 6305 O O . ILE A 1 818 ? 40.320 11.356 -20.510 1.00 82.81 818 ILE A O 1
ATOM 6309 N N . GLY A 1 819 ? 41.246 13.300 -19.904 1.00 85.19 819 GLY A N 1
ATOM 6310 C CA . GLY A 1 819 ? 42.565 12.988 -20.470 1.00 85.19 819 GLY A CA 1
ATOM 6311 C C . GLY A 1 819 ? 42.489 12.470 -21.916 1.00 85.19 819 GLY A C 1
ATOM 6312 O O . GLY A 1 819 ? 41.819 13.054 -22.764 1.00 85.19 819 GLY A O 1
ATOM 6313 N N . ASP A 1 820 ? 43.130 11.335 -22.186 1.00 88.44 820 ASP A N 1
ATOM 6314 C CA . ASP A 1 820 ? 43.131 10.648 -23.484 1.00 88.44 820 ASP A CA 1
ATOM 6315 C C . ASP A 1 820 ? 41.976 9.637 -23.662 1.00 88.44 820 ASP A C 1
ATOM 6317 O O . ASP A 1 820 ? 42.009 8.827 -24.589 1.00 88.44 820 ASP A O 1
ATOM 6321 N N . SER A 1 821 ? 40.933 9.678 -22.820 1.00 92.38 821 SER A N 1
ATOM 6322 C CA . SER A 1 821 ? 39.851 8.673 -22.811 1.00 92.38 821 SER A CA 1
ATOM 6323 C C . SER A 1 821 ? 39.193 8.477 -24.177 1.00 92.38 821 SER A C 1
ATOM 6325 O O . SER A 1 821 ? 38.966 7.343 -24.584 1.00 92.38 821 SER A O 1
ATOM 6327 N N . LEU A 1 822 ? 38.951 9.553 -24.937 1.00 92.81 822 LEU A N 1
ATOM 6328 C CA . LEU A 1 822 ? 38.350 9.455 -26.276 1.00 92.81 822 LEU A CA 1
ATOM 6329 C C . LEU A 1 822 ? 39.169 8.584 -27.244 1.00 92.81 822 LEU A C 1
ATOM 6331 O O . LEU A 1 822 ? 38.580 7.914 -28.086 1.00 92.81 822 LEU A O 1
ATOM 6335 N N . GLN A 1 823 ? 40.501 8.563 -27.114 1.00 93.25 823 GLN A N 1
ATOM 6336 C CA . GLN A 1 823 ? 41.394 7.751 -27.958 1.00 93.25 823 GLN A CA 1
ATOM 6337 C C . GLN A 1 823 ? 41.360 6.266 -27.592 1.00 93.25 823 GLN A C 1
ATOM 6339 O O . GLN A 1 823 ? 41.697 5.414 -28.418 1.00 93.25 823 GLN A O 1
ATOM 6344 N N . LYS A 1 824 ? 40.983 5.969 -26.346 1.00 93.94 824 LYS A N 1
ATOM 6345 C CA . LYS A 1 824 ? 40.989 4.629 -25.755 1.00 93.94 824 LYS A CA 1
ATOM 6346 C C . LYS A 1 824 ? 39.669 3.881 -25.932 1.00 93.94 824 LYS A C 1
ATOM 6348 O O . LYS A 1 824 ? 39.665 2.662 -25.804 1.00 93.94 824 LYS A O 1
ATOM 6353 N N . ILE A 1 825 ? 38.573 4.574 -26.251 1.00 95.38 825 ILE A N 1
ATOM 6354 C CA . ILE A 1 825 ? 37.291 3.927 -26.554 1.00 95.38 825 ILE A CA 1
ATOM 6355 C C . ILE A 1 825 ? 37.420 3.166 -27.883 1.00 95.38 825 ILE A C 1
ATOM 6357 O O . ILE A 1 825 ? 37.536 3.768 -28.952 1.00 95.38 825 ILE A O 1
ATOM 6361 N N . SER A 1 826 ? 37.401 1.835 -27.805 1.00 93.50 826 SER A N 1
ATOM 6362 C CA . SER A 1 826 ? 37.534 0.922 -28.952 1.00 93.50 826 SER A CA 1
ATOM 6363 C C . SER A 1 826 ? 36.190 0.489 -29.554 1.00 93.50 826 SER A C 1
ATOM 6365 O O . SER A 1 826 ? 36.130 0.057 -30.706 1.00 93.50 826 SER A O 1
ATOM 6367 N N . VAL A 1 827 ? 35.106 0.605 -28.786 1.00 95.75 827 VAL A N 1
ATOM 6368 C CA . VAL A 1 827 ? 33.740 0.249 -29.199 1.00 95.75 827 VAL A CA 1
ATOM 6369 C C . VAL A 1 827 ? 33.067 1.398 -29.963 1.00 95.75 827 VAL A C 1
ATOM 6371 O O . VAL A 1 827 ? 33.510 2.543 -29.843 1.00 95.75 827 VAL A O 1
ATOM 6374 N N . PRO A 1 828 ? 31.995 1.138 -30.739 1.00 97.69 828 PRO A N 1
ATOM 6375 C CA . PRO A 1 828 ? 31.217 2.198 -31.372 1.00 97.69 828 PRO A CA 1
ATOM 6376 C C . PRO A 1 828 ? 30.816 3.296 -30.379 1.00 97.69 828 PRO A C 1
ATOM 6378 O O . PRO A 1 828 ? 30.250 3.013 -29.318 1.00 97.69 828 PRO A O 1
ATOM 6381 N N . ALA A 1 829 ? 31.081 4.551 -30.736 1.00 97.88 829 ALA A N 1
ATOM 6382 C CA . ALA A 1 829 ? 30.839 5.700 -29.877 1.00 97.88 829 ALA A CA 1
ATOM 6383 C C . ALA A 1 829 ? 30.039 6.808 -30.577 1.00 97.88 829 ALA A C 1
ATOM 6385 O O . ALA A 1 829 ? 30.265 7.136 -31.744 1.00 97.88 829 ALA A O 1
ATOM 6386 N N . LEU A 1 830 ? 29.127 7.443 -29.842 1.00 98.44 830 LEU A N 1
ATOM 6387 C CA . LEU A 1 830 ? 28.368 8.601 -30.315 1.00 98.44 830 LEU A CA 1
ATOM 6388 C C . LEU A 1 830 ? 28.473 9.752 -29.317 1.00 98.44 830 LEU A C 1
ATOM 6390 O O . LEU A 1 830 ? 28.142 9.596 -28.147 1.00 98.44 830 LEU A O 1
ATOM 6394 N N . ILE A 1 831 ? 28.851 10.933 -29.800 1.00 98.44 831 ILE A N 1
ATOM 6395 C CA . ILE A 1 831 ? 28.739 12.193 -29.067 1.00 98.44 831 ILE A CA 1
ATOM 6396 C C . ILE A 1 831 ? 27.580 12.998 -29.656 1.00 98.44 831 ILE A C 1
ATOM 6398 O O . ILE A 1 831 ? 27.618 13.408 -30.816 1.00 98.44 831 ILE A O 1
ATOM 6402 N N . LEU A 1 832 ? 26.571 13.267 -28.835 1.00 98.12 832 LEU A N 1
ATOM 6403 C CA . LEU A 1 832 ? 25.509 14.228 -29.120 1.00 98.12 832 LEU A CA 1
ATOM 6404 C C . LEU A 1 832 ? 25.861 15.536 -28.425 1.00 98.12 832 LEU A C 1
ATOM 6406 O O . LEU A 1 832 ? 26.021 15.552 -27.209 1.00 98.12 832 LEU A O 1
ATOM 6410 N N . LYS A 1 833 ? 25.996 16.633 -29.166 1.00 96.56 833 LYS A N 1
ATOM 6411 C CA . LYS A 1 833 ? 26.387 17.934 -28.607 1.00 96.56 833 LYS A CA 1
ATOM 6412 C C . LYS A 1 833 ? 25.266 18.957 -28.776 1.00 96.56 833 LYS A C 1
ATOM 6414 O O . LYS A 1 833 ? 24.580 18.963 -29.796 1.00 96.56 833 LYS A O 1
ATOM 6419 N N . THR A 1 834 ? 25.105 19.828 -27.786 1.00 95.06 834 THR A N 1
ATOM 6420 C CA . THR A 1 834 ? 24.262 21.031 -27.865 1.00 95.06 834 THR A CA 1
ATOM 6421 C C . THR A 1 834 ? 24.614 21.892 -29.078 1.00 95.06 834 THR A C 1
ATOM 6423 O O . THR A 1 834 ? 25.726 21.808 -29.608 1.00 95.06 834 THR A O 1
ATOM 6426 N N . ASP A 1 835 ? 23.696 22.769 -29.479 1.00 93.56 835 ASP A N 1
ATOM 6427 C CA . ASP A 1 835 ? 23.973 23.763 -30.511 1.00 93.56 835 ASP A CA 1
ATOM 6428 C C . ASP A 1 835 ? 25.176 24.647 -30.134 1.00 93.56 835 ASP A C 1
ATOM 6430 O O . ASP A 1 835 ? 25.393 24.975 -28.964 1.00 93.56 835 ASP A O 1
ATOM 6434 N N . ALA A 1 836 ? 25.980 25.007 -31.128 1.00 93.06 836 ALA A N 1
ATOM 6435 C CA . ALA A 1 836 ? 27.239 25.711 -30.950 1.00 93.06 836 ALA A CA 1
ATOM 6436 C C . ALA A 1 836 ? 27.584 26.550 -32.186 1.00 93.06 836 ALA A C 1
ATOM 6438 O O . ALA A 1 836 ? 27.144 26.253 -33.304 1.00 93.06 836 ALA A O 1
ATOM 6439 N N . SER A 1 837 ? 28.411 27.580 -31.985 1.00 93.94 837 SER A N 1
ATOM 6440 C CA . SER A 1 837 ? 28.919 28.415 -33.075 1.00 93.94 837 SER A CA 1
ATOM 6441 C C . SER A 1 837 ? 29.748 27.588 -34.071 1.00 93.94 837 SER A C 1
ATOM 6443 O O . SER A 1 837 ? 30.279 26.542 -33.693 1.00 93.94 837 SER A O 1
ATOM 6445 N N . PRO A 1 838 ? 29.914 28.025 -35.333 1.00 92.81 838 PRO A N 1
ATOM 6446 C CA . PRO A 1 838 ? 30.741 27.303 -36.303 1.00 92.81 838 PRO A CA 1
ATOM 6447 C C . PRO A 1 838 ? 32.164 26.992 -35.806 1.00 92.81 838 PRO A C 1
ATOM 6449 O O . PRO A 1 838 ? 32.658 25.887 -36.030 1.00 92.81 838 PRO A O 1
ATOM 6452 N N . ASP A 1 839 ? 32.791 27.925 -35.082 1.00 90.81 839 ASP A N 1
ATOM 6453 C CA . ASP A 1 839 ? 34.131 27.744 -34.511 1.00 90.81 839 ASP A CA 1
ATOM 6454 C C . ASP A 1 839 ? 34.137 26.689 -33.396 1.00 90.81 839 ASP A C 1
ATOM 6456 O O . ASP A 1 839 ? 34.997 25.806 -33.377 1.00 90.81 839 ASP A O 1
ATOM 6460 N N . ASP A 1 840 ? 33.136 26.713 -32.514 1.00 90.06 840 ASP A N 1
ATOM 6461 C CA . ASP A 1 840 ? 32.984 25.701 -31.467 1.00 90.06 840 ASP A CA 1
ATOM 6462 C C . ASP A 1 840 ? 32.673 24.324 -32.064 1.00 90.06 840 ASP A C 1
ATOM 6464 O O . ASP A 1 840 ? 33.219 23.318 -31.617 1.00 90.06 840 ASP A O 1
ATOM 6468 N N . ARG A 1 841 ? 31.818 24.241 -33.096 1.00 93.94 841 ARG A N 1
ATOM 6469 C CA . ARG A 1 841 ? 31.538 22.979 -33.806 1.00 93.94 841 ARG A CA 1
ATOM 6470 C C . ARG A 1 841 ? 32.814 22.399 -34.396 1.00 93.94 841 ARG A C 1
ATOM 6472 O O . ARG A 1 841 ? 33.052 21.203 -34.245 1.00 93.94 841 ARG A O 1
ATOM 6479 N N . LYS A 1 842 ? 33.652 23.239 -35.009 1.00 92.75 842 LYS A N 1
ATOM 6480 C CA . LYS A 1 842 ? 34.958 22.827 -35.526 1.00 92.75 842 LYS A CA 1
ATOM 6481 C C . LYS A 1 842 ? 35.852 22.277 -34.411 1.00 92.75 842 LYS A C 1
ATOM 6483 O O . LYS A 1 842 ? 36.345 21.165 -34.555 1.00 92.75 842 LYS A O 1
ATOM 6488 N N . ALA A 1 843 ? 35.986 22.986 -33.289 1.00 90.94 843 ALA A N 1
ATOM 6489 C CA . ALA A 1 843 ? 36.772 22.517 -32.144 1.00 90.94 843 ALA A CA 1
ATOM 6490 C C . ALA A 1 843 ? 36.239 21.191 -31.566 1.00 90.94 843 ALA A C 1
ATOM 6492 O O . ALA A 1 843 ? 37.012 20.292 -31.241 1.00 90.94 843 ALA A O 1
ATOM 6493 N N . HIS A 1 844 ? 34.915 21.028 -31.483 1.00 94.12 844 HIS A N 1
ATOM 6494 C CA . HIS A 1 844 ? 34.293 19.773 -31.060 1.00 94.12 844 HIS A CA 1
ATOM 6495 C C . HIS A 1 844 ? 34.602 18.619 -32.025 1.00 94.12 844 HIS A C 1
ATOM 6497 O O . HIS A 1 844 ? 34.919 17.522 -31.572 1.00 94.12 844 HIS A O 1
ATOM 6503 N N . HIS A 1 845 ? 34.533 18.850 -33.340 1.00 93.69 845 HIS A N 1
ATOM 6504 C CA . HIS A 1 845 ? 34.887 17.842 -34.343 1.00 93.69 845 HIS A CA 1
ATOM 6505 C C . HIS A 1 845 ? 36.379 17.490 -34.317 1.00 93.69 845 HIS A C 1
ATOM 6507 O O . HIS A 1 845 ? 36.720 16.317 -34.449 1.00 93.69 845 HIS A O 1
ATOM 6513 N N . GLU A 1 846 ? 37.260 18.469 -34.094 1.00 92.19 846 GLU A N 1
ATOM 6514 C CA . GLU A 1 846 ? 38.694 18.232 -33.893 1.00 92.19 846 GLU A CA 1
ATOM 6515 C C . GLU A 1 846 ? 38.937 17.342 -32.664 1.00 92.19 846 GLU A C 1
ATOM 6517 O O . GLU A 1 846 ? 39.630 16.333 -32.773 1.00 92.19 846 GLU A O 1
ATOM 6522 N N . ALA A 1 847 ? 38.302 17.626 -31.523 1.00 89.81 847 ALA A N 1
ATOM 6523 C CA . ALA A 1 847 ? 38.402 16.776 -30.333 1.00 89.81 847 ALA A CA 1
ATOM 6524 C C . ALA A 1 847 ? 37.832 15.363 -30.566 1.00 89.81 847 ALA A C 1
ATOM 6526 O O . ALA A 1 847 ? 38.435 14.370 -30.166 1.00 89.81 847 ALA A O 1
ATOM 6527 N N . ALA A 1 848 ? 36.691 15.256 -31.253 1.00 91.69 848 ALA A N 1
ATOM 6528 C CA . ALA A 1 848 ? 36.048 13.979 -31.564 1.00 91.69 848 ALA A CA 1
ATOM 6529 C C . ALA A 1 848 ? 36.834 13.120 -32.569 1.00 91.69 848 ALA A C 1
ATOM 6531 O O . ALA A 1 848 ? 36.667 11.903 -32.567 1.00 91.69 848 ALA A O 1
ATOM 6532 N N . SER A 1 849 ? 37.710 13.721 -33.387 1.00 91.12 849 SER A N 1
ATOM 6533 C CA . SER A 1 849 ? 38.575 12.992 -34.333 1.00 91.12 849 SER A CA 1
ATOM 6534 C C . SER A 1 849 ? 39.562 12.035 -33.655 1.00 91.12 849 SER A C 1
ATOM 6536 O O . SER A 1 849 ? 40.116 11.154 -34.305 1.00 91.12 849 SER A O 1
ATOM 6538 N N . ALA A 1 850 ? 39.749 12.185 -32.342 1.00 89.12 850 ALA A N 1
ATOM 6539 C CA . ALA A 1 850 ? 40.522 11.276 -31.512 1.00 89.12 850 ALA A CA 1
ATOM 6540 C C . ALA A 1 850 ? 39.871 9.888 -31.349 1.00 89.12 850 ALA A C 1
ATOM 6542 O O . ALA A 1 850 ? 40.575 8.935 -31.028 1.00 89.12 850 ALA A O 1
ATOM 6543 N N . MET A 1 851 ? 38.552 9.761 -31.547 1.00 93.06 851 MET A N 1
ATOM 6544 C CA . MET A 1 851 ? 37.848 8.481 -31.434 1.00 93.06 851 MET A CA 1
ATOM 6545 C C . MET A 1 851 ? 38.141 7.576 -32.633 1.00 93.06 851 MET A C 1
ATOM 6547 O O . MET A 1 851 ? 38.011 7.994 -33.781 1.00 93.06 851 MET A O 1
ATOM 6551 N N . GLN A 1 852 ? 38.452 6.306 -32.367 1.00 87.69 852 GLN A N 1
ATOM 6552 C CA . GLN A 1 852 ? 38.742 5.318 -33.416 1.00 87.69 852 GLN A CA 1
ATOM 6553 C C . GLN A 1 852 ? 37.480 4.891 -34.180 1.00 87.69 852 GLN A C 1
ATOM 6555 O O . GLN A 1 852 ? 37.519 4.697 -35.392 1.00 87.69 852 GLN A O 1
ATOM 6560 N N . ASN A 1 853 ? 36.357 4.763 -33.468 1.00 89.69 853 ASN A N 1
ATOM 6561 C CA . ASN A 1 853 ? 35.069 4.322 -34.003 1.00 89.69 853 ASN A CA 1
ATOM 6562 C C . ASN A 1 853 ? 33.936 5.214 -33.475 1.00 89.69 853 ASN A C 1
ATOM 6564 O O . ASN A 1 853 ? 33.013 4.755 -32.805 1.00 89.69 853 ASN A O 1
ATOM 6568 N N . GLY A 1 854 ? 34.068 6.524 -33.692 1.00 93.06 854 GLY A N 1
ATOM 6569 C CA . GLY A 1 854 ? 33.199 7.523 -33.082 1.00 93.06 854 GLY A CA 1
ATOM 6570 C C . GLY A 1 854 ? 32.558 8.481 -34.077 1.00 93.06 854 GLY A C 1
ATOM 6571 O O . GLY A 1 854 ? 33.166 8.872 -35.073 1.00 93.06 854 GLY A O 1
ATOM 6572 N N . LYS A 1 855 ? 31.341 8.929 -33.769 1.00 95.50 855 LYS A N 1
ATOM 6573 C CA . LYS A 1 855 ? 30.660 10.014 -34.487 1.00 95.50 855 LYS A CA 1
ATOM 6574 C C . LYS A 1 855 ? 30.300 11.138 -33.526 1.00 95.50 855 LYS A C 1
ATOM 6576 O O . LYS A 1 855 ? 29.869 10.883 -32.408 1.00 95.50 855 LYS A O 1
ATOM 6581 N N . LEU A 1 856 ? 30.422 12.383 -33.981 1.00 97.38 856 LEU A N 1
ATOM 6582 C CA . LEU A 1 856 ? 29.877 13.545 -33.283 1.00 97.38 856 LEU A CA 1
ATOM 6583 C C . LEU A 1 856 ? 28.755 14.174 -34.110 1.00 97.38 856 LEU A C 1
ATOM 6585 O O . LEU A 1 856 ? 28.918 14.391 -35.312 1.00 97.38 856 LEU A O 1
ATOM 6589 N N . VAL A 1 857 ? 27.632 14.475 -33.459 1.00 97.88 857 VAL A N 1
ATOM 6590 C CA . VAL A 1 857 ? 26.476 15.151 -34.058 1.00 97.88 857 VAL A CA 1
ATOM 6591 C C . VAL A 1 857 ? 26.024 16.297 -33.156 1.00 97.88 857 VAL A C 1
ATOM 6593 O O . VAL A 1 857 ? 25.704 16.087 -31.987 1.00 97.88 857 VAL A O 1
ATOM 6596 N N . HIS A 1 858 ? 25.964 17.511 -33.706 1.00 97.88 858 HIS A N 1
ATOM 6597 C CA . HIS A 1 858 ? 25.310 18.645 -33.049 1.00 97.88 858 HIS A CA 1
ATOM 6598 C C . HIS A 1 858 ? 23.796 18.579 -33.246 1.00 97.88 858 HIS A C 1
ATOM 6600 O O . HIS A 1 858 ? 23.314 18.281 -34.341 1.00 97.88 858 HIS A O 1
ATOM 6606 N N . ILE A 1 859 ? 23.050 18.883 -32.188 1.00 97.00 859 ILE A N 1
ATOM 6607 C CA . ILE A 1 859 ? 21.595 19.010 -32.217 1.00 97.00 859 ILE A CA 1
ATOM 6608 C C . ILE A 1 859 ? 21.250 20.496 -32.254 1.00 97.00 859 ILE A C 1
ATOM 6610 O O . ILE A 1 859 ? 21.336 21.200 -31.248 1.00 97.00 859 ILE A O 1
ATOM 6614 N N . ASP A 1 860 ? 20.885 20.976 -33.441 1.00 92.88 860 ASP A N 1
ATOM 6615 C CA . ASP A 1 860 ? 20.557 22.383 -33.672 1.00 92.88 860 ASP A CA 1
ATOM 6616 C C . ASP A 1 860 ? 19.419 22.848 -32.748 1.00 92.88 860 ASP A C 1
ATOM 6618 O O . ASP A 1 860 ? 18.439 22.132 -32.531 1.00 92.88 860 ASP A O 1
ATOM 6622 N N . ASN A 1 861 ? 19.523 24.068 -32.218 1.00 90.38 861 ASN A N 1
ATOM 6623 C CA . ASN A 1 861 ? 18.581 24.679 -31.271 1.00 90.38 861 ASN A CA 1
ATOM 6624 C C . ASN A 1 861 ? 18.389 23.953 -29.922 1.00 90.38 861 ASN A C 1
ATOM 6626 O O . ASN A 1 861 ? 17.499 24.349 -29.150 1.00 90.38 861 ASN A O 1
ATOM 6630 N N . ALA A 1 862 ? 19.177 22.915 -29.624 1.00 92.00 862 ALA A N 1
ATOM 6631 C CA . ALA A 1 862 ? 19.229 22.307 -28.298 1.00 92.00 862 ALA A CA 1
ATOM 6632 C C . ALA A 1 862 ? 20.128 23.113 -27.356 1.00 92.00 862 ALA A C 1
ATOM 6634 O O . ALA A 1 862 ? 21.101 23.730 -27.795 1.00 92.00 862 ALA A O 1
ATOM 6635 N N . GLY A 1 863 ? 19.794 23.086 -26.066 1.00 91.38 863 GLY A N 1
ATOM 6636 C CA . GLY A 1 863 ? 20.689 23.468 -24.983 1.00 91.38 863 GLY A CA 1
ATOM 6637 C C . GLY A 1 863 ? 21.386 22.242 -24.384 1.00 91.38 863 GLY A C 1
ATOM 6638 O O . GLY A 1 863 ? 21.448 21.166 -24.982 1.00 91.38 863 GLY A O 1
ATOM 6639 N N . HIS A 1 864 ? 21.900 22.407 -23.162 1.00 93.12 864 HIS A N 1
ATOM 6640 C CA . HIS A 1 864 ? 22.657 21.368 -22.455 1.00 93.12 864 HIS A CA 1
ATOM 6641 C C . HIS A 1 864 ? 21.860 20.069 -22.251 1.00 93.12 864 HIS A C 1
ATOM 6643 O O . HIS A 1 864 ? 22.430 18.981 -22.241 1.00 93.12 864 HIS A O 1
ATOM 6649 N N . ASN A 1 865 ? 20.537 20.162 -22.107 1.00 93.44 865 ASN A N 1
ATOM 6650 C CA . ASN A 1 865 ? 19.658 19.027 -21.851 1.00 93.44 865 ASN A CA 1
ATOM 6651 C C . ASN A 1 865 ? 19.000 18.577 -23.155 1.00 93.44 865 ASN A C 1
ATOM 6653 O O . ASN A 1 865 ? 17.781 18.569 -23.287 1.00 93.44 865 ASN A O 1
ATOM 6657 N N . LEU A 1 866 ? 19.820 18.224 -24.145 1.00 93.88 866 LEU A N 1
ATOM 6658 C CA . LEU A 1 866 ? 19.382 17.938 -25.518 1.00 93.88 866 LEU A CA 1
ATOM 6659 C C . LEU A 1 866 ? 18.316 16.836 -25.648 1.00 93.88 866 LEU A C 1
ATOM 6661 O O . LEU A 1 866 ? 17.537 16.849 -26.603 1.00 93.88 866 LEU A O 1
ATOM 6665 N N . HIS A 1 867 ? 18.237 15.922 -24.680 1.00 92.56 867 HIS A N 1
ATOM 6666 C CA . HIS A 1 867 ? 17.195 14.896 -24.610 1.00 92.56 867 HIS A CA 1
ATOM 6667 C C . HIS A 1 867 ? 15.825 15.460 -24.195 1.00 92.56 867 HIS A C 1
ATOM 6669 O O . HIS A 1 867 ? 14.818 14.853 -24.528 1.00 92.56 867 HIS A O 1
ATOM 6675 N N . HIS A 1 868 ? 15.765 16.652 -23.599 1.00 91.94 868 HIS A N 1
ATOM 6676 C CA . HIS A 1 868 ? 14.529 17.399 -23.348 1.00 91.94 868 HIS A CA 1
ATOM 6677 C C . HIS A 1 868 ? 14.337 18.555 -24.343 1.00 91.94 868 HIS A C 1
ATOM 6679 O O . HIS A 1 868 ? 13.250 18.753 -24.881 1.00 91.94 868 HIS A O 1
ATOM 6685 N N . ASP A 1 869 ? 15.399 19.310 -24.644 1.00 90.50 869 ASP A N 1
ATOM 6686 C CA . ASP A 1 869 ? 15.327 20.532 -25.459 1.00 90.50 869 ASP A CA 1
ATOM 6687 C C . ASP A 1 869 ? 14.928 20.266 -26.917 1.00 90.50 869 ASP A C 1
ATOM 6689 O O . ASP A 1 869 ? 14.280 21.109 -27.546 1.00 90.50 869 ASP A O 1
ATOM 6693 N N . GLN A 1 870 ? 15.358 19.124 -27.462 1.00 93.69 870 GLN A N 1
ATOM 6694 C CA . GLN A 1 870 ? 15.113 18.673 -28.835 1.00 93.69 870 GLN A CA 1
ATOM 6695 C C . GLN A 1 870 ? 14.894 17.150 -28.870 1.00 93.69 870 GLN A C 1
ATOM 6697 O O . GLN A 1 870 ? 15.510 16.441 -29.666 1.00 93.69 870 GLN A O 1
ATOM 6702 N N . LEU A 1 871 ? 14.002 16.643 -28.008 1.00 92.06 871 LEU A N 1
ATOM 6703 C CA . LEU A 1 871 ? 13.750 15.208 -27.809 1.00 92.06 871 LEU A CA 1
ATOM 6704 C C . LEU A 1 871 ? 13.617 14.420 -29.122 1.00 92.06 871 LEU A C 1
ATOM 6706 O O . LEU A 1 871 ? 14.316 13.429 -29.309 1.00 92.06 871 LEU A O 1
ATOM 6710 N N . ASN A 1 872 ? 12.766 14.866 -30.053 1.00 91.69 872 ASN A N 1
ATOM 6711 C CA . ASN A 1 872 ? 12.540 14.147 -31.313 1.00 91.69 872 ASN A CA 1
ATOM 6712 C C . ASN A 1 872 ? 13.817 14.045 -32.156 1.00 91.69 872 ASN A C 1
ATOM 6714 O O . ASN A 1 872 ? 14.167 12.957 -32.605 1.00 91.69 872 ASN A O 1
ATOM 6718 N N . ARG A 1 873 ? 14.559 15.151 -32.305 1.00 94.38 873 ARG A N 1
ATOM 6719 C CA . ARG A 1 873 ? 15.803 15.157 -33.081 1.00 94.38 873 ARG A CA 1
ATOM 6720 C C . ARG A 1 873 ? 16.891 14.319 -32.412 1.00 94.38 873 ARG A C 1
ATOM 6722 O O . ARG A 1 873 ? 17.622 13.606 -33.094 1.00 94.38 873 ARG A O 1
ATOM 6729 N N . THR A 1 874 ? 16.974 14.365 -31.085 1.00 94.88 874 THR A N 1
ATOM 6730 C CA . THR A 1 874 ? 17.858 13.494 -30.305 1.00 94.88 874 THR A CA 1
ATOM 6731 C C . THR A 1 874 ? 17.508 12.020 -30.531 1.00 94.88 874 THR A C 1
ATOM 6733 O O . THR A 1 874 ? 18.403 11.228 -30.815 1.00 94.88 874 THR A O 1
ATOM 6736 N N . CYS A 1 875 ? 16.222 11.651 -30.495 1.00 94.56 875 CYS A N 1
ATOM 6737 C CA . CYS A 1 875 ? 15.767 10.278 -30.743 1.00 94.56 875 CYS A CA 1
ATOM 6738 C C . CYS A 1 875 ? 16.083 9.802 -32.161 1.00 94.56 875 CYS A C 1
ATOM 6740 O O . CYS A 1 875 ? 16.516 8.667 -32.333 1.00 94.56 875 CYS A O 1
ATOM 6742 N N . GLU A 1 876 ? 15.911 10.655 -33.173 1.00 95.81 876 GLU A N 1
ATOM 6743 C CA . GLU A 1 876 ? 16.271 10.329 -34.558 1.00 95.81 876 GLU A CA 1
ATOM 6744 C C . GLU A 1 876 ? 17.756 9.972 -34.685 1.00 95.81 876 GLU A C 1
ATOM 6746 O O . GLU A 1 876 ? 18.100 8.944 -35.264 1.00 95.81 876 GLU A O 1
ATOM 6751 N N . VAL A 1 877 ? 18.643 10.804 -34.128 1.00 97.12 877 VAL A N 1
ATOM 6752 C CA . VAL A 1 877 ? 20.094 10.575 -34.213 1.00 97.12 877 VAL A CA 1
ATOM 6753 C C . VAL A 1 877 ? 20.508 9.342 -33.408 1.00 97.12 877 VAL A C 1
ATOM 6755 O O . VAL A 1 877 ? 21.332 8.560 -33.885 1.00 97.12 877 VAL A O 1
ATOM 6758 N N . LEU A 1 878 ? 19.920 9.141 -32.222 1.00 96.69 878 LEU A N 1
ATOM 6759 C CA . LEU A 1 878 ? 20.138 7.938 -31.417 1.00 96.69 878 LEU A CA 1
ATOM 6760 C C . LEU A 1 878 ? 19.706 6.683 -32.172 1.00 96.69 878 LEU A C 1
ATOM 6762 O O . LEU A 1 878 ? 20.507 5.767 -32.304 1.00 96.69 878 LEU A O 1
ATOM 6766 N N . SER A 1 879 ? 18.492 6.661 -32.720 1.00 94.06 879 SER A N 1
ATOM 6767 C CA . SER A 1 879 ? 17.947 5.501 -33.440 1.00 94.06 879 SER A CA 1
ATOM 6768 C C . SER A 1 879 ? 18.802 5.144 -34.656 1.00 94.06 879 SER A C 1
ATOM 6770 O O . SER A 1 879 ? 19.103 3.975 -34.880 1.00 94.06 879 SER A O 1
ATOM 6772 N N . GLN A 1 880 ? 19.270 6.153 -35.402 1.00 95.00 880 GLN A N 1
ATOM 6773 C CA . GLN A 1 880 ? 20.194 5.945 -36.519 1.00 95.00 880 GLN A CA 1
ATOM 6774 C C . GLN A 1 880 ? 21.492 5.277 -36.061 1.00 95.00 880 GLN A C 1
ATOM 6776 O O . GLN A 1 880 ? 21.893 4.276 -36.640 1.00 95.00 880 GLN A O 1
ATOM 6781 N N . PHE A 1 881 ? 22.141 5.786 -35.014 1.00 97.06 881 PHE A N 1
ATOM 6782 C CA . PHE A 1 881 ? 23.369 5.176 -34.497 1.00 97.06 881 PHE A CA 1
ATOM 6783 C C . PHE A 1 881 ? 23.130 3.766 -33.945 1.00 97.06 881 PHE A C 1
ATOM 6785 O O . PHE A 1 881 ? 23.861 2.838 -34.278 1.00 97.06 881 PHE A O 1
ATOM 6792 N N . LEU A 1 882 ? 22.084 3.593 -33.143 1.00 96.56 882 LEU A N 1
ATOM 6793 C CA . LEU A 1 882 ? 21.739 2.325 -32.514 1.00 96.56 882 LEU A CA 1
ATOM 6794 C C . LEU A 1 882 ? 21.444 1.225 -33.543 1.00 96.56 882 LEU A C 1
ATOM 6796 O O . LEU A 1 882 ? 21.867 0.088 -33.341 1.00 96.56 882 LEU A O 1
ATOM 6800 N N . SER A 1 883 ? 20.798 1.564 -34.665 1.00 93.19 883 SER A N 1
ATOM 6801 C CA . SER A 1 883 ? 20.540 0.611 -35.753 1.00 93.19 883 SER A CA 1
ATOM 6802 C C . SER A 1 883 ? 21.824 0.019 -36.351 1.00 93.19 883 SER A C 1
ATOM 6804 O O . SER A 1 883 ? 21.870 -1.177 -36.619 1.00 93.19 883 SER A O 1
ATOM 6806 N N . THR A 1 884 ? 22.912 0.798 -36.422 1.00 94.06 884 THR A N 1
ATOM 6807 C CA . THR A 1 884 ? 24.208 0.330 -36.956 1.00 94.06 884 THR A CA 1
ATOM 6808 C C . THR A 1 884 ? 24.935 -0.670 -36.053 1.00 94.06 884 THR A C 1
ATOM 6810 O O . THR A 1 884 ? 25.931 -1.254 -36.461 1.00 94.06 884 THR A O 1
ATOM 6813 N N . LEU A 1 885 ? 24.471 -0.884 -34.815 1.00 92.12 885 LEU A N 1
ATOM 6814 C CA . LEU A 1 885 ? 25.095 -1.823 -33.871 1.00 92.12 885 LEU A CA 1
ATOM 6815 C C . LEU A 1 885 ? 24.662 -3.286 -34.085 1.00 92.12 885 LEU A C 1
ATOM 6817 O O . LEU A 1 885 ? 25.151 -4.177 -33.375 1.00 92.12 885 LEU A O 1
ATOM 6821 N N . TYR A 1 886 ? 23.690 -3.521 -34.968 1.00 80.88 886 TYR A N 1
ATOM 6822 C CA . TYR A 1 886 ? 23.090 -4.834 -35.238 1.00 80.88 886 TYR A CA 1
ATOM 6823 C C . TYR A 1 886 ? 23.041 -5.177 -36.737 1.00 80.88 886 TYR A C 1
ATOM 6825 O O . TYR A 1 886 ? 22.520 -6.236 -37.087 1.00 80.88 886 TYR A O 1
ATOM 6833 N N . GLU A 1 887 ? 23.583 -4.297 -37.583 1.00 58.22 887 GLU A N 1
ATOM 6834 C CA . GLU A 1 887 ? 23.998 -4.593 -38.961 1.00 58.22 887 GLU A CA 1
ATOM 6835 C C . GLU A 1 887 ? 25.341 -5.333 -38.951 1.00 58.22 887 GLU A C 1
ATOM 6837 O O . GLU A 1 887 ? 25.501 -6.261 -39.779 1.00 58.22 887 GLU A O 1
#

Foldseek 3Di:
DDDDDDDDDDDDDDDDDDDDDPPPDFDDWDDDPFKTKGFFDQLFDDDDSQRGKIKMATPDDDLAAAAEEEEEEDDPLADDDLPDPLNVVVRHVVRSVGYIYIRGGFRRVVRPNPPRRLLSLLSNLLSCLVCSVVRSHDNQRYAYEYAEVRLFSRLCLFFQDVVLVSNDDRDSVVGGSHHQEYEGELYQQADDPDDPCRPLSSGSLVRQAAPTHAYEYEEECAAPPRHVVNVVVSVVSNVVRNHRYHYHYHYPDYRCCCPPNVVVPNVVVVVVRSCVRRPDDDDPDDDDDDDDFFDWAFDLQLADAPARWTWTDGPVLPLKIKIARPDLVVFAQVAAAAEEEEQEAPLASECQLQCLQQSNLRSNRHIYIYGHYNPPDPPDDPVPGDGHALVSSVVVLVVLVVLCCDPNHSNPRRHDQQHYEQEYAALSLVSSLVCLLPPSHQEYERELAAQADPPRPDPPRDRDDLVSLVSRPHEYEYEHQPPQAPRVVRVVVSVVPRAAYKYKYKYANHYRSQQSNPRSSPPVNLVVNLVSCVRRVVPVVSCLCADDPNHPQVVDPRMDMDIHDDDDDDDDDDDDDPPDPPDDFADFDDQDPQKDKDWDCFPNWIKIKIKHNADPVAAEEEEEEALLAAQCLCVVVCVLCVVHYGYIRIGFAQFDPIHHDDPPFALLSRLRRVQRVCVRVVHQAHEYAYAELGLLSQLLNCQVVVRRHQEREHQAADFPPLPPDDDDPDDDDDDDDDDDDDDDDDDDDDQDDQDSDDAQVVLQVQLPPRLSSQLVVCCVVQVQFDSSSSSSSSVSSNRRRHQNDPRSNCSSCSSSPCPLSQLRRPHAYEYEHEDDDPVSVVSVVVRNVSHPRYDYDYDPQGDSSCCGRVVVSVSVVVVVSVVVSPD

pLDDT: mean 83.07, std 20.34, range [23.72, 98.75]

InterPro domains:
  IPR000073 Alpha/beta hydrolase fold-1 [PF12697] (622-869)
  IPR029058 Alpha/Beta hydrolase fold [G3DSA:3.40.50.1820] (22-277)
  IPR029058 Alpha/Beta hydrolase fold [G3DSA:3.40.50.1820] (291-566)
  IPR029058 Alpha/Beta hydrolase fold [G3DSA:3.40.50.1820] (593-885)
  IPR029058 Alpha/Beta hydrolase fold [SSF53474] (27-277)
  IPR029058 Alpha/Beta hydrolase fold [SSF53474] (322-545)
  IPR029058 Alpha/Beta hydrolase fold [SSF53474] (588-883)
  IPR041127 PET hydrolase/cutinase-like [PF12740] (356-432)
  IPR049492 BD-FAE-like domain [PF20434] (53-182)
  IPR050266 AB hydrolase superfamily [PTHR43798] (609-884)

Radius of gyration: 35.81 Å; chains: 1; bounding box: 84×96×131 Å

Organism: NCBI:txid1891926